Protein AF-A0A3A8IHY2-F1 (afdb_monomer)

Foldseek 3Di:
DDDDDDPDDPDPPPQDDDPPPDDPQARPFADKEDAQFKIWGARDPQWGWIKMAGQQCFLQRQCLDRDHHNDIDFHWAQDPVVRDIDGHTQWRYKYYYNFKIKTWHPDDPVAPQAIWIKIAGQQCPPVRVQPDRRGHNHIDTRPCDFFQKWAAQQCPLQAHELVHIDRHRDADPRTHNHRFFPDSNDNQQDAPHDADQPQDNRNRPPDHRPPQWQKWAAQQPPLQAHALVHIDTDNDHDPRTHRHHQFPDSVDSQADAPHDADQPQDNRNSPPDHRPPQWAKWAAQQCPLQAHALVHIDIGNDHDPRTHRHRFFPDSVDSQADAPRDADQPQDNRNNPPDHRPPPFQKWAAQQPPLQEHDLVHIDGHVDDDPRTHNHHFAPDSPDNQQTAPHDADQPQDNRNSPPDHRPPQWDKWFAQQPPLQAGAPVGMDTDNDDDPRTHHHHQFPDSNDSQQEQQHDADPPQDDSNPPPDHHPPAADKWFAQQCPLQEGAPVHIDGDNDDDPRTHPHHQFPDSNDSQADLPHDADQPQDNSNSPPDHRPDWDKWAAQQQPLQEHDPVGMDIDNDHPPRTHDHHFDPDSHDNQATLPHDAAQPQDNRNPPPDHRPPHAWAKWAAQQCPLQAHDLVGIDTGNDDDPRTHRHNFAPDSNDSQATLPHQAEPPQDNRNNPPDHRPVYAAWWFAQQCPLQEHAPVDIDGDNDDDPRTHNHHQFPDSVDSQAEAPHQAAQPQDNRNSPPDHRPPNWAKWAAQQCPLQEHAPVHIDTDNDHDPRTHRHHAFPDSNDSQADAPHQAAPPQHNRNSPPDHRVRNWAKWFAQQCPLQAGAPVHIDTGNDHDPRTHRHNFFPDSVDSQQDAPHDADQPQDNRRSPPDHPDDPPPPDPLPQFDDQDNDTHRLQWDQQAQLHHRDHAPDPQWTRHGRDTDGND

Organism: NCBI:txid2316733

Mean predicted aligned error: 25.62 Å

Sequence (921 aa):
HTGWNGTHPPLLEQFLPNPSGAVPDTAAGGYIAAGDHFSLFVQGYPYGDLVTWGANESGQLGDGTEILKPSPVYARRWDSFFQTYVRVDSVALVAGGARHGLSAHFERWEYQGCPIVWSWGDNSQGQLGTGSLSPALVKYVQPGLPLRLFYRDQDEDGHGNPADFLNACALPEGFVATALDCDDTNAAFKPGAVEICDGVDNNCDGQVDEGLCASWYRDADGDGFGNANDSKRSFTQPQGYVADSTDCDDTRSNVRPGQAETCDTLDNDCDAQVDEGVCAFWYRDADGDGYGKASDSVQAGTRPAGYVANATDCDDTRANVFPGASEVCDGLDNNCNGQSDEGVGALWYRDADGDGFGNPGSTAAACGQPAGYVANASDCNDSNGSIRPGASEVCDGVDNNCTGGVDEGVMPTFYRDGDGDGYGTGSQSVQTCSQPGGYVSNAGDCNDSNASIRPGATETCDSVDNNCNGAVDDGAGSIWYRDGDGDGYGTWMQSIQQCWQPGGYVSNASDCNDSNSGINPGAYEYCDGTDNNCNGQVDEEGATWYRDADGDGYGNINQSTESCWQPGGYVSNSGDCSDGNPTINPGAPEVCDGVDNNCNVLVDENGGAGTYYRDADGDGYGNPGVSTTACSQPAGYVANAGDCNDFNWSVNSGAPEVCDGADNNCNGAVDEGAGSTWYFDIDNDGYGNASLPTQSCSQPFRHVSNASDCDDFNVSIYPGAPEACDGRDNNCNYLVDEGAGSTWFRDGDGDGYGNWYQSTYTCGQPGGYVSNANDCNDSSAASHPGAAEVCDGVDNNCNYVVDDGAGSTWYRDSDGDGYGNGSQSTYVCGQPSGYVSNASDCDDSNASMSPGHAEVCDGVDNNCNGQVNEGGVCVPACGSQTACGNVCVDTSSDFNNCGGCGLKCPNWKFQCIEGACEYMP

pLDDT: mean 77.45, std 10.87, range [26.62, 95.5]

InterPro domains:
  IPR000408 Regulator of chromosome condensation, RCC1 [PS50012] (48-107)
  IPR009091 Regulator of chromosome condensation 1/beta-lactamase-inhibitor protein II [SSF50985] (32-144)
  IPR021655 Putative metal-binding motif [PF11617] (181-210)
  IPR021655 Putative metal-binding motif [PF11617] (247-276)
  IPR021655 Putative metal-binding motif [PF11617] (313-342)
  IPR021655 Putative metal-binding motif [PF11617] (379-408)
  IPR021655 Putative metal-binding motif [PF11617] (445-474)
  IPR021655 Putative metal-binding motif [PF11617] (511-540)
  IPR021655 Putative metal-binding motif [PF11617] (576-605)
  IPR021655 Putative metal-binding motif [PF11617] (643-672)
  IPR021655 Putative metal-binding motif [PF11617] (709-738)
  IPR021655 Putative metal-binding motif [PF11617] (775-804)
  IPR021655 Putative metal-binding motif [PF11617] (841-870)

Solvent-accessible surface area (backbone atoms only — not comparable to full-atom values): 51691 Å² total; per-residue (Å²): 137,85,87,83,93,71,89,76,79,84,78,90,72,86,74,74,76,73,90,69,93,77,74,80,95,76,71,50,82,35,52,69,29,52,30,76,56,27,39,40,36,26,49,29,69,88,44,8,34,37,32,17,29,29,53,10,88,44,6,35,42,16,56,64,45,54,66,62,30,97,52,80,41,61,17,28,28,80,36,83,88,77,72,40,78,40,72,36,58,47,32,54,44,58,45,40,42,69,50,22,32,39,36,35,26,63,71,52,94,91,45,77,62,43,79,46,46,32,29,20,3,43,7,87,84,34,79,48,61,70,91,48,52,70,59,25,36,40,50,40,76,52,77,78,72,86,53,48,67,26,11,37,22,74,53,74,68,68,39,1,21,70,90,48,62,47,74,35,58,54,85,52,91,61,38,24,78,39,75,49,23,75,40,42,80,40,74,66,22,27,69,81,37,79,62,51,84,75,82,46,48,22,23,55,80,85,56,62,32,75,98,57,53,45,62,27,8,36,22,73,57,71,69,66,44,1,23,65,89,49,65,49,75,39,86,60,84,54,92,61,34,24,75,40,45,63,23,76,42,52,80,38,76,76,30,32,67,78,43,79,51,48,73,72,79,46,48,18,27,46,79,86,52,63,26,70,96,40,53,42,64,30,10,42,28,75,57,70,68,66,41,1,25,62,92,46,66,50,78,38,76,63,85,55,92,63,38,25,76,37,44,66,24,74,41,54,79,39,72,72,28,29,68,77,38,78,55,53,94,75,78,48,46,21,29,56,80,86,54,58,39,64,93,63,37,52,68,27,9,35,30,73,64,71,72,71,41,2,18,64,92,42,70,48,74,32,88,60,87,56,91,62,38,32,78,39,49,60,24,77,38,44,79,42,76,81,32,27,66,80,43,75,75,52,94,74,80,47,47,27,25,49,80,87,49,64,40,75,95,69,61,53,77,38,16,39,26,69,62,71,78,74,41,2,22,74,89,43,68,49,71,40,87,61,90,56,89,62,46,33,88,41,58,74,35,88,37,48,82,38,78,66,36,33,82,77,43,75,56,48,84,73,79,47,48,36,19,66,79,84,66,59,26,72,89,50,61,49,77,34,15,37,24,66,56,70,65,72,39,2,24,76,89,42,72,51,74,32,78,62,91,55,92,62,39,29,85,40,53,70,29,82,39,48,77,41,67,69,33,26,68,84,38,72,77,47,91,73,81,46,47,20,25,63,81,83,60,66,52,90,80,69,47,71,34,15,37,22,76,50,72,62,67,40,1,34,70,92,40,71,53,78,36,76,58,82,54,92,54,35,27,80,38,52,68,41,81,40,75,72,42,64,69,33,26,68,84,36,75,48,47,85,76,82,48,51,18,28,67,78,88,58,64,43,75,85,44,65,65,45,61,30,9,40,30,74,62,70,71,65,39,1,24,65,93,43,69,51,76,36,80,61,87,54,92,65,36,27,74,37,55,40,22,78,39,63,80,40,78,70,28,21,55,84,36,76,43,51,87,74,80,45,49,20,28,57,79,83,56,64,27,67,92,18,55,52,66,27,8,47,25,73,54,71,66,69,35,4,32,63,91,53,69,43,73,32,79,60,86,53,88,59,37,26,78,39,45,63,32,75,40,61,83,38,68,70,31,28,69,76,37,77,38,47,78,75,82,43,48,22,24,56,78,87,53,63,27,65,88,39,41,46,68,30,9,36,24,66,54,73,66,68,41,2,23,66,91,46,63,50,78,37,74,61,84,52,92,61,35,26,78,40,47,65,27,73,39,53,78,40,68,65,21,28,67,81,39,73,38,47,77,76,81,45,47,17,29,52,80,87,53,63,30,70,82,33,43,46,69,30,10,36,21,75,54,71,68,76,46,1,20,68,91,45,67,49,76,39,73,61,84,52,92,59,34,28,80,45,55,57,25,74,41,53,79,40,68,72,24,29,70,81,42,78,63,50,97,78,83,48,51,21,25,51,79,86,56,67,60,73,85,79,80,80,76,78,85,42,79,97,34,46,72,50,79,98,43,69,40,50,26,39,56,32,50,55,21,26,60,37,78,74,34,51,47,95,46,93,55,36,46,24,53,84,26,40,69,42,78,59,133

Nearest PDB structures (foldseek):
  4jhn-assembly3_C  TM=8.429E-01  e=6.191E-05  Homo sapiens
  4jhn-assembly4_D  TM=5.695E-01  e=2.018E-05  Homo sapiens
  4jhn-assembly2_B  TM=5.900E-01  e=3.129E-05  Homo sapiens
  4d4p-assembly1_G  TM=3.352E-01  e=6.747E-04  Saccharomyces cerevisiae
  4d4q-assembly2_B  TM=2.882E-01  e=5.489E-03  Saccharomyces cerevisiae

Structure (mmCIF, N/CA/C/O backbone):
data_AF-A0A3A8IHY2-F1
#
_entry.id   AF-A0A3A8IHY2-F1
#
loop_
_atom_site.group_PDB
_atom_site.id
_atom_site.type_symbol
_atom_site.label_atom_id
_atom_site.label_alt_id
_atom_site.label_comp_id
_atom_site.label_asym_id
_atom_site.label_entity_id
_atom_site.label_seq_id
_atom_site.pdbx_PDB_ins_code
_atom_site.Cartn_x
_atom_site.Cartn_y
_atom_site.Cartn_z
_atom_site.occupancy
_atom_site.B_iso_or_equiv
_atom_site.auth_seq_id
_atom_site.auth_comp_id
_atom_site.auth_asym_id
_atom_site.auth_atom_id
_atom_site.pdbx_PDB_model_num
ATOM 1 N N . HIS A 1 1 ? 18.261 0.270 38.845 1.00 29.05 1 HIS A N 1
ATOM 2 C CA . HIS A 1 1 ? 18.184 -1.176 38.565 1.00 29.05 1 HIS A CA 1
ATOM 3 C C . HIS A 1 1 ? 16.852 -1.449 37.890 1.00 29.05 1 HIS A C 1
ATOM 5 O O . HIS A 1 1 ? 15.858 -0.851 38.266 1.00 29.05 1 HIS A O 1
ATOM 11 N N . THR A 1 2 ? 16.917 -2.247 36.835 1.00 34.69 2 THR A N 1
ATOM 12 C CA . THR A 1 2 ? 15.954 -2.487 35.755 1.00 34.69 2 THR A CA 1
ATOM 13 C C . THR A 1 2 ? 14.653 -3.191 36.148 1.00 34.69 2 THR A C 1
ATOM 15 O O . THR A 1 2 ? 14.699 -4.154 36.906 1.00 34.69 2 THR A O 1
ATOM 18 N N . GLY A 1 3 ? 13.569 -2.796 35.468 1.00 36.59 3 GLY A N 1
ATOM 19 C CA . GLY A 1 3 ? 12.524 -3.683 34.942 1.00 36.59 3 GLY A CA 1
ATOM 20 C C . GLY A 1 3 ? 11.367 -4.035 35.873 1.00 36.59 3 GLY A C 1
ATOM 21 O O . GLY A 1 3 ? 11.503 -4.927 36.705 1.00 36.59 3 GLY A O 1
ATOM 22 N N . TRP A 1 4 ? 10.196 -3.438 35.632 1.00 26.62 4 TRP A N 1
ATOM 23 C CA . TRP A 1 4 ? 8.917 -4.066 35.969 1.00 26.62 4 TRP A CA 1
ATOM 24 C C . TRP A 1 4 ? 7.810 -3.593 35.014 1.00 26.62 4 TRP A C 1
ATOM 26 O O . TRP A 1 4 ? 7.353 -2.458 35.098 1.00 26.62 4 TRP A O 1
ATOM 36 N N . ASN A 1 5 ? 7.419 -4.478 34.091 1.00 43.56 5 ASN A N 1
ATOM 37 C CA . ASN A 1 5 ? 6.107 -4.460 33.448 1.00 43.56 5 ASN A CA 1
ATOM 38 C C . ASN A 1 5 ? 5.148 -5.160 34.413 1.00 43.56 5 ASN A C 1
ATOM 40 O O . ASN A 1 5 ? 5.329 -6.341 34.709 1.00 43.56 5 ASN A O 1
ATOM 44 N N . GLY A 1 6 ? 4.157 -4.427 34.903 1.00 31.30 6 GLY A N 1
ATOM 45 C CA . GLY A 1 6 ? 3.107 -4.934 35.772 1.00 31.30 6 GLY A CA 1
ATOM 46 C C . GLY A 1 6 ? 1.935 -3.969 35.735 1.00 31.30 6 GLY A C 1
ATOM 47 O O . GLY A 1 6 ? 1.975 -2.910 36.351 1.00 31.30 6 GLY A O 1
ATOM 48 N N . THR A 1 7 ? 0.920 -4.327 34.961 1.00 44.06 7 THR A N 1
ATOM 49 C CA . THR A 1 7 ? -0.435 -3.790 35.046 1.00 44.06 7 THR A CA 1
ATOM 50 C C . THR A 1 7 ? -0.968 -3.926 36.481 1.00 44.06 7 THR A C 1
ATOM 52 O O . THR A 1 7 ? -0.685 -4.927 37.139 1.00 44.06 7 THR A O 1
ATOM 55 N N . HIS A 1 8 ? -1.763 -2.933 36.905 1.00 32.69 8 HIS A N 1
ATOM 56 C CA . HIS A 1 8 ? -2.407 -2.699 38.217 1.00 32.69 8 HIS A CA 1
ATOM 57 C C . HIS A 1 8 ? -1.642 -1.796 39.217 1.00 32.69 8 HIS A C 1
ATOM 59 O O . HIS A 1 8 ? -0.695 -2.250 39.861 1.00 32.69 8 HIS A O 1
ATOM 65 N N . PRO A 1 9 ? -2.100 -0.549 39.470 1.00 37.53 9 PRO A N 1
ATOM 66 C CA . PRO A 1 9 ? -1.896 0.080 40.775 1.00 37.53 9 PRO A CA 1
ATOM 67 C C . PRO A 1 9 ? -2.720 -0.672 41.844 1.00 37.53 9 PRO A C 1
ATOM 69 O O . PRO A 1 9 ? -3.734 -1.293 41.512 1.00 37.53 9 PRO A O 1
ATOM 72 N N . PRO A 1 10 ? -2.317 -0.657 43.129 1.00 35.59 10 PRO A N 1
ATOM 73 C CA . PRO A 1 10 ? -3.132 -1.233 44.190 1.00 35.59 10 PRO A CA 1
ATOM 74 C C . PRO A 1 10 ? -4.481 -0.504 44.260 1.00 35.59 10 PRO A C 1
ATOM 76 O O . PRO A 1 10 ? -4.538 0.723 44.230 1.00 35.59 10 PRO A O 1
ATOM 79 N N . LEU A 1 11 ? -5.548 -1.299 44.340 1.00 32.69 11 LEU A N 1
ATOM 80 C CA . LEU A 1 11 ? -6.948 -0.895 44.446 1.00 32.69 11 LEU A CA 1
ATOM 81 C C . LEU A 1 11 ? -7.148 0.252 45.449 1.00 32.69 11 LEU A C 1
ATOM 83 O O . LEU A 1 11 ? -6.919 0.095 46.650 1.00 32.69 11 LEU A O 1
ATOM 87 N N . LEU A 1 12 ? -7.665 1.375 44.952 1.00 35.59 12 LEU A N 1
ATOM 88 C CA . LEU A 1 12 ? -8.198 2.493 45.731 1.00 35.59 12 LEU A CA 1
ATOM 89 C C . LEU A 1 12 ? -9.605 2.158 46.280 1.00 35.59 12 LEU A C 1
ATOM 91 O O . LEU A 1 12 ? -10.503 2.983 46.221 1.00 35.59 12 LEU A O 1
ATOM 95 N N . GLU A 1 13 ? -9.832 0.942 46.783 1.00 36.25 13 GLU A N 1
ATOM 96 C CA . GLU A 1 13 ? -11.162 0.509 47.262 1.00 36.25 13 GLU A CA 1
ATOM 97 C C . GLU A 1 13 ? -11.272 0.345 48.786 1.00 36.25 13 GLU A C 1
ATOM 99 O O . GLU A 1 13 ? -12.307 -0.080 49.288 1.00 36.25 13 GLU A O 1
ATOM 104 N N . GLN A 1 14 ? -10.257 0.709 49.575 1.00 36.31 14 GLN A N 1
ATOM 105 C CA . GLN A 1 14 ? -10.320 0.506 51.036 1.00 36.31 14 GLN A CA 1
ATOM 106 C C . GLN A 1 14 ? -10.665 1.735 51.883 1.00 36.31 14 GLN A C 1
ATOM 108 O O . GLN A 1 14 ? -10.650 1.633 53.107 1.00 36.31 14 GLN A O 1
ATOM 113 N N . PHE A 1 15 ? -11.063 2.860 51.282 1.00 34.44 15 PHE A N 1
ATOM 114 C CA . PHE A 1 15 ? -11.579 4.012 52.037 1.00 34.44 15 PHE A CA 1
ATOM 115 C C . PHE A 1 15 ? -12.733 4.730 51.320 1.00 34.44 15 PHE A C 1
ATOM 117 O O . PHE A 1 15 ? -12.744 5.956 51.233 1.00 34.44 15 PHE A O 1
ATOM 124 N N . LEU A 1 16 ? -13.717 3.981 50.813 1.00 34.56 16 LEU A N 1
ATOM 125 C CA . LEU A 1 16 ? -15.006 4.581 50.462 1.00 34.56 16 LEU A CA 1
ATOM 126 C C . LEU A 1 16 ? -15.787 4.938 51.745 1.00 34.56 16 LEU A C 1
ATOM 128 O O . LEU A 1 16 ? -15.779 4.159 52.705 1.00 34.56 16 LEU A O 1
ATOM 132 N N . PRO A 1 17 ? -16.454 6.105 51.796 1.00 34.59 17 PRO A N 1
ATOM 133 C CA . PRO A 1 17 ? -17.324 6.476 52.904 1.00 34.59 17 PRO A CA 1
ATOM 134 C C . PRO A 1 17 ? -18.554 5.558 52.975 1.00 34.59 17 PRO A C 1
ATOM 136 O O . PRO A 1 17 ? -19.131 5.167 51.965 1.00 34.59 17 PRO A O 1
ATOM 139 N N . ASN A 1 18 ? -18.972 5.237 54.198 1.00 32.50 18 ASN A N 1
ATOM 140 C CA . ASN A 1 18 ? -20.252 4.590 54.482 1.00 32.50 18 ASN A CA 1
ATOM 141 C C . ASN A 1 18 ? -21.402 5.584 54.170 1.00 32.50 18 ASN A C 1
ATOM 143 O O . ASN A 1 18 ? -21.264 6.749 54.557 1.00 32.50 18 ASN A O 1
ATOM 147 N N . PRO A 1 19 ? -22.538 5.188 53.555 1.00 39.44 19 PRO A N 1
ATOM 148 C CA . PRO A 1 19 ? -23.608 6.117 53.151 1.00 39.44 19 PRO A CA 1
ATOM 149 C C . PRO A 1 19 ? -24.419 6.720 54.309 1.00 39.44 19 PRO A C 1
ATOM 151 O O . PRO A 1 19 ? -25.325 7.518 54.094 1.00 39.44 19 PRO A O 1
ATOM 154 N N . SER A 1 20 ? -24.123 6.366 55.561 1.00 35.44 20 SER A N 1
ATOM 155 C CA . SER A 1 20 ? -24.764 6.970 56.726 1.00 35.44 20 SER A CA 1
ATOM 156 C C . SER A 1 20 ? -24.134 8.336 57.019 1.00 35.44 20 SER A C 1
ATOM 158 O O . SER A 1 20 ? -23.082 8.411 57.662 1.00 35.44 20 SER A O 1
ATOM 160 N N . GLY A 1 21 ? -24.770 9.411 56.554 1.00 41.47 21 GLY A N 1
ATOM 161 C CA . GLY A 1 21 ? -24.389 10.806 56.792 1.00 41.47 21 GLY A CA 1
ATOM 162 C C . GLY A 1 21 ? -24.394 11.222 58.268 1.00 41.47 21 GLY A C 1
ATOM 163 O O . GLY A 1 21 ? -25.246 11.988 58.702 1.00 41.47 21 GLY A O 1
ATOM 164 N N . ALA A 1 22 ? -23.418 10.740 59.038 1.00 40.88 22 ALA A N 1
ATOM 165 C CA . ALA A 1 22 ? -22.984 11.294 60.315 1.00 40.88 22 ALA A CA 1
ATOM 166 C C . ALA A 1 22 ? -21.627 10.688 60.722 1.00 40.88 22 ALA A C 1
ATOM 168 O O . ALA A 1 22 ? -21.563 9.770 61.539 1.00 40.88 22 ALA A O 1
ATOM 169 N N . VAL A 1 23 ? -20.519 11.232 60.203 1.00 33.34 23 VAL A N 1
ATOM 170 C CA . VAL A 1 23 ? -19.199 11.084 60.842 1.00 33.34 23 VAL A CA 1
ATOM 171 C C . VAL A 1 23 ? -18.562 12.474 60.967 1.00 33.34 23 VAL A C 1
ATOM 173 O O . VAL A 1 23 ? -18.516 13.211 59.984 1.00 33.34 23 VAL A O 1
ATOM 176 N N . PRO A 1 24 ? -18.097 12.874 62.163 1.00 36.69 24 PRO A N 1
ATOM 177 C CA . PRO A 1 24 ? -17.504 14.186 62.398 1.00 36.69 24 PRO A CA 1
ATOM 178 C C . PRO A 1 24 ? -16.181 14.302 61.649 1.00 36.69 24 PRO A C 1
ATOM 180 O O . PRO A 1 24 ? -15.282 13.546 61.980 1.00 36.69 24 PRO A O 1
ATOM 183 N N . ASP A 1 25 ? -16.054 15.215 60.685 1.00 41.78 25 ASP A N 1
ATOM 184 C CA . ASP A 1 25 ? -14.813 15.859 60.190 1.00 41.78 25 ASP A CA 1
ATOM 185 C C . ASP A 1 25 ? -13.537 14.995 59.973 1.00 41.78 25 ASP A C 1
ATOM 187 O O . ASP A 1 25 ? -12.440 15.525 59.838 1.00 41.78 25 ASP A O 1
ATOM 191 N N . THR A 1 26 ? -13.612 13.660 59.973 1.00 42.88 26 THR A N 1
ATOM 192 C CA . THR A 1 26 ? -12.446 12.763 60.145 1.00 42.88 26 THR A CA 1
ATOM 193 C C . THR A 1 26 ? -12.337 11.657 59.094 1.00 42.88 26 THR A C 1
ATOM 195 O O . THR A 1 26 ? -11.382 10.889 59.158 1.00 42.88 26 THR A O 1
ATOM 198 N N . ALA A 1 27 ? -13.250 11.568 58.116 1.00 44.06 27 ALA A N 1
ATOM 199 C CA . ALA A 1 27 ? -13.348 10.392 57.236 1.00 44.06 27 ALA A CA 1
ATOM 200 C C . ALA A 1 27 ? -13.251 10.642 55.713 1.00 44.06 27 ALA A C 1
ATOM 202 O O . ALA A 1 27 ? -13.341 9.681 54.957 1.00 44.06 27 ALA A O 1
ATOM 203 N N . ALA A 1 28 ? -13.022 11.872 55.237 1.00 50.12 28 ALA A N 1
ATOM 204 C CA . ALA A 1 28 ? -12.619 12.100 53.843 1.00 50.12 28 ALA A CA 1
ATOM 205 C C . ALA A 1 28 ? -11.082 12.098 53.776 1.00 50.12 28 ALA A C 1
ATOM 207 O O . ALA A 1 28 ? -10.431 13.050 54.213 1.00 50.12 28 ALA A O 1
ATOM 208 N N . GLY A 1 29 ? -10.507 10.975 53.339 1.00 50.19 29 GLY A N 1
ATOM 209 C CA . GLY A 1 29 ? -9.064 10.748 53.291 1.00 50.19 29 GLY A CA 1
ATOM 210 C C . GLY A 1 29 ? -8.351 11.713 52.345 1.00 50.19 29 GLY A C 1
ATOM 211 O O . GLY A 1 29 ? -8.665 11.769 51.160 1.00 50.19 29 GLY A O 1
ATOM 212 N N . GLY A 1 30 ? -7.372 12.443 52.875 1.00 64.38 30 GLY A N 1
ATOM 213 C CA . GLY A 1 30 ? -6.396 13.192 52.096 1.00 64.38 30 GLY A CA 1
ATOM 214 C C . GLY A 1 30 ? -5.014 12.539 52.150 1.00 64.38 30 GLY A C 1
ATOM 215 O O . GLY A 1 30 ? -4.764 11.571 52.871 1.00 64.38 30 GLY A O 1
ATOM 216 N N . TYR A 1 31 ? -4.110 13.068 51.332 1.00 77.25 31 TYR A N 1
ATOM 217 C CA . TYR A 1 31 ? -2.750 12.576 51.129 1.00 77.25 31 TYR A CA 1
ATOM 218 C C . TYR A 1 31 ? -1.994 12.313 52.442 1.00 77.25 31 TYR A C 1
ATOM 220 O O . TYR A 1 31 ? -2.023 13.118 53.377 1.00 77.25 31 TYR A O 1
ATOM 228 N N . ILE A 1 32 ? -1.265 11.195 52.483 1.00 88.44 32 ILE A N 1
ATOM 229 C CA . ILE A 1 32 ? -0.392 10.808 53.594 1.00 88.44 32 ILE A CA 1
ATOM 230 C C . ILE A 1 32 ? 1.073 10.862 53.155 1.00 88.44 32 ILE A C 1
ATOM 232 O O . ILE A 1 32 ? 1.416 10.485 52.037 1.00 88.44 32 ILE A O 1
ATOM 236 N N . ALA A 1 33 ? 1.950 11.296 54.054 1.00 92.44 33 ALA A N 1
ATOM 237 C CA . ALA A 1 33 ? 3.393 11.182 53.889 1.00 92.44 33 ALA A CA 1
ATOM 238 C C . ALA A 1 33 ? 4.056 10.821 55.223 1.00 92.44 33 ALA A C 1
ATOM 240 O O . ALA A 1 33 ? 3.525 11.100 56.298 1.00 92.44 33 ALA A O 1
ATOM 241 N N . ALA A 1 34 ? 5.232 10.206 55.168 1.00 93.38 34 ALA A N 1
ATOM 242 C CA . ALA A 1 34 ? 6.009 9.853 56.350 1.00 93.38 34 ALA A CA 1
ATOM 243 C C . ALA A 1 34 ? 7.460 10.301 56.178 1.00 93.38 34 ALA A C 1
ATOM 245 O O . ALA A 1 34 ? 8.028 10.162 55.098 1.00 93.38 34 ALA A O 1
ATOM 246 N N . GLY A 1 35 ? 8.042 10.844 57.246 1.00 90.62 35 GLY A N 1
ATOM 247 C CA . GLY A 1 35 ? 9.491 10.968 57.391 1.00 90.62 35 GLY A CA 1
ATOM 248 C C . GLY A 1 35 ? 10.058 9.816 58.220 1.00 90.62 35 GLY A C 1
ATOM 249 O O . GLY A 1 35 ? 9.347 8.858 58.515 1.00 90.62 35 GLY A O 1
ATOM 250 N N . ASP A 1 36 ? 11.314 9.921 58.666 1.00 93.44 36 ASP A N 1
ATOM 251 C CA . ASP A 1 36 ? 11.998 8.808 59.353 1.00 93.44 36 ASP A CA 1
ATOM 252 C C . ASP A 1 36 ? 11.245 8.344 60.608 1.00 93.44 36 ASP A C 1
ATOM 254 O O . ASP A 1 36 ? 11.117 7.148 60.880 1.00 93.44 36 ASP A O 1
ATOM 258 N N . HIS A 1 37 ? 10.749 9.307 61.390 1.00 94.62 37 HIS A N 1
ATOM 259 C CA . HIS A 1 37 ? 10.130 9.065 62.697 1.00 94.62 37 HIS A CA 1
ATOM 260 C C . HIS A 1 37 ? 8.864 9.904 62.942 1.00 94.62 37 HIS A C 1
ATOM 262 O O . HIS A 1 37 ? 8.439 10.052 64.088 1.00 94.62 37 HIS A O 1
ATOM 268 N N . PHE A 1 38 ? 8.265 10.478 61.896 1.00 95.06 38 PHE A N 1
ATOM 269 C CA . PHE A 1 38 ? 7.036 11.269 61.992 1.00 95.06 38 PHE A CA 1
ATOM 270 C C . PHE A 1 38 ? 6.140 11.070 60.767 1.00 95.06 38 PHE A C 1
ATOM 272 O O . PHE A 1 38 ? 6.593 10.605 59.723 1.00 95.06 38 PHE A O 1
ATOM 279 N N . SER A 1 39 ? 4.868 11.425 60.894 1.00 94.94 39 SER A N 1
ATOM 280 C CA . SER A 1 39 ? 3.847 11.243 59.865 1.00 94.94 39 SER A CA 1
ATOM 281 C C . SER A 1 39 ? 3.086 12.541 59.618 1.00 94.94 39 SER A C 1
ATOM 283 O O . SER A 1 39 ? 2.960 13.383 60.510 1.00 94.94 39 SER A O 1
ATOM 285 N N . LEU A 1 40 ? 2.593 12.683 58.392 1.00 93.25 40 LEU A N 1
ATOM 286 C CA . LEU A 1 40 ? 1.840 13.808 57.852 1.00 93.25 40 LEU A CA 1
ATOM 287 C C . LEU A 1 40 ? 0.560 13.268 57.216 1.00 93.25 40 LEU A C 1
ATOM 289 O O . LEU A 1 40 ? 0.616 12.292 56.472 1.00 93.25 40 LEU A O 1
ATOM 293 N N . PHE A 1 41 ? -0.568 13.920 57.459 1.00 91.19 41 PHE A N 1
ATOM 294 C CA . PHE A 1 41 ? -1.860 13.548 56.896 1.00 91.19 41 PHE A CA 1
ATOM 295 C C . PHE A 1 41 ? -2.687 14.790 56.584 1.00 91.19 41 PHE A C 1
ATOM 297 O O . PHE A 1 41 ? -2.796 15.688 57.422 1.00 91.19 41 PHE A O 1
ATOM 304 N N . VAL A 1 42 ? -3.271 14.834 55.391 1.00 88.44 42 VAL A N 1
ATOM 305 C CA . VAL A 1 42 ? -4.234 15.865 55.000 1.00 88.44 42 VAL A CA 1
ATOM 306 C C . VAL A 1 42 ? -5.637 15.382 55.358 1.00 88.44 42 VAL A C 1
ATOM 308 O O . VAL A 1 42 ? -6.079 14.334 54.899 1.00 88.44 42 VAL A O 1
ATOM 311 N N . GLN A 1 43 ? -6.333 16.139 56.196 1.00 82.56 43 GLN A N 1
ATOM 312 C CA . GLN A 1 43 ? -7.679 15.843 56.673 1.00 82.56 43 GLN A CA 1
ATOM 313 C C . GLN A 1 43 ? -8.697 16.701 55.899 1.00 82.56 43 GLN A C 1
ATOM 315 O O . GLN A 1 43 ? -8.790 17.900 56.158 1.00 82.56 43 GLN A O 1
ATOM 320 N N . GLY A 1 44 ? -9.438 16.100 54.954 1.00 68.25 44 GLY A N 1
ATOM 321 C CA . GLY A 1 44 ? -10.427 16.771 54.085 1.00 68.25 44 GLY A CA 1
ATOM 322 C C . GLY A 1 44 ? -10.163 16.595 52.575 1.00 68.25 44 GLY A C 1
ATOM 323 O O . GLY A 1 44 ? -9.033 16.314 52.180 1.00 68.25 44 GLY A O 1
ATOM 324 N N . TYR A 1 45 ? -11.199 16.760 51.733 1.00 57.38 45 TYR A N 1
ATOM 325 C CA . TYR A 1 45 ? -11.149 16.653 50.259 1.00 57.38 45 TYR A CA 1
ATOM 326 C C . TYR A 1 45 ? -11.963 17.788 49.597 1.00 57.38 45 TYR A C 1
ATOM 328 O O . TYR A 1 45 ? -13.037 18.108 50.110 1.00 57.38 45 TYR A O 1
ATOM 336 N N . PRO A 1 46 ? -11.521 18.390 48.469 1.00 56.56 46 PRO A N 1
ATOM 337 C CA . PRO A 1 46 ? -10.270 18.140 47.730 1.00 56.56 46 PRO A CA 1
ATOM 338 C C . PRO A 1 46 ? -9.028 18.817 48.342 1.00 56.56 46 PRO A C 1
ATOM 340 O O . PRO A 1 46 ? -7.904 18.492 47.968 1.00 56.56 46 PRO A O 1
ATOM 343 N N . TYR A 1 47 ? -9.223 19.717 49.311 1.00 73.31 47 TYR A N 1
ATOM 344 C CA . TYR A 1 47 ? -8.176 20.368 50.104 1.00 73.31 47 TYR A CA 1
ATOM 345 C C . TYR A 1 47 ? -8.507 20.229 51.591 1.00 73.31 47 TYR A C 1
ATOM 347 O O . TYR A 1 47 ? -9.683 20.249 51.956 1.00 73.31 47 TYR A O 1
ATOM 355 N N . GLY A 1 48 ? -7.494 20.106 52.451 1.00 80.50 48 GLY A N 1
ATOM 356 C CA . GLY A 1 48 ? -7.719 19.786 53.862 1.00 80.50 48 GLY A CA 1
ATOM 357 C C . GLY A 1 48 ? -6.738 20.410 54.848 1.00 80.50 48 GLY A C 1
ATOM 358 O O . GLY A 1 48 ? -5.784 21.103 54.480 1.00 80.50 48 GLY A O 1
ATOM 359 N N . ASP A 1 49 ? -6.985 20.139 56.126 1.00 87.50 49 ASP A N 1
ATOM 360 C CA . ASP A 1 49 ? -6.132 20.537 57.243 1.00 87.50 49 ASP A CA 1
ATOM 361 C C . ASP A 1 49 ? -4.922 19.598 57.367 1.00 87.50 49 ASP A C 1
ATOM 363 O O . ASP A 1 49 ? -5.057 18.378 57.290 1.00 87.50 49 ASP A O 1
ATOM 367 N N . LEU A 1 50 ? -3.724 20.133 57.629 1.00 89.31 50 LEU A N 1
ATOM 368 C CA . LEU A 1 50 ? -2.548 19.305 57.893 1.00 89.31 50 LEU A CA 1
ATOM 369 C C . LEU A 1 50 ? -2.466 18.869 59.352 1.00 89.31 50 LEU A C 1
ATOM 371 O O . LEU A 1 50 ? -2.271 19.682 60.264 1.00 89.31 50 LEU A O 1
ATOM 375 N N . VAL A 1 51 ? -2.440 17.555 59.531 1.00 91.25 51 VAL A N 1
ATOM 376 C CA . VAL A 1 51 ? -2.240 16.879 60.806 1.00 91.25 51 VAL A CA 1
ATOM 377 C C . VAL A 1 51 ? -0.919 16.112 60.791 1.00 91.25 51 VAL A C 1
ATOM 379 O O . VAL A 1 51 ? -0.554 15.493 59.794 1.00 91.25 51 VAL A O 1
ATOM 382 N N . THR A 1 52 ? -0.174 16.163 61.892 1.00 92.88 52 THR A N 1
ATOM 383 C CA . THR A 1 52 ? 1.158 15.565 62.030 1.00 92.88 52 THR A CA 1
ATOM 384 C C . THR A 1 52 ? 1.306 14.846 63.374 1.00 92.88 52 THR A C 1
ATOM 386 O O . THR A 1 52 ? 0.616 15.167 64.339 1.00 92.88 52 THR A O 1
ATOM 389 N N . TRP A 1 53 ? 2.162 13.827 63.462 1.00 95.19 53 TRP A N 1
ATOM 390 C CA . TRP A 1 53 ? 2.511 13.159 64.730 1.00 95.19 53 TRP A CA 1
ATOM 391 C C . TRP A 1 53 ? 3.862 12.448 64.636 1.00 95.19 53 TRP A C 1
ATOM 393 O O . TRP A 1 53 ? 4.363 12.199 63.546 1.00 95.19 53 TRP A O 1
ATOM 403 N N . GLY A 1 54 ? 4.455 12.104 65.778 1.00 95.44 54 GLY A N 1
ATOM 404 C CA . GLY A 1 54 ? 5.732 11.397 65.891 1.00 95.44 54 GLY A CA 1
ATOM 405 C C . GLY A 1 54 ? 6.846 12.235 66.524 1.00 95.44 54 GLY A C 1
ATOM 406 O O . GLY A 1 54 ? 6.600 13.070 67.402 1.00 95.44 54 GLY A O 1
ATOM 407 N N . ALA A 1 55 ? 8.089 11.966 66.124 1.00 94.75 55 ALA A N 1
ATOM 408 C CA . ALA A 1 55 ? 9.278 12.686 66.571 1.00 94.75 55 ALA A CA 1
ATOM 409 C C . ALA A 1 55 ? 9.257 14.145 66.099 1.00 94.75 55 ALA A C 1
ATOM 411 O O . ALA A 1 55 ? 8.777 14.446 65.009 1.00 94.75 55 ALA A O 1
ATOM 412 N N . ASN A 1 56 ? 9.799 15.047 66.919 1.00 94.19 56 ASN A N 1
ATOM 413 C CA . ASN A 1 56 ? 9.750 16.485 66.654 1.00 94.19 56 ASN A CA 1
ATOM 414 C C . ASN A 1 56 ? 11.037 17.234 67.046 1.00 94.19 56 ASN A C 1
ATOM 416 O O . ASN A 1 56 ? 10.991 18.442 67.237 1.00 94.19 56 ASN A O 1
ATOM 420 N N . GLU A 1 57 ? 12.193 16.570 67.200 1.00 92.19 57 GLU A N 1
ATOM 421 C CA . GLU A 1 57 ? 13.385 17.257 67.743 1.00 92.19 57 GLU A CA 1
ATOM 422 C C . GLU A 1 57 ? 14.042 18.264 66.777 1.00 92.19 57 GLU A C 1
ATOM 424 O O . GLU A 1 57 ? 15.053 18.872 67.113 1.00 92.19 57 GLU A O 1
ATOM 429 N N . SER A 1 58 ? 13.489 18.434 65.577 1.00 90.06 58 SER A N 1
ATOM 430 C CA . SER A 1 58 ? 13.860 19.469 64.606 1.00 90.06 58 SER A CA 1
ATOM 431 C C . SER A 1 58 ? 12.679 20.369 64.225 1.00 90.06 58 SER A C 1
ATOM 433 O O . SER A 1 58 ? 12.780 21.127 63.265 1.00 90.06 58 SER A O 1
ATOM 435 N N . GLY A 1 59 ? 11.546 20.276 64.931 1.00 89.94 59 GLY A N 1
ATOM 436 C CA . GLY A 1 59 ? 10.316 20.990 64.577 1.00 89.94 59 GLY A CA 1
ATOM 437 C C . GLY A 1 59 ? 9.579 20.401 63.367 1.00 89.94 59 GLY A C 1
ATOM 438 O O . GLY A 1 59 ? 8.748 21.077 62.761 1.00 89.94 59 GLY A O 1
ATOM 439 N N . GLN A 1 60 ? 9.874 19.154 62.982 1.00 91.38 60 GLN A N 1
ATOM 440 C CA . GLN A 1 60 ? 9.330 18.502 61.783 1.00 91.38 60 GLN A CA 1
ATOM 441 C C . GLN A 1 60 ? 7.814 18.257 61.811 1.00 91.38 60 GLN A C 1
ATOM 443 O O . GLN A 1 60 ? 7.217 17.998 60.767 1.00 91.38 60 GLN A O 1
ATOM 448 N N . LEU A 1 61 ? 7.162 18.401 62.967 1.00 92.31 61 LEU A N 1
ATOM 449 C CA . LEU A 1 61 ? 5.700 18.388 63.059 1.00 92.31 61 LEU A CA 1
ATOM 450 C C . LEU A 1 61 ? 5.065 19.720 62.637 1.00 92.31 61 LEU A C 1
ATOM 452 O O . LEU A 1 61 ? 3.873 19.754 62.336 1.00 92.31 61 LEU A O 1
ATOM 456 N N . GLY A 1 62 ? 5.838 20.812 62.605 1.00 88.38 62 GLY A N 1
ATOM 457 C CA . GLY A 1 62 ? 5.362 22.131 62.183 1.00 88.38 62 GLY A CA 1
ATOM 458 C C . GLY A 1 62 ? 4.278 22.717 63.092 1.00 88.38 62 GLY A C 1
ATOM 459 O O . GLY A 1 62 ? 3.507 23.564 62.652 1.00 88.38 62 GLY A O 1
ATOM 460 N N . ASP A 1 63 ? 4.183 22.260 64.344 1.00 87.44 63 ASP A N 1
ATOM 461 C CA . ASP A 1 63 ? 3.178 22.687 65.328 1.00 87.44 63 ASP A CA 1
ATOM 462 C C . ASP A 1 63 ? 3.631 23.888 66.184 1.00 87.44 63 ASP A C 1
ATOM 464 O O . ASP A 1 63 ? 2.909 24.322 67.088 1.00 87.44 63 ASP A O 1
ATOM 468 N N . GLY A 1 64 ? 4.815 24.442 65.893 1.00 84.75 64 GLY A N 1
ATOM 469 C CA . GLY A 1 64 ? 5.451 25.515 66.657 1.00 84.75 64 GLY A CA 1
ATOM 470 C C . GLY A 1 64 ? 6.275 25.036 67.852 1.00 84.75 64 GLY A C 1
ATOM 471 O O . GLY A 1 64 ? 6.715 25.865 68.649 1.00 84.75 64 GLY A O 1
ATOM 472 N N . THR A 1 65 ? 6.476 23.726 68.012 1.00 87.25 65 THR A N 1
ATOM 473 C CA . THR A 1 65 ? 7.248 23.138 69.114 1.00 87.25 65 THR A CA 1
ATOM 474 C C . THR A 1 65 ? 8.317 22.172 68.601 1.00 87.25 65 THR A C 1
ATOM 476 O O . THR A 1 65 ? 8.283 21.766 67.446 1.00 87.25 65 THR A O 1
ATOM 479 N N . GLU A 1 66 ? 9.247 21.775 69.475 1.00 91.50 66 GLU A N 1
ATOM 480 C CA . GLU A 1 66 ? 10.190 20.660 69.243 1.00 91.50 66 GLU A CA 1
ATOM 481 C C . GLU A 1 66 ? 9.816 19.413 70.072 1.00 91.50 66 GLU A C 1
ATOM 483 O O . GLU A 1 66 ? 10.621 18.520 70.340 1.00 91.50 66 GLU A O 1
ATOM 488 N N . ILE A 1 67 ? 8.581 19.377 70.575 1.00 92.25 67 ILE A N 1
ATOM 489 C CA . ILE A 1 67 ? 8.126 18.347 71.507 1.00 92.25 67 ILE A CA 1
ATOM 490 C C . ILE A 1 67 ? 7.510 17.210 70.703 1.00 92.25 67 ILE A C 1
ATOM 492 O O . ILE A 1 67 ? 6.600 17.454 69.913 1.00 92.25 67 ILE A O 1
ATOM 496 N N . LEU A 1 68 ? 7.973 15.978 70.932 1.00 95.00 68 LEU A N 1
ATOM 497 C CA . LEU A 1 68 ? 7.414 14.779 70.302 1.00 95.00 68 LEU A CA 1
ATOM 498 C C . LEU A 1 68 ? 5.925 14.616 70.641 1.00 95.00 68 LEU A C 1
ATOM 500 O O . LEU A 1 68 ? 5.497 14.884 71.769 1.00 95.00 68 LEU A O 1
ATOM 504 N N . LYS A 1 69 ? 5.133 14.146 69.677 1.00 95.50 69 LYS A N 1
ATOM 505 C CA . LYS A 1 69 ? 3.680 13.998 69.821 1.00 95.50 69 LYS A CA 1
ATOM 506 C C . LYS A 1 69 ? 3.279 12.576 69.446 1.00 95.50 69 LYS A C 1
ATOM 508 O O . LYS A 1 69 ? 3.242 12.262 68.264 1.00 95.50 69 LYS A O 1
ATOM 513 N N . PRO A 1 70 ? 2.948 11.703 70.411 1.00 90.50 70 PRO A N 1
ATOM 514 C CA . PRO A 1 70 ? 2.526 10.336 70.105 1.00 90.50 70 PRO A CA 1
ATOM 515 C C . PRO A 1 70 ? 1.099 10.267 69.531 1.00 90.50 70 PRO A C 1
ATOM 517 O O . PRO A 1 70 ? 0.585 9.179 69.297 1.00 90.50 70 PRO A O 1
ATOM 520 N N . SER A 1 71 ? 0.434 11.410 69.344 1.00 89.94 71 SER A N 1
ATOM 521 C CA . SER A 1 71 ? -0.931 11.510 68.832 1.00 89.94 71 SER A CA 1
ATOM 522 C C . SER A 1 71 ? -1.037 12.650 67.814 1.00 89.94 71 SER A C 1
ATOM 524 O O . SER A 1 71 ? -0.283 13.621 67.947 1.00 89.94 71 SER A O 1
ATOM 526 N N . PRO A 1 72 ? -1.963 12.552 66.839 1.00 91.50 72 PRO A N 1
ATOM 527 C CA . PRO A 1 72 ? -2.171 13.567 65.808 1.00 91.50 72 PRO A CA 1
ATOM 528 C C . PRO A 1 72 ? -2.384 14.977 66.377 1.00 91.50 72 PRO A C 1
ATOM 530 O O . PRO A 1 72 ? -3.185 15.187 67.290 1.00 91.50 72 PRO A O 1
ATOM 533 N N . VAL A 1 73 ? -1.659 15.949 65.828 1.00 92.00 73 VAL A N 1
ATOM 534 C CA . VAL A 1 73 ? -1.728 17.379 66.149 1.00 92.00 73 VAL A CA 1
ATOM 535 C C . VAL A 1 73 ? -1.769 18.188 64.858 1.00 92.00 73 VAL A C 1
ATOM 537 O O . VAL A 1 73 ? -1.110 17.859 63.882 1.00 92.00 73 VAL A O 1
ATOM 540 N N . TYR A 1 74 ? -2.526 19.279 64.852 1.00 90.06 74 TYR A N 1
ATOM 541 C CA . TYR A 1 74 ? -2.557 20.186 63.710 1.00 90.06 74 TYR A CA 1
ATOM 542 C C . TYR A 1 74 ? -1.255 20.972 63.596 1.00 90.06 74 TYR A C 1
ATOM 544 O O . TYR A 1 74 ? -0.835 21.635 64.554 1.00 90.06 74 TYR A O 1
ATOM 552 N N . ALA A 1 75 ? -0.667 20.953 62.401 1.00 88.56 75 ALA A N 1
ATOM 553 C CA . ALA A 1 75 ? 0.404 21.876 62.068 1.00 88.56 75 ALA A CA 1
ATOM 554 C C . ALA A 1 75 ? -0.119 23.319 62.143 1.00 88.56 75 ALA A C 1
ATOM 556 O O . ALA A 1 75 ? -1.304 23.591 61.910 1.00 88.56 75 ALA A O 1
ATOM 557 N N . ARG A 1 76 ? 0.769 24.257 62.476 1.00 85.50 76 ARG A N 1
ATOM 558 C CA . ARG A 1 76 ? 0.427 25.666 62.667 1.00 85.50 76 ARG A CA 1
ATOM 559 C C . ARG A 1 76 ? 1.166 26.567 61.690 1.00 85.50 76 ARG A C 1
ATOM 561 O O . ARG A 1 76 ? 2.294 26.291 61.286 1.00 85.50 76 ARG A O 1
ATOM 568 N N . ARG A 1 77 ? 0.530 27.684 61.355 1.00 81.00 77 ARG A N 1
ATOM 569 C CA . ARG A 1 77 ? 1.127 28.801 60.614 1.00 81.00 77 ARG A CA 1
ATOM 570 C C . ARG A 1 77 ? 0.870 30.108 61.342 1.00 81.00 77 ARG A C 1
ATOM 572 O O . ARG A 1 77 ? -0.143 30.236 62.029 1.00 81.00 77 ARG A O 1
ATOM 579 N N . TRP A 1 78 ? 1.774 31.071 61.196 1.00 75.38 78 TRP A N 1
ATOM 580 C CA . TRP A 1 78 ? 1.526 32.430 61.667 1.00 75.38 78 TRP A CA 1
ATOM 581 C C . TRP A 1 78 ? 0.545 33.123 60.723 1.00 75.38 78 TRP A C 1
ATOM 583 O O . TRP A 1 78 ? 0.792 33.196 59.520 1.00 75.38 78 TRP A O 1
ATOM 593 N N . ASP A 1 79 ? -0.554 33.632 61.265 1.00 72.38 79 ASP A N 1
ATOM 594 C CA . ASP A 1 79 ? -1.480 34.491 60.544 1.00 72.38 79 ASP A CA 1
ATOM 595 C C . ASP A 1 79 ? -1.163 35.955 60.872 1.00 72.38 79 ASP A C 1
ATOM 597 O O . ASP A 1 79 ? -1.273 36.391 62.022 1.00 72.38 79 ASP A O 1
ATOM 601 N N . SER A 1 80 ? -0.713 36.710 59.869 1.00 66.56 80 SER A N 1
ATOM 602 C CA . SER A 1 80 ? -0.314 38.113 60.020 1.00 66.56 80 SER A CA 1
ATOM 603 C C . SER A 1 80 ? -1.500 39.039 60.297 1.00 66.56 80 SER A C 1
ATOM 605 O O . SER A 1 80 ? -1.323 40.046 60.986 1.00 66.56 80 SER A O 1
ATOM 607 N N . PHE A 1 81 ? -2.694 38.690 59.811 1.00 64.31 81 PHE A N 1
ATOM 608 C CA . PHE A 1 81 ? -3.914 39.470 59.992 1.00 64.31 81 PHE A CA 1
ATOM 609 C C . PHE A 1 81 ? -4.452 39.325 61.418 1.00 64.31 81 PHE A C 1
ATOM 611 O O . PHE A 1 81 ? -4.744 40.320 62.082 1.00 64.31 81 PHE A O 1
ATOM 618 N N . PHE A 1 82 ? -4.509 38.094 61.929 1.00 72.19 82 PHE A N 1
ATOM 619 C CA . PHE A 1 82 ? -4.972 37.811 63.291 1.00 72.19 82 PHE A CA 1
ATOM 620 C C . PHE A 1 82 ? -3.861 37.866 64.356 1.00 72.19 82 PHE A C 1
ATOM 622 O O . PHE A 1 82 ? -4.152 37.698 65.541 1.00 72.19 82 PHE A O 1
ATOM 629 N N . GLN A 1 83 ? -2.602 38.096 63.957 1.00 76.25 83 GLN A N 1
ATOM 630 C CA . GLN A 1 83 ? -1.407 38.089 64.820 1.00 76.25 83 GLN A CA 1
ATOM 631 C C . GLN A 1 83 ? -1.345 36.871 65.760 1.00 76.25 83 GLN A C 1
ATOM 633 O O . GLN A 1 83 ? -1.001 36.980 66.939 1.00 76.25 83 GLN A O 1
ATOM 638 N N . THR A 1 84 ? -1.720 35.698 65.248 1.00 80.19 84 THR A N 1
ATOM 639 C CA . THR A 1 84 ? -1.804 34.459 66.028 1.00 80.19 84 THR A CA 1
ATOM 640 C C . THR A 1 84 ? -1.463 33.244 65.174 1.00 80.19 84 THR A C 1
ATOM 642 O O . THR A 1 84 ? -1.470 33.307 63.946 1.00 80.19 84 THR A O 1
ATOM 645 N N . TYR A 1 85 ? -1.167 32.119 65.823 1.00 77.19 85 TYR A N 1
ATOM 646 C CA . TYR A 1 85 ? -0.960 30.854 65.128 1.00 77.19 85 TYR A CA 1
ATOM 647 C C . TYR A 1 85 ? -2.298 30.163 64.859 1.00 77.19 85 TYR A C 1
ATOM 649 O O . TYR A 1 85 ? -3.020 29.821 65.799 1.00 77.19 85 TYR A O 1
ATOM 657 N N . VAL A 1 86 ? -2.592 29.919 63.585 1.00 81.19 86 VAL A N 1
ATOM 658 C CA . VAL A 1 86 ? -3.786 29.202 63.114 1.00 81.19 86 VAL A CA 1
ATOM 659 C C . VAL A 1 86 ? -3.403 27.846 62.524 1.00 81.19 86 VAL A C 1
ATOM 661 O O . VAL A 1 86 ? -2.218 27.554 62.338 1.00 81.19 86 VAL A O 1
ATOM 664 N N . ARG A 1 87 ? -4.406 27.001 62.267 1.00 85.62 87 ARG A N 1
ATOM 665 C CA . ARG A 1 87 ? -4.216 25.700 61.613 1.00 85.62 87 ARG A CA 1
ATOM 666 C C . ARG A 1 87 ? -3.713 25.897 60.189 1.00 85.62 87 ARG A C 1
ATOM 668 O O . ARG A 1 87 ? -3.949 26.932 59.567 1.00 85.62 87 ARG A O 1
ATOM 675 N N . VAL A 1 88 ? -2.979 24.905 59.712 1.00 82.56 88 VAL A N 1
ATOM 676 C CA . VAL A 1 88 ? -2.580 24.823 58.314 1.00 82.56 88 VAL A CA 1
ATOM 677 C C . VAL A 1 88 ? -3.701 24.124 57.559 1.00 82.56 88 VAL A C 1
ATOM 679 O O . VAL A 1 88 ? -3.858 22.921 57.703 1.00 82.56 88 VAL A O 1
ATOM 682 N N . ASP A 1 89 ? -4.444 24.904 56.797 1.00 81.12 89 ASP A N 1
ATOM 683 C CA . ASP A 1 89 ? -5.607 24.565 55.978 1.00 81.12 89 ASP A CA 1
ATOM 684 C C . ASP A 1 89 ? -5.255 24.637 54.481 1.00 81.12 89 ASP A C 1
ATOM 686 O O . ASP A 1 89 ? -4.129 24.996 54.128 1.00 81.12 89 ASP A O 1
ATOM 690 N N . SER A 1 90 ? -6.212 24.306 53.605 1.00 76.94 90 SER A N 1
ATOM 691 C CA . SER A 1 90 ? -6.080 24.378 52.135 1.00 76.94 90 SER A CA 1
ATOM 692 C C . SER A 1 90 ? -4.900 23.582 51.558 1.00 76.94 90 SER A C 1
ATOM 694 O O . SER A 1 90 ? -4.378 23.895 50.484 1.00 76.94 90 SER A O 1
ATOM 696 N N . VAL A 1 91 ? -4.473 22.531 52.260 1.00 81.44 91 VAL A N 1
ATOM 697 C CA . VAL A 1 91 ? -3.385 21.669 51.807 1.00 81.44 91 VAL A CA 1
ATOM 698 C C . VAL A 1 91 ? -3.915 20.704 50.765 1.00 81.44 91 VAL A C 1
ATOM 700 O O . VAL A 1 91 ? -4.873 19.978 51.016 1.00 81.44 91 VAL A O 1
ATOM 703 N N . ALA A 1 92 ? -3.252 20.673 49.616 1.00 78.19 92 ALA A N 1
ATOM 704 C CA . ALA A 1 92 ? -3.550 19.730 48.551 1.00 78.19 92 ALA A CA 1
ATOM 705 C C . ALA A 1 92 ? -2.597 18.545 48.544 1.00 78.19 92 ALA A C 1
ATOM 707 O O . ALA A 1 92 ? -3.018 17.442 48.246 1.00 78.19 92 ALA A O 1
ATOM 708 N N . LEU A 1 93 ? -1.316 18.752 48.866 1.00 83.75 93 LEU A N 1
ATOM 709 C CA . LEU A 1 93 ? -0.299 17.699 48.821 1.00 83.75 93 LEU A CA 1
ATOM 710 C C . LEU A 1 93 ? 0.682 17.843 49.980 1.00 83.75 93 LEU A C 1
ATOM 712 O O . LEU A 1 93 ? 0.967 18.954 50.433 1.00 83.75 93 LEU A O 1
ATOM 716 N N . VAL A 1 94 ? 1.246 16.717 50.418 1.00 89.12 94 VAL A N 1
ATOM 717 C CA . VAL A 1 94 ? 2.270 16.652 51.468 1.00 89.12 94 VAL A CA 1
ATOM 718 C C . VAL A 1 94 ? 3.421 15.741 51.063 1.00 89.12 94 VAL A C 1
ATOM 720 O O . VAL A 1 94 ? 3.215 14.726 50.406 1.00 89.12 94 VAL A O 1
ATOM 723 N N . ALA A 1 95 ? 4.632 16.079 51.502 1.00 91.31 95 ALA A N 1
ATOM 724 C CA . ALA A 1 95 ? 5.805 15.218 51.399 1.00 91.31 95 ALA A CA 1
ATOM 725 C C . ALA A 1 95 ? 6.623 15.277 52.696 1.00 91.31 95 ALA A C 1
ATOM 727 O O . ALA A 1 95 ? 6.781 16.342 53.297 1.00 91.31 95 ALA A O 1
ATOM 728 N N . GLY A 1 96 ? 7.134 14.127 53.137 1.00 89.62 96 GLY A N 1
ATOM 729 C CA . GLY A 1 96 ? 7.996 13.998 54.309 1.00 89.62 96 GLY A CA 1
ATOM 730 C C . GLY A 1 96 ? 9.414 13.633 53.887 1.00 89.62 96 GLY A C 1
ATOM 731 O O . GLY A 1 96 ? 9.615 12.657 53.172 1.00 89.62 96 GLY A O 1
ATOM 732 N N . GLY A 1 97 ? 10.398 14.413 54.320 1.00 88.81 97 GLY A N 1
ATOM 733 C CA . GLY A 1 97 ? 11.801 14.006 54.325 1.00 88.81 97 GLY A CA 1
ATOM 734 C C . GLY A 1 97 ? 12.208 13.447 55.689 1.00 88.81 97 GLY A C 1
ATOM 735 O O . GLY A 1 97 ? 11.391 13.363 56.602 1.00 88.81 97 GLY A O 1
ATOM 736 N N . ALA A 1 98 ? 13.492 13.123 55.867 1.00 91.00 98 ALA A N 1
ATOM 737 C CA . ALA A 1 98 ? 14.004 12.484 57.088 1.00 91.00 98 ALA A CA 1
ATOM 738 C C . ALA A 1 98 ? 13.543 13.174 58.391 1.00 91.00 98 ALA A C 1
ATOM 740 O O . ALA A 1 98 ? 12.981 12.550 59.292 1.00 91.00 98 ALA A O 1
ATOM 741 N N . ARG A 1 99 ? 13.729 14.499 58.470 1.00 92.44 99 ARG A N 1
ATOM 742 C CA . ARG A 1 99 ? 13.351 15.343 59.620 1.00 92.44 99 ARG A CA 1
ATOM 743 C C . ARG A 1 99 ? 12.754 16.689 59.189 1.00 92.44 99 ARG A C 1
ATOM 745 O O . ARG A 1 99 ? 12.935 17.684 59.879 1.00 92.44 99 ARG A O 1
ATOM 752 N N . HIS A 1 100 ? 12.096 16.749 58.032 1.00 92.31 100 HIS A N 1
ATOM 753 C CA . HIS A 1 100 ? 11.460 17.966 57.510 1.00 92.31 100 HIS A CA 1
ATOM 754 C C . HIS A 1 100 ? 10.217 17.625 56.685 1.00 92.31 100 HIS A C 1
ATOM 756 O O . HIS A 1 100 ? 10.120 16.518 56.161 1.00 92.31 100 HIS A O 1
ATOM 762 N N . GLY A 1 101 ? 9.272 18.556 56.573 1.00 90.00 101 GLY A N 1
ATOM 763 C CA . GLY A 1 101 ? 8.038 18.382 55.809 1.00 90.00 101 GLY A CA 1
ATOM 764 C C . GLY A 1 101 ? 7.835 19.482 54.771 1.00 90.00 101 GLY A C 1
ATOM 765 O O . GLY A 1 101 ? 8.266 20.621 54.968 1.00 90.00 101 GLY A O 1
ATOM 766 N N . LEU A 1 102 ? 7.160 19.125 53.680 1.00 90.31 102 LEU A N 1
ATOM 767 C CA . LEU A 1 102 ? 6.709 20.017 52.616 1.00 90.31 102 LEU A CA 1
ATOM 768 C C . LEU A 1 102 ? 5.195 19.877 52.432 1.00 90.31 102 LEU A C 1
ATOM 770 O O . LEU A 1 102 ? 4.636 18.791 52.593 1.00 90.31 102 LEU A O 1
ATOM 774 N N . SER A 1 103 ? 4.520 20.970 52.085 1.00 86.75 103 SER A N 1
ATOM 775 C CA . SER A 1 103 ? 3.103 20.949 51.712 1.00 86.75 103 SER A CA 1
ATOM 776 C C . SER A 1 103 ? 2.819 21.925 50.584 1.00 86.75 103 SER A C 1
ATOM 778 O O . SER A 1 103 ? 3.236 23.077 50.698 1.00 86.75 103 SER A O 1
ATOM 780 N N . ALA A 1 104 ? 2.073 21.500 49.567 1.00 81.38 104 ALA A N 1
ATOM 781 C CA . ALA A 1 104 ? 1.573 22.372 48.509 1.00 81.38 104 ALA A CA 1
ATOM 782 C C . ALA A 1 104 ? 0.110 22.753 48.769 1.00 81.38 104 ALA A C 1
ATOM 784 O O . ALA A 1 104 ? -0.688 21.926 49.217 1.00 81.38 104 ALA A O 1
ATOM 785 N N . HIS A 1 105 ? -0.218 24.009 48.487 1.00 77.00 105 HIS A N 1
ATOM 786 C CA . HIS A 1 105 ? -1.527 24.620 48.701 1.00 77.00 105 HIS A CA 1
ATOM 787 C C . HIS A 1 105 ? -2.066 25.147 47.376 1.00 77.00 105 HIS A C 1
ATOM 789 O O . HIS A 1 105 ? -1.309 25.772 46.625 1.00 77.00 105 HIS A O 1
ATOM 795 N N . PHE A 1 106 ? -3.359 24.946 47.124 1.00 60.28 106 PHE A N 1
ATOM 796 C CA . PHE A 1 106 ? -4.072 25.613 46.036 1.00 60.28 106 PHE A CA 1
ATOM 797 C C . PHE A 1 106 ? -4.880 26.775 46.617 1.00 60.28 106 PHE A C 1
ATOM 799 O O . PHE A 1 106 ? -5.630 26.605 47.573 1.00 60.28 106 PHE A O 1
ATOM 806 N N . GLU A 1 107 ? -4.675 27.954 46.034 1.00 54.03 107 GLU A N 1
ATOM 807 C CA . GLU A 1 107 ? -5.506 29.153 46.174 1.00 54.03 107 GLU A CA 1
ATOM 808 C C . GLU A 1 107 ? -5.728 29.694 47.602 1.00 54.03 107 GLU A C 1
ATOM 810 O O . GLU A 1 107 ? -6.675 29.364 48.313 1.00 54.03 107 GLU A O 1
ATOM 815 N N . ARG A 1 108 ? -4.915 30.691 47.975 1.00 51.69 108 ARG A N 1
ATOM 816 C CA . ARG A 1 108 ? -5.370 31.776 48.861 1.00 51.69 108 ARG A CA 1
ATOM 817 C C . ARG A 1 108 ? -5.568 33.030 48.022 1.00 51.69 108 ARG A C 1
ATOM 819 O O . ARG A 1 108 ? -4.740 33.329 47.170 1.00 51.69 108 ARG A O 1
ATOM 826 N N . TRP A 1 109 ? -6.605 33.805 48.340 1.00 50.00 109 TRP A N 1
ATOM 827 C CA . TRP A 1 109 ? -6.909 35.114 47.736 1.00 50.00 109 TRP A CA 1
ATOM 828 C C . TRP A 1 109 ? -5.707 36.085 47.692 1.00 50.00 109 TRP A C 1
ATOM 830 O O . TRP A 1 109 ? -5.676 36.993 46.869 1.00 50.00 109 TRP A O 1
ATOM 840 N N . GLU A 1 110 ? -4.693 35.893 48.543 1.00 50.62 110 GLU A N 1
ATOM 841 C CA . GLU A 1 110 ? -3.457 36.692 48.540 1.00 50.62 110 GLU A CA 1
ATOM 842 C C . GLU A 1 110 ? -2.486 36.380 47.382 1.00 50.62 110 GLU A C 1
ATOM 844 O O . GLU A 1 110 ? -1.635 37.218 47.094 1.00 50.62 110 GLU A O 1
ATOM 849 N N . TYR A 1 111 ? -2.601 35.230 46.699 1.00 50.47 111 TYR A N 1
ATOM 850 C CA . TYR A 1 111 ? -1.684 34.804 45.628 1.00 50.47 111 TYR A CA 1
ATOM 851 C C . TYR A 1 111 ? -2.434 34.008 44.543 1.00 50.47 111 TYR A C 1
ATOM 853 O O . TYR A 1 111 ? -2.372 32.780 44.499 1.00 50.47 111 TYR A O 1
ATOM 861 N N . GLN A 1 112 ? -3.186 34.697 43.680 1.00 52.00 112 GLN A N 1
ATOM 862 C CA . GLN A 1 112 ? -3.929 34.048 42.594 1.00 52.00 112 GLN A CA 1
ATOM 863 C C . GLN A 1 112 ? -2.985 33.389 41.568 1.00 52.00 112 GLN A C 1
ATOM 865 O O . GLN A 1 112 ? -2.060 34.022 41.062 1.00 52.00 112 GLN A O 1
ATOM 870 N N . GLY A 1 113 ? -3.237 32.110 41.263 1.00 54.19 113 GLY A N 1
ATOM 871 C CA . GLY A 1 113 ? -2.666 31.386 40.120 1.00 54.19 113 GLY A CA 1
ATOM 872 C C . GLY A 1 113 ? -1.369 30.596 40.346 1.00 54.19 113 GLY A C 1
ATOM 873 O O . GLY A 1 113 ? -0.977 29.864 39.445 1.00 54.19 113 GLY A O 1
ATOM 874 N N . CYS A 1 114 ? -0.686 30.701 41.496 1.00 55.66 114 CYS A N 1
ATOM 875 C CA . CYS A 1 114 ? 0.534 29.919 41.781 1.00 55.66 114 CYS A CA 1
ATOM 876 C C . CYS A 1 114 ? 0.293 28.851 42.865 1.00 55.66 114 CYS A C 1
ATOM 878 O O . CYS A 1 114 ? -0.319 29.172 43.888 1.00 55.66 114 CYS A O 1
ATOM 880 N N . PRO A 1 115 ? 0.839 27.622 42.736 1.00 59.34 115 PRO A N 1
ATOM 881 C CA . PRO A 1 115 ? 0.895 26.692 43.859 1.00 59.34 115 PRO A CA 1
ATOM 882 C C . PRO A 1 115 ? 1.822 27.260 44.939 1.00 59.34 115 PRO A C 1
ATOM 884 O O . PRO A 1 115 ? 2.956 27.646 44.654 1.00 59.34 115 PRO A O 1
ATOM 887 N N . ILE A 1 116 ? 1.363 27.314 46.190 1.00 71.25 116 ILE A N 1
ATOM 888 C CA . ILE A 1 116 ? 2.187 27.790 47.308 1.00 71.25 116 ILE A CA 1
ATOM 889 C C . ILE A 1 116 ? 2.782 26.575 48.018 1.00 71.25 116 ILE A C 1
ATOM 891 O O . ILE A 1 116 ? 2.048 25.755 48.568 1.00 71.25 116 ILE A O 1
ATOM 895 N N . VAL A 1 117 ? 4.111 26.465 48.047 1.00 78.88 117 VAL A N 1
ATOM 896 C CA . VAL A 1 117 ? 4.808 25.406 48.791 1.00 78.88 117 VAL A CA 1
ATOM 897 C C . VAL A 1 117 ? 5.295 25.950 50.125 1.00 78.88 117 VAL A C 1
ATOM 899 O O . VAL A 1 117 ? 5.968 26.981 50.196 1.00 78.88 117 VAL A O 1
ATOM 902 N N . TRP A 1 118 ? 4.947 25.252 51.201 1.00 83.50 118 TRP A N 1
ATOM 903 C CA . TRP A 1 118 ? 5.453 25.519 52.543 1.00 83.50 118 TRP A CA 1
ATOM 904 C C . TRP A 1 118 ? 6.417 24.427 52.968 1.00 83.50 118 TRP A C 1
ATOM 906 O O . TRP A 1 118 ? 6.180 23.253 52.691 1.00 83.50 118 TRP A O 1
ATOM 916 N N . SER A 1 119 ? 7.455 24.817 53.700 1.00 87.88 119 SER A N 1
ATOM 917 C CA . SER A 1 119 ? 8.507 23.927 54.199 1.00 87.88 119 SER A CA 1
ATOM 918 C C . SER A 1 119 ? 8.791 24.177 55.683 1.00 87.88 119 SER A C 1
ATOM 920 O O . SER A 1 119 ? 8.766 25.331 56.125 1.00 87.88 119 SER A O 1
ATOM 922 N N . TRP A 1 120 ? 9.055 23.121 56.459 1.00 90.12 120 TRP A N 1
ATOM 923 C CA . TRP A 1 120 ? 9.377 23.205 57.894 1.00 90.12 120 TRP A CA 1
ATOM 924 C C . TRP A 1 120 ? 10.221 22.017 58.386 1.00 90.12 120 TRP A C 1
ATOM 926 O O . TRP A 1 120 ? 10.281 20.983 57.726 1.00 90.12 120 TRP A O 1
ATOM 936 N N . GLY A 1 121 ? 10.835 22.138 59.567 1.00 90.62 121 GLY A N 1
ATOM 937 C CA . GLY A 1 121 ? 11.670 21.102 60.187 1.00 90.62 121 GLY A CA 1
ATOM 938 C C . GLY A 1 121 ? 13.176 21.368 60.088 1.00 90.62 121 GLY A C 1
ATOM 939 O O . GLY A 1 121 ? 13.613 22.524 60.088 1.00 90.62 121 GLY A O 1
ATOM 940 N N . ASP A 1 122 ? 13.973 20.296 60.025 1.00 92.25 122 ASP A N 1
ATOM 941 C CA . ASP A 1 122 ? 15.429 20.374 59.871 1.00 92.25 122 ASP A CA 1
ATOM 942 C C . ASP A 1 122 ? 15.799 21.114 58.585 1.00 92.25 122 ASP A C 1
ATOM 944 O O . ASP A 1 122 ? 15.199 20.891 57.537 1.00 92.25 122 ASP A O 1
ATOM 948 N N . ASN A 1 123 ? 16.820 21.963 58.671 1.00 91.38 123 ASN A N 1
ATOM 949 C CA . ASN A 1 123 ? 17.360 22.711 57.538 1.00 91.38 123 ASN A CA 1
ATOM 950 C C . ASN A 1 123 ? 18.895 22.691 57.493 1.00 91.38 123 ASN A C 1
ATOM 952 O O . ASN A 1 123 ? 19.514 23.528 56.838 1.00 91.38 123 ASN A O 1
ATOM 956 N N . SER A 1 124 ? 19.524 21.750 58.201 1.00 89.06 124 SER A N 1
ATOM 957 C CA . SER A 1 124 ? 20.983 21.660 58.315 1.00 89.06 124 SER A CA 1
ATOM 958 C C . SER A 1 124 ? 21.727 21.550 56.972 1.00 89.06 124 SER A C 1
ATOM 960 O O . SER A 1 124 ? 22.917 21.855 56.913 1.00 89.06 124 SER A O 1
ATOM 962 N N . GLN A 1 125 ? 21.036 21.142 55.906 1.00 89.50 125 GLN A N 1
ATOM 963 C CA . GLN A 1 125 ? 21.531 20.979 54.537 1.00 89.50 125 GLN A CA 1
ATOM 964 C C . GLN A 1 125 ? 20.833 21.909 53.524 1.00 89.50 125 GLN A C 1
ATOM 966 O O . GLN A 1 125 ? 21.042 21.765 52.323 1.00 89.50 125 GLN A O 1
ATOM 971 N N . GLY A 1 126 ? 19.995 22.850 53.972 1.00 84.88 126 GLY A N 1
ATOM 972 C CA . GLY A 1 126 ? 19.233 23.732 53.080 1.00 84.88 126 GLY A CA 1
ATOM 973 C C . GLY A 1 126 ? 17.977 23.087 52.484 1.00 84.88 126 GLY A C 1
ATOM 974 O O . GLY A 1 126 ? 17.387 23.636 51.556 1.00 84.88 126 GLY A O 1
ATOM 975 N N . GLN A 1 127 ? 17.547 21.939 53.012 1.00 86.19 127 GLN A N 1
ATOM 976 C CA . GLN A 1 127 ? 16.394 21.174 52.526 1.00 86.19 127 GLN A CA 1
ATOM 977 C C . GLN A 1 127 ? 15.057 21.936 52.571 1.00 86.19 127 GLN A C 1
ATOM 979 O O . GLN A 1 127 ? 14.105 21.531 51.911 1.00 86.19 127 GLN A O 1
ATOM 984 N N . LEU A 1 128 ? 14.969 23.045 53.316 1.00 85.31 128 LEU A N 1
ATOM 985 C CA . LEU A 1 128 ? 13.781 23.900 53.320 1.00 85.31 128 LEU A CA 1
ATOM 986 C C . LEU A 1 128 ? 13.765 24.917 52.176 1.00 85.31 128 LEU A C 1
ATOM 988 O O . LEU A 1 128 ? 12.790 25.646 52.049 1.00 85.31 128 LEU A O 1
ATOM 992 N N . GLY A 1 129 ? 14.831 25.036 51.377 1.00 78.50 129 GLY A N 1
ATOM 993 C CA . GLY A 1 129 ? 14.884 25.914 50.200 1.00 78.50 129 GLY A CA 1
ATOM 994 C C . GLY A 1 129 ? 14.664 27.408 50.481 1.00 78.50 129 GLY A C 1
ATOM 995 O O . GLY A 1 129 ? 14.327 28.163 49.580 1.00 78.50 129 GLY A O 1
ATOM 996 N N . THR A 1 130 ? 14.871 27.867 51.718 1.00 74.44 130 THR A N 1
ATOM 997 C CA . THR A 1 130 ? 14.648 29.268 52.132 1.00 74.44 130 THR A CA 1
ATOM 998 C C . THR A 1 130 ? 15.846 30.192 51.870 1.00 74.44 130 THR A C 1
ATOM 1000 O O . THR A 1 130 ? 15.862 31.332 52.332 1.00 74.44 130 THR A O 1
ATOM 1003 N N . GLY A 1 131 ? 16.893 29.705 51.192 1.00 77.94 131 GLY A N 1
ATOM 1004 C CA . GLY A 1 131 ? 18.172 30.416 51.047 1.00 77.94 131 GLY A CA 1
ATOM 1005 C C . GLY A 1 131 ? 18.985 30.515 52.350 1.00 77.94 131 GLY A C 1
ATOM 1006 O O . GLY A 1 131 ? 19.963 31.256 52.420 1.00 77.94 131 GLY A O 1
ATOM 1007 N N . SER A 1 132 ? 18.588 29.773 53.386 1.00 80.25 132 SER A N 1
ATOM 1008 C CA . SER A 1 132 ? 19.216 29.709 54.708 1.00 80.25 132 SER A CA 1
ATOM 1009 C C . SER A 1 132 ? 19.402 28.251 55.138 1.00 80.25 132 SER A C 1
ATOM 1011 O O . SER A 1 132 ? 18.753 27.362 54.593 1.00 80.25 132 SER A O 1
ATOM 1013 N N . LEU A 1 133 ? 20.258 28.017 56.138 1.00 84.50 133 LEU A N 1
ATOM 1014 C CA . LEU A 1 133 ? 20.435 26.720 56.813 1.00 84.50 133 LEU A CA 1
ATOM 1015 C C . LEU A 1 133 ? 19.746 26.666 58.191 1.00 84.50 133 LEU A C 1
ATOM 1017 O O . LEU A 1 133 ? 19.902 25.706 58.944 1.00 84.50 133 LEU A O 1
ATOM 1021 N N . SER A 1 134 ? 19.011 27.716 58.567 1.00 83.75 134 SER A N 1
ATOM 1022 C CA . SER A 1 134 ? 18.300 27.762 59.848 1.00 83.75 134 SER A CA 1
ATOM 1023 C C . SER A 1 134 ? 17.062 26.860 59.819 1.00 83.75 134 SER A C 1
ATOM 1025 O O . SER A 1 134 ? 16.278 26.978 58.872 1.00 83.75 134 SER A O 1
ATOM 1027 N N . PRO A 1 135 ? 16.849 25.993 60.828 1.00 79.06 135 PRO A N 1
ATOM 1028 C CA . PRO A 1 135 ? 15.646 25.171 60.922 1.00 79.06 135 PRO A CA 1
ATOM 1029 C C . PRO A 1 135 ? 14.402 26.031 61.165 1.00 79.06 135 PRO A C 1
ATOM 1031 O O . PRO A 1 135 ? 14.492 27.176 61.620 1.00 79.06 135 PRO A O 1
ATOM 1034 N N . ALA A 1 136 ? 13.235 25.461 60.883 1.00 76.06 136 ALA A N 1
ATOM 1035 C CA . ALA A 1 136 ? 11.958 26.154 60.973 1.00 76.06 136 ALA A CA 1
ATOM 1036 C C . ALA A 1 136 ? 10.967 25.395 61.860 1.00 76.06 136 ALA A C 1
ATOM 1038 O O . ALA A 1 136 ? 10.447 24.350 61.471 1.00 76.06 136 ALA A O 1
ATOM 1039 N N . LEU A 1 137 ? 10.672 25.966 63.032 1.00 64.06 137 LEU A N 1
ATOM 1040 C CA . LEU A 1 137 ? 9.705 25.419 63.998 1.00 64.06 137 LEU A CA 1
ATOM 1041 C C . LEU A 1 137 ? 8.245 25.669 63.600 1.00 64.06 137 LEU A C 1
ATOM 1043 O O . LEU A 1 137 ? 7.333 25.011 64.097 1.00 64.06 137 LEU A O 1
ATOM 1047 N N . VAL A 1 138 ? 8.027 26.635 62.708 1.00 61.69 138 VAL A N 1
ATOM 1048 C CA . VAL A 1 138 ? 6.737 26.958 62.099 1.00 61.69 138 VAL A CA 1
ATOM 1049 C C . VAL A 1 138 ? 6.935 27.030 60.590 1.00 61.69 138 VAL A C 1
ATOM 1051 O O . VAL A 1 138 ? 8.026 27.346 60.119 1.00 61.69 138 VAL A O 1
ATOM 1054 N N . LYS A 1 139 ? 5.881 26.730 59.833 1.00 58.28 139 LYS A N 1
ATOM 1055 C CA . LYS A 1 139 ? 5.897 26.745 58.373 1.00 58.28 139 LYS A CA 1
ATOM 1056 C C . LYS A 1 139 ? 6.275 28.108 57.791 1.00 58.28 139 LYS A C 1
ATOM 1058 O O . LYS A 1 139 ? 5.681 29.123 58.154 1.00 58.28 139 LYS A O 1
ATOM 1063 N N . TYR A 1 140 ? 7.207 28.092 56.839 1.00 59.50 140 TYR A N 1
ATOM 1064 C CA . TYR A 1 140 ? 7.547 29.237 55.995 1.00 59.50 140 TYR A CA 1
ATOM 1065 C C . TYR A 1 140 ? 7.003 29.031 54.583 1.00 59.50 140 TYR A C 1
ATOM 1067 O O . TYR A 1 140 ? 7.074 27.925 54.047 1.00 59.50 140 TYR A O 1
ATOM 1075 N N . VAL A 1 141 ? 6.488 30.107 53.985 1.00 58.44 141 VAL A N 1
ATOM 1076 C CA . VAL A 1 141 ? 6.199 30.172 52.547 1.00 58.44 141 VAL A CA 1
ATOM 1077 C C . VAL A 1 141 ? 7.529 30.184 51.804 1.00 58.44 141 VAL A C 1
ATOM 1079 O O . VAL A 1 141 ? 8.388 31.001 52.139 1.00 58.44 141 VAL A O 1
ATOM 1082 N N . GLN A 1 142 ? 7.712 29.314 50.811 1.00 53.28 142 GLN A N 1
ATOM 1083 C CA . GLN A 1 142 ? 8.878 29.413 49.938 1.00 53.28 142 GLN A CA 1
ATOM 1084 C C . GLN A 1 142 ? 8.789 30.669 49.057 1.00 53.28 142 GLN A C 1
ATOM 1086 O O . GLN A 1 142 ? 7.829 30.805 48.295 1.00 53.28 142 GLN A O 1
ATOM 1091 N N . PRO A 1 143 ? 9.775 31.583 49.105 1.00 47.88 143 PRO A N 1
ATOM 1092 C CA . PRO A 1 143 ? 9.925 32.602 48.078 1.00 47.88 143 PRO A CA 1
ATOM 1093 C C . PRO A 1 143 ? 10.511 31.963 46.811 1.00 47.88 143 PRO A C 1
ATOM 1095 O O . PRO A 1 143 ? 11.539 31.296 46.887 1.00 47.88 143 PRO A O 1
ATOM 1098 N N . GLY A 1 144 ? 9.909 32.222 45.647 1.00 51.19 144 GLY A N 1
ATOM 1099 C CA . GLY A 1 144 ? 10.562 31.969 44.356 1.00 51.19 144 GLY A CA 1
ATOM 1100 C C . GLY A 1 144 ? 10.405 30.565 43.769 1.00 51.19 144 GLY A C 1
ATOM 1101 O O . GLY A 1 144 ? 11.335 30.079 43.130 1.00 51.19 144 GLY A O 1
ATOM 1102 N N . LEU A 1 145 ? 9.238 29.927 43.923 1.00 54.34 145 LEU A N 1
ATOM 1103 C CA . LEU A 1 145 ? 8.867 28.836 43.010 1.00 54.34 145 LEU A CA 1
ATOM 1104 C C . LEU A 1 145 ? 8.911 29.356 41.559 1.00 54.34 145 LEU A C 1
ATOM 1106 O O . LEU A 1 145 ? 8.586 30.529 41.344 1.00 54.34 145 LEU A O 1
ATOM 1110 N N . PRO A 1 146 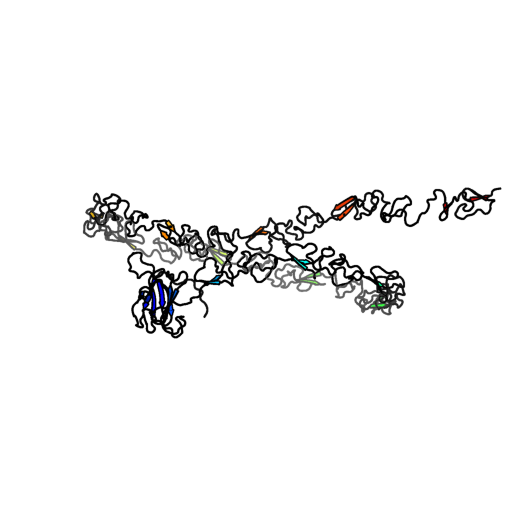? 9.342 28.541 40.578 1.00 49.56 146 PRO A N 1
ATOM 1111 C CA . PRO A 1 146 ? 9.558 29.016 39.220 1.00 49.56 146 PRO A CA 1
ATOM 1112 C C . PRO A 1 146 ? 8.236 29.511 38.631 1.00 49.56 146 PRO A C 1
ATOM 1114 O O . PRO A 1 146 ? 7.304 28.739 38.412 1.00 49.56 146 PRO A O 1
ATOM 1117 N N . LEU A 1 147 ? 8.164 30.822 38.415 1.00 59.19 147 LEU A N 1
ATOM 1118 C CA . LEU A 1 147 ? 7.132 31.457 37.608 1.00 59.19 147 LEU A CA 1
ATOM 1119 C C . LEU A 1 147 ? 7.240 30.901 36.181 1.00 59.19 147 LEU A C 1
ATOM 1121 O O . LEU A 1 147 ? 8.348 30.643 35.704 1.00 59.19 147 LEU A O 1
ATOM 1125 N N . ARG A 1 148 ? 6.105 30.692 35.512 1.00 63.09 148 ARG A N 1
ATOM 1126 C CA . ARG A 1 148 ? 6.112 30.344 34.088 1.00 63.09 148 ARG A CA 1
ATOM 1127 C C . ARG A 1 148 ? 6.487 31.606 33.305 1.00 63.09 148 ARG A C 1
ATOM 1129 O O . ARG A 1 148 ? 6.022 32.695 33.649 1.00 63.09 148 ARG A O 1
ATOM 1136 N N . LEU A 1 149 ? 7.355 31.461 32.304 1.00 73.81 149 LEU A N 1
ATOM 1137 C CA . LEU A 1 149 ? 7.607 32.539 31.350 1.00 73.81 149 LEU A CA 1
ATOM 1138 C C . LEU A 1 149 ? 6.404 32.650 30.418 1.00 73.81 149 LEU A C 1
ATOM 1140 O O . LEU A 1 149 ? 5.976 31.648 29.848 1.00 73.81 149 LEU A O 1
ATOM 1144 N N . PHE A 1 150 ? 5.905 33.867 30.268 1.00 81.75 150 PHE A N 1
ATOM 1145 C CA . PHE A 1 150 ? 4.963 34.246 29.230 1.00 81.75 150 PHE A CA 1
ATOM 1146 C C . PHE A 1 150 ? 5.569 35.386 28.419 1.00 81.75 150 PHE A C 1
ATOM 1148 O O . PHE A 1 150 ? 6.280 36.223 28.974 1.00 81.75 150 PHE A O 1
ATOM 1155 N N . TYR A 1 151 ? 5.289 35.418 27.129 1.00 85.25 151 TYR A N 1
ATOM 1156 C CA . TYR A 1 151 ? 5.830 36.369 26.164 1.00 85.25 151 TYR A CA 1
ATOM 1157 C C . TYR A 1 151 ? 4.699 37.263 25.706 1.00 85.25 151 TYR A C 1
ATOM 1159 O O . TYR A 1 151 ? 3.580 36.781 25.553 1.00 85.25 151 TYR A O 1
ATOM 1167 N N . ARG A 1 152 ? 4.950 38.562 25.601 1.00 86.38 152 ARG A N 1
ATOM 1168 C CA . ARG A 1 152 ? 3.935 39.499 25.139 1.00 86.38 152 ARG A CA 1
ATOM 1169 C C . ARG A 1 152 ? 3.551 39.128 23.713 1.00 86.38 152 ARG A C 1
ATOM 1171 O O . ARG A 1 152 ? 4.448 38.797 22.958 1.00 86.38 152 ARG A O 1
ATOM 1178 N N . ASP A 1 153 ? 2.257 39.143 23.434 1.00 86.44 153 ASP A N 1
ATOM 1179 C CA . ASP A 1 153 ? 1.678 38.891 22.114 1.00 86.44 153 ASP A CA 1
ATOM 1180 C C . ASP A 1 153 ? 0.913 40.164 21.744 1.00 86.44 153 ASP A C 1
ATOM 1182 O O . ASP A 1 153 ? -0.149 40.457 22.309 1.00 86.44 153 ASP A O 1
ATOM 1186 N N . GLN A 1 154 ? 1.546 41.023 20.944 1.00 85.50 154 GLN A N 1
ATOM 1187 C CA . GLN A 1 154 ? 1.034 42.364 20.661 1.00 85.50 154 GLN A CA 1
ATOM 1188 C C . GLN A 1 154 ? 0.124 42.417 19.419 1.00 85.50 154 GLN A C 1
ATOM 1190 O O . GLN A 1 154 ? -0.640 43.384 19.284 1.00 85.50 154 GLN A O 1
ATOM 1195 N N . ASP A 1 155 ? 0.153 41.407 18.554 1.00 83.94 155 ASP A N 1
ATOM 1196 C CA . ASP A 1 155 ? -0.720 41.286 17.383 1.00 83.94 155 ASP A CA 1
ATOM 1197 C C . ASP A 1 155 ? -1.816 40.206 17.508 1.00 83.94 155 ASP A C 1
ATOM 1199 O O . ASP A 1 155 ? -2.690 40.131 16.639 1.00 83.94 155 ASP A O 1
ATOM 1203 N N . GLU A 1 156 ? -1.850 39.501 18.642 1.00 84.56 156 GLU A N 1
ATOM 1204 C CA . GLU A 1 156 ? -2.854 38.520 19.070 1.00 84.56 156 GLU A CA 1
ATOM 1205 C C . GLU A 1 156 ? -2.888 37.246 18.209 1.00 84.56 156 GLU A C 1
ATOM 1207 O O . GLU A 1 156 ? -3.956 36.658 17.991 1.00 84.56 156 GLU A O 1
ATOM 1212 N N . ASP A 1 157 ? -1.732 36.808 17.707 1.00 82.00 157 ASP A N 1
ATOM 1213 C CA . ASP A 1 157 ? -1.625 35.664 16.800 1.00 82.00 157 ASP A CA 1
ATOM 1214 C C . ASP A 1 157 ? -1.322 34.316 17.485 1.00 82.00 157 ASP A C 1
ATOM 1216 O O . ASP A 1 157 ? -1.398 33.257 16.846 1.00 82.00 157 ASP A O 1
ATOM 1220 N N . GLY A 1 158 ? -1.064 34.338 18.796 1.00 82.25 158 GLY A N 1
ATOM 1221 C CA . GLY A 1 158 ? -0.770 33.157 19.601 1.00 82.25 158 GLY A CA 1
ATOM 1222 C C . GLY A 1 158 ? 0.722 32.867 19.788 1.00 82.25 158 GLY A C 1
ATOM 1223 O O . GLY A 1 158 ? 1.053 31.911 20.500 1.00 82.25 158 GLY A O 1
ATOM 1224 N N . HIS A 1 159 ? 1.619 33.657 19.204 1.00 83.56 159 HIS A N 1
ATOM 1225 C CA . HIS A 1 159 ? 3.062 33.638 19.435 1.00 83.56 159 HIS A CA 1
ATOM 1226 C C . HIS A 1 159 ? 3.505 34.959 20.067 1.00 83.56 159 HIS A C 1
ATOM 1228 O O . HIS A 1 159 ? 2.810 35.956 19.986 1.00 83.56 159 HIS A O 1
ATOM 1234 N N . GLY A 1 160 ? 4.584 34.933 20.853 1.00 84.44 160 GLY A N 1
ATOM 1235 C CA . GLY A 1 160 ? 4.984 36.116 21.608 1.00 84.44 160 GLY A CA 1
ATOM 1236 C C . GLY A 1 160 ? 6.471 36.394 21.543 1.00 84.44 160 GLY A C 1
ATOM 1237 O O . GLY A 1 160 ? 7.298 35.476 21.451 1.00 84.44 160 GLY A O 1
ATOM 1238 N N . ASN A 1 161 ? 6.811 37.674 21.666 1.00 82.31 161 ASN A N 1
ATOM 1239 C CA . ASN A 1 161 ? 8.173 38.177 21.564 1.00 82.31 161 ASN A CA 1
ATOM 1240 C C . ASN A 1 161 ? 9.113 37.580 22.631 1.00 82.31 161 ASN A C 1
ATOM 1242 O O . ASN A 1 161 ? 8.996 37.913 23.819 1.00 82.31 161 ASN A O 1
ATOM 1246 N N . PRO A 1 162 ? 10.150 36.809 22.248 1.00 78.50 162 PRO A N 1
ATOM 1247 C CA . PRO A 1 162 ? 11.118 36.241 23.189 1.00 78.50 162 PRO A CA 1
ATOM 1248 C C . PRO A 1 162 ? 11.889 37.285 24.016 1.00 78.50 162 PRO A C 1
ATOM 1250 O O . PRO A 1 162 ? 12.422 36.965 25.082 1.00 78.50 162 PRO A O 1
ATOM 1253 N N . ALA A 1 163 ? 11.980 38.527 23.530 1.00 79.19 163 ALA A N 1
ATOM 1254 C CA . ALA A 1 163 ? 12.651 39.634 24.203 1.00 79.19 163 ALA A CA 1
ATOM 1255 C C . ALA A 1 163 ? 11.741 40.419 25.169 1.00 79.19 163 ALA A C 1
ATOM 1257 O O . ALA A 1 163 ? 12.272 41.133 26.025 1.00 79.19 163 ALA A O 1
ATOM 1258 N N . ASP A 1 164 ? 10.413 40.278 25.072 1.00 83.62 164 ASP A N 1
ATOM 1259 C CA . ASP A 1 164 ? 9.434 40.920 25.961 1.00 83.62 164 ASP A CA 1
ATOM 1260 C C . ASP A 1 164 ? 8.652 39.859 26.743 1.00 83.62 164 ASP A C 1
ATOM 1262 O O . ASP A 1 164 ? 7.546 39.451 26.392 1.00 83.62 164 ASP A O 1
ATOM 1266 N N . PHE A 1 165 ? 9.274 39.372 27.817 1.00 82.62 165 PHE A N 1
ATOM 1267 C CA . PHE A 1 165 ? 8.726 38.303 28.641 1.00 82.62 165 PHE A CA 1
ATOM 1268 C C . PHE A 1 165 ? 8.417 38.760 30.065 1.00 82.62 165 PHE A C 1
ATOM 1270 O O . PHE A 1 165 ? 9.122 39.568 30.679 1.00 82.62 165 PHE A O 1
ATOM 1277 N N . LEU A 1 166 ? 7.381 38.153 30.635 1.00 81.38 166 LEU A N 1
ATOM 1278 C CA . LEU A 1 166 ? 6.987 38.294 32.022 1.00 81.38 166 LEU A CA 1
ATOM 1279 C C . LEU A 1 166 ? 6.944 36.926 32.697 1.00 81.38 166 LEU A C 1
ATOM 1281 O O . LEU A 1 166 ? 6.358 35.961 32.215 1.00 81.38 166 LEU A O 1
ATOM 1285 N N . ASN A 1 167 ? 7.521 36.874 33.887 1.00 71.94 167 ASN A N 1
ATOM 1286 C CA . ASN A 1 167 ? 7.363 35.750 34.790 1.00 71.94 167 ASN A CA 1
ATOM 1287 C C . ASN A 1 167 ? 6.029 35.891 35.535 1.00 71.94 167 ASN A C 1
ATOM 1289 O O . ASN A 1 167 ? 5.886 36.795 36.364 1.00 71.94 167 ASN A O 1
ATOM 1293 N N . ALA A 1 168 ? 5.072 35.000 35.277 1.00 64.69 168 ALA A N 1
ATOM 1294 C CA . ALA A 1 168 ? 3.776 35.004 35.951 1.00 64.69 168 ALA A CA 1
ATOM 1295 C C . ALA A 1 168 ? 3.310 33.591 36.335 1.00 64.69 168 ALA A C 1
ATOM 1297 O O . ALA A 1 168 ? 3.893 32.575 35.961 1.00 64.69 168 ALA A O 1
ATOM 1298 N N . CYS A 1 169 ? 2.268 33.529 37.157 1.00 63.09 169 CYS A N 1
ATOM 1299 C CA . CYS A 1 169 ? 1.704 32.278 37.663 1.00 63.09 169 CYS A CA 1
ATOM 1300 C C . CYS A 1 169 ? 0.643 31.677 36.727 1.00 63.09 169 CYS A C 1
ATOM 1302 O O . CYS A 1 169 ? 0.561 30.463 36.565 1.00 63.09 169 CYS A O 1
ATOM 1304 N N . ALA A 1 170 ? -0.144 32.548 36.101 1.00 64.56 170 ALA A N 1
ATOM 1305 C CA . ALA A 1 170 ? -1.150 32.246 35.095 1.00 64.56 170 ALA A CA 1
ATOM 1306 C C . ALA A 1 170 ? -0.957 33.213 33.922 1.00 64.56 170 ALA A C 1
ATOM 1308 O O . ALA A 1 170 ? -0.334 34.259 34.113 1.00 64.56 170 ALA A O 1
ATOM 1309 N N . LEU A 1 171 ? -1.480 32.844 32.750 1.00 70.81 171 LEU A N 1
ATOM 1310 C CA . LEU A 1 171 ? -1.383 33.609 31.508 1.00 70.81 171 LEU A CA 1
ATOM 1311 C C . LEU A 1 171 ? -1.876 35.056 31.719 1.00 70.81 171 LEU A C 1
ATOM 1313 O O . LEU A 1 171 ? -3.068 35.245 31.976 1.00 70.81 171 LEU A O 1
ATOM 1317 N N . PRO A 1 172 ? -0.992 36.068 31.678 1.00 78.19 172 PRO A N 1
ATOM 1318 C CA . PRO A 1 172 ? -1.405 37.466 31.727 1.00 78.19 172 PRO A CA 1
ATOM 1319 C C . PRO A 1 172 ? -2.173 37.851 30.457 1.00 78.19 172 PRO A C 1
ATOM 1321 O O . PRO A 1 172 ? -1.906 37.322 29.384 1.00 78.19 172 PRO A O 1
ATOM 1324 N N . GLU A 1 173 ? -3.104 38.798 30.566 1.00 78.56 173 GLU A N 1
ATOM 1325 C CA . GLU A 1 173 ? -3.812 39.342 29.400 1.00 78.56 173 GLU A CA 1
ATOM 1326 C C . GLU A 1 173 ? -2.811 39.998 28.427 1.00 78.56 173 GLU A C 1
ATOM 1328 O O . GLU A 1 173 ? -2.000 40.830 28.847 1.00 78.56 173 GLU A O 1
ATOM 1333 N N . GLY A 1 174 ? -2.856 39.602 27.149 1.00 81.19 174 GLY A N 1
ATOM 1334 C CA . GLY A 1 174 ? -1.918 40.045 26.106 1.00 81.19 174 GLY A CA 1
ATOM 1335 C C . GLY A 1 174 ? -0.547 39.354 26.130 1.00 81.19 174 GLY A C 1
ATOM 1336 O O . GLY A 1 174 ? 0.439 39.946 25.695 1.00 81.19 174 GLY A O 1
ATOM 1337 N N . PHE A 1 175 ? -0.450 38.157 26.718 1.00 86.25 175 PHE A N 1
ATOM 1338 C CA . PHE A 1 175 ? 0.758 37.329 26.725 1.00 86.25 175 PHE A CA 1
ATOM 1339 C C . PHE A 1 175 ? 0.417 35.866 26.388 1.00 86.25 175 PHE A C 1
ATOM 1341 O O . PHE A 1 175 ? -0.678 35.403 26.701 1.00 86.25 175 PHE A O 1
ATOM 1348 N N . VAL A 1 176 ? 1.380 35.121 25.838 1.00 85.62 176 VAL A N 1
ATOM 1349 C CA . VAL A 1 176 ? 1.292 33.701 25.443 1.00 85.62 176 VAL A CA 1
ATOM 1350 C C . VAL A 1 176 ? 2.435 32.865 26.033 1.00 85.62 176 VAL A C 1
ATOM 1352 O O . VAL A 1 176 ? 3.432 33.393 26.519 1.00 85.62 176 VAL A O 1
ATOM 1355 N N . ALA A 1 177 ? 2.292 31.537 26.062 1.00 80.62 177 ALA A N 1
ATOM 1356 C CA . ALA A 1 177 ? 3.322 30.627 26.599 1.00 80.62 177 ALA A CA 1
ATOM 1357 C C . ALA A 1 177 ? 4.369 30.193 25.549 1.00 80.62 177 ALA A C 1
ATOM 1359 O O . ALA A 1 177 ? 5.374 29.563 25.884 1.00 80.62 177 ALA A O 1
ATOM 1360 N N . THR A 1 178 ? 4.110 30.510 24.285 1.00 80.12 178 THR A N 1
ATOM 1361 C CA . THR A 1 178 ? 4.849 30.129 23.079 1.00 80.12 178 THR A CA 1
ATOM 1362 C C . THR A 1 178 ? 5.893 31.190 22.745 1.00 80.12 178 THR A C 1
ATOM 1364 O O . THR A 1 178 ? 5.584 32.353 22.522 1.00 80.12 178 THR A O 1
ATOM 1367 N N . ALA A 1 179 ? 7.159 30.774 22.767 1.00 69.62 179 ALA A N 1
ATOM 1368 C CA . ALA A 1 179 ? 8.323 31.652 22.808 1.00 69.62 179 ALA A CA 1
ATOM 1369 C C . ALA A 1 179 ? 9.033 31.754 21.454 1.00 69.62 179 ALA A C 1
ATOM 1371 O O . ALA A 1 179 ? 10.173 31.310 21.356 1.00 69.62 179 ALA A O 1
ATOM 1372 N N . LEU A 1 180 ? 8.378 32.255 20.410 1.00 70.88 180 LEU A N 1
ATOM 1373 C CA . LEU A 1 180 ? 9.017 32.502 19.114 1.00 70.88 180 LEU A CA 1
ATOM 1374 C C . LEU A 1 180 ? 8.057 33.310 18.245 1.00 70.88 180 LEU A C 1
ATOM 1376 O O . LEU A 1 180 ? 7.161 32.732 17.649 1.00 70.88 180 LEU A O 1
ATOM 1380 N N . ASP A 1 181 ? 8.271 34.616 18.211 1.00 77.19 181 ASP A N 1
ATOM 1381 C CA . ASP A 1 181 ? 7.711 35.556 17.246 1.00 77.19 181 ASP A CA 1
ATOM 1382 C C . ASP A 1 181 ? 8.852 36.510 16.864 1.00 77.19 181 ASP A C 1
ATOM 1384 O O . ASP A 1 181 ? 9.522 37.075 17.744 1.00 77.19 181 ASP A O 1
ATOM 1388 N N . CYS A 1 182 ? 9.158 36.592 15.570 1.00 79.69 182 CYS A N 1
ATOM 1389 C CA . CYS A 1 182 ? 10.258 37.395 15.054 1.00 79.69 182 CYS A CA 1
ATOM 1390 C C . CYS A 1 182 ? 9.846 38.842 14.717 1.00 79.69 182 CYS A C 1
ATOM 1392 O O . CYS A 1 182 ? 10.728 39.709 14.682 1.00 79.69 182 CYS A O 1
ATOM 1394 N N . ASP A 1 183 ? 8.547 39.135 14.582 1.00 82.31 183 ASP A N 1
ATOM 1395 C CA . ASP A 1 183 ? 7.971 40.485 14.540 1.00 82.31 183 ASP A CA 1
ATOM 1396 C C . ASP A 1 183 ? 6.576 40.515 15.191 1.00 82.31 183 ASP A C 1
ATOM 1398 O O . ASP A 1 183 ? 5.557 40.570 14.513 1.00 82.31 183 ASP A O 1
ATOM 1402 N N . ASP A 1 184 ? 6.574 40.629 16.520 1.00 79.62 184 ASP A N 1
ATOM 1403 C CA . ASP A 1 184 ? 5.405 40.666 17.423 1.00 79.62 184 ASP A CA 1
ATOM 1404 C C . ASP A 1 184 ? 4.444 41.856 17.196 1.00 79.62 184 ASP A C 1
ATOM 1406 O O . ASP A 1 184 ? 3.556 42.151 17.995 1.00 79.62 184 ASP A O 1
ATOM 1410 N N . THR A 1 185 ? 4.672 42.650 16.150 1.00 83.06 185 THR A N 1
ATOM 1411 C CA . THR A 1 185 ? 3.741 43.689 15.704 1.00 83.06 185 THR A CA 1
ATOM 1412 C C . THR A 1 185 ? 2.969 43.293 14.449 1.00 83.06 185 THR A C 1
ATOM 1414 O O . THR A 1 185 ? 2.161 44.096 13.959 1.00 83.06 185 THR A O 1
ATOM 1417 N N . ASN A 1 186 ? 3.220 42.097 13.915 1.00 81.25 186 ASN A N 1
ATOM 1418 C CA . ASN A 1 186 ? 2.704 41.623 12.651 1.00 81.25 186 ASN A CA 1
ATOM 1419 C C . ASN A 1 186 ? 2.458 40.103 12.628 1.00 81.25 186 ASN A C 1
ATOM 1421 O O . ASN A 1 186 ? 3.351 39.317 12.321 1.00 81.25 186 ASN A O 1
ATOM 1425 N N . ALA A 1 187 ? 1.177 39.733 12.724 1.00 82.38 187 ALA A N 1
ATOM 1426 C CA . ALA A 1 187 ? 0.685 38.354 12.790 1.00 82.38 187 ALA A CA 1
ATOM 1427 C C . ALA A 1 187 ? 1.027 37.460 11.572 1.00 82.38 187 ALA A C 1
ATOM 1429 O O . ALA A 1 187 ? 0.573 36.320 11.473 1.00 82.38 187 ALA A O 1
ATOM 1430 N N . ALA A 1 188 ? 1.744 37.972 10.571 1.00 77.25 188 ALA A N 1
ATOM 1431 C CA . ALA A 1 188 ? 2.271 37.192 9.455 1.00 77.25 188 ALA A CA 1
ATOM 1432 C C . ALA A 1 188 ? 3.662 36.586 9.735 1.00 77.25 188 ALA A C 1
ATOM 1434 O O . ALA A 1 188 ? 4.109 35.772 8.932 1.00 77.25 188 ALA A O 1
ATOM 1435 N N . PHE A 1 189 ? 4.323 36.964 10.835 1.00 85.00 189 PHE A N 1
ATOM 1436 C CA . PHE A 1 189 ? 5.727 36.652 11.120 1.00 85.00 189 PHE A CA 1
ATOM 1437 C C . PHE A 1 189 ? 5.864 35.713 12.327 1.00 85.00 189 PHE A C 1
ATOM 1439 O O . PHE A 1 189 ? 6.327 36.111 13.391 1.00 85.00 189 PHE A O 1
ATOM 1446 N N . LYS A 1 190 ? 5.455 34.448 12.162 1.00 81.69 190 LYS A N 1
ATOM 1447 C CA . LYS A 1 190 ? 5.405 33.453 13.247 1.00 81.69 190 LYS A CA 1
ATOM 1448 C C . LYS A 1 190 ? 5.870 32.057 12.819 1.00 81.69 190 LYS A C 1
ATOM 1450 O O . LYS A 1 190 ? 5.752 31.705 11.646 1.00 81.69 190 LYS A O 1
ATOM 1455 N N . PRO A 1 191 ? 6.255 31.190 13.771 1.00 78.00 191 PRO A N 1
ATOM 1456 C CA . PRO A 1 191 ? 6.508 29.769 13.554 1.00 78.00 191 PRO A CA 1
ATOM 1457 C C . PRO A 1 191 ? 5.446 29.068 12.711 1.00 78.00 191 PRO A C 1
ATOM 1459 O O . PRO A 1 191 ? 4.279 28.985 13.093 1.00 78.00 191 PRO A O 1
ATOM 1462 N N . GLY A 1 192 ? 5.871 28.515 11.575 1.00 72.44 192 GLY A N 1
ATOM 1463 C CA . GLY A 1 192 ? 4.997 27.776 10.660 1.00 72.44 192 GLY A CA 1
ATOM 1464 C C . GLY A 1 192 ? 4.140 28.649 9.738 1.00 72.44 192 GLY A C 1
ATOM 1465 O O . GLY A 1 192 ? 3.274 28.111 9.043 1.00 72.44 192 GLY A O 1
ATOM 1466 N N . ALA A 1 193 ? 4.362 29.967 9.704 1.00 75.12 193 ALA A N 1
ATOM 1467 C CA . ALA A 1 193 ? 3.840 30.808 8.634 1.00 75.12 193 ALA A CA 1
ATOM 1468 C C . ALA A 1 193 ? 4.402 30.369 7.268 1.00 75.12 193 ALA A C 1
ATOM 1470 O O . ALA A 1 193 ? 5.453 29.738 7.169 1.00 75.12 193 ALA A O 1
ATOM 1471 N N . VAL A 1 194 ? 3.667 30.677 6.200 1.00 74.25 194 VAL A N 1
ATOM 1472 C CA . VAL A 1 194 ? 4.133 30.429 4.833 1.00 74.25 194 VAL A CA 1
ATOM 1473 C C . VAL A 1 194 ? 5.105 31.545 4.464 1.00 74.25 194 VAL A C 1
ATOM 1475 O O . VAL A 1 194 ? 4.705 32.708 4.449 1.00 74.25 194 VAL A O 1
ATOM 1478 N N . GLU A 1 195 ? 6.348 31.179 4.159 1.00 72.31 195 GLU A N 1
ATOM 1479 C CA . GLU A 1 195 ? 7.370 32.092 3.639 1.00 72.31 195 GLU A CA 1
ATOM 1480 C C . GLU A 1 195 ? 6.867 32.839 2.390 1.00 72.31 195 GLU A C 1
ATOM 1482 O O . GLU A 1 195 ? 6.055 32.331 1.605 1.00 72.31 195 GLU A O 1
ATOM 1487 N N . ILE A 1 196 ? 7.352 34.058 2.178 1.00 70.75 196 ILE A N 1
ATOM 1488 C CA . ILE A 1 196 ? 7.126 34.831 0.956 1.00 70.75 196 ILE A CA 1
ATOM 1489 C C . ILE A 1 196 ? 8.443 35.481 0.533 1.00 70.75 196 ILE A C 1
ATOM 1491 O O . ILE A 1 196 ? 9.154 35.999 1.366 1.00 70.75 196 ILE A O 1
ATOM 1495 N N . CYS A 1 197 ? 8.761 35.473 -0.770 1.00 71.00 197 CYS A N 1
ATOM 1496 C CA . CYS A 1 197 ? 10.052 35.928 -1.322 1.00 71.00 197 CYS A CA 1
ATOM 1497 C C . CYS A 1 197 ? 10.240 37.462 -1.213 1.00 71.00 197 CYS A C 1
ATOM 1499 O O . CYS A 1 197 ? 10.171 38.180 -2.221 1.00 71.00 197 CYS A O 1
ATOM 1501 N N . ASP A 1 198 ? 10.422 37.976 0.001 1.00 72.94 198 ASP A N 1
ATOM 1502 C CA . ASP A 1 198 ? 10.524 39.399 0.336 1.00 72.94 198 ASP A CA 1
ATOM 1503 C C . ASP A 1 198 ? 11.799 39.755 1.126 1.00 72.94 198 ASP A C 1
ATOM 1505 O O . ASP A 1 198 ? 12.088 40.943 1.330 1.00 72.94 198 ASP A O 1
ATOM 1509 N N . GLY A 1 199 ? 12.626 38.756 1.449 1.00 74.81 199 GLY A N 1
ATOM 1510 C CA . GLY A 1 199 ? 13.893 38.928 2.152 1.00 74.81 199 GLY A CA 1
ATOM 1511 C C . GLY A 1 199 ? 13.747 39.044 3.667 1.00 74.81 199 GLY A C 1
ATOM 1512 O O . GLY A 1 199 ? 14.697 39.494 4.322 1.00 74.81 199 GLY A O 1
ATOM 1513 N N . VAL A 1 200 ? 12.589 38.676 4.213 1.00 78.44 200 VAL A N 1
ATOM 1514 C CA . VAL A 1 200 ? 12.318 38.574 5.644 1.00 78.44 200 VAL A CA 1
ATOM 1515 C C . VAL A 1 200 ? 12.005 37.115 5.984 1.00 78.44 200 VAL A C 1
ATOM 1517 O O . VAL A 1 200 ? 11.341 36.431 5.229 1.00 78.44 200 VAL A O 1
ATOM 1520 N N . ASP A 1 201 ? 12.509 36.644 7.120 1.00 79.44 201 ASP A N 1
ATOM 1521 C CA . ASP A 1 201 ? 12.173 35.333 7.691 1.00 79.44 201 ASP A CA 1
ATOM 1522 C C . ASP A 1 201 ? 10.746 35.420 8.263 1.00 79.44 201 ASP A C 1
ATOM 1524 O O . ASP A 1 201 ? 10.540 36.032 9.315 1.00 79.44 201 ASP A O 1
ATOM 1528 N N . ASN A 1 202 ? 9.743 34.943 7.517 1.00 82.00 202 ASN A N 1
ATOM 1529 C CA . ASN A 1 202 ? 8.331 35.050 7.898 1.00 82.00 202 ASN A CA 1
ATOM 1530 C C . ASN A 1 202 ? 7.916 33.928 8.855 1.00 82.00 202 ASN A C 1
ATOM 1532 O O . ASN A 1 202 ? 6.989 34.098 9.644 1.00 82.00 202 ASN A O 1
ATOM 1536 N N . ASN A 1 203 ? 8.562 32.771 8.769 1.00 82.62 203 ASN A N 1
ATOM 1537 C CA . ASN A 1 203 ? 8.236 31.586 9.544 1.00 82.62 203 ASN A CA 1
ATOM 1538 C C . ASN A 1 203 ? 9.086 31.454 10.821 1.00 82.62 203 ASN A C 1
ATOM 1540 O O . ASN A 1 203 ? 8.882 30.523 11.602 1.00 82.62 203 ASN A O 1
ATOM 1544 N N . CYS A 1 204 ? 9.997 32.398 11.053 1.00 80.12 204 CYS A N 1
ATOM 1545 C CA . CYS A 1 204 ? 10.886 32.501 12.202 1.00 80.12 204 CYS A CA 1
ATOM 1546 C C . CYS A 1 204 ? 11.734 31.238 12.459 1.00 80.12 204 CYS A C 1
ATOM 1548 O O . CYS A 1 204 ? 12.058 30.942 13.619 1.00 80.12 204 CYS A O 1
ATOM 1550 N N . ASP A 1 205 ? 12.085 30.471 11.420 1.00 82.62 205 ASP A N 1
ATOM 1551 C CA . ASP A 1 205 ? 12.906 29.258 11.530 1.00 82.62 205 ASP A CA 1
ATOM 1552 C C . ASP A 1 205 ? 14.425 29.544 11.467 1.00 82.62 205 ASP A C 1
ATOM 1554 O O . ASP A 1 205 ? 15.252 28.666 11.753 1.00 82.62 205 ASP A O 1
ATOM 1558 N N . GLY A 1 206 ? 14.803 30.795 11.177 1.00 80.62 206 GLY A N 1
ATOM 1559 C CA . GLY A 1 206 ? 16.182 31.256 11.039 1.00 80.62 206 GLY A CA 1
ATOM 1560 C C . GLY A 1 206 ? 16.732 31.191 9.610 1.00 80.62 206 GLY A C 1
ATOM 1561 O O . GLY A 1 206 ? 17.919 31.487 9.409 1.00 80.62 206 GLY A O 1
ATOM 1562 N N . GLN A 1 207 ? 15.915 30.805 8.634 1.00 77.62 207 GLN A N 1
ATOM 1563 C CA . GLN A 1 207 ? 16.182 30.858 7.203 1.00 77.62 207 GLN A CA 1
ATOM 1564 C C . GLN A 1 207 ? 15.333 31.967 6.571 1.00 77.62 207 GLN A C 1
ATOM 1566 O O . GLN A 1 207 ? 14.336 32.404 7.116 1.00 77.62 207 GLN A O 1
ATOM 1571 N N . VAL A 1 208 ? 15.808 32.520 5.457 1.00 75.50 208 VAL A N 1
ATOM 1572 C CA . VAL A 1 208 ? 15.112 33.609 4.758 1.00 75.50 208 VAL A CA 1
ATOM 1573 C C . VAL A 1 208 ? 14.727 33.098 3.377 1.00 75.50 208 VAL A C 1
ATOM 1575 O O . VAL A 1 208 ? 15.625 32.755 2.594 1.00 75.50 208 VAL A O 1
ATOM 1578 N N . ASP A 1 209 ? 13.427 33.092 3.082 1.00 70.00 209 ASP A N 1
ATOM 1579 C CA . ASP A 1 209 ? 12.812 32.719 1.809 1.00 70.00 209 ASP A CA 1
ATOM 1580 C C . ASP A 1 209 ? 13.120 31.273 1.331 1.00 70.00 209 ASP A C 1
ATOM 1582 O O . ASP A 1 209 ? 13.359 31.052 0.128 1.00 70.00 209 ASP A O 1
ATOM 1586 N N . GLU A 1 210 ? 13.182 30.262 2.213 1.00 69.88 210 GLU A N 1
ATOM 1587 C CA . GLU A 1 210 ? 13.578 28.916 1.780 1.00 69.88 210 GLU A CA 1
ATOM 1588 C C . GLU A 1 210 ? 12.548 28.256 0.845 1.00 69.88 210 GLU A C 1
ATOM 1590 O O . GLU A 1 210 ? 11.338 28.298 1.038 1.00 69.88 210 GLU A O 1
ATOM 1595 N N . GLY A 1 211 ? 13.038 27.631 -0.231 1.00 61.31 211 GLY A N 1
ATOM 1596 C CA . GLY A 1 211 ? 12.208 26.837 -1.146 1.00 61.31 211 GLY A CA 1
ATOM 1597 C C . GLY A 1 211 ? 11.258 27.613 -2.072 1.00 61.31 211 GLY A C 1
ATOM 1598 O O . GLY A 1 211 ? 10.612 26.977 -2.902 1.00 61.31 211 GLY A O 1
ATOM 1599 N N . LEU A 1 212 ? 11.187 28.950 -1.997 1.00 63.38 212 LEU A N 1
ATOM 1600 C CA . LEU A 1 212 ? 10.209 29.742 -2.768 1.00 63.38 212 LEU A CA 1
ATOM 1601 C C . LEU A 1 212 ? 10.783 30.594 -3.900 1.00 63.38 212 LEU A C 1
ATOM 1603 O O . LEU A 1 212 ? 10.111 30.812 -4.910 1.00 63.38 212 LEU A O 1
ATOM 1607 N N . CYS A 1 213 ? 12.002 31.110 -3.762 1.00 63.94 213 CYS A N 1
ATOM 1608 C CA . CYS A 1 213 ? 12.573 31.969 -4.793 1.00 63.94 213 CYS A CA 1
ATOM 1609 C C . CYS A 1 213 ? 13.304 31.145 -5.868 1.00 63.94 213 CYS A C 1
ATOM 1611 O O . CYS A 1 213 ? 14.369 30.584 -5.605 1.00 63.94 213 CYS A O 1
ATOM 1613 N N . ALA A 1 214 ? 12.802 31.155 -7.107 1.00 67.75 214 ALA A N 1
ATOM 1614 C CA . ALA A 1 214 ? 13.567 30.682 -8.260 1.00 67.75 214 ALA A CA 1
ATOM 1615 C C . ALA A 1 214 ? 14.645 31.712 -8.644 1.00 67.75 214 ALA A C 1
ATOM 1617 O O . ALA A 1 214 ? 14.407 32.928 -8.623 1.00 67.75 214 ALA A O 1
ATOM 1618 N N . SER A 1 215 ? 15.841 31.227 -8.979 1.00 78.81 215 SER A N 1
ATOM 1619 C CA . SER A 1 215 ? 16.902 32.041 -9.577 1.00 78.81 215 SER A CA 1
ATOM 1620 C C . SER A 1 215 ? 16.641 32.185 -11.073 1.00 78.81 215 SER A C 1
ATOM 1622 O O . SER A 1 215 ? 16.441 31.194 -11.765 1.00 78.81 215 SER A O 1
ATOM 1624 N N . TRP A 1 216 ? 16.652 33.420 -11.558 1.00 82.88 216 TRP A N 1
ATOM 1625 C CA . TRP A 1 216 ? 16.484 33.781 -12.960 1.00 82.88 216 TRP A CA 1
ATOM 1626 C C . TRP A 1 216 ? 17.748 34.475 -13.450 1.00 82.88 216 TRP A C 1
ATOM 1628 O O . TRP A 1 216 ? 18.271 35.341 -12.753 1.00 82.88 216 TRP A O 1
ATOM 1638 N N . TYR A 1 217 ? 18.216 34.150 -14.643 1.00 87.12 217 TYR A N 1
ATOM 1639 C CA . TYR A 1 217 ? 19.482 34.591 -15.223 1.00 87.12 217 TYR A CA 1
ATOM 1640 C C . TYR A 1 217 ? 19.205 35.516 -16.396 1.00 87.12 217 TYR A C 1
ATOM 1642 O O . TYR A 1 217 ? 18.259 35.275 -17.141 1.00 87.12 217 TYR A O 1
ATOM 1650 N N . ARG A 1 218 ? 19.933 36.630 -16.511 1.00 87.50 218 ARG A N 1
ATOM 1651 C CA . ARG A 1 218 ? 19.695 37.596 -17.590 1.00 87.50 218 ARG A CA 1
ATOM 1652 C C . ARG A 1 218 ? 19.900 36.889 -18.930 1.00 87.50 218 ARG A C 1
ATOM 1654 O O . ARG A 1 218 ? 20.919 36.239 -19.083 1.00 87.50 218 ARG A O 1
ATOM 1661 N N . ASP A 1 219 ? 18.936 37.064 -19.825 1.00 87.69 219 ASP A N 1
ATOM 1662 C CA . ASP A 1 219 ? 18.976 36.626 -21.223 1.00 87.69 219 ASP A CA 1
ATOM 1663 C C . ASP A 1 219 ? 19.036 37.899 -22.076 1.00 87.69 219 ASP A C 1
ATOM 1665 O O . ASP A 1 219 ? 18.030 38.601 -22.264 1.00 87.69 219 ASP A O 1
ATOM 1669 N N . ALA A 1 220 ? 20.249 38.316 -22.435 1.00 85.75 220 ALA A N 1
ATOM 1670 C CA . ALA A 1 220 ? 20.482 39.616 -23.053 1.00 85.75 220 ALA A CA 1
ATOM 1671 C C . ALA A 1 220 ? 20.346 39.600 -24.583 1.00 85.75 220 ALA A C 1
ATOM 1673 O O . ALA A 1 220 ? 20.146 40.678 -25.164 1.00 85.75 220 ALA A O 1
ATOM 1674 N N . ASP A 1 221 ? 20.398 38.434 -25.225 1.00 84.38 221 ASP A N 1
ATOM 1675 C CA . ASP A 1 221 ? 20.196 38.280 -26.669 1.00 84.38 221 ASP A CA 1
ATOM 1676 C C . ASP A 1 221 ? 18.862 37.614 -27.065 1.00 84.38 221 ASP A C 1
ATOM 1678 O O . ASP A 1 221 ? 18.447 37.734 -28.224 1.00 84.38 221 ASP A O 1
ATOM 1682 N N . GLY A 1 222 ? 18.118 37.082 -26.094 1.00 84.75 222 GLY A N 1
ATOM 1683 C CA . GLY A 1 222 ? 16.737 36.627 -26.213 1.00 84.75 222 GLY A CA 1
ATOM 1684 C C . GLY A 1 222 ? 16.587 35.189 -26.700 1.00 84.75 222 GLY A C 1
ATOM 1685 O O . GLY A 1 222 ? 15.559 34.888 -27.319 1.00 84.75 222 GLY A O 1
ATOM 1686 N N . ASP A 1 223 ? 17.593 34.337 -26.511 1.00 83.75 223 ASP A N 1
ATOM 1687 C CA . ASP A 1 223 ? 17.616 32.983 -27.063 1.00 83.75 223 ASP A CA 1
ATOM 1688 C C . ASP A 1 223 ? 17.084 31.886 -26.123 1.00 83.75 223 ASP A C 1
ATOM 1690 O O . ASP A 1 223 ? 16.889 30.745 -26.559 1.00 83.75 223 ASP A O 1
ATOM 1694 N N . GLY A 1 224 ? 16.749 32.250 -24.882 1.00 84.25 224 GLY A N 1
ATOM 1695 C CA . GLY A 1 224 ? 16.165 31.354 -23.889 1.00 84.25 224 GLY A CA 1
ATOM 1696 C C . GLY A 1 224 ? 17.142 30.820 -22.841 1.00 84.25 224 GLY A C 1
ATOM 1697 O O . GLY A 1 224 ? 16.670 30.221 -21.869 1.00 84.25 224 GLY A O 1
ATOM 1698 N N . PHE A 1 225 ? 18.447 31.065 -22.983 1.00 86.81 225 PHE A N 1
ATOM 1699 C CA . PHE A 1 225 ? 19.474 30.740 -21.992 1.00 86.81 225 PHE A CA 1
ATOM 1700 C C . PHE A 1 225 ? 20.039 32.023 -21.375 1.00 86.81 225 PHE A C 1
ATOM 1702 O O . PHE A 1 225 ? 19.960 33.095 -21.960 1.00 86.81 225 PHE A O 1
ATOM 1709 N N . GLY A 1 226 ? 20.491 31.957 -20.123 1.00 86.75 226 GLY A N 1
ATOM 1710 C CA . GLY A 1 226 ? 20.890 33.151 -19.387 1.00 86.75 226 GLY A CA 1
ATOM 1711 C C . GLY A 1 226 ? 22.241 33.025 -18.705 1.00 86.75 226 GLY A C 1
ATOM 1712 O O . GLY A 1 226 ? 22.740 31.937 -18.424 1.00 86.75 226 GLY A O 1
ATOM 1713 N N . ASN A 1 227 ? 22.829 34.172 -18.380 1.00 84.25 227 ASN A N 1
ATOM 1714 C CA . ASN A 1 227 ? 24.154 34.259 -17.780 1.00 84.25 227 ASN A CA 1
ATOM 1715 C C . ASN A 1 227 ? 24.152 33.935 -16.280 1.00 84.25 227 ASN A C 1
ATOM 1717 O O . ASN A 1 227 ? 23.640 34.710 -15.463 1.00 84.25 227 ASN A O 1
ATOM 1721 N N . ALA A 1 228 ? 24.842 32.859 -15.889 1.00 82.62 228 ALA A N 1
ATOM 1722 C CA . ALA A 1 228 ? 25.014 32.446 -14.491 1.00 82.62 228 ALA A CA 1
ATOM 1723 C C . ALA A 1 228 ? 25.539 33.549 -13.544 1.00 82.62 228 ALA A C 1
ATOM 1725 O O . ALA A 1 228 ? 25.275 33.510 -12.340 1.00 82.62 228 ALA A O 1
ATOM 1726 N N . ASN A 1 229 ? 26.277 34.539 -14.060 1.00 82.75 229 ASN A N 1
ATOM 1727 C CA . ASN A 1 229 ? 26.864 35.621 -13.265 1.00 82.75 229 ASN A CA 1
ATOM 1728 C C . ASN A 1 229 ? 25.955 36.861 -13.115 1.00 82.75 229 ASN A C 1
ATOM 1730 O O . ASN A 1 229 ? 26.298 37.762 -12.346 1.00 82.75 229 ASN A O 1
ATOM 1734 N N . ASP A 1 230 ? 24.812 36.926 -13.809 1.00 85.50 230 ASP A N 1
ATOM 1735 C CA . ASP A 1 230 ? 23.798 37.987 -13.669 1.00 85.50 230 ASP A CA 1
ATOM 1736 C C . ASP A 1 230 ? 22.433 37.364 -13.346 1.00 85.50 230 ASP A C 1
ATOM 1738 O O . ASP A 1 230 ? 21.552 37.236 -14.195 1.00 85.50 230 ASP A O 1
ATOM 1742 N N . SER A 1 231 ? 22.272 36.963 -12.081 1.00 84.94 231 SER A N 1
ATOM 1743 C CA . SER A 1 231 ? 21.051 36.333 -11.572 1.00 84.94 231 SER A CA 1
ATOM 1744 C C . SER A 1 231 ? 20.196 37.265 -10.699 1.00 84.94 231 SER A C 1
ATOM 1746 O O . SER A 1 231 ? 20.723 38.079 -9.935 1.00 84.94 231 SER A O 1
ATOM 1748 N N . LYS A 1 232 ? 18.873 37.072 -10.716 1.00 82.75 232 LYS A N 1
ATOM 1749 C CA . LYS A 1 232 ? 17.879 37.659 -9.803 1.00 82.75 232 LYS A CA 1
ATOM 1750 C C . LYS A 1 232 ? 16.979 36.576 -9.220 1.00 82.75 232 LYS A C 1
ATOM 1752 O O . LYS A 1 232 ? 16.563 35.673 -9.930 1.00 82.75 232 LYS A O 1
ATOM 1757 N N . ARG A 1 233 ? 16.602 36.708 -7.949 1.00 77.06 233 ARG A N 1
ATOM 1758 C CA . ARG A 1 233 ? 15.618 35.826 -7.304 1.00 77.06 233 ARG A CA 1
ATOM 1759 C C . ARG A 1 233 ? 14.212 36.420 -7.403 1.00 77.06 233 ARG A C 1
ATOM 1761 O O . ARG A 1 233 ? 14.040 37.599 -7.098 1.00 77.06 233 ARG A O 1
ATOM 1768 N N . SER A 1 234 ? 13.232 35.650 -7.884 1.00 71.00 234 SER A N 1
ATOM 1769 C CA . SER A 1 234 ? 11.834 36.100 -8.004 1.00 71.00 234 SER A CA 1
ATOM 1770 C C . SER A 1 234 ? 10.848 34.934 -8.153 1.00 71.00 234 SER A C 1
ATOM 1772 O O . SER A 1 234 ? 11.213 33.877 -8.660 1.00 71.00 234 SER A O 1
ATOM 1774 N N . PHE A 1 235 ? 9.588 35.144 -7.758 1.00 68.25 235 PHE A N 1
ATOM 1775 C CA . PHE A 1 235 ? 8.501 34.158 -7.873 1.00 68.25 235 PHE A CA 1
ATOM 1776 C C . PHE A 1 235 ? 8.048 33.920 -9.327 1.00 68.25 235 PHE A C 1
ATOM 1778 O O . PHE A 1 235 ? 7.657 32.821 -9.700 1.00 68.25 235 PHE A O 1
ATOM 1785 N N . THR A 1 236 ? 8.123 34.951 -10.171 1.00 72.81 236 THR A N 1
ATOM 1786 C CA . THR A 1 236 ? 7.779 34.891 -11.600 1.00 72.81 236 THR A CA 1
ATOM 1787 C C . THR A 1 236 ? 8.946 35.374 -12.436 1.00 72.81 236 THR A C 1
ATOM 1789 O O . THR A 1 236 ? 9.630 36.301 -12.007 1.00 72.81 236 THR A O 1
ATOM 1792 N N . GLN A 1 237 ? 9.102 34.832 -13.646 1.00 78.38 237 GLN A N 1
ATOM 1793 C CA . GLN A 1 237 ? 10.131 35.238 -14.604 1.00 78.38 237 GLN A CA 1
ATOM 1794 C C . GLN A 1 237 ? 10.213 36.768 -14.748 1.00 78.38 237 GLN A C 1
ATOM 1796 O O . GLN A 1 237 ? 9.295 37.385 -15.303 1.00 78.38 237 GLN A O 1
ATOM 1801 N N . PRO A 1 238 ? 11.288 37.416 -14.260 1.00 83.50 238 PRO A N 1
ATOM 1802 C CA . PRO A 1 238 ? 11.514 38.828 -14.509 1.00 83.50 238 PRO A CA 1
ATOM 1803 C C . PRO A 1 238 ? 11.699 39.061 -16.010 1.00 83.50 238 PRO A C 1
ATOM 1805 O O . PRO A 1 238 ? 12.337 38.274 -16.702 1.00 83.50 238 PRO A O 1
ATOM 1808 N N . GLN A 1 239 ? 11.171 40.169 -16.529 1.00 82.06 239 GLN A N 1
ATOM 1809 C CA . GLN A 1 239 ? 11.317 40.497 -17.947 1.00 82.06 239 GLN A CA 1
ATOM 1810 C C . GLN A 1 239 ? 12.806 40.601 -18.339 1.00 82.06 239 GLN A C 1
ATOM 1812 O O . GLN A 1 239 ? 13.543 41.393 -17.746 1.00 82.06 239 GLN A O 1
ATOM 1817 N N . GLY A 1 240 ? 13.222 39.828 -19.351 1.00 83.88 240 GLY A N 1
ATOM 1818 C CA . GLY A 1 240 ? 14.615 39.744 -19.817 1.00 83.88 240 GLY A CA 1
ATOM 1819 C C . GLY A 1 240 ? 15.510 38.814 -18.989 1.00 83.88 240 GLY A C 1
ATOM 1820 O O . GLY A 1 240 ? 16.724 38.992 -18.987 1.00 83.88 240 GLY A O 1
ATOM 1821 N N . TYR A 1 241 ? 14.916 37.896 -18.225 1.00 87.81 241 TYR A N 1
ATOM 1822 C CA . TYR A 1 241 ? 15.615 36.843 -17.495 1.00 87.81 241 TYR A CA 1
ATOM 1823 C C . TYR A 1 241 ? 14.945 35.490 -17.774 1.00 87.81 241 TYR A C 1
ATOM 1825 O O . TYR A 1 241 ? 13.736 35.449 -17.984 1.00 87.81 241 TYR A O 1
ATOM 1833 N N . VAL A 1 242 ? 15.691 34.392 -17.740 1.00 87.12 242 VAL A N 1
ATOM 1834 C CA . VAL A 1 242 ? 15.246 33.009 -17.995 1.00 87.12 242 VAL A CA 1
ATOM 1835 C C . VAL A 1 242 ? 15.702 32.086 -16.865 1.00 87.12 242 VAL A C 1
ATOM 1837 O O . VAL A 1 242 ? 16.529 32.468 -16.044 1.00 87.12 242 VAL A O 1
ATOM 1840 N N . ALA A 1 243 ? 15.090 30.909 -16.735 1.00 85.81 243 ALA A N 1
ATOM 1841 C CA . ALA A 1 243 ? 15.409 29.988 -15.639 1.00 85.81 243 ALA A CA 1
ATOM 1842 C C . ALA A 1 243 ? 16.740 29.254 -15.860 1.00 85.81 243 ALA A C 1
ATOM 1844 O O . ALA A 1 243 ? 17.368 28.821 -14.896 1.00 85.81 243 ALA A O 1
ATOM 1845 N N . ASP A 1 244 ? 17.156 29.124 -17.120 1.00 84.19 244 ASP A N 1
ATOM 1846 C CA . ASP A 1 244 ? 18.359 28.397 -17.490 1.00 84.19 244 ASP A CA 1
ATOM 1847 C C . ASP A 1 244 ? 19.605 29.291 -17.407 1.00 84.19 244 ASP A C 1
ATOM 1849 O O . ASP A 1 244 ? 19.583 30.442 -17.832 1.00 84.19 244 ASP A O 1
ATOM 1853 N N . SER A 1 245 ? 20.685 28.773 -16.824 1.00 85.94 245 SER A N 1
ATOM 1854 C CA . SER A 1 245 ? 21.903 29.532 -16.484 1.00 85.94 245 SER A CA 1
ATOM 1855 C C . SER A 1 245 ? 23.124 29.159 -17.315 1.00 85.94 245 SER A C 1
ATOM 1857 O O . SER A 1 245 ? 24.243 29.571 -17.007 1.00 85.94 245 SER A O 1
ATOM 1859 N N . THR A 1 246 ? 22.929 28.297 -18.305 1.00 84.62 246 THR A N 1
ATOM 1860 C CA . THR A 1 246 ? 24.010 27.583 -18.980 1.00 84.62 246 THR A CA 1
ATOM 1861 C C . THR A 1 246 ? 24.571 28.320 -20.195 1.00 84.62 246 THR A C 1
ATOM 1863 O O . THR A 1 246 ? 25.383 27.749 -20.915 1.00 84.62 246 THR A O 1
ATOM 1866 N N . ASP A 1 247 ? 24.194 29.581 -20.414 1.00 84.06 247 ASP A N 1
ATOM 1867 C CA . ASP A 1 247 ? 24.740 30.380 -21.509 1.00 84.06 247 ASP A CA 1
ATOM 1868 C C . ASP A 1 247 ? 26.188 30.823 -21.223 1.00 84.06 247 ASP A C 1
ATOM 1870 O O . ASP A 1 247 ? 26.477 31.527 -20.243 1.00 84.06 247 ASP A O 1
ATOM 1874 N N . CYS A 1 248 ? 27.111 30.397 -22.087 1.00 83.06 248 CYS A N 1
ATOM 1875 C CA . CYS A 1 248 ? 28.525 30.736 -22.022 1.00 83.06 248 CYS A CA 1
ATOM 1876 C C . CYS A 1 248 ? 28.882 32.057 -22.741 1.00 83.06 248 CYS A C 1
ATOM 1878 O O . CYS A 1 248 ? 29.946 32.622 -22.456 1.00 83.06 248 CYS A O 1
ATOM 1880 N N . ASP A 1 249 ? 28.003 32.597 -23.596 1.00 84.12 249 ASP A N 1
ATOM 1881 C CA . ASP A 1 249 ? 28.108 33.926 -24.209 1.00 84.12 249 ASP A CA 1
ATOM 1882 C C . ASP A 1 249 ? 26.729 34.559 -24.479 1.00 84.12 249 ASP A C 1
ATOM 1884 O O . ASP A 1 249 ? 26.285 34.662 -25.621 1.00 84.12 249 ASP A O 1
ATOM 1888 N N . ASP A 1 250 ? 26.172 35.148 -23.417 1.00 81.38 250 ASP A N 1
ATOM 1889 C CA . ASP A 1 250 ? 24.911 35.918 -23.329 1.00 81.38 250 ASP A CA 1
ATOM 1890 C C . ASP A 1 250 ? 24.865 37.194 -24.209 1.00 81.38 250 ASP A C 1
ATOM 1892 O O . ASP A 1 250 ? 24.153 38.160 -23.947 1.00 81.38 250 ASP A O 1
ATOM 1896 N N . THR A 1 251 ? 25.714 37.293 -25.231 1.00 84.19 251 THR A N 1
ATOM 1897 C CA . THR A 1 251 ? 25.670 38.349 -26.249 1.00 84.19 251 THR A CA 1
ATOM 1898 C C . THR A 1 251 ? 25.493 37.813 -27.670 1.00 84.19 251 THR A C 1
ATOM 1900 O O . THR A 1 251 ? 25.424 38.619 -28.612 1.00 84.19 251 THR A O 1
ATOM 1903 N N . ARG A 1 252 ? 25.452 36.487 -27.850 1.00 85.00 252 ARG A N 1
ATOM 1904 C CA . ARG A 1 252 ? 25.366 35.799 -29.139 1.00 85.00 252 ARG A CA 1
ATOM 1905 C C . ARG A 1 252 ? 24.377 34.629 -29.100 1.00 85.00 252 ARG A C 1
ATOM 1907 O O . ARG A 1 252 ? 24.770 33.502 -28.857 1.00 85.00 252 ARG A O 1
ATOM 1914 N N . SER A 1 253 ? 23.185 34.859 -29.652 1.00 84.19 253 SER A N 1
ATOM 1915 C CA . SER A 1 253 ? 22.114 33.848 -29.814 1.00 84.19 253 SER A CA 1
ATOM 1916 C C . SER A 1 253 ? 22.463 32.564 -30.607 1.00 84.19 253 SER A C 1
ATOM 1918 O O . SER A 1 253 ? 21.600 31.720 -30.867 1.00 84.19 253 SER A O 1
ATOM 1920 N N . ASN A 1 254 ? 23.693 32.444 -31.118 1.00 78.75 254 ASN A N 1
ATOM 1921 C CA . ASN A 1 254 ? 24.231 31.262 -31.793 1.00 78.75 254 ASN A CA 1
ATOM 1922 C C . ASN A 1 254 ? 25.289 30.516 -30.957 1.00 78.75 254 ASN A C 1
ATOM 1924 O O . ASN A 1 254 ? 25.955 29.639 -31.500 1.00 78.75 254 ASN A O 1
ATOM 1928 N N . VAL A 1 255 ? 25.454 30.887 -29.689 1.00 86.44 255 VAL A N 1
ATOM 1929 C CA . VAL A 1 255 ? 26.339 30.265 -28.707 1.00 86.44 255 VAL A CA 1
ATOM 1930 C C . VAL A 1 255 ? 25.480 29.937 -27.493 1.00 86.44 255 VAL A C 1
ATOM 1932 O O . VAL A 1 255 ? 25.177 30.821 -26.708 1.00 86.44 255 VAL A O 1
ATOM 1935 N N . ARG A 1 256 ? 25.007 28.694 -27.399 1.00 84.12 256 ARG A N 1
ATOM 1936 C CA . ARG A 1 256 ? 24.090 28.261 -26.341 1.00 84.12 256 ARG A CA 1
ATOM 1937 C C . ARG A 1 256 ? 24.104 26.740 -26.167 1.00 84.12 256 ARG A C 1
ATOM 1939 O O . ARG A 1 256 ? 24.305 26.025 -27.145 1.00 84.12 256 ARG A O 1
ATOM 1946 N N . PRO A 1 257 ? 23.750 26.232 -24.983 1.00 81.88 257 PRO A N 1
ATOM 1947 C CA . PRO A 1 257 ? 23.618 24.806 -24.694 1.00 81.88 257 PRO A CA 1
ATOM 1948 C C . PRO A 1 257 ? 22.894 23.992 -25.770 1.00 81.88 257 PRO A C 1
ATOM 1950 O O . PRO A 1 257 ? 21.733 24.251 -26.099 1.00 81.88 257 PRO A O 1
ATOM 1953 N N . GLY A 1 258 ? 23.574 22.972 -26.293 1.00 75.50 258 GLY A N 1
ATOM 1954 C CA . GLY A 1 258 ? 23.004 22.035 -27.267 1.00 75.50 258 GLY A CA 1
ATOM 1955 C C . GLY A 1 258 ? 22.809 22.603 -28.677 1.00 75.50 258 GLY A C 1
ATOM 1956 O O . GLY A 1 258 ? 22.093 21.997 -29.480 1.00 75.50 258 GLY A O 1
ATOM 1957 N N . GLN A 1 259 ? 23.414 23.751 -29.001 1.00 80.94 259 GLN A N 1
ATOM 1958 C CA . GLN A 1 259 ? 23.595 24.136 -30.400 1.00 80.94 259 GLN A CA 1
ATOM 1959 C C . GLN A 1 259 ? 24.474 23.121 -31.142 1.00 80.94 259 GLN A C 1
ATOM 1961 O O . GLN A 1 259 ? 25.248 22.387 -30.549 1.00 80.94 259 GLN A O 1
ATOM 1966 N N . ALA A 1 260 ? 24.346 23.053 -32.463 1.00 77.50 260 ALA A N 1
ATOM 1967 C CA . ALA A 1 260 ? 25.294 22.313 -33.275 1.00 77.50 260 ALA A CA 1
ATOM 1968 C C . ALA A 1 260 ? 26.564 23.152 -33.454 1.00 77.50 260 ALA A C 1
ATOM 1970 O O . ALA A 1 260 ? 26.504 24.280 -33.954 1.00 77.50 260 ALA A O 1
ATOM 1971 N N . GLU A 1 261 ? 27.701 22.567 -33.093 1.00 78.00 261 GLU A N 1
ATOM 1972 C CA . GLU A 1 261 ? 29.027 23.126 -33.326 1.00 78.00 261 GLU A CA 1
ATOM 1973 C C . GLU A 1 261 ? 29.220 23.526 -34.804 1.00 78.00 261 GLU A C 1
ATOM 1975 O O . GLU A 1 261 ? 28.754 22.865 -35.744 1.00 78.00 261 GLU A O 1
ATOM 1980 N N . THR A 1 262 ? 29.922 24.633 -35.033 1.00 72.38 262 THR A N 1
ATOM 1981 C CA . THR A 1 262 ? 30.308 25.109 -36.365 1.00 72.38 262 THR A CA 1
ATOM 1982 C C . THR A 1 262 ? 31.812 25.313 -36.364 1.00 72.38 262 THR A C 1
ATOM 1984 O O . THR A 1 262 ? 32.291 25.995 -35.488 1.00 72.38 262 THR A O 1
ATOM 1987 N N . CYS A 1 263 ? 32.550 24.776 -37.350 1.00 74.88 263 CYS A N 1
ATOM 1988 C CA . CYS A 1 263 ? 34.025 24.843 -37.420 1.00 74.88 263 CYS A CA 1
ATOM 1989 C C . CYS A 1 263 ? 34.538 26.297 -37.603 1.00 74.88 263 CYS A C 1
ATOM 1991 O O . CYS A 1 263 ? 34.942 26.695 -38.706 1.00 74.88 263 CYS A O 1
ATOM 1993 N N . ASP A 1 264 ? 34.459 27.105 -36.548 1.00 76.31 264 ASP A N 1
ATOM 1994 C CA . ASP A 1 264 ? 34.655 28.555 -36.525 1.00 76.31 264 ASP A CA 1
ATOM 1995 C C . ASP A 1 264 ? 35.413 29.061 -35.285 1.00 76.31 264 ASP A C 1
ATOM 1997 O O . ASP A 1 264 ? 35.679 30.266 -35.190 1.00 76.31 264 ASP A O 1
ATOM 2001 N N . THR A 1 265 ? 35.887 28.152 -34.424 1.00 77.62 265 THR A N 1
ATOM 2002 C CA . THR A 1 265 ? 36.675 28.401 -33.205 1.00 77.62 265 THR A CA 1
ATOM 2003 C C . THR A 1 265 ? 35.909 28.991 -32.022 1.00 77.62 265 THR A C 1
ATOM 2005 O O . THR A 1 265 ? 36.542 29.358 -31.023 1.00 77.62 265 THR A O 1
ATOM 2008 N N . LEU A 1 266 ? 34.582 29.106 -32.112 1.00 79.88 266 LEU A N 1
ATOM 2009 C CA . LEU A 1 266 ? 33.726 29.336 -30.955 1.00 79.88 266 LEU A CA 1
ATOM 2010 C C . LEU A 1 266 ? 33.260 27.988 -30.391 1.00 79.88 266 LEU A C 1
ATOM 2012 O O . LEU A 1 266 ? 33.055 27.040 -31.128 1.00 79.88 266 LEU A O 1
ATOM 2016 N N . ASP A 1 267 ? 33.113 27.925 -29.072 1.00 82.75 267 ASP A N 1
ATOM 2017 C CA . ASP A 1 267 ? 32.348 26.874 -28.395 1.00 82.75 267 ASP A CA 1
ATOM 2018 C C . ASP A 1 267 ? 30.874 27.272 -28.554 1.00 82.75 267 ASP A C 1
ATOM 2020 O O . ASP A 1 267 ? 30.430 28.233 -27.920 1.00 82.75 267 ASP A O 1
ATOM 2024 N N . ASN A 1 268 ? 30.178 26.694 -29.536 1.00 84.81 268 ASN A N 1
ATOM 2025 C CA . ASN A 1 268 ? 28.814 27.083 -29.891 1.00 84.81 268 ASN A CA 1
ATOM 2026 C C . ASN A 1 268 ? 27.775 26.413 -28.994 1.00 84.81 268 ASN A C 1
ATOM 2028 O O . ASN A 1 268 ? 26.681 26.961 -28.858 1.00 84.81 268 ASN A O 1
ATOM 2032 N N . ASP A 1 269 ? 28.085 25.251 -28.432 1.00 85.31 269 ASP A N 1
ATOM 2033 C CA . ASP A 1 269 ? 27.174 24.436 -27.640 1.00 85.31 269 ASP A CA 1
ATOM 2034 C C . ASP A 1 269 ? 27.409 24.517 -26.124 1.00 85.31 269 ASP A C 1
ATOM 2036 O O . ASP A 1 269 ? 26.647 23.935 -25.349 1.00 85.31 269 ASP A O 1
ATOM 2040 N N . CYS A 1 270 ? 28.386 25.325 -25.707 1.00 83.00 270 CYS A N 1
ATOM 2041 C CA . CYS A 1 270 ? 28.730 25.632 -24.324 1.00 83.00 270 CYS A CA 1
ATOM 2042 C C . CYS A 1 270 ? 29.137 24.403 -23.491 1.00 83.00 270 CYS A C 1
ATOM 2044 O O . CYS A 1 270 ? 28.956 24.400 -22.265 1.00 83.00 270 CYS A O 1
ATOM 2046 N N . ASP A 1 271 ? 29.707 23.370 -24.116 1.00 84.88 271 ASP A N 1
ATOM 2047 C CA . ASP A 1 271 ? 30.188 22.159 -23.441 1.00 84.88 271 ASP A CA 1
ATOM 2048 C C . ASP A 1 271 ? 31.662 22.242 -22.972 1.00 84.88 271 ASP A C 1
ATOM 2050 O O . ASP A 1 271 ? 32.188 21.305 -22.352 1.00 84.88 271 ASP A O 1
ATOM 2054 N N . ALA A 1 272 ? 32.301 23.403 -23.179 1.00 82.31 272 ALA A N 1
ATOM 2055 C CA . ALA A 1 272 ? 33.709 23.705 -22.916 1.00 82.31 272 ALA A CA 1
ATOM 2056 C C . ALA A 1 272 ? 34.711 23.032 -23.873 1.00 82.31 272 ALA A C 1
ATOM 2058 O O . ALA A 1 272 ? 35.926 23.050 -23.612 1.00 82.31 272 ALA A O 1
ATOM 2059 N N . GLN A 1 273 ? 34.231 22.466 -24.975 1.00 79.94 273 GLN A N 1
ATOM 2060 C CA . GLN A 1 273 ? 35.007 21.974 -26.103 1.00 79.94 273 GLN A CA 1
ATOM 2061 C C . GLN A 1 273 ? 34.744 22.885 -27.305 1.00 79.94 273 GLN A C 1
ATOM 2063 O O . GLN A 1 273 ? 33.714 23.526 -27.423 1.00 79.94 273 GLN A O 1
ATOM 2068 N N . VAL A 1 274 ? 35.747 23.043 -28.166 1.00 77.06 274 VAL A N 1
ATOM 2069 C CA . VAL A 1 274 ? 35.661 23.961 -29.310 1.00 77.06 274 VAL A CA 1
ATOM 2070 C C . VAL A 1 274 ? 35.694 23.123 -30.578 1.00 77.06 274 VAL A C 1
ATOM 2072 O O . VAL A 1 274 ? 36.679 22.408 -30.797 1.00 77.06 274 VAL A O 1
ATOM 2075 N N . ASP A 1 275 ? 34.657 23.237 -31.409 1.00 70.75 275 ASP A N 1
ATOM 2076 C CA . ASP A 1 275 ? 34.506 22.571 -32.705 1.00 70.75 275 ASP A CA 1
ATOM 2077 C C . ASP A 1 275 ? 34.497 21.015 -32.644 1.00 70.75 275 ASP A C 1
ATOM 2079 O O . ASP A 1 275 ? 34.959 20.340 -33.583 1.00 70.75 275 ASP A O 1
ATOM 2083 N N . GLU A 1 276 ? 33.991 20.419 -31.553 1.00 73.31 276 GLU A N 1
ATOM 2084 C CA . GLU A 1 276 ? 33.937 18.957 -31.341 1.00 73.31 276 GLU A CA 1
ATOM 2085 C C . GLU A 1 276 ? 33.111 18.279 -32.452 1.00 73.31 276 GLU A C 1
ATOM 2087 O O . GLU A 1 276 ? 31.946 18.578 -32.696 1.00 73.31 276 GLU A O 1
ATOM 2092 N N . GLY A 1 277 ? 33.720 17.335 -33.174 1.00 64.19 277 GLY A N 1
ATOM 2093 C CA . GLY A 1 277 ? 33.015 16.527 -34.177 1.00 64.19 277 GLY A CA 1
ATOM 2094 C C . GLY A 1 277 ? 32.680 17.216 -35.512 1.00 64.19 277 GLY A C 1
ATOM 2095 O O . GLY A 1 277 ? 32.148 16.547 -36.399 1.00 64.19 277 GLY A O 1
ATOM 2096 N N . VAL A 1 278 ? 33.032 18.493 -35.716 1.00 67.19 278 VAL A N 1
ATOM 2097 C CA . VAL A 1 278 ? 32.652 19.258 -36.933 1.00 67.19 278 VAL A CA 1
ATOM 2098 C C . VAL A 1 278 ? 33.814 19.488 -37.896 1.00 67.19 278 VAL A C 1
ATOM 2100 O O . VAL A 1 278 ? 33.625 19.591 -39.112 1.00 67.19 278 VAL A O 1
ATOM 2103 N N . CYS A 1 279 ? 35.046 19.527 -37.391 1.00 65.00 279 CYS A N 1
ATOM 2104 C CA . CYS A 1 279 ? 36.230 19.695 -38.225 1.00 65.00 279 CYS A CA 1
ATOM 2105 C C . CYS A 1 279 ? 36.866 18.331 -38.572 1.00 65.00 279 CYS A C 1
ATOM 2107 O O . CYS A 1 279 ? 37.461 17.674 -37.719 1.00 65.00 279 CYS A O 1
ATOM 2109 N N . ALA A 1 280 ? 36.813 17.922 -39.845 1.00 67.56 280 ALA A N 1
ATOM 2110 C CA . ALA A 1 280 ? 37.427 16.676 -40.314 1.00 67.56 280 ALA A CA 1
ATOM 2111 C C . ALA A 1 280 ? 38.908 16.858 -40.704 1.00 67.56 280 ALA A C 1
ATOM 2113 O O . ALA A 1 280 ? 39.300 17.879 -41.282 1.00 67.56 280 ALA A O 1
ATOM 2114 N N . PHE A 1 281 ? 39.730 15.840 -40.425 1.00 75.88 281 PHE A N 1
ATOM 2115 C CA . PHE A 1 281 ? 41.086 15.728 -40.965 1.00 75.88 281 PHE A CA 1
ATOM 2116 C C . PHE A 1 281 ? 41.042 15.184 -42.397 1.00 75.88 281 PHE A C 1
ATOM 2118 O O . PHE A 1 281 ? 40.394 14.177 -42.677 1.00 75.88 281 PHE A O 1
ATOM 2125 N N . TRP A 1 282 ? 41.770 15.839 -43.295 1.00 81.75 282 TRP A N 1
ATOM 2126 C CA . TRP A 1 282 ? 41.928 15.451 -44.691 1.00 81.75 282 TRP A CA 1
ATOM 2127 C C . TRP A 1 282 ? 43.405 15.195 -44.981 1.00 81.75 282 TRP A C 1
ATOM 2129 O O . TRP A 1 282 ? 44.252 16.003 -44.605 1.00 81.75 282 TRP A O 1
ATOM 2139 N N . TYR A 1 283 ? 43.714 14.099 -45.665 1.00 85.44 283 TYR A N 1
ATOM 2140 C CA . TYR A 1 283 ? 45.060 13.586 -45.938 1.00 85.44 283 TYR A CA 1
ATOM 2141 C C . TYR A 1 283 ? 45.363 13.689 -47.428 1.00 85.44 283 TYR A C 1
ATOM 2143 O O . TYR A 1 283 ? 44.493 13.386 -48.239 1.00 85.44 283 TYR A O 1
ATOM 2151 N N . ARG A 1 284 ? 46.550 14.165 -47.808 1.00 85.88 284 ARG A N 1
ATOM 2152 C CA . ARG A 1 284 ? 46.920 14.310 -49.225 1.00 85.88 284 ARG A CA 1
ATOM 2153 C C . ARG A 1 284 ? 46.898 12.932 -49.900 1.00 85.88 284 ARG A C 1
ATOM 2155 O O . ARG A 1 284 ? 47.469 12.005 -49.343 1.00 85.88 284 ARG A O 1
ATOM 2162 N N . ASP A 1 285 ? 46.255 12.856 -51.063 1.00 85.69 285 ASP A N 1
ATOM 2163 C CA . ASP A 1 285 ? 46.192 11.682 -51.951 1.00 85.69 285 ASP A CA 1
ATOM 2164 C C . ASP A 1 285 ? 46.944 12.045 -53.240 1.00 85.69 285 ASP A C 1
ATOM 2166 O O . ASP A 1 285 ? 46.462 12.838 -54.062 1.00 85.69 285 ASP A O 1
ATOM 2170 N N . ALA A 1 286 ? 48.199 11.607 -53.343 1.00 84.12 286 ALA A N 1
ATOM 2171 C CA . ALA A 1 286 ? 49.117 12.063 -54.381 1.00 84.12 286 ALA A CA 1
ATOM 2172 C C . ALA A 1 286 ? 49.097 11.206 -55.658 1.00 84.12 286 ALA A C 1
ATOM 2174 O O . ALA A 1 286 ? 49.521 11.708 -56.710 1.00 84.12 286 ALA A O 1
ATOM 2175 N N . ASP A 1 287 ? 48.589 9.975 -55.608 1.00 81.88 287 ASP A N 1
ATOM 2176 C CA . ASP A 1 287 ? 48.460 9.084 -56.767 1.00 81.88 287 ASP A CA 1
ATOM 2177 C C . ASP A 1 287 ? 47.007 8.816 -57.210 1.00 81.88 287 ASP A C 1
ATOM 2179 O O . ASP A 1 287 ? 46.795 8.337 -58.331 1.00 81.88 287 ASP A O 1
ATOM 2183 N N . GLY A 1 288 ? 46.024 9.266 -56.428 1.00 83.12 288 GLY A N 1
ATOM 2184 C CA . GLY A 1 288 ? 44.608 9.326 -56.773 1.00 83.12 288 GLY A CA 1
ATOM 2185 C C . GLY A 1 288 ? 43.832 8.039 -56.506 1.00 83.12 288 GLY A C 1
ATOM 2186 O O . GLY A 1 288 ? 42.810 7.830 -57.172 1.00 83.12 288 GLY A O 1
ATOM 2187 N N . ASP A 1 289 ? 44.305 7.166 -55.615 1.00 81.94 289 ASP A N 1
ATOM 2188 C CA . ASP A 1 289 ? 43.668 5.876 -55.323 1.00 81.94 289 ASP A CA 1
ATOM 2189 C C . ASP A 1 289 ? 42.575 5.931 -54.236 1.00 81.94 289 ASP A C 1
ATOM 2191 O O . ASP A 1 289 ? 41.819 4.970 -54.055 1.00 81.94 289 ASP A O 1
ATOM 2195 N N . GLY A 1 290 ? 42.404 7.089 -53.589 1.00 83.56 290 GLY A N 1
ATOM 2196 C CA . GLY A 1 290 ? 41.392 7.317 -52.559 1.00 83.56 290 GLY A CA 1
ATOM 2197 C C . GLY A 1 290 ? 41.888 7.131 -51.122 1.00 83.56 290 GLY A C 1
ATOM 2198 O O . GLY A 1 290 ? 41.113 7.383 -50.189 1.00 83.56 290 GLY A O 1
ATOM 2199 N N . TYR A 1 291 ? 43.147 6.740 -50.934 1.00 86.44 291 TYR A N 1
ATOM 2200 C CA . TYR A 1 291 ? 43.846 6.689 -49.658 1.00 86.44 291 TYR A CA 1
ATOM 2201 C C . TYR A 1 291 ? 44.920 7.783 -49.642 1.00 86.44 291 TYR A C 1
ATOM 2203 O O . TYR A 1 291 ? 45.429 8.208 -50.665 1.00 86.44 291 TYR A O 1
ATOM 2211 N N . GLY A 1 292 ? 45.173 8.358 -48.474 1.00 85.19 292 GLY A N 1
ATOM 2212 C CA . GLY A 1 292 ? 46.096 9.471 -48.317 1.00 85.19 292 GLY A CA 1
ATOM 2213 C C . GLY A 1 292 ? 47.038 9.233 -47.157 1.00 85.19 292 GLY A C 1
ATOM 2214 O O . GLY A 1 292 ? 46.781 8.423 -46.263 1.00 85.19 292 GLY A O 1
ATOM 2215 N N . LYS A 1 293 ? 48.149 9.963 -47.137 1.00 83.56 293 LYS A N 1
ATOM 2216 C CA . LYS A 1 293 ? 49.209 9.733 -46.155 1.00 83.56 293 LYS A CA 1
ATOM 2217 C C . LYS A 1 293 ? 48.960 10.463 -44.837 1.00 83.56 293 LYS A C 1
ATOM 2219 O O . LYS A 1 293 ? 48.966 11.693 -44.788 1.00 83.56 293 LYS A O 1
ATOM 2224 N N . ALA A 1 294 ? 48.901 9.727 -43.723 1.00 80.44 294 ALA A N 1
ATOM 2225 C CA . ALA A 1 294 ? 48.713 10.292 -42.376 1.00 80.44 294 ALA A CA 1
ATOM 2226 C C . ALA A 1 294 ? 49.667 11.451 -42.011 1.00 80.44 294 ALA A C 1
ATOM 2228 O O . ALA A 1 294 ? 49.295 12.361 -41.269 1.00 80.44 294 ALA A O 1
ATOM 2229 N N . SER A 1 295 ? 50.903 11.432 -42.522 1.00 80.12 295 SER A N 1
ATOM 2230 C CA . SER A 1 295 ? 51.910 12.460 -42.231 1.00 80.12 295 SER A CA 1
ATOM 2231 C C . SER A 1 295 ? 51.707 13.793 -42.970 1.00 80.12 295 SER A C 1
ATOM 2233 O O . SER A 1 295 ? 52.463 14.726 -42.707 1.00 80.12 295 SER A O 1
ATOM 2235 N N . ASP A 1 296 ? 50.750 13.886 -43.898 1.00 81.62 296 ASP A N 1
ATOM 2236 C CA . ASP A 1 296 ? 50.434 15.099 -44.668 1.00 81.62 296 ASP A CA 1
ATOM 2237 C C . ASP A 1 296 ? 48.922 15.380 -44.597 1.00 81.62 296 ASP A C 1
ATOM 2239 O O . ASP A 1 296 ? 48.152 14.972 -45.469 1.00 81.62 296 ASP A O 1
ATOM 2243 N N . SER A 1 297 ? 48.494 16.038 -43.509 1.00 82.50 297 SER A N 1
ATOM 2244 C CA . SER A 1 297 ? 47.082 16.314 -43.206 1.00 82.50 297 SER A CA 1
ATOM 2245 C C . SER A 1 297 ? 46.760 17.796 -42.980 1.00 82.50 297 SER A C 1
ATOM 2247 O O . SER A 1 297 ? 47.622 18.598 -42.611 1.00 82.50 297 SER A O 1
ATOM 2249 N N . VAL A 1 298 ? 45.491 18.154 -43.200 1.00 81.94 298 VAL A N 1
ATOM 2250 C CA . VAL A 1 298 ? 44.894 19.477 -42.954 1.00 81.94 298 VAL A CA 1
ATOM 2251 C C . VAL A 1 298 ? 43.505 19.323 -42.324 1.00 81.94 298 VAL A C 1
ATOM 2253 O O . VAL A 1 298 ? 42.766 18.408 -42.677 1.00 81.94 298 VAL A O 1
ATOM 2256 N N . GLN A 1 299 ? 43.137 20.213 -41.402 1.00 79.00 299 GLN A N 1
ATOM 2257 C CA . GLN A 1 299 ? 41.833 20.212 -40.731 1.00 79.00 299 GLN A CA 1
ATOM 2258 C C . GLN A 1 299 ? 40.908 21.250 -41.384 1.00 79.00 299 GLN A C 1
ATOM 2260 O O . GLN A 1 299 ? 41.282 22.418 -41.505 1.00 79.00 299 GLN A O 1
ATOM 2265 N N . ALA A 1 300 ? 39.738 20.821 -41.869 1.00 72.75 300 ALA A N 1
ATOM 2266 C CA . ALA A 1 300 ? 38.778 21.689 -42.556 1.00 72.75 300 ALA A CA 1
ATOM 2267 C C . ALA A 1 300 ? 37.355 21.101 -42.538 1.00 72.75 300 ALA A C 1
ATOM 2269 O O . ALA A 1 300 ? 37.179 19.889 -42.652 1.00 72.75 300 ALA A O 1
ATOM 2270 N N . GLY A 1 301 ? 36.333 21.964 -42.494 1.00 69.81 301 GLY A N 1
ATOM 2271 C CA . GLY A 1 301 ? 34.920 21.548 -42.521 1.00 69.81 301 GLY A CA 1
ATOM 2272 C C . GLY A 1 301 ? 34.434 20.960 -43.858 1.00 69.81 301 GLY A C 1
ATOM 2273 O O . GLY A 1 301 ? 33.376 20.348 -43.917 1.00 69.81 301 GLY A O 1
ATOM 2274 N N . THR A 1 302 ? 35.195 21.105 -44.950 1.00 74.25 302 THR A N 1
ATOM 2275 C CA . THR A 1 302 ? 34.899 20.475 -46.254 1.00 74.25 302 THR A CA 1
ATOM 2276 C C . THR A 1 302 ? 36.180 19.987 -46.931 1.00 74.25 302 THR A C 1
ATOM 2278 O O . THR A 1 302 ? 37.246 20.563 -46.710 1.00 74.25 302 THR A O 1
ATOM 2281 N N . ARG A 1 303 ? 36.078 18.934 -47.762 1.00 77.88 303 ARG A N 1
ATOM 2282 C CA . ARG A 1 303 ? 37.216 18.274 -48.431 1.00 77.88 303 ARG A CA 1
ATOM 2283 C C . ARG A 1 303 ? 38.023 19.235 -49.311 1.00 77.88 303 ARG A C 1
ATOM 2285 O O . ARG A 1 303 ? 37.528 19.628 -50.372 1.00 77.88 303 ARG A O 1
ATOM 2292 N N . PRO A 1 304 ? 39.286 19.541 -48.967 1.00 82.31 304 PRO A N 1
ATOM 2293 C CA . PRO A 1 304 ? 40.177 20.281 -49.850 1.00 82.31 304 PRO A CA 1
ATOM 2294 C C . PRO A 1 304 ? 40.500 19.473 -51.116 1.00 82.31 304 PRO A C 1
ATOM 2296 O O . PRO A 1 304 ? 40.606 18.247 -51.087 1.00 82.31 304 PRO A O 1
ATOM 2299 N N .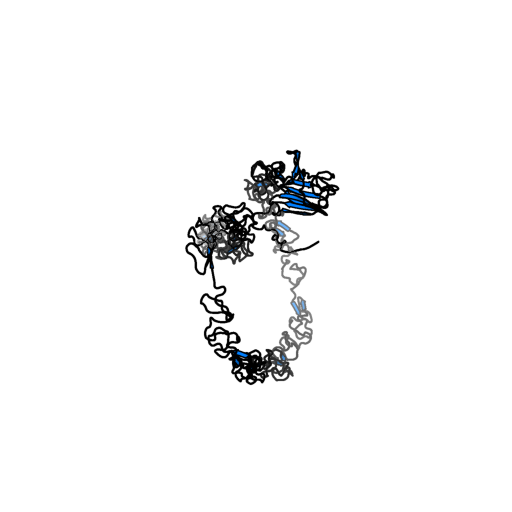 ALA A 1 305 ? 40.678 20.151 -52.251 1.00 79.06 305 ALA A N 1
ATOM 2300 C CA . ALA A 1 305 ? 41.028 19.483 -53.505 1.00 79.06 305 ALA A CA 1
ATOM 2301 C C . ALA A 1 305 ? 42.397 18.778 -53.402 1.00 79.06 305 ALA A C 1
ATOM 2303 O O . ALA A 1 305 ? 43.388 19.411 -53.036 1.00 79.06 305 ALA A O 1
ATOM 2304 N N . GLY A 1 306 ? 42.452 17.489 -53.760 1.00 79.81 306 GLY A N 1
ATOM 2305 C CA . GLY A 1 306 ? 43.661 16.653 -53.668 1.00 79.81 306 GLY A CA 1
ATOM 2306 C C . GLY A 1 306 ? 43.905 16.016 -52.293 1.00 79.81 306 GLY A C 1
ATOM 2307 O O . GLY A 1 306 ? 45.020 15.578 -52.024 1.00 79.81 306 GLY A O 1
ATOM 2308 N N . TYR A 1 307 ? 42.892 16.006 -51.421 1.00 86.12 307 TYR A N 1
ATOM 2309 C CA . TYR A 1 307 ? 42.931 15.353 -50.116 1.00 86.12 307 TYR A CA 1
ATOM 2310 C C . TYR A 1 307 ? 41.727 14.407 -49.947 1.00 86.12 307 TYR A C 1
ATOM 2312 O O . TYR A 1 307 ? 40.644 14.668 -50.476 1.00 86.12 307 TYR A O 1
ATOM 2320 N N . VAL A 1 308 ? 41.897 13.329 -49.185 1.00 85.75 308 VAL A N 1
ATOM 2321 C CA . VAL A 1 308 ? 40.901 12.292 -48.875 1.00 85.75 308 VAL A CA 1
ATOM 2322 C C . VAL A 1 308 ? 40.797 12.088 -47.365 1.00 85.75 308 VAL A C 1
ATOM 2324 O O . VAL A 1 308 ? 41.693 12.458 -46.617 1.00 85.75 308 VAL A O 1
ATOM 2327 N N . ALA A 1 309 ? 39.686 11.538 -46.881 1.00 84.44 309 ALA A N 1
ATOM 2328 C CA . ALA A 1 309 ? 39.477 11.345 -45.440 1.00 84.44 309 ALA A CA 1
ATOM 2329 C C . ALA A 1 309 ? 40.267 10.151 -44.870 1.00 84.44 309 ALA A C 1
ATOM 2331 O O . ALA A 1 309 ? 40.412 10.019 -43.658 1.00 84.44 309 ALA A O 1
ATOM 2332 N N . ASN A 1 310 ? 40.763 9.262 -45.733 1.00 81.38 310 ASN A N 1
ATOM 2333 C CA . ASN A 1 310 ? 41.385 8.015 -45.321 1.00 81.38 310 ASN A CA 1
ATOM 2334 C C . ASN A 1 310 ? 42.912 8.161 -45.233 1.00 81.38 310 ASN A C 1
ATOM 2336 O O . ASN A 1 310 ? 43.558 8.372 -46.247 1.00 81.38 310 ASN A O 1
ATOM 2340 N N . ALA A 1 311 ? 43.481 8.039 -44.032 1.00 83.50 311 ALA A N 1
ATOM 2341 C CA . ALA A 1 311 ? 44.894 8.311 -43.732 1.00 83.50 311 ALA A CA 1
ATOM 2342 C C . ALA A 1 311 ? 45.848 7.116 -43.896 1.00 83.50 311 ALA A C 1
ATOM 2344 O O . ALA A 1 311 ? 46.984 7.160 -43.413 1.00 83.50 311 ALA A O 1
ATOM 2345 N N . THR A 1 312 ? 45.349 5.998 -44.416 1.00 82.94 312 THR A N 1
ATOM 2346 C CA . THR A 1 312 ? 45.946 4.686 -44.146 1.00 82.94 312 THR A CA 1
ATOM 2347 C C . THR A 1 312 ? 46.951 4.223 -45.205 1.00 82.94 312 THR A C 1
ATOM 2349 O O . THR A 1 312 ? 47.528 3.149 -45.064 1.00 82.94 312 THR A O 1
ATOM 2352 N N . ASP A 1 313 ? 47.240 5.055 -46.204 1.00 82.50 313 ASP A N 1
ATOM 2353 C CA . ASP A 1 313 ? 48.183 4.732 -47.272 1.00 82.50 313 ASP A CA 1
ATOM 2354 C C . ASP A 1 313 ? 49.641 4.609 -46.769 1.00 82.50 313 ASP A C 1
ATOM 2356 O O . ASP A 1 313 ? 50.196 5.537 -46.160 1.00 82.50 313 ASP A O 1
ATOM 2360 N N . CYS A 1 314 ? 50.273 3.455 -47.027 1.00 82.00 314 CYS A N 1
ATOM 2361 C CA . CYS A 1 314 ? 51.676 3.209 -46.697 1.00 82.00 314 CYS A CA 1
ATOM 2362 C C . CYS A 1 314 ? 52.664 3.622 -47.806 1.00 82.00 314 CYS A C 1
ATOM 2364 O O . CYS A 1 314 ? 53.847 3.825 -47.501 1.00 82.00 314 CYS A O 1
ATOM 2366 N N . ASP A 1 315 ? 52.211 3.814 -49.049 1.00 82.50 315 ASP A N 1
ATOM 2367 C CA . ASP A 1 315 ? 52.993 4.342 -50.168 1.00 82.50 315 ASP A CA 1
ATOM 2368 C C . ASP A 1 315 ? 52.126 5.157 -51.148 1.00 82.50 315 ASP A C 1
ATOM 2370 O O . ASP A 1 315 ? 51.877 4.728 -52.270 1.00 82.50 315 ASP A O 1
ATOM 2374 N N . ASP A 1 316 ? 51.841 6.399 -50.740 1.00 79.62 316 ASP A N 1
ATOM 2375 C CA . ASP A 1 316 ? 51.144 7.508 -51.442 1.00 79.62 316 ASP A CA 1
ATOM 2376 C C . ASP A 1 316 ? 51.807 7.960 -52.769 1.00 79.62 316 ASP A C 1
ATOM 2378 O O . ASP A 1 316 ? 51.728 9.106 -53.207 1.00 79.62 316 ASP A O 1
ATOM 2382 N N . THR A 1 317 ? 52.598 7.090 -53.393 1.00 83.06 317 THR A N 1
ATOM 2383 C CA . THR A 1 317 ? 53.152 7.262 -54.738 1.00 83.06 317 THR A CA 1
ATOM 2384 C C . THR A 1 317 ? 52.821 6.096 -55.674 1.00 83.06 317 THR A C 1
ATOM 2386 O O . THR A 1 317 ? 53.248 6.117 -56.839 1.00 83.06 317 THR A O 1
ATOM 2389 N N . ARG A 1 318 ? 52.106 5.071 -55.190 1.00 83.44 318 ARG A N 1
ATOM 2390 C CA . ARG A 1 318 ? 51.704 3.870 -55.924 1.00 83.44 318 ARG A CA 1
ATOM 2391 C C . ARG A 1 318 ? 50.247 3.487 -55.631 1.00 83.44 318 ARG A C 1
ATOM 2393 O O . ARG A 1 318 ? 49.986 2.714 -54.722 1.00 83.44 318 ARG A O 1
ATOM 2400 N N . ALA A 1 319 ? 49.373 3.782 -56.593 1.00 83.94 319 ALA A N 1
ATOM 2401 C CA . ALA A 1 319 ? 47.939 3.463 -56.566 1.00 83.94 319 ALA A CA 1
ATOM 2402 C C . ALA A 1 319 ? 47.552 1.962 -56.450 1.00 83.94 319 ALA A C 1
ATOM 2404 O O . ALA A 1 319 ? 46.388 1.594 -56.602 1.00 83.94 319 ALA A O 1
ATOM 2405 N N . ASN A 1 320 ? 48.523 1.054 -56.310 1.00 79.81 320 ASN A N 1
ATOM 2406 C CA . ASN A 1 320 ? 48.330 -0.381 -56.083 1.00 79.81 320 ASN A CA 1
ATOM 2407 C C . ASN A 1 320 ? 48.898 -0.854 -54.732 1.00 79.81 320 ASN A C 1
ATOM 2409 O O . ASN A 1 320 ? 49.104 -2.059 -54.552 1.00 79.81 320 ASN A O 1
ATOM 2413 N N . VAL A 1 321 ? 49.206 0.085 -53.836 1.00 85.19 321 VAL A N 1
ATOM 2414 C CA . VAL A 1 321 ? 49.762 -0.150 -52.505 1.00 85.19 321 VAL A CA 1
ATOM 2415 C C . VAL A 1 321 ? 48.944 0.660 -51.504 1.00 85.19 321 VAL A C 1
ATOM 2417 O O . VAL A 1 321 ? 49.284 1.787 -51.184 1.00 85.19 321 VAL A O 1
ATOM 2420 N N . PHE A 1 322 ? 47.846 0.080 -51.030 1.00 82.62 322 PHE A N 1
ATOM 2421 C CA . PHE A 1 322 ? 46.922 0.726 -50.103 1.00 82.62 322 PHE A CA 1
ATOM 2422 C C . PHE A 1 322 ? 46.222 -0.319 -49.224 1.00 82.62 322 PHE A C 1
ATOM 2424 O O . PHE A 1 322 ? 46.077 -1.480 -49.616 1.00 82.62 322 PHE A O 1
ATOM 2431 N N . PRO A 1 323 ? 45.707 0.060 -48.047 1.00 78.62 323 PRO A N 1
ATOM 2432 C CA . PRO A 1 323 ? 45.020 -0.866 -47.153 1.00 78.62 323 PRO A CA 1
ATOM 2433 C C . PRO A 1 323 ? 43.811 -1.557 -47.771 1.00 78.62 323 PRO A C 1
ATOM 2435 O O . PRO A 1 323 ? 42.807 -0.932 -48.123 1.00 78.62 323 PRO A O 1
ATOM 2438 N N . GLY A 1 324 ? 43.899 -2.885 -47.844 1.00 72.81 324 GLY A N 1
ATOM 2439 C CA . GLY A 1 324 ? 42.892 -3.736 -48.476 1.00 72.81 324 GLY A CA 1
ATOM 2440 C C . GLY A 1 324 ? 43.134 -4.018 -49.961 1.00 72.81 324 GLY A C 1
ATOM 2441 O O . GLY A 1 324 ? 42.316 -4.714 -50.570 1.00 72.81 324 GLY A O 1
ATOM 2442 N N . ALA A 1 325 ? 44.238 -3.543 -50.551 1.00 77.06 325 ALA A N 1
ATOM 2443 C CA . ALA A 1 325 ? 44.681 -4.036 -51.850 1.00 77.06 325 ALA A CA 1
ATOM 2444 C C . ALA A 1 325 ? 44.905 -5.559 -51.794 1.00 77.06 325 ALA A C 1
ATOM 2446 O O . ALA A 1 325 ? 45.185 -6.140 -50.748 1.00 77.06 325 ALA A O 1
ATOM 2447 N N . SER A 1 326 ? 44.728 -6.245 -52.921 1.00 75.12 326 SER A N 1
ATOM 2448 C CA . SER A 1 326 ? 45.016 -7.680 -52.983 1.00 75.12 326 SER A CA 1
ATOM 2449 C C . SER A 1 326 ? 46.513 -7.895 -53.157 1.00 75.12 326 SER A C 1
ATOM 2451 O O . SER A 1 326 ? 47.092 -7.365 -54.105 1.00 75.12 326 SER A O 1
ATOM 2453 N N . GLU A 1 327 ? 47.104 -8.709 -52.284 1.00 74.19 327 GLU A N 1
ATOM 2454 C CA . GLU A 1 327 ? 48.478 -9.182 -52.440 1.00 74.19 327 GLU A CA 1
ATOM 2455 C C . GLU A 1 327 ? 48.649 -9.899 -53.790 1.00 74.19 327 GLU A C 1
ATOM 2457 O O . GLU A 1 327 ? 47.731 -10.537 -54.325 1.00 74.19 327 GLU A O 1
ATOM 2462 N N . VAL A 1 328 ? 49.848 -9.813 -54.348 1.00 72.94 328 VAL A N 1
ATOM 2463 C CA . VAL A 1 328 ? 50.280 -10.520 -55.559 1.00 72.94 328 VAL A CA 1
ATOM 2464 C C . VAL A 1 328 ? 51.715 -10.985 -55.314 1.00 72.94 328 VAL A C 1
ATOM 2466 O O . VAL A 1 328 ? 52.445 -10.211 -54.733 1.00 72.94 328 VAL A O 1
ATOM 2469 N N . CYS A 1 329 ? 52.135 -12.208 -55.718 1.00 73.62 329 CYS A N 1
ATOM 2470 C CA . CYS A 1 329 ? 53.510 -12.722 -55.458 1.00 73.62 329 CYS A CA 1
ATOM 2471 C C . CYS A 1 329 ? 54.578 -11.856 -56.200 1.00 73.62 329 CYS A C 1
ATOM 2473 O O . CYS A 1 329 ? 55.119 -12.294 -57.225 1.00 73.62 329 CYS A O 1
ATOM 2475 N N . ASP A 1 330 ? 54.859 -10.638 -55.733 1.00 75.94 330 ASP A N 1
ATOM 2476 C CA . ASP A 1 330 ? 55.749 -9.634 -56.330 1.00 75.94 330 ASP A CA 1
ATOM 2477 C C . ASP A 1 330 ? 56.766 -9.034 -55.334 1.00 75.94 330 ASP A C 1
ATOM 2479 O O . ASP A 1 330 ? 57.722 -8.371 -55.761 1.00 75.94 330 ASP A O 1
ATOM 2483 N N . GLY A 1 331 ? 56.650 -9.369 -54.044 1.00 74.38 331 GLY A N 1
ATOM 2484 C CA . GLY A 1 331 ? 57.578 -8.983 -52.985 1.00 74.38 331 GLY A CA 1
ATOM 2485 C C . GLY A 1 331 ? 57.329 -7.598 -52.387 1.00 74.38 331 GLY A C 1
ATOM 2486 O O . GLY A 1 331 ? 58.216 -7.086 -51.693 1.00 74.38 331 GLY A O 1
ATOM 2487 N N . LEU A 1 332 ? 56.184 -6.978 -52.673 1.00 78.94 332 LEU A N 1
ATOM 2488 C CA . LEU A 1 332 ? 55.695 -5.774 -52.005 1.00 78.94 332 LEU A CA 1
ATOM 2489 C C . LEU A 1 332 ? 54.707 -6.147 -50.883 1.00 78.94 332 LEU A C 1
ATOM 2491 O O . LEU A 1 332 ? 54.233 -7.271 -50.802 1.00 78.94 332 LEU A O 1
ATOM 2495 N N . ASP A 1 333 ? 54.468 -5.208 -49.969 1.00 80.50 333 ASP A N 1
ATOM 2496 C CA . ASP A 1 333 ? 53.358 -5.253 -49.004 1.00 80.50 333 ASP A CA 1
ATOM 2497 C C . ASP A 1 333 ? 52.246 -4.400 -49.615 1.00 80.50 333 ASP A C 1
ATOM 2499 O O . ASP A 1 333 ? 52.236 -3.178 -49.448 1.00 80.50 333 ASP A O 1
ATOM 2503 N N . ASN A 1 334 ? 51.421 -5.002 -50.475 1.00 83.44 334 ASN A N 1
ATOM 2504 C CA . ASN A 1 334 ? 50.439 -4.259 -51.263 1.00 83.44 334 ASN A CA 1
ATOM 2505 C C . ASN A 1 334 ? 49.298 -3.737 -50.392 1.00 83.44 334 ASN A C 1
ATOM 2507 O O . ASN A 1 334 ? 48.734 -2.691 -50.697 1.00 83.44 334 ASN A O 1
ATOM 2511 N N . ASN A 1 335 ? 48.954 -4.449 -49.326 1.00 84.06 335 ASN A N 1
ATOM 2512 C CA . ASN A 1 335 ? 47.825 -4.137 -48.464 1.00 84.06 335 ASN A CA 1
ATOM 2513 C C . ASN A 1 335 ? 48.209 -3.397 -47.172 1.00 84.06 335 ASN A C 1
ATOM 2515 O O . ASN A 1 335 ? 47.343 -3.171 -46.321 1.00 84.06 335 ASN A O 1
ATOM 2519 N N . CYS A 1 336 ? 49.476 -3.002 -47.041 1.00 81.44 336 CYS A N 1
ATOM 2520 C CA . CYS A 1 336 ? 50.008 -2.190 -45.954 1.00 81.44 336 CYS A CA 1
ATOM 2521 C C . CYS A 1 336 ? 49.840 -2.807 -44.552 1.00 81.44 336 CYS A C 1
ATOM 2523 O O . CYS A 1 336 ? 49.708 -2.072 -43.565 1.00 81.44 336 CYS A O 1
ATOM 2525 N N . ASN A 1 337 ? 49.825 -4.138 -44.429 1.00 81.81 337 ASN A N 1
ATOM 2526 C CA . ASN A 1 337 ? 49.634 -4.821 -43.142 1.00 81.81 337 ASN A CA 1
ATOM 2527 C C . ASN A 1 337 ? 50.949 -5.220 -42.441 1.00 81.81 337 ASN A C 1
ATOM 2529 O O . ASN A 1 337 ? 50.924 -5.771 -41.333 1.00 81.81 337 ASN A O 1
ATOM 2533 N N . GLY A 1 338 ? 52.096 -4.912 -43.050 1.00 80.75 338 GLY A N 1
ATOM 2534 C CA . GLY A 1 338 ? 53.430 -5.201 -42.533 1.00 80.75 338 GLY A CA 1
ATOM 2535 C C . GLY A 1 338 ? 53.974 -6.582 -42.912 1.00 80.75 338 GLY A C 1
ATOM 2536 O O . GLY A 1 338 ? 55.015 -6.980 -42.375 1.00 80.75 338 GLY A O 1
ATOM 2537 N N . GLN A 1 339 ? 53.295 -7.319 -43.790 1.00 76.00 339 GLN A N 1
ATOM 2538 C CA . GLN A 1 339 ? 53.732 -8.590 -44.367 1.00 76.00 339 GLN A CA 1
ATOM 2539 C C . GLN A 1 339 ? 53.824 -8.448 -45.892 1.00 76.00 339 GLN A C 1
ATOM 2541 O O . GLN A 1 339 ? 53.277 -7.522 -46.468 1.00 76.00 339 GLN A O 1
ATOM 2546 N N . SER A 1 340 ? 54.638 -9.282 -46.537 1.00 77.44 340 SER A N 1
ATOM 2547 C CA . SER A 1 340 ? 54.780 -9.261 -47.997 1.00 77.44 340 SER A CA 1
ATOM 2548 C C . SER A 1 340 ? 54.361 -10.615 -48.549 1.00 77.44 340 SER A C 1
ATOM 2550 O O . SER A 1 340 ? 54.843 -11.643 -48.055 1.00 77.44 340 SER A O 1
ATOM 2552 N N . ASP A 1 341 ? 53.523 -10.607 -49.587 1.00 68.50 341 ASP A N 1
ATOM 2553 C CA . ASP A 1 341 ? 53.007 -11.787 -50.290 1.00 68.50 341 ASP A CA 1
ATOM 2554 C C . ASP A 1 341 ? 52.228 -12.788 -49.397 1.00 68.50 341 ASP A C 1
ATOM 2556 O O . ASP A 1 341 ? 52.218 -14.004 -49.650 1.00 68.50 341 ASP A O 1
ATOM 2560 N N . GLU A 1 342 ? 51.571 -12.335 -48.328 1.00 70.19 342 GLU A N 1
ATOM 2561 C CA . GLU A 1 342 ? 50.764 -13.205 -47.473 1.00 70.19 342 GLU A CA 1
ATOM 2562 C C . GLU A 1 342 ? 49.411 -13.568 -48.105 1.00 70.19 342 GLU A C 1
ATOM 2564 O O . GLU A 1 342 ? 48.786 -12.821 -48.850 1.00 70.19 342 GLU A O 1
ATOM 2569 N N . GLY A 1 343 ? 48.943 -14.790 -47.838 1.00 64.50 343 GLY A N 1
ATOM 2570 C CA . GLY A 1 343 ? 47.644 -15.259 -48.335 1.00 64.50 343 GLY A CA 1
ATOM 2571 C C . GLY A 1 343 ? 47.580 -15.596 -49.833 1.00 64.50 343 GLY A C 1
ATOM 2572 O O . GLY A 1 343 ? 46.543 -16.079 -50.283 1.00 64.50 343 GLY A O 1
ATOM 2573 N N . VAL A 1 344 ? 48.669 -15.429 -50.596 1.00 66.44 344 VAL A N 1
ATOM 2574 C CA . VAL A 1 344 ? 48.695 -15.640 -52.064 1.00 66.44 344 VAL A CA 1
ATOM 2575 C C . VAL A 1 344 ? 49.464 -16.883 -52.536 1.00 66.44 344 VAL A C 1
ATOM 2577 O O . VAL A 1 344 ? 49.583 -17.138 -53.736 1.00 66.44 344 VAL A O 1
ATOM 2580 N N . GLY A 1 345 ? 49.928 -17.725 -51.604 1.00 64.62 345 GLY A N 1
ATOM 2581 C CA . GLY A 1 345 ? 50.507 -19.046 -51.883 1.00 64.62 345 GLY A CA 1
ATOM 2582 C C . GLY A 1 345 ? 49.484 -20.188 -51.778 1.00 64.62 345 GLY A C 1
ATOM 2583 O O . GLY A 1 345 ? 48.661 -20.208 -50.867 1.00 64.62 345 GLY A O 1
ATOM 2584 N N . ALA A 1 346 ? 49.556 -21.184 -52.669 1.00 68.25 346 ALA A N 1
ATOM 2585 C CA . ALA A 1 346 ? 48.726 -22.388 -52.564 1.00 68.25 346 ALA A CA 1
ATOM 2586 C C . ALA A 1 346 ? 49.121 -23.217 -51.324 1.00 68.25 346 ALA A C 1
ATOM 2588 O O . ALA A 1 346 ? 50.309 -23.346 -51.012 1.00 68.25 346 ALA A O 1
ATOM 2589 N N . LEU A 1 347 ? 48.128 -23.779 -50.623 1.00 72.44 347 LEU A N 1
ATOM 2590 C CA . LEU A 1 347 ? 48.336 -24.693 -49.496 1.00 72.44 347 LEU A CA 1
ATOM 2591 C C . LEU A 1 347 ? 48.660 -26.100 -50.003 1.00 72.44 347 LEU A C 1
ATOM 2593 O O . LEU A 1 347 ? 47.927 -26.668 -50.812 1.00 72.44 347 LEU A O 1
ATOM 2597 N N . TRP A 1 348 ? 49.752 -26.663 -49.494 1.00 82.12 348 TRP A N 1
ATOM 2598 C CA . TRP A 1 348 ? 50.203 -28.019 -49.788 1.00 82.12 348 TRP A CA 1
ATOM 2599 C C . TRP A 1 348 ? 50.277 -28.834 -48.499 1.00 82.12 348 TRP A C 1
ATOM 2601 O O . TRP A 1 348 ? 50.684 -28.310 -47.464 1.00 82.12 348 TRP A O 1
ATOM 2611 N N . TYR A 1 349 ? 49.927 -30.114 -48.564 1.00 84.75 349 TYR A N 1
ATOM 2612 C CA . TYR A 1 349 ? 49.776 -31.027 -47.429 1.00 84.75 349 TYR A CA 1
ATOM 2613 C C . TYR A 1 349 ? 50.816 -32.134 -47.517 1.00 84.75 349 TYR A C 1
ATOM 2615 O O . TYR A 1 349 ? 50.987 -32.722 -48.581 1.00 84.75 349 TYR A O 1
ATOM 2623 N N . ARG A 1 350 ? 51.556 -32.388 -46.440 1.00 83.75 350 ARG A N 1
ATOM 2624 C CA . ARG A 1 350 ? 52.625 -33.394 -46.432 1.00 83.75 350 ARG A CA 1
ATOM 2625 C C . ARG A 1 350 ? 52.025 -34.773 -46.712 1.00 83.75 350 ARG A C 1
ATOM 2627 O O . ARG A 1 350 ? 51.061 -35.119 -46.051 1.00 83.75 350 ARG A O 1
ATOM 2634 N N . ASP A 1 351 ? 52.588 -35.496 -47.676 1.00 84.75 351 ASP A N 1
ATOM 2635 C CA . ASP A 1 351 ? 52.192 -36.862 -48.057 1.00 84.75 351 ASP A CA 1
ATOM 2636 C C . ASP A 1 351 ? 53.357 -37.787 -47.699 1.00 84.75 351 ASP A C 1
ATOM 2638 O O . ASP A 1 351 ? 54.380 -37.838 -48.398 1.00 84.75 351 ASP A O 1
ATOM 2642 N N . ALA A 1 352 ? 53.283 -38.388 -46.512 1.00 82.88 352 ALA A N 1
ATOM 2643 C CA . ALA A 1 352 ? 54.410 -39.099 -45.924 1.00 82.88 352 ALA A CA 1
ATOM 2644 C C . ALA A 1 352 ? 54.468 -40.587 -46.296 1.00 82.88 352 ALA A C 1
ATOM 2646 O O . ALA A 1 352 ? 55.559 -41.168 -46.203 1.00 82.88 352 ALA A O 1
ATOM 2647 N N . ASP A 1 353 ? 53.370 -41.186 -46.756 1.00 79.31 353 ASP A N 1
ATOM 2648 C CA . ASP A 1 353 ? 53.324 -42.582 -47.206 1.00 79.31 353 ASP A CA 1
ATOM 2649 C C . ASP A 1 353 ? 53.124 -42.766 -48.725 1.00 79.31 353 ASP A C 1
ATOM 2651 O O . ASP A 1 353 ? 53.373 -43.860 -49.247 1.00 79.31 353 ASP A O 1
ATOM 2655 N N . GLY A 1 354 ? 52.844 -41.683 -49.454 1.00 81.88 354 GLY A N 1
ATOM 2656 C CA . GLY A 1 354 ? 52.872 -41.601 -50.910 1.00 81.88 354 GLY A CA 1
ATOM 2657 C C . GLY A 1 354 ? 51.589 -42.054 -51.602 1.00 81.88 354 GLY A C 1
ATOM 2658 O O . GLY A 1 354 ? 51.658 -42.436 -52.778 1.00 81.88 354 GLY A O 1
ATOM 2659 N N . ASP A 1 355 ? 50.450 -42.076 -50.909 1.00 79.88 355 ASP A N 1
ATOM 2660 C CA . ASP A 1 355 ? 49.174 -42.535 -51.467 1.00 79.88 355 ASP A CA 1
ATOM 2661 C C . ASP A 1 355 ? 48.402 -41.448 -52.254 1.00 79.88 355 ASP A C 1
ATOM 2663 O O . ASP A 1 355 ? 47.436 -41.751 -52.969 1.00 79.88 355 ASP A O 1
ATOM 2667 N N . GLY A 1 356 ? 48.897 -40.204 -52.218 1.00 81.38 356 GLY A N 1
ATOM 2668 C CA . GLY A 1 356 ? 48.352 -39.051 -52.932 1.00 81.38 356 GLY A CA 1
ATOM 2669 C C . GLY A 1 356 ? 47.354 -38.210 -52.130 1.00 81.38 356 GLY A C 1
ATOM 2670 O O . GLY A 1 356 ? 46.858 -37.208 -52.665 1.00 81.38 356 GLY A O 1
ATOM 2671 N N . PHE A 1 357 ? 47.076 -38.575 -50.880 1.00 84.00 357 PHE A N 1
ATOM 2672 C CA . PHE A 1 357 ? 46.380 -37.756 -49.896 1.00 84.00 357 PHE A CA 1
ATOM 2673 C C . PHE A 1 357 ? 47.399 -37.291 -48.848 1.00 84.00 357 PHE A C 1
ATOM 2675 O O . PHE A 1 357 ? 48.294 -38.018 -48.459 1.00 84.00 357 PHE A O 1
ATOM 2682 N N . GLY A 1 358 ? 47.328 -36.025 -48.458 1.00 84.06 358 GLY A N 1
ATOM 2683 C CA . GLY A 1 358 ? 48.255 -35.418 -47.514 1.00 84.06 358 GLY A CA 1
ATOM 2684 C C . GLY A 1 358 ? 47.568 -35.061 -46.206 1.00 84.06 358 GLY A C 1
ATOM 2685 O O . GLY A 1 358 ? 46.358 -34.828 -46.157 1.00 84.06 358 GLY A O 1
ATOM 2686 N N . ASN A 1 359 ? 48.368 -34.960 -45.152 1.00 79.50 359 ASN A N 1
ATOM 2687 C CA . ASN A 1 359 ? 47.918 -34.657 -43.802 1.00 79.50 359 ASN A CA 1
ATOM 2688 C C . ASN A 1 359 ? 47.408 -33.205 -43.669 1.00 79.50 359 ASN A C 1
ATOM 2690 O O . ASN A 1 359 ? 48.207 -32.267 -43.809 1.00 79.50 359 ASN A O 1
ATOM 2694 N N . PRO A 1 360 ? 46.135 -32.978 -43.297 1.00 77.56 360 PRO A N 1
ATOM 2695 C CA . PRO A 1 360 ? 45.587 -31.635 -43.096 1.00 77.56 360 PRO A CA 1
ATOM 2696 C C . PRO A 1 360 ? 46.243 -30.876 -41.931 1.00 77.56 360 PRO A C 1
ATOM 2698 O O . PRO A 1 360 ? 46.250 -29.648 -41.924 1.00 77.56 360 PRO A O 1
ATOM 2701 N N . GLY A 1 361 ? 46.844 -31.584 -40.970 1.00 78.06 361 GLY A N 1
ATOM 2702 C CA . GLY A 1 361 ? 47.617 -31.015 -39.863 1.00 78.06 361 GLY A CA 1
ATOM 2703 C C . GLY A 1 361 ? 49.076 -30.682 -40.203 1.00 78.06 361 GLY A C 1
ATOM 2704 O O . GLY A 1 361 ? 49.791 -30.165 -39.344 1.00 78.06 361 GLY A O 1
ATOM 2705 N N . SER A 1 362 ? 49.548 -30.968 -41.424 1.00 79.50 362 SER A N 1
ATOM 2706 C CA . SER A 1 362 ? 50.927 -30.700 -41.850 1.00 79.50 362 SER A CA 1
ATOM 2707 C C . SER A 1 362 ? 50.968 -29.949 -43.182 1.00 79.50 362 SER A C 1
ATOM 2709 O O . SER A 1 362 ? 51.186 -30.526 -44.247 1.00 79.50 362 SER A O 1
ATOM 2711 N N . THR A 1 363 ? 50.771 -28.631 -43.110 1.00 82.19 363 THR A N 1
ATOM 2712 C CA . THR A 1 363 ? 50.668 -27.745 -44.278 1.00 82.19 363 THR A CA 1
ATOM 2713 C C . THR A 1 363 ? 51.928 -26.926 -44.548 1.00 82.19 363 THR A C 1
ATOM 2715 O O . THR A 1 363 ? 52.632 -26.525 -43.621 1.00 82.19 363 THR A O 1
ATOM 2718 N N . ALA A 1 364 ? 52.155 -26.579 -45.813 1.00 77.88 364 ALA A N 1
ATOM 2719 C CA . ALA A 1 364 ? 53.095 -25.551 -46.246 1.00 77.88 364 ALA A CA 1
ATOM 2720 C C . ALA A 1 364 ? 52.436 -24.649 -47.305 1.00 77.88 364 ALA A C 1
ATOM 2722 O O . ALA A 1 364 ? 51.949 -25.144 -48.321 1.00 77.88 364 ALA A O 1
ATOM 2723 N N . ALA A 1 365 ? 52.424 -23.333 -47.076 1.00 75.69 365 ALA A N 1
ATOM 2724 C CA . ALA A 1 365 ? 51.955 -22.348 -48.052 1.00 75.69 365 ALA A CA 1
ATOM 2725 C C . ALA A 1 365 ? 53.124 -21.904 -48.942 1.00 75.69 365 ALA A C 1
ATOM 2727 O O . ALA A 1 365 ? 54.162 -21.473 -48.438 1.00 75.69 365 ALA A O 1
ATOM 2728 N N . ALA A 1 366 ? 52.978 -22.037 -50.261 1.00 71.38 366 ALA A N 1
ATOM 2729 C CA . ALA A 1 366 ? 54.002 -21.629 -51.221 1.00 71.38 366 ALA A CA 1
ATOM 2730 C C . ALA A 1 366 ? 53.390 -21.332 -52.599 1.00 71.38 366 ALA A C 1
ATOM 2732 O O . ALA A 1 366 ? 52.445 -22.005 -53.016 1.00 71.38 366 ALA A O 1
ATOM 2733 N N . CYS A 1 367 ? 53.973 -20.397 -53.365 1.00 70.62 367 CYS A N 1
ATOM 2734 C CA . CYS A 1 367 ? 53.523 -20.107 -54.740 1.00 70.62 367 CYS A CA 1
ATOM 2735 C C . CYS A 1 367 ? 53.757 -21.318 -55.714 1.00 70.62 367 CYS A C 1
ATOM 2737 O O . CYS A 1 367 ? 53.378 -21.244 -56.879 1.00 70.62 367 CYS A O 1
ATOM 2739 N N . GLY A 1 368 ? 54.330 -22.461 -55.274 1.00 71.38 368 GLY A N 1
ATOM 2740 C CA . GLY A 1 368 ? 54.456 -23.717 -56.050 1.00 71.38 368 GLY A CA 1
ATOM 2741 C C . GLY A 1 368 ? 54.691 -24.976 -55.185 1.00 71.38 368 GLY A C 1
ATOM 2742 O O . GLY A 1 368 ? 55.108 -24.838 -54.039 1.00 71.38 368 GLY A O 1
ATOM 2743 N N . GLN A 1 369 ? 54.431 -26.187 -55.723 1.00 78.38 369 GLN A N 1
ATOM 2744 C CA . GLN A 1 369 ? 54.441 -27.472 -54.982 1.00 78.38 369 GLN A CA 1
ATOM 2745 C C . GLN A 1 369 ? 55.779 -27.771 -54.282 1.00 78.38 369 GLN A C 1
ATOM 2747 O O . GLN A 1 369 ? 56.772 -28.056 -54.963 1.00 78.38 369 GLN A O 1
ATOM 2752 N N . PRO A 1 370 ? 55.818 -27.795 -52.937 1.00 79.81 370 PRO A N 1
ATOM 2753 C CA . PRO A 1 370 ? 56.973 -28.253 -52.176 1.00 79.81 370 PRO A CA 1
ATOM 2754 C C . PRO A 1 370 ? 57.187 -29.768 -52.331 1.00 79.81 370 PRO A C 1
ATOM 2756 O O . PRO A 1 370 ? 56.239 -30.544 -52.442 1.00 79.81 370 PRO A O 1
ATOM 2759 N N . ALA A 1 371 ? 58.442 -30.221 -52.317 1.00 78.81 371 ALA A N 1
ATOM 2760 C CA . ALA A 1 371 ? 58.762 -31.647 -52.420 1.00 78.81 371 ALA A CA 1
ATOM 2761 C C . ALA A 1 371 ? 58.259 -32.429 -51.189 1.00 78.81 371 ALA A C 1
ATOM 2763 O O . ALA A 1 371 ? 58.584 -32.065 -50.060 1.00 78.81 371 ALA A O 1
ATOM 2764 N N . GLY A 1 372 ? 57.513 -33.518 -51.413 1.00 78.00 372 GLY A N 1
ATOM 2765 C CA . GLY A 1 372 ? 56.902 -34.329 -50.346 1.00 78.00 372 GLY A CA 1
ATOM 2766 C C . GLY A 1 372 ? 55.553 -33.806 -49.836 1.00 78.00 372 GLY A C 1
ATOM 2767 O O . GLY A 1 372 ? 55.115 -34.220 -48.768 1.00 78.00 372 GLY A O 1
ATOM 2768 N N . TYR A 1 373 ? 54.922 -32.883 -50.571 1.00 85.38 373 TYR A N 1
ATOM 2769 C CA . TYR A 1 373 ? 53.594 -32.351 -50.272 1.00 85.38 373 TYR A CA 1
ATOM 2770 C C . TYR A 1 373 ? 52.678 -32.471 -51.501 1.00 85.38 373 TYR A C 1
ATOM 2772 O O . TYR A 1 373 ? 53.147 -32.332 -52.631 1.00 85.38 373 TYR A O 1
ATOM 2780 N N . VAL A 1 374 ? 51.381 -32.692 -51.302 1.00 85.44 374 VAL A N 1
ATOM 2781 C CA . VAL A 1 374 ? 50.325 -32.809 -52.323 1.00 85.44 374 VAL A CA 1
ATOM 2782 C C . VAL A 1 374 ? 49.201 -31.806 -52.054 1.00 85.44 374 VAL A C 1
ATOM 2784 O O . VAL A 1 374 ? 49.092 -31.261 -50.963 1.00 85.44 374 VAL A O 1
ATOM 2787 N N . ALA A 1 375 ? 48.365 -31.512 -53.050 1.00 81.75 375 ALA A N 1
ATOM 2788 C CA . ALA A 1 375 ? 47.289 -30.521 -52.905 1.00 81.75 375 ALA A CA 1
ATOM 2789 C C . ALA A 1 375 ? 46.041 -31.061 -52.175 1.00 81.75 375 ALA A C 1
ATOM 2791 O O . ALA A 1 375 ? 45.168 -30.285 -51.798 1.00 81.75 375 ALA A O 1
ATOM 2792 N N . ASN A 1 376 ? 45.923 -32.381 -52.008 1.00 80.38 376 ASN A N 1
ATOM 2793 C CA . ASN A 1 376 ? 44.751 -33.020 -51.414 1.00 80.38 376 ASN A CA 1
ATOM 2794 C C . ASN A 1 376 ? 44.975 -33.259 -49.917 1.00 80.38 376 ASN A C 1
ATOM 2796 O O . ASN A 1 376 ? 45.888 -33.986 -49.563 1.00 80.38 376 ASN A O 1
ATOM 2800 N N . ALA A 1 377 ? 44.143 -32.669 -49.061 1.00 81.12 377 ALA A N 1
ATOM 2801 C CA . ALA A 1 377 ? 44.328 -32.599 -47.607 1.00 81.12 377 ALA A CA 1
ATOM 2802 C C . ALA A 1 377 ? 43.643 -33.710 -46.801 1.00 81.12 377 ALA A C 1
ATOM 2804 O O . ALA A 1 377 ? 43.408 -33.539 -45.610 1.00 81.12 377 ALA A O 1
ATOM 2805 N N . SER A 1 378 ? 43.160 -34.762 -47.454 1.00 80.81 378 SER A N 1
ATOM 2806 C CA . SER A 1 378 ? 42.071 -35.553 -46.873 1.00 80.81 378 SER A CA 1
ATOM 2807 C C . SER A 1 378 ? 42.541 -36.792 -46.100 1.00 80.81 378 SER A C 1
ATOM 2809 O O . SER A 1 378 ? 41.713 -37.629 -45.768 1.00 80.81 378 SER A O 1
ATOM 2811 N N . ASP A 1 379 ? 43.833 -36.937 -45.807 1.00 80.50 379 ASP A N 1
ATOM 2812 C CA . ASP A 1 379 ? 44.337 -38.136 -45.132 1.00 80.50 379 ASP A CA 1
ATOM 2813 C C . ASP A 1 379 ? 44.210 -38.052 -43.598 1.00 80.50 379 ASP A C 1
ATOM 2815 O O . ASP A 1 379 ? 44.811 -37.182 -42.959 1.00 80.50 379 ASP A O 1
ATOM 2819 N N . CYS A 1 380 ? 43.438 -38.966 -42.993 1.00 78.81 380 CYS A N 1
ATOM 2820 C CA . CYS A 1 380 ? 43.329 -39.089 -41.538 1.00 78.81 380 CYS A CA 1
ATOM 2821 C C . CYS A 1 380 ? 44.448 -39.939 -40.907 1.00 78.81 380 CYS A C 1
ATOM 2823 O O . CYS A 1 380 ? 44.625 -39.902 -39.686 1.00 78.81 380 CYS A O 1
ATOM 2825 N N . ASN A 1 381 ? 45.237 -40.662 -41.709 1.00 80.75 381 ASN A N 1
ATOM 2826 C CA . ASN A 1 381 ? 46.423 -41.385 -41.270 1.00 80.75 381 ASN A CA 1
ATOM 2827 C C . ASN A 1 381 ? 47.528 -41.416 -42.344 1.00 80.75 381 ASN A C 1
ATOM 2829 O O . ASN A 1 381 ? 47.820 -42.459 -42.919 1.00 80.75 381 ASN A O 1
ATOM 2833 N N . ASP A 1 382 ? 48.261 -40.303 -42.425 1.00 77.88 382 ASP A N 1
ATOM 2834 C CA . ASP A 1 382 ? 49.434 -40.034 -43.290 1.00 77.88 382 ASP A CA 1
ATOM 2835 C C . ASP A 1 382 ? 50.658 -40.953 -43.050 1.00 77.88 382 ASP A C 1
ATOM 2837 O O . ASP A 1 382 ? 51.787 -40.667 -43.440 1.00 77.88 382 ASP A O 1
ATOM 2841 N N . SER A 1 383 ? 50.484 -42.047 -42.312 1.00 80.88 383 SER A N 1
ATOM 2842 C CA . SER A 1 383 ? 51.496 -43.089 -42.129 1.00 80.88 383 SER A CA 1
ATOM 2843 C C . SER A 1 383 ? 51.043 -44.464 -42.630 1.00 80.88 383 SER A C 1
ATOM 2845 O O . SER A 1 383 ? 51.825 -45.421 -42.548 1.00 80.88 383 SER A O 1
ATOM 2847 N N . ASN A 1 384 ? 49.799 -44.582 -43.111 1.00 80.25 384 ASN A N 1
ATOM 2848 C CA . ASN A 1 384 ? 49.210 -45.814 -43.614 1.00 80.25 384 ASN A CA 1
ATOM 2849 C C . ASN A 1 384 ? 48.133 -45.586 -44.700 1.00 80.25 384 ASN A C 1
ATOM 2851 O O . ASN A 1 384 ? 46.940 -45.609 -44.401 1.00 80.25 384 ASN A O 1
ATOM 2855 N N . GLY A 1 385 ? 48.539 -45.603 -45.971 1.00 80.50 385 GLY A N 1
ATOM 2856 C CA . GLY A 1 385 ? 47.662 -45.401 -47.134 1.00 80.50 385 GLY A CA 1
ATOM 2857 C C . GLY A 1 385 ? 46.576 -46.458 -47.391 1.00 80.50 385 GLY A C 1
ATOM 2858 O O . GLY A 1 385 ? 45.973 -46.496 -48.465 1.00 80.50 385 GLY A O 1
ATOM 2859 N N . SER A 1 386 ? 46.314 -47.373 -46.448 1.00 78.00 386 SER A N 1
ATOM 2860 C CA . SER A 1 386 ? 45.090 -48.198 -46.439 1.00 78.00 386 SER A CA 1
ATOM 2861 C C . SER A 1 386 ? 43.914 -47.518 -45.730 1.00 78.00 386 SER A C 1
ATOM 2863 O O . SER A 1 386 ? 42.780 -47.933 -45.958 1.00 78.00 386 SER A O 1
ATOM 2865 N N . ILE A 1 387 ? 44.184 -46.500 -44.911 1.00 83.00 387 ILE A N 1
ATOM 2866 C CA . ILE A 1 387 ? 43.208 -45.701 -44.169 1.00 83.00 387 ILE A CA 1
ATOM 2867 C C . ILE A 1 387 ? 43.128 -44.358 -44.881 1.00 83.00 387 ILE A C 1
ATOM 2869 O O . ILE A 1 387 ? 44.061 -43.571 -44.808 1.00 83.00 387 ILE A O 1
ATOM 2873 N N . ARG A 1 388 ? 42.059 -44.143 -45.649 1.00 80.25 388 ARG A N 1
ATOM 2874 C CA . ARG A 1 388 ? 41.932 -42.965 -46.512 1.00 80.25 388 ARG A CA 1
ATOM 2875 C C . ARG A 1 388 ? 40.473 -42.705 -46.886 1.00 80.25 388 ARG A C 1
ATOM 2877 O O . ARG A 1 388 ? 39.664 -43.641 -46.904 1.00 80.25 388 ARG A O 1
ATOM 2884 N N . PRO A 1 389 ? 40.136 -41.477 -47.304 1.00 80.44 389 PRO A N 1
ATOM 2885 C CA . PRO A 1 389 ? 38.795 -41.122 -47.747 1.00 80.44 389 PRO A CA 1
ATOM 2886 C C . PRO A 1 389 ? 38.210 -42.080 -48.782 1.00 80.44 389 PRO A C 1
ATOM 2888 O O . PRO A 1 389 ? 38.791 -42.325 -49.843 1.00 80.44 389 PRO A O 1
ATOM 2891 N N . GLY A 1 390 ? 37.016 -42.596 -48.483 1.00 72.94 390 GLY A N 1
ATOM 2892 C CA . GLY A 1 390 ? 36.277 -43.497 -49.370 1.00 72.94 390 GLY A CA 1
ATOM 2893 C C . GLY A 1 390 ? 36.672 -44.976 -49.280 1.00 72.94 390 GLY A C 1
ATOM 2894 O O . GLY A 1 390 ? 36.222 -45.766 -50.117 1.00 72.94 390 GLY A O 1
ATOM 2895 N N . ALA A 1 391 ? 37.475 -45.381 -48.290 1.00 75.75 391 ALA A N 1
ATOM 2896 C CA . ALA A 1 391 ? 37.570 -46.792 -47.908 1.00 75.75 391 ALA A CA 1
ATOM 2897 C C . ALA A 1 391 ? 36.222 -47.311 -47.342 1.00 75.75 391 ALA A C 1
ATOM 2899 O O . ALA A 1 391 ? 35.275 -46.553 -47.155 1.00 75.75 391 ALA A O 1
ATOM 2900 N N . SER A 1 392 ? 36.073 -48.624 -47.142 1.00 74.50 392 SER A N 1
ATOM 2901 C CA . SER A 1 392 ? 34.843 -49.219 -46.583 1.00 74.50 392 SER A CA 1
ATOM 2902 C C . SER A 1 392 ? 35.027 -49.570 -45.110 1.00 74.50 392 SER A C 1
ATOM 2904 O O . SER A 1 392 ? 36.033 -50.192 -44.777 1.00 74.50 392 SER A O 1
ATOM 2906 N N . GLU A 1 393 ? 34.036 -49.241 -44.276 1.00 70.31 393 GLU A N 1
ATOM 2907 C CA . GLU A 1 393 ? 34.040 -49.568 -42.844 1.00 70.31 393 GLU A CA 1
ATOM 2908 C C . GLU A 1 393 ? 33.864 -51.069 -42.600 1.00 70.31 393 GLU A C 1
ATOM 2910 O O . GLU A 1 393 ? 33.065 -51.754 -43.251 1.00 70.31 393 GLU A O 1
ATOM 2915 N N . VAL A 1 394 ? 34.619 -51.578 -41.635 1.00 73.81 394 VAL A N 1
ATOM 2916 C CA . VAL A 1 394 ? 34.623 -52.969 -41.178 1.00 73.81 394 VAL A CA 1
ATOM 2917 C C . VAL A 1 394 ? 34.779 -52.932 -39.665 1.00 73.81 394 VAL A C 1
ATOM 2919 O O . VAL A 1 394 ? 35.657 -52.219 -39.231 1.00 73.81 394 VAL A O 1
ATOM 2922 N N . CYS A 1 395 ? 33.968 -53.695 -38.904 1.00 73.12 395 CYS A N 1
ATOM 2923 C CA . CYS A 1 395 ? 33.945 -53.694 -37.423 1.00 73.12 395 CYS A CA 1
ATOM 2924 C C . CYS A 1 395 ? 35.292 -54.150 -36.817 1.00 73.12 395 CYS A C 1
ATOM 2926 O O . CYS A 1 395 ? 35.427 -55.295 -36.370 1.00 73.12 395 CYS A O 1
ATOM 2928 N N . ASP A 1 396 ? 36.299 -53.282 -36.881 1.00 74.56 396 ASP A N 1
ATOM 2929 C CA . ASP A 1 396 ? 37.696 -53.505 -36.505 1.00 74.56 396 ASP A CA 1
ATOM 2930 C C . ASP A 1 396 ? 38.270 -52.389 -35.617 1.00 74.56 396 ASP A C 1
ATOM 2932 O O . ASP A 1 396 ? 39.407 -52.507 -35.144 1.00 74.56 396 ASP A O 1
ATOM 2936 N N . GLY A 1 397 ? 37.458 -51.380 -35.287 1.00 73.44 397 GLY A N 1
ATOM 2937 C CA . GLY A 1 397 ? 37.806 -50.320 -34.352 1.00 73.44 397 GLY A CA 1
ATOM 2938 C C . GLY A 1 397 ? 38.685 -49.221 -34.946 1.00 73.44 397 GLY A C 1
ATOM 2939 O O . GLY A 1 397 ? 39.293 -48.469 -34.177 1.00 73.44 397 GLY A O 1
ATOM 2940 N N . VAL A 1 398 ? 38.778 -49.124 -36.274 1.00 78.19 398 VAL A N 1
ATOM 2941 C CA . VAL A 1 398 ? 39.501 -48.064 -36.984 1.00 78.19 398 VAL A CA 1
ATOM 2942 C C . VAL A 1 398 ? 38.545 -47.346 -37.938 1.00 78.19 398 VAL A C 1
ATOM 2944 O O . VAL A 1 398 ? 37.850 -47.993 -38.707 1.00 78.19 398 VAL A O 1
ATOM 2947 N N . ASP A 1 399 ? 38.546 -46.008 -37.912 1.00 77.88 399 ASP A N 1
ATOM 2948 C CA . ASP A 1 399 ? 37.875 -45.176 -38.926 1.00 77.88 399 ASP A CA 1
ATOM 2949 C C . ASP A 1 399 ? 38.638 -45.307 -40.245 1.00 77.88 399 ASP A C 1
ATOM 2951 O O . ASP A 1 399 ? 39.614 -44.597 -40.509 1.00 77.88 399 ASP A O 1
ATOM 2955 N N . ASN A 1 400 ? 38.262 -46.304 -41.035 1.00 82.19 400 ASN A N 1
ATOM 2956 C CA . ASN A 1 400 ? 39.028 -46.701 -42.204 1.00 82.19 400 ASN A CA 1
ATOM 2957 C C . ASN A 1 400 ? 38.810 -45.737 -43.372 1.00 82.19 400 ASN A C 1
ATOM 2959 O O . ASN A 1 400 ? 39.693 -45.586 -44.224 1.00 82.19 400 ASN A O 1
ATOM 2963 N N . ASN A 1 401 ? 37.650 -45.085 -43.419 1.00 82.06 401 ASN A N 1
ATOM 2964 C CA . ASN A 1 401 ? 37.240 -44.195 -44.494 1.00 82.06 401 ASN A CA 1
ATOM 2965 C C . ASN A 1 401 ? 37.405 -42.702 -44.184 1.00 82.06 401 ASN A C 1
ATOM 2967 O O . ASN A 1 401 ? 37.042 -41.882 -45.035 1.00 82.06 401 ASN A O 1
ATOM 2971 N N . CYS A 1 402 ? 37.970 -42.363 -43.025 1.00 77.88 402 CYS A N 1
ATOM 2972 C CA . CYS A 1 402 ? 38.283 -41.005 -42.596 1.00 77.88 402 CYS A CA 1
ATOM 2973 C C . CYS A 1 402 ? 37.061 -40.074 -42.537 1.00 77.88 402 CYS A C 1
ATOM 2975 O O . CYS A 1 402 ? 37.182 -38.878 -42.826 1.00 77.88 402 CYS A O 1
ATOM 2977 N N . THR A 1 403 ? 35.874 -40.596 -42.206 1.00 79.81 403 THR A N 1
ATOM 2978 C CA . THR A 1 403 ? 34.649 -39.777 -42.090 1.00 79.81 403 THR A CA 1
ATOM 2979 C C . THR A 1 403 ? 34.370 -39.284 -40.669 1.00 79.81 403 THR A C 1
ATOM 2981 O O . THR A 1 403 ? 33.391 -38.569 -40.448 1.00 79.81 403 THR A O 1
ATOM 2984 N N . GLY A 1 404 ? 35.272 -39.571 -39.726 1.00 74.88 404 GLY A N 1
ATOM 2985 C CA . GLY A 1 404 ? 35.207 -39.151 -38.326 1.00 74.88 404 GLY A CA 1
ATOM 2986 C C . GLY A 1 404 ? 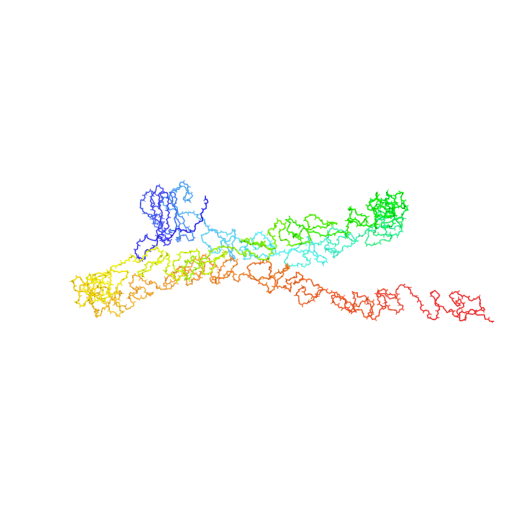34.480 -40.147 -37.428 1.00 74.88 404 GLY A C 1
ATOM 2987 O O . GLY A 1 404 ? 34.211 -39.832 -36.267 1.00 74.88 404 GLY A O 1
ATOM 2988 N N . GLY A 1 405 ? 34.155 -41.318 -37.964 1.00 72.00 405 GLY A N 1
ATOM 2989 C CA . GLY A 1 405 ? 33.390 -42.340 -37.294 1.00 72.00 405 GLY A CA 1
ATOM 2990 C C . GLY A 1 405 ? 34.126 -43.682 -37.240 1.00 72.00 405 GLY A C 1
ATOM 2991 O O . GLY A 1 405 ? 34.779 -44.070 -38.202 1.00 72.00 405 GLY A O 1
ATOM 2992 N N . VAL A 1 406 ? 34.021 -44.385 -36.110 1.00 67.75 406 VAL A N 1
ATOM 2993 C CA . VAL A 1 406 ? 34.554 -45.741 -35.945 1.00 67.75 406 VAL A CA 1
ATOM 2994 C C . VAL A 1 406 ? 33.405 -46.755 -36.004 1.00 67.75 406 VAL A C 1
ATOM 2996 O O . VAL A 1 406 ? 32.586 -46.828 -35.086 1.00 67.75 406 VAL A O 1
ATOM 2999 N N . ASP A 1 407 ? 33.391 -47.588 -37.050 1.00 70.19 407 ASP A N 1
ATOM 3000 C CA . ASP A 1 407 ? 32.453 -48.705 -37.251 1.00 70.19 407 ASP A CA 1
ATOM 3001 C C . ASP A 1 407 ? 30.952 -48.316 -37.357 1.00 70.19 407 ASP A C 1
ATOM 3003 O O . ASP A 1 407 ? 30.058 -49.080 -36.963 1.00 70.19 407 ASP A O 1
ATOM 3007 N N . GLU A 1 408 ? 30.615 -47.138 -37.891 1.00 72.00 408 GLU A N 1
ATOM 3008 C CA . GLU A 1 408 ? 29.228 -46.658 -37.952 1.00 72.00 408 GLU A CA 1
ATOM 3009 C C . GLU A 1 408 ? 28.349 -47.435 -38.932 1.00 72.00 408 GLU A C 1
ATOM 3011 O O . GLU A 1 408 ? 28.729 -47.829 -40.035 1.00 72.00 408 GLU A O 1
ATOM 3016 N N . GLY A 1 409 ? 27.083 -47.589 -38.531 1.00 67.31 409 GLY A N 1
ATOM 3017 C CA . GLY A 1 409 ? 26.039 -48.185 -39.363 1.00 67.31 409 GLY A CA 1
ATOM 3018 C C . GLY A 1 409 ? 26.042 -49.714 -39.387 1.00 67.31 409 GLY A C 1
ATOM 3019 O O . GLY A 1 409 ? 25.231 -50.295 -40.110 1.00 67.31 409 GLY A O 1
ATOM 3020 N N . VAL A 1 410 ? 26.894 -50.374 -38.588 1.00 70.38 410 VAL A N 1
ATOM 3021 C CA . VAL A 1 410 ? 27.061 -51.840 -38.613 1.00 70.38 410 VAL A CA 1
ATOM 3022 C C . VAL A 1 410 ? 26.834 -52.570 -37.261 1.00 70.38 410 VAL A C 1
ATOM 3024 O O . VAL A 1 410 ? 27.110 -53.768 -37.185 1.00 70.38 410 VAL A O 1
ATOM 3027 N N . MET A 1 411 ? 26.249 -51.931 -36.218 1.00 70.50 411 MET A N 1
ATOM 3028 C CA . MET A 1 411 ? 26.046 -52.509 -34.853 1.00 70.50 411 MET A CA 1
ATOM 3029 C C . MET A 1 411 ? 24.568 -52.718 -34.363 1.00 70.50 411 MET A C 1
ATOM 3031 O O . MET A 1 411 ? 23.786 -51.769 -34.396 1.00 70.50 411 MET A O 1
ATOM 3035 N N . PRO A 1 412 ? 24.171 -53.910 -33.834 1.00 71.00 412 PRO A N 1
ATOM 3036 C CA . PRO A 1 412 ? 22.861 -54.201 -33.172 1.00 71.00 412 PRO A CA 1
ATOM 3037 C C . PRO A 1 412 ? 22.771 -53.954 -31.630 1.00 71.00 412 PRO A C 1
ATOM 3039 O O . PRO A 1 412 ? 23.801 -53.962 -30.962 1.00 71.00 412 PRO A O 1
ATOM 3042 N N . THR A 1 413 ? 21.552 -53.796 -31.048 1.00 80.25 413 THR A N 1
ATOM 3043 C CA . THR A 1 413 ? 21.270 -53.426 -29.615 1.00 80.25 413 THR A CA 1
ATOM 3044 C C . THR A 1 413 ? 20.782 -54.583 -28.702 1.00 80.25 413 THR A C 1
ATOM 3046 O O . THR A 1 413 ? 19.895 -55.335 -29.104 1.00 80.25 413 THR A O 1
ATOM 3049 N N . PHE A 1 414 ? 21.267 -54.673 -27.447 1.00 83.88 414 PHE A N 1
ATOM 3050 C CA . PHE A 1 414 ? 20.885 -55.672 -26.414 1.00 83.88 414 PHE A CA 1
ATOM 3051 C C . PHE A 1 414 ? 20.706 -55.054 -25.001 1.00 83.88 414 PHE A C 1
ATOM 3053 O O . PHE A 1 414 ? 21.397 -54.087 -24.694 1.00 83.88 414 PHE A O 1
ATOM 3060 N N . TYR A 1 415 ? 19.841 -55.609 -24.130 1.00 84.75 415 TYR A N 1
ATOM 3061 C CA . TYR A 1 415 ? 19.488 -55.099 -22.779 1.00 84.75 415 TYR A CA 1
ATOM 3062 C C . TYR A 1 415 ? 20.055 -55.963 -21.652 1.00 84.75 415 TYR A C 1
ATOM 3064 O O . TYR A 1 415 ? 20.056 -57.180 -21.776 1.00 84.75 415 TYR A O 1
ATOM 3072 N N . ARG A 1 416 ? 20.547 -55.369 -20.564 1.00 85.25 416 ARG A N 1
ATOM 3073 C CA . ARG A 1 416 ? 21.172 -56.114 -19.457 1.00 85.25 416 ARG A CA 1
ATOM 3074 C C . ARG A 1 416 ? 20.122 -56.910 -18.673 1.00 85.25 416 ARG A C 1
ATOM 3076 O O . ARG A 1 416 ? 19.068 -56.356 -18.405 1.00 85.25 416 ARG A O 1
ATOM 3083 N N . ASP A 1 417 ? 20.430 -58.168 -18.354 1.00 82.81 417 ASP A N 1
ATOM 3084 C CA . ASP A 1 417 ? 19.620 -59.098 -17.542 1.00 82.81 417 ASP A CA 1
ATOM 3085 C C . ASP A 1 417 ? 20.415 -59.400 -16.263 1.00 82.81 417 ASP A C 1
ATOM 3087 O O . ASP A 1 417 ? 21.352 -60.211 -16.264 1.00 82.81 417 ASP A O 1
ATOM 3091 N N . GLY A 1 418 ? 20.165 -58.596 -15.226 1.00 81.94 418 GLY A N 1
ATOM 3092 C CA . GLY A 1 418 ? 21.034 -58.473 -14.056 1.00 81.94 418 GLY A CA 1
ATOM 3093 C C . GLY A 1 418 ? 20.965 -59.642 -13.077 1.00 81.94 418 GLY A C 1
ATOM 3094 O O . GLY A 1 418 ? 21.968 -59.952 -12.421 1.00 81.94 418 GLY A O 1
ATOM 3095 N N . ASP A 1 419 ? 19.819 -60.301 -12.998 1.00 79.38 419 ASP A N 1
ATOM 3096 C CA . ASP A 1 419 ? 19.543 -61.379 -12.052 1.00 79.38 419 ASP A CA 1
ATOM 3097 C C . ASP A 1 419 ? 19.148 -62.710 -12.720 1.00 79.38 419 ASP A C 1
ATOM 3099 O O . ASP A 1 419 ? 19.074 -63.739 -12.036 1.00 79.38 419 ASP A O 1
ATOM 3103 N N . GLY A 1 420 ? 19.060 -62.739 -14.055 1.00 81.06 420 GLY A N 1
ATOM 3104 C CA . GLY A 1 420 ? 18.993 -63.950 -14.866 1.00 81.06 420 GLY A CA 1
ATOM 3105 C C . GLY A 1 420 ? 17.590 -64.528 -15.025 1.00 81.06 420 GLY A C 1
ATOM 3106 O O . GLY A 1 420 ? 17.465 -65.739 -15.252 1.00 81.06 420 GLY A O 1
ATOM 3107 N N . ASP A 1 421 ? 16.545 -63.714 -14.880 1.00 79.44 421 ASP A N 1
ATOM 3108 C CA . ASP A 1 421 ? 15.151 -64.145 -15.004 1.00 79.44 421 ASP A CA 1
ATOM 3109 C C . ASP A 1 421 ? 14.603 -64.090 -16.452 1.00 79.44 421 ASP A C 1
ATOM 3111 O O . ASP A 1 421 ? 13.533 -64.643 -16.744 1.00 79.44 421 ASP A O 1
ATOM 3115 N N . GLY A 1 422 ? 15.391 -63.531 -17.381 1.00 79.75 422 GLY A N 1
ATOM 3116 C CA . GLY A 1 422 ? 15.108 -63.465 -18.813 1.00 79.75 422 GLY A CA 1
ATOM 3117 C C . GLY A 1 422 ? 14.415 -62.182 -19.284 1.00 79.75 422 GLY A C 1
ATOM 3118 O O . GLY A 1 422 ? 14.144 -62.065 -20.488 1.00 79.75 422 GLY A O 1
ATOM 3119 N N . TYR A 1 423 ? 14.147 -61.228 -18.389 1.00 84.94 423 TYR A N 1
ATOM 3120 C CA . TYR A 1 423 ? 13.720 -59.872 -18.723 1.00 84.94 423 TYR A CA 1
ATOM 3121 C C . TYR A 1 423 ? 14.835 -58.897 -18.367 1.00 84.94 423 TYR A C 1
ATOM 3123 O O . TYR A 1 423 ? 15.272 -58.818 -17.235 1.00 84.94 423 TYR A O 1
ATOM 3131 N N . GLY A 1 424 ? 15.310 -58.148 -19.359 1.00 83.06 424 GLY A N 1
ATOM 3132 C CA . GLY A 1 424 ? 16.284 -57.096 -19.119 1.00 83.06 424 GLY A CA 1
ATOM 3133 C C . GLY A 1 424 ? 15.614 -55.759 -18.839 1.00 83.06 424 GLY A C 1
ATOM 3134 O O . GLY A 1 424 ? 14.450 -55.534 -19.184 1.00 83.06 424 GLY A O 1
ATOM 3135 N N . THR A 1 425 ? 16.367 -54.820 -18.282 1.00 81.06 425 THR A N 1
ATOM 3136 C CA . THR A 1 425 ? 15.884 -53.447 -18.107 1.00 81.06 425 THR A CA 1
ATOM 3137 C C . THR A 1 425 ? 16.073 -52.602 -19.367 1.00 81.06 425 THR A C 1
ATOM 3139 O O . THR A 1 425 ? 17.156 -52.530 -19.952 1.00 81.06 425 THR A O 1
ATOM 3142 N N . GLY A 1 426 ? 15.031 -51.863 -19.763 1.00 72.25 426 GLY A N 1
ATOM 3143 C CA . GLY A 1 426 ? 15.107 -50.887 -20.859 1.00 72.25 426 GLY A CA 1
ATOM 3144 C C . GLY A 1 426 ? 16.070 -49.720 -20.597 1.00 72.25 426 GLY A C 1
ATOM 3145 O O . GLY A 1 426 ? 16.439 -49.006 -21.527 1.00 72.25 426 GLY A O 1
ATOM 3146 N N . SER A 1 427 ? 16.497 -49.539 -19.345 1.00 72.62 427 SER A N 1
ATOM 3147 C CA . SER A 1 427 ? 17.392 -48.458 -18.924 1.00 72.62 427 SER A CA 1
ATOM 3148 C C . SER A 1 427 ? 18.886 -48.769 -19.105 1.00 72.62 427 SER A C 1
ATOM 3150 O O . SER A 1 427 ? 19.701 -47.847 -19.094 1.00 72.62 427 SER A O 1
ATOM 3152 N N . GLN A 1 428 ? 19.264 -50.036 -19.322 1.00 74.06 428 GLN A N 1
ATOM 3153 C CA . GLN A 1 428 ? 20.652 -50.453 -19.548 1.00 74.06 428 GLN A CA 1
ATOM 3154 C C . GLN A 1 428 ? 20.748 -51.303 -20.814 1.00 74.06 428 GLN A C 1
ATOM 3156 O O . GLN A 1 428 ? 20.426 -52.489 -20.820 1.00 74.06 428 GLN A O 1
ATOM 3161 N N . SER A 1 429 ? 21.217 -50.683 -21.898 1.00 78.38 429 SER A N 1
ATOM 3162 C CA . SER A 1 429 ? 21.387 -51.331 -23.198 1.00 78.38 429 SER A CA 1
ATOM 3163 C C . SER A 1 429 ? 22.745 -51.017 -23.818 1.00 78.38 429 SER A C 1
ATOM 3165 O O . SER A 1 429 ? 23.374 -50.011 -23.494 1.00 78.38 429 SER A O 1
ATOM 3167 N N . VAL A 1 430 ? 23.211 -51.904 -24.693 1.00 80.62 430 VAL A N 1
ATOM 3168 C CA . VAL A 1 430 ? 24.502 -51.791 -25.379 1.00 80.62 430 VAL A CA 1
ATOM 3169 C C . VAL A 1 430 ? 24.355 -52.122 -26.859 1.00 80.62 430 VAL A C 1
ATOM 3171 O O . VAL A 1 430 ? 23.635 -53.054 -27.222 1.00 80.62 430 VAL A O 1
ATOM 3174 N N . GLN A 1 431 ? 25.056 -51.367 -27.708 1.00 75.62 431 GLN A N 1
ATOM 3175 C CA . GLN A 1 431 ? 25.209 -51.660 -29.133 1.00 75.62 431 GLN A CA 1
ATOM 3176 C C . GLN A 1 431 ? 26.588 -52.256 -29.396 1.00 75.62 431 GLN A C 1
ATOM 3178 O O . GLN A 1 431 ? 27.601 -51.704 -28.975 1.00 75.62 431 GLN A O 1
ATOM 3183 N N . THR A 1 432 ? 26.632 -53.424 -30.030 1.00 73.69 432 THR A N 1
ATOM 3184 C CA . THR A 1 432 ? 27.886 -54.141 -30.289 1.00 73.69 432 THR A CA 1
ATOM 3185 C C . THR A 1 432 ? 27.715 -55.154 -31.416 1.00 73.69 432 THR A C 1
ATOM 3187 O O . THR A 1 432 ? 26.620 -55.661 -31.643 1.00 73.69 432 THR A O 1
ATOM 3190 N N . CYS A 1 433 ? 28.805 -55.503 -32.099 1.00 70.12 433 CYS A N 1
ATOM 3191 C CA . CYS A 1 433 ? 28.802 -56.416 -33.244 1.00 70.12 433 CYS A CA 1
ATOM 3192 C C . CYS A 1 433 ? 28.373 -57.869 -32.902 1.00 70.12 433 CYS A C 1
ATOM 3194 O O . CYS A 1 433 ? 28.088 -58.648 -33.811 1.00 70.12 433 CYS A O 1
ATOM 3196 N N . SER A 1 434 ? 28.272 -58.254 -31.618 1.00 74.38 434 SER A N 1
ATOM 3197 C CA . SER A 1 434 ? 27.779 -59.578 -31.182 1.00 74.38 434 SER A CA 1
ATOM 3198 C C . SER A 1 434 ? 27.141 -59.548 -29.784 1.00 74.38 434 SER A C 1
ATOM 3200 O O . SER A 1 434 ? 27.703 -58.901 -28.906 1.00 74.38 434 SER A O 1
ATOM 3202 N N . GLN A 1 435 ? 26.037 -60.283 -29.551 1.00 76.38 435 GLN A N 1
ATOM 3203 C CA . GLN A 1 435 ? 25.309 -60.310 -28.263 1.00 76.38 435 GLN A CA 1
ATOM 3204 C C . GLN A 1 435 ? 26.240 -60.596 -27.066 1.00 76.38 435 GLN A C 1
ATOM 3206 O O . GLN A 1 435 ? 26.782 -61.704 -26.974 1.00 76.38 435 GLN A O 1
ATOM 3211 N N . PRO A 1 436 ? 26.404 -59.645 -26.129 1.00 80.94 436 PRO A N 1
ATOM 3212 C CA . PRO A 1 436 ? 27.188 -59.858 -24.917 1.00 80.94 436 PRO A CA 1
ATOM 3213 C C . PRO A 1 436 ? 26.528 -60.876 -23.984 1.00 80.94 436 PRO A C 1
ATOM 3215 O O . PRO A 1 436 ? 25.306 -60.918 -23.851 1.00 80.94 436 PRO A O 1
ATOM 3218 N N . GLY A 1 437 ? 27.334 -61.676 -23.282 1.00 80.25 437 GLY A N 1
ATOM 3219 C CA . GLY A 1 437 ? 26.824 -62.520 -22.198 1.00 80.25 437 GLY A CA 1
ATOM 3220 C C . GLY A 1 437 ? 26.236 -61.671 -21.062 1.00 80.25 437 GLY A C 1
ATOM 3221 O O . GLY A 1 437 ? 26.843 -60.674 -20.675 1.00 80.25 437 GLY A O 1
ATOM 3222 N N . GLY A 1 438 ? 25.072 -62.066 -20.532 1.00 77.75 438 GLY A N 1
ATOM 3223 C CA . GLY A 1 438 ? 24.335 -61.311 -19.502 1.00 77.75 438 GLY A CA 1
ATOM 3224 C C . GLY A 1 438 ? 23.422 -60.207 -20.049 1.00 77.75 438 GLY A C 1
ATOM 3225 O O . GLY A 1 438 ? 22.979 -59.348 -19.295 1.00 77.75 438 GLY A O 1
ATOM 3226 N N . TYR A 1 439 ? 23.180 -60.202 -21.362 1.00 87.19 439 TYR A N 1
ATOM 3227 C CA . TYR A 1 439 ? 22.251 -59.292 -22.019 1.00 87.19 439 TYR A CA 1
ATOM 3228 C C . TYR A 1 439 ? 21.242 -60.091 -22.861 1.00 87.19 439 TYR A C 1
ATOM 3230 O O . TYR A 1 439 ? 21.601 -61.088 -23.492 1.00 87.19 439 TYR A O 1
ATOM 3238 N N . VAL A 1 440 ? 19.988 -59.647 -22.892 1.00 82.75 440 VAL A N 1
ATOM 3239 C CA . VAL A 1 440 ? 18.834 -60.243 -23.581 1.00 82.75 440 VAL A CA 1
ATOM 3240 C C . VAL A 1 440 ? 18.125 -59.200 -24.450 1.00 82.75 440 VAL A C 1
ATOM 3242 O O . VAL A 1 440 ? 18.386 -58.005 -24.366 1.00 82.75 440 VAL A O 1
ATOM 3245 N N . SER A 1 441 ? 17.233 -59.628 -25.340 1.00 82.06 441 SER A N 1
ATOM 3246 C CA . SER A 1 441 ? 16.555 -58.726 -26.285 1.00 82.06 441 SER A CA 1
ATOM 3247 C C . SER A 1 441 ? 15.210 -58.167 -25.787 1.00 82.06 441 SER A C 1
ATOM 3249 O O . SER A 1 441 ? 14.577 -57.423 -26.529 1.00 82.06 441 SER A O 1
ATOM 3251 N N . ASN A 1 442 ? 14.741 -58.544 -24.588 1.00 78.38 442 ASN A N 1
ATOM 3252 C CA . ASN A 1 442 ? 13.407 -58.214 -24.056 1.00 78.38 442 ASN A CA 1
ATOM 3253 C C . ASN A 1 442 ? 13.511 -57.297 -22.821 1.00 78.38 442 ASN A C 1
ATOM 3255 O O . ASN A 1 442 ? 14.307 -57.597 -21.943 1.00 78.38 442 ASN A O 1
ATOM 3259 N N . ALA A 1 443 ? 12.729 -56.212 -22.748 1.00 80.31 443 ALA A N 1
ATOM 3260 C CA . ALA A 1 443 ? 13.026 -55.040 -21.902 1.00 80.31 443 ALA A CA 1
ATOM 3261 C C . ALA A 1 443 ? 12.012 -54.752 -20.751 1.00 80.31 443 ALA A C 1
ATOM 3263 O O . ALA A 1 443 ? 11.686 -53.590 -20.511 1.00 80.31 443 ALA A O 1
ATOM 3264 N N . GLY A 1 444 ? 11.441 -55.776 -20.095 1.00 77.69 444 GLY A N 1
ATOM 3265 C CA . GLY A 1 444 ? 10.222 -55.668 -19.260 1.00 77.69 444 GLY A CA 1
ATOM 3266 C C . GLY A 1 444 ? 10.373 -55.671 -17.730 1.00 77.69 444 GLY A C 1
ATOM 3267 O O . GLY A 1 444 ? 9.355 -55.817 -17.055 1.00 77.69 444 GLY A O 1
ATOM 3268 N N . ASP A 1 445 ? 11.585 -55.553 -17.185 1.00 82.69 445 ASP A N 1
ATOM 3269 C CA . ASP A 1 445 ? 11.820 -55.681 -15.739 1.00 82.69 445 ASP A CA 1
ATOM 3270 C C . ASP A 1 445 ? 11.707 -54.338 -14.980 1.00 82.69 445 ASP A C 1
ATOM 3272 O O . ASP A 1 445 ? 12.377 -53.356 -15.329 1.00 82.69 445 ASP A O 1
ATOM 3276 N N . CYS A 1 446 ? 10.851 -54.301 -13.944 1.00 81.56 446 CYS A N 1
ATOM 3277 C CA . CYS A 1 446 ? 10.668 -53.141 -13.069 1.00 81.56 446 CYS A CA 1
ATOM 3278 C C . CYS A 1 446 ? 11.697 -53.082 -11.917 1.00 81.56 446 CYS A C 1
ATOM 3280 O O . CYS A 1 446 ? 11.860 -52.021 -11.307 1.00 81.56 446 CYS A O 1
ATOM 3282 N N . ASN A 1 447 ? 12.455 -54.166 -11.679 1.00 80.88 447 ASN A N 1
ATOM 3283 C CA . ASN A 1 447 ? 13.593 -54.216 -10.762 1.00 80.88 447 ASN A CA 1
ATOM 3284 C C . ASN A 1 447 ? 14.654 -55.291 -11.132 1.00 80.88 447 ASN A C 1
ATOM 3286 O O . ASN A 1 447 ? 14.779 -56.307 -10.455 1.00 80.88 447 ASN A O 1
ATOM 3290 N N . ASP A 1 448 ? 15.541 -54.944 -12.075 1.00 79.06 448 ASP A N 1
ATOM 3291 C CA . ASP A 1 448 ? 16.672 -55.740 -12.642 1.00 79.06 448 ASP A CA 1
ATOM 3292 C C . ASP A 1 448 ? 17.788 -56.151 -11.654 1.00 79.06 448 ASP A C 1
ATOM 3294 O O . ASP A 1 448 ? 18.886 -56.577 -12.023 1.00 79.06 448 ASP A O 1
ATOM 3298 N N . SER A 1 449 ? 17.557 -55.935 -10.362 1.00 82.75 449 SER A N 1
ATOM 3299 C CA . SER A 1 449 ? 18.462 -56.330 -9.281 1.00 82.75 449 SER A CA 1
ATOM 3300 C C . SER A 1 449 ? 17.861 -57.382 -8.359 1.00 82.75 449 SER A C 1
ATOM 3302 O O . SER A 1 449 ? 18.546 -57.895 -7.467 1.00 82.75 449 SER A O 1
ATOM 3304 N N . ASN A 1 450 ? 16.578 -57.675 -8.537 1.00 78.31 450 ASN A N 1
ATOM 3305 C CA . ASN A 1 450 ? 15.841 -58.561 -7.679 1.00 78.31 450 ASN A CA 1
ATOM 3306 C C . ASN A 1 450 ? 14.859 -59.371 -8.507 1.00 78.31 450 ASN A C 1
ATOM 3308 O O . ASN A 1 450 ? 13.703 -58.984 -8.660 1.00 78.31 450 ASN A O 1
ATOM 3312 N N . ALA A 1 451 ? 15.288 -60.593 -8.811 1.00 82.44 451 ALA A N 1
ATOM 3313 C CA . ALA A 1 451 ? 14.508 -61.570 -9.549 1.00 82.44 451 ALA A CA 1
ATOM 3314 C C . ALA A 1 451 ? 13.159 -61.898 -8.896 1.00 82.44 451 ALA A C 1
ATOM 3316 O O . ALA A 1 451 ? 12.427 -62.715 -9.430 1.00 82.44 451 ALA A O 1
ATOM 3317 N N . SER A 1 452 ? 12.824 -61.362 -7.714 1.00 76.31 452 SER A N 1
ATOM 3318 C CA . SER A 1 452 ? 11.538 -61.515 -7.021 1.00 76.31 452 SER A CA 1
ATOM 3319 C C . SER A 1 452 ? 10.519 -60.426 -7.358 1.00 76.31 452 SER A C 1
ATOM 3321 O O . SER A 1 452 ? 9.332 -60.704 -7.220 1.00 76.31 452 SER A O 1
ATOM 3323 N N . ILE A 1 453 ? 10.961 -59.237 -7.782 1.00 83.50 453 ILE A N 1
ATOM 3324 C CA . ILE A 1 453 ? 10.097 -58.131 -8.211 1.00 83.50 453 ILE A CA 1
ATOM 3325 C C . ILE A 1 453 ? 10.125 -58.121 -9.723 1.00 83.50 453 ILE A C 1
ATOM 3327 O O . ILE A 1 453 ? 10.980 -57.533 -10.368 1.00 83.50 453 ILE A O 1
ATOM 3331 N N . ARG A 1 454 ? 9.183 -58.867 -10.260 1.00 81.81 454 ARG A N 1
ATOM 3332 C CA . ARG A 1 454 ? 9.019 -59.108 -11.678 1.00 81.81 454 ARG A CA 1
ATOM 3333 C C . ARG A 1 454 ? 7.535 -59.318 -11.918 1.00 81.81 454 ARG A C 1
ATOM 3335 O O . ARG A 1 454 ? 6.815 -59.641 -10.964 1.00 81.81 454 ARG A O 1
ATOM 3342 N N . PRO A 1 455 ? 7.070 -59.216 -13.167 1.00 82.56 455 PRO A N 1
ATOM 3343 C CA . PRO A 1 455 ? 5.671 -59.461 -13.487 1.00 82.56 455 PRO A CA 1
ATOM 3344 C C . PRO A 1 455 ? 5.143 -60.782 -12.866 1.00 82.56 455 PRO A C 1
ATOM 3346 O O . PRO A 1 455 ? 5.514 -61.872 -13.313 1.00 82.56 455 PRO A O 1
ATOM 3349 N N . GLY A 1 456 ? 4.289 -60.690 -11.825 1.00 72.62 456 GLY A N 1
ATOM 3350 C CA . GLY A 1 456 ? 3.627 -61.827 -11.148 1.00 72.62 456 GLY A CA 1
ATOM 3351 C C . GLY A 1 456 ? 4.034 -62.231 -9.702 1.00 72.62 456 GLY A C 1
ATOM 3352 O O . GLY A 1 456 ? 3.779 -63.383 -9.343 1.00 72.62 456 GLY A O 1
ATOM 3353 N N . ALA A 1 457 ? 4.653 -61.367 -8.879 1.00 76.31 457 ALA A N 1
ATOM 3354 C CA . ALA A 1 457 ? 4.971 -61.597 -7.440 1.00 76.31 457 ALA A CA 1
ATOM 3355 C C . ALA A 1 457 ? 3.801 -61.356 -6.410 1.00 76.31 457 ALA A C 1
ATOM 3357 O O . ALA A 1 457 ? 2.656 -61.242 -6.833 1.00 76.31 457 ALA A O 1
ATOM 3358 N N . THR A 1 458 ? 4.048 -61.311 -5.073 1.00 73.19 458 THR A N 1
ATOM 3359 C CA . THR A 1 458 ? 3.040 -61.151 -3.961 1.00 73.19 458 THR A CA 1
ATOM 3360 C C . THR A 1 458 ? 3.289 -59.894 -3.076 1.00 73.19 458 THR A C 1
ATOM 3362 O O . THR A 1 458 ? 4.448 -59.608 -2.785 1.00 73.19 458 THR A O 1
ATOM 3365 N N . GLU A 1 459 ? 2.237 -59.214 -2.572 1.00 74.25 459 GLU A N 1
ATOM 3366 C CA . GLU A 1 459 ? 2.265 -57.854 -1.951 1.00 74.25 459 GLU A CA 1
ATOM 3367 C C . GLU A 1 459 ? 2.415 -57.751 -0.404 1.00 74.25 459 GLU A C 1
ATOM 3369 O O . GLU A 1 459 ? 2.077 -58.680 0.338 1.00 74.25 459 GLU A O 1
ATOM 3374 N N . THR A 1 460 ? 2.874 -56.583 0.084 1.00 71.31 460 THR A N 1
ATOM 3375 C CA . THR A 1 460 ? 3.057 -56.176 1.507 1.00 71.31 460 THR A CA 1
ATOM 3376 C C . THR A 1 460 ? 2.526 -54.749 1.758 1.00 71.31 460 THR A C 1
ATOM 3378 O O . THR A 1 460 ? 2.491 -53.996 0.815 1.00 71.31 460 THR A O 1
ATOM 3381 N N . CYS A 1 461 ? 2.116 -54.338 2.982 1.00 72.56 461 CYS A N 1
ATOM 3382 C CA . CYS A 1 461 ? 1.645 -52.951 3.280 1.00 72.56 461 CYS A CA 1
ATOM 3383 C C . CYS A 1 461 ? 2.784 -51.903 3.287 1.00 72.56 461 CYS A C 1
ATOM 3385 O O . CYS A 1 461 ? 3.081 -51.321 4.338 1.00 72.56 461 CYS A O 1
ATOM 3387 N N . ASP A 1 462 ? 3.474 -51.709 2.169 1.00 75.69 462 ASP A N 1
ATOM 3388 C CA . ASP A 1 462 ? 4.632 -50.811 2.049 1.00 75.69 462 ASP A CA 1
ATOM 3389 C C . ASP A 1 462 ? 4.520 -49.797 0.904 1.00 75.69 462 ASP A C 1
ATOM 3391 O O . ASP A 1 462 ? 5.431 -48.996 0.683 1.00 75.69 462 ASP A O 1
ATOM 3395 N N . SER A 1 463 ? 3.366 -49.758 0.250 1.00 72.38 463 SER A N 1
ATOM 3396 C CA . SER A 1 463 ? 3.049 -48.879 -0.860 1.00 72.38 463 SER A CA 1
ATOM 3397 C C . SER A 1 463 ? 3.881 -49.125 -2.131 1.00 72.38 463 SER A C 1
ATOM 3399 O O . SER A 1 463 ? 3.947 -48.240 -2.991 1.00 72.38 463 SER A O 1
ATOM 3401 N N . VAL A 1 464 ? 4.491 -50.309 -2.277 1.00 78.12 464 VAL A N 1
ATOM 3402 C CA . VAL A 1 464 ? 5.238 -50.746 -3.468 1.00 78.12 464 VAL A CA 1
ATOM 3403 C C . VAL A 1 464 ? 4.494 -51.886 -4.164 1.00 78.12 464 VAL A C 1
ATOM 3405 O O . VAL A 1 464 ? 3.985 -52.788 -3.520 1.00 78.12 464 VAL A O 1
ATOM 3408 N N . ASP A 1 465 ? 4.438 -51.846 -5.497 1.00 79.62 465 ASP A N 1
ATOM 3409 C CA . ASP A 1 465 ? 3.865 -52.914 -6.326 1.00 79.62 465 ASP A CA 1
ATOM 3410 C C . ASP A 1 465 ? 4.923 -53.989 -6.587 1.00 79.62 465 ASP A C 1
ATOM 3412 O O . ASP A 1 465 ? 5.723 -53.907 -7.528 1.00 79.62 465 ASP A O 1
ATOM 3416 N N . ASN A 1 466 ? 4.955 -54.995 -5.723 1.00 82.31 466 ASN A N 1
ATOM 3417 C CA . ASN A 1 466 ? 5.977 -56.034 -5.764 1.00 82.31 466 ASN A CA 1
ATOM 3418 C C . ASN A 1 466 ? 5.847 -56.940 -6.992 1.00 82.31 466 ASN A C 1
ATOM 3420 O O . ASN A 1 466 ? 6.800 -57.638 -7.346 1.00 82.31 466 ASN A O 1
ATOM 3424 N N . ASN A 1 467 ? 4.692 -56.945 -7.652 1.00 80.19 467 ASN A N 1
ATOM 3425 C CA . ASN A 1 467 ? 4.379 -57.839 -8.757 1.00 80.19 467 ASN A CA 1
ATOM 3426 C C . ASN A 1 467 ? 4.307 -57.149 -10.132 1.00 80.19 467 ASN A C 1
ATOM 3428 O O . ASN A 1 467 ? 3.976 -57.813 -11.123 1.00 80.19 467 ASN A O 1
ATOM 3432 N N . CYS A 1 468 ? 4.663 -55.861 -10.188 1.00 80.19 468 CYS A N 1
ATOM 3433 C CA . CYS A 1 468 ? 4.678 -54.993 -11.365 1.00 80.19 468 CYS A CA 1
ATOM 3434 C C . CYS A 1 468 ? 3.337 -54.981 -12.153 1.00 80.19 468 CYS A C 1
ATOM 3436 O O . CYS A 1 468 ? 3.360 -54.832 -13.382 1.00 80.19 468 CYS A O 1
ATOM 3438 N N . ASN A 1 469 ? 2.175 -55.197 -11.510 1.00 79.19 469 ASN A N 1
ATOM 3439 C CA . ASN A 1 469 ? 0.857 -55.227 -12.176 1.00 79.19 469 ASN A CA 1
ATOM 3440 C C . ASN A 1 469 ? 0.059 -53.911 -12.096 1.00 79.19 469 ASN A C 1
ATOM 3442 O O . ASN A 1 469 ? -0.987 -53.787 -12.741 1.00 79.19 469 ASN A O 1
ATOM 3446 N N . GLY A 1 470 ? 0.554 -52.938 -11.338 1.00 76.00 470 GLY A N 1
ATOM 3447 C CA . GLY A 1 470 ? -0.004 -51.606 -11.146 1.00 76.00 470 GLY A CA 1
ATOM 3448 C C . GLY A 1 470 ? -0.881 -51.424 -9.901 1.00 76.00 470 GLY A C 1
ATOM 3449 O O . GLY A 1 470 ? -1.393 -50.318 -9.721 1.00 76.00 470 GLY A O 1
ATOM 3450 N N . ALA A 1 471 ? -1.083 -52.449 -9.061 1.00 70.75 471 ALA A N 1
ATOM 3451 C CA . ALA A 1 471 ? -1.877 -52.375 -7.829 1.00 70.75 471 ALA A CA 1
ATOM 3452 C C . ALA A 1 471 ? -1.037 -52.686 -6.582 1.00 70.75 471 ALA A C 1
ATOM 3454 O O . ALA A 1 471 ? -0.326 -53.681 -6.520 1.00 70.75 471 ALA A O 1
ATOM 3455 N N . VAL A 1 472 ? -1.172 -51.829 -5.575 1.00 72.69 472 VAL A N 1
ATOM 3456 C CA . VAL A 1 472 ? -0.277 -51.741 -4.419 1.00 72.69 472 VAL A CA 1
ATOM 3457 C C . VAL A 1 472 ? -0.973 -52.271 -3.145 1.00 72.69 472 VAL A C 1
ATOM 3459 O O . VAL A 1 472 ? -2.110 -51.882 -2.877 1.00 72.69 472 VAL A O 1
ATOM 3462 N N . ASP A 1 473 ? -0.292 -53.128 -2.367 1.00 68.94 473 ASP A N 1
ATOM 3463 C CA . ASP A 1 473 ? -0.616 -53.614 -0.999 1.00 68.94 473 ASP A CA 1
ATOM 3464 C C . ASP A 1 473 ? -1.875 -54.500 -0.793 1.00 68.94 473 ASP A C 1
ATOM 3466 O O . ASP A 1 473 ? -2.379 -54.640 0.330 1.00 68.94 473 ASP A O 1
ATOM 3470 N N . ASP A 1 474 ? -2.405 -55.137 -1.839 1.00 64.25 474 ASP A N 1
ATOM 3471 C CA . ASP A 1 474 ? -3.591 -56.001 -1.706 1.00 64.25 474 ASP A CA 1
ATOM 3472 C C . ASP A 1 474 ? -3.282 -57.285 -0.892 1.00 64.25 474 ASP A C 1
ATOM 3474 O O . ASP A 1 474 ? -2.523 -58.149 -1.334 1.00 64.25 474 ASP A O 1
ATOM 3478 N N . GLY A 1 475 ? -3.873 -57.415 0.313 1.00 62.47 475 GLY A N 1
ATOM 3479 C CA . GLY A 1 475 ? -3.733 -58.591 1.196 1.00 62.47 475 GLY A CA 1
ATOM 3480 C C . GLY A 1 475 ? -3.081 -58.391 2.582 1.00 62.47 475 GLY A C 1
ATOM 3481 O O . GLY A 1 475 ? -2.751 -59.395 3.220 1.00 62.47 475 GLY A O 1
ATOM 3482 N N . ALA A 1 476 ? -2.913 -57.160 3.094 1.00 63.84 476 ALA A N 1
ATOM 3483 C CA . ALA A 1 476 ? -2.264 -56.886 4.395 1.00 63.84 476 ALA A CA 1
ATOM 3484 C C . ALA A 1 476 ? -3.045 -55.887 5.331 1.00 63.84 476 ALA A C 1
ATOM 3486 O O . ALA A 1 476 ? -3.885 -55.132 4.848 1.00 63.84 476 ALA A O 1
ATOM 3487 N N . GLY A 1 477 ? -2.873 -55.937 6.686 1.00 67.00 477 GLY A N 1
ATOM 3488 C CA . GLY A 1 477 ? -3.598 -55.101 7.707 1.00 67.00 477 GLY A CA 1
ATOM 3489 C C . GLY A 1 477 ? -3.929 -55.743 9.099 1.00 67.00 477 GLY A C 1
ATOM 3490 O O . GLY A 1 477 ? -3.549 -56.889 9.337 1.00 67.00 477 GLY A O 1
ATOM 3491 N N . SER A 1 478 ? -4.648 -55.042 10.014 1.00 73.50 478 SER A N 1
ATOM 3492 C CA . SER A 1 478 ? -5.080 -55.463 11.391 1.00 73.50 478 SER A CA 1
ATOM 3493 C C . SER A 1 478 ? -6.507 -56.054 11.455 1.00 73.50 478 SER A C 1
ATOM 3495 O O . SER A 1 478 ? -7.335 -55.737 10.605 1.00 73.50 478 SER A O 1
ATOM 3497 N N . ILE A 1 479 ? -6.816 -56.886 12.468 1.00 70.81 479 ILE A N 1
ATOM 3498 C CA . ILE A 1 479 ? -8.114 -57.588 12.622 1.00 70.81 479 ILE A CA 1
ATOM 3499 C C . ILE A 1 479 ? -9.087 -56.807 13.529 1.00 70.81 479 ILE A C 1
ATOM 3501 O O . ILE A 1 479 ? -8.735 -56.466 14.656 1.00 70.81 479 ILE A O 1
ATOM 3505 N N . TRP A 1 480 ? -10.318 -56.596 13.061 1.00 82.44 480 TRP A N 1
ATOM 3506 C CA . TRP A 1 480 ? -11.405 -55.875 13.744 1.00 82.44 480 TRP A CA 1
ATOM 3507 C C . TRP A 1 480 ? -12.616 -56.791 13.979 1.00 82.44 480 TRP A C 1
ATOM 3509 O O . TRP A 1 480 ? -12.903 -57.609 13.104 1.00 82.44 480 TRP A O 1
ATOM 3519 N N . TYR A 1 481 ? -13.328 -56.665 15.109 1.00 82.50 481 TYR A N 1
ATOM 3520 C CA . TYR A 1 481 ? -14.437 -57.545 15.533 1.00 82.50 481 TYR A CA 1
ATOM 3521 C C . TYR A 1 481 ? -15.793 -56.868 15.377 1.00 82.50 481 TYR A C 1
ATOM 3523 O O . TYR A 1 481 ? -15.912 -55.688 15.682 1.00 82.50 481 TYR A O 1
ATOM 3531 N N . ARG A 1 482 ? -16.798 -57.581 14.869 1.00 81.69 482 ARG A N 1
ATOM 3532 C CA . ARG A 1 482 ? -18.118 -56.998 14.605 1.00 81.69 482 ARG A CA 1
ATOM 3533 C C . ARG A 1 482 ? -18.780 -56.621 15.927 1.00 81.69 482 ARG A C 1
ATOM 3535 O O . ARG A 1 482 ? -18.774 -57.444 16.829 1.00 81.69 482 ARG A O 1
ATOM 3542 N N . ASP A 1 483 ? -19.304 -55.405 15.990 1.00 82.94 483 ASP A N 1
ATOM 3543 C CA . ASP A 1 483 ? -20.101 -54.878 17.099 1.00 82.94 483 ASP A CA 1
ATOM 3544 C C . ASP A 1 483 ? -21.560 -54.882 16.629 1.00 82.94 483 ASP A C 1
ATOM 3546 O O . ASP A 1 483 ? -21.971 -54.075 15.784 1.00 82.94 483 ASP A O 1
ATOM 3550 N N . GLY A 1 484 ? -22.282 -55.936 17.010 1.00 81.31 484 GLY A N 1
ATOM 3551 C CA . GLY A 1 484 ? -23.577 -56.273 16.428 1.00 81.31 484 GLY A CA 1
ATOM 3552 C C . GLY A 1 484 ? -24.725 -55.366 16.862 1.00 81.31 484 GLY A C 1
ATOM 3553 O O . GLY A 1 484 ? -25.679 -55.195 16.089 1.00 81.31 484 GLY A O 1
ATOM 3554 N N . ASP A 1 485 ? -24.625 -54.785 18.051 1.00 75.62 485 ASP A N 1
ATOM 3555 C CA . ASP A 1 485 ? -25.655 -53.969 18.693 1.00 75.62 485 ASP A CA 1
ATOM 3556 C C . ASP A 1 485 ? -25.195 -52.537 19.031 1.00 75.62 485 ASP A C 1
ATOM 3558 O O . ASP A 1 485 ? -26.046 -51.684 19.301 1.00 75.62 485 ASP A O 1
ATOM 3562 N N . GLY A 1 486 ? -23.905 -52.230 18.870 1.00 80.88 486 GLY A N 1
ATOM 3563 C CA . GLY A 1 486 ? -23.342 -50.883 18.880 1.00 80.88 486 GLY A CA 1
ATOM 3564 C C . GLY A 1 486 ? -22.899 -50.382 20.252 1.00 80.88 486 GLY A C 1
ATOM 3565 O O . GLY A 1 486 ? -22.866 -49.162 20.450 1.00 80.88 486 GLY A O 1
ATOM 3566 N N . ASP A 1 487 ? -22.610 -51.270 21.201 1.00 77.50 487 ASP A N 1
ATOM 3567 C CA . ASP A 1 487 ? -22.283 -50.907 22.585 1.00 77.50 487 ASP A CA 1
ATOM 3568 C C . ASP A 1 487 ? -20.785 -50.664 22.849 1.00 77.50 487 ASP A C 1
ATOM 3570 O O . ASP A 1 487 ? -20.397 -50.191 23.924 1.00 77.50 487 ASP A O 1
ATOM 3574 N N . GLY A 1 488 ? -19.943 -50.898 21.838 1.00 81.31 488 GLY A N 1
ATOM 3575 C CA . GLY A 1 488 ? -18.497 -50.709 21.901 1.00 81.31 488 GLY A CA 1
ATOM 3576 C C . GLY A 1 488 ? -17.700 -51.973 22.238 1.00 81.31 488 GLY A C 1
ATOM 3577 O O . GLY A 1 488 ? -16.461 -51.916 22.235 1.00 81.31 488 GLY A O 1
ATOM 3578 N N . TYR A 1 489 ? -18.360 -53.105 22.485 1.00 84.62 489 TYR A N 1
ATOM 3579 C CA . TYR A 1 489 ? -17.758 -54.425 22.637 1.00 84.62 489 TYR A CA 1
ATOM 3580 C C . TYR A 1 489 ? -18.192 -55.307 21.459 1.00 84.62 489 TYR A C 1
ATOM 3582 O O . TYR A 1 489 ? -19.327 -55.280 21.025 1.00 84.62 489 TYR A O 1
ATOM 3590 N N . GLY A 1 490 ? -17.256 -56.045 20.865 1.00 82.12 490 GLY A N 1
ATOM 3591 C CA . GLY A 1 490 ? -17.522 -56.871 19.688 1.00 82.12 490 GLY A CA 1
ATOM 3592 C C . GLY A 1 490 ? -17.401 -58.358 19.979 1.00 82.12 490 GLY A C 1
ATOM 3593 O O . GLY A 1 490 ? -16.746 -58.782 20.938 1.00 82.12 490 GLY A O 1
ATOM 3594 N N . THR A 1 491 ? -17.958 -59.184 19.096 1.00 80.06 491 THR A N 1
ATOM 3595 C CA . THR A 1 491 ? -17.815 -60.640 19.195 1.00 80.06 491 THR A CA 1
ATOM 3596 C C . THR A 1 491 ? -16.510 -61.158 18.592 1.00 80.06 491 THR A C 1
ATOM 3598 O O . THR A 1 491 ? -16.177 -60.925 17.427 1.00 80.06 491 THR A O 1
ATOM 3601 N N . TRP A 1 492 ? -15.794 -62.003 19.339 1.00 73.69 492 TRP A N 1
ATOM 3602 C CA . TRP A 1 492 ? -14.612 -62.711 18.829 1.00 73.69 492 TRP A CA 1
ATOM 3603 C C . TRP A 1 492 ? -14.922 -63.672 17.664 1.00 73.69 492 TRP A C 1
ATOM 3605 O O . TRP A 1 492 ? -14.006 -64.101 16.960 1.00 73.69 492 TRP A O 1
ATOM 3615 N N . MET A 1 493 ? -16.196 -64.023 17.443 1.00 73.50 493 MET A N 1
ATOM 3616 C CA . MET A 1 493 ? -16.615 -64.965 16.401 1.00 73.50 493 MET A CA 1
ATOM 3617 C C . MET A 1 493 ? -16.736 -64.345 14.996 1.00 73.50 493 MET A C 1
ATOM 3619 O O . MET A 1 493 ? -16.852 -65.099 14.027 1.00 73.50 493 MET A O 1
ATOM 3623 N N . GLN A 1 494 ? -16.709 -63.014 14.849 1.00 77.94 494 GLN A N 1
ATOM 3624 C CA . GLN A 1 494 ? -16.863 -62.336 13.553 1.00 77.94 494 GLN A CA 1
ATOM 3625 C C . GLN A 1 494 ? -15.833 -61.215 13.378 1.00 77.94 494 GLN A C 1
ATOM 3627 O O . GLN A 1 494 ? -15.927 -60.187 14.041 1.00 77.94 494 GLN A O 1
ATOM 3632 N N . SER A 1 495 ? -14.872 -61.390 12.460 1.00 76.88 495 SER A N 1
ATOM 3633 C CA . SER A 1 495 ? -13.783 -60.425 12.253 1.00 76.88 495 SER A CA 1
ATOM 3634 C C . SER A 1 495 ? -13.365 -60.200 10.791 1.00 76.88 495 SER A C 1
ATOM 3636 O O . SER A 1 495 ? -13.609 -61.044 9.927 1.00 76.88 495 SER A O 1
ATOM 3638 N N . ILE A 1 496 ? -12.751 -59.039 10.512 1.00 76.44 496 ILE A N 1
ATOM 3639 C CA . ILE A 1 496 ? -12.250 -58.606 9.187 1.00 76.44 496 ILE A CA 1
ATOM 3640 C C . ILE A 1 496 ? -10.850 -57.975 9.281 1.00 76.44 496 ILE A C 1
ATOM 3642 O O . ILE A 1 496 ? -10.529 -57.364 10.299 1.00 76.44 496 ILE A O 1
ATOM 3646 N N . GLN A 1 497 ? -10.023 -58.107 8.230 1.00 76.25 497 GLN A N 1
ATOM 3647 C CA . GLN A 1 497 ? -8.627 -57.636 8.204 1.00 76.25 497 GLN A CA 1
ATOM 3648 C C . GLN A 1 497 ? -8.434 -56.470 7.223 1.00 76.25 497 GLN A C 1
ATOM 3650 O O . GLN A 1 497 ? -8.662 -56.614 6.023 1.00 76.25 497 GLN A O 1
ATOM 3655 N N . GLN A 1 498 ? -8.046 -55.311 7.753 1.00 74.19 498 GLN A N 1
ATOM 3656 C CA . GLN A 1 498 ? -7.914 -54.040 7.033 1.00 74.19 498 GLN A CA 1
ATOM 3657 C C . GLN A 1 498 ? -6.828 -53.190 7.704 1.00 74.19 498 GLN A C 1
ATOM 3659 O O . GLN A 1 498 ? -6.587 -53.310 8.907 1.00 74.19 498 GLN A O 1
ATOM 3664 N N . CYS A 1 499 ? -6.195 -52.279 6.969 1.00 67.12 499 CYS A N 1
ATOM 3665 C CA . CYS A 1 499 ? -5.187 -51.382 7.546 1.00 67.12 499 CYS A CA 1
ATOM 3666 C C . CYS A 1 499 ? -5.765 -50.397 8.583 1.00 67.12 499 CYS A C 1
ATOM 3668 O O . CYS A 1 499 ? -5.031 -49.937 9.455 1.00 67.12 499 CYS A O 1
ATOM 3670 N N . TRP A 1 500 ? -7.075 -50.117 8.537 1.00 66.81 500 TRP A N 1
ATOM 3671 C CA . TRP A 1 500 ? -7.763 -49.103 9.355 1.00 66.81 500 TRP A CA 1
ATOM 3672 C C . TRP A 1 500 ? -9.137 -49.610 9.850 1.00 66.81 500 TRP A C 1
ATOM 3674 O O . TRP A 1 500 ? -9.670 -50.545 9.254 1.00 66.81 500 TRP A O 1
ATOM 3684 N N . GLN A 1 501 ? -9.713 -49.010 10.911 1.00 75.75 501 GLN A N 1
ATOM 3685 C CA . GLN A 1 501 ? -10.972 -49.460 11.548 1.00 75.75 501 GLN A CA 1
ATOM 3686 C C . GLN A 1 501 ? -12.199 -49.329 10.630 1.00 75.75 501 GLN A C 1
ATOM 3688 O O . GLN A 1 501 ? -12.574 -48.208 10.278 1.00 75.75 501 GLN A O 1
ATOM 3693 N N . PRO A 1 502 ? -12.878 -50.436 10.290 1.00 76.62 502 PRO A N 1
ATOM 3694 C CA . PRO A 1 502 ? -14.106 -50.407 9.497 1.00 76.62 502 PRO A CA 1
ATOM 3695 C C . PRO A 1 502 ? -15.341 -50.073 10.354 1.00 76.62 502 PRO A C 1
ATOM 3697 O O . PRO A 1 502 ? -15.410 -50.432 11.527 1.00 76.62 502 PRO A O 1
ATOM 3700 N N . GLY A 1 503 ? -16.349 -49.411 9.772 1.00 76.25 503 GLY A N 1
ATOM 3701 C CA . GLY A 1 503 ? -17.579 -49.033 10.486 1.00 76.25 503 GLY A CA 1
ATOM 3702 C C . GLY A 1 503 ? -18.419 -50.241 10.932 1.00 76.25 503 GLY A C 1
ATOM 3703 O O . GLY A 1 503 ? -18.650 -51.154 10.140 1.00 76.25 503 GLY A O 1
ATOM 3704 N N . GLY A 1 504 ? -18.887 -50.233 12.186 1.00 71.38 504 GLY A N 1
ATOM 3705 C CA . GLY A 1 504 ? -19.622 -51.350 12.810 1.00 71.38 504 GLY A CA 1
ATOM 3706 C C . GLY A 1 504 ? -18.730 -52.473 13.357 1.00 71.38 504 GLY A C 1
ATOM 3707 O O . GLY A 1 504 ? -19.215 -53.570 13.626 1.00 71.38 504 GLY A O 1
ATOM 3708 N N . TYR A 1 505 ? -17.421 -52.225 13.466 1.00 84.38 505 TYR A N 1
ATOM 3709 C CA . TYR A 1 505 ? -16.448 -53.139 14.052 1.00 84.38 505 TYR A CA 1
ATOM 3710 C C . TYR A 1 505 ? -15.591 -52.395 15.081 1.00 84.38 505 TYR A C 1
ATOM 3712 O O . TYR A 1 505 ? -15.223 -51.241 14.864 1.00 84.38 505 TYR A O 1
ATOM 3720 N N . VAL A 1 506 ? -15.233 -53.058 16.176 1.00 83.19 506 VAL A N 1
ATOM 3721 C CA . VAL A 1 506 ? -14.441 -52.529 17.293 1.00 83.19 506 VAL A CA 1
ATOM 3722 C C . VAL A 1 506 ? -13.239 -53.428 17.581 1.00 83.19 506 VAL A C 1
ATOM 3724 O O . VAL A 1 506 ? -13.129 -54.552 17.091 1.00 83.19 506 VAL A O 1
ATOM 3727 N N . SER A 1 507 ? -12.273 -52.921 18.342 1.00 80.44 507 SER A N 1
ATOM 3728 C CA . SER A 1 507 ? -11.039 -53.651 18.667 1.00 80.44 507 SER A CA 1
ATOM 3729 C C . SER A 1 507 ? -11.163 -54.553 19.901 1.00 80.44 507 SER A C 1
ATOM 3731 O O . SER A 1 507 ? -10.296 -55.401 20.118 1.00 80.44 507 SER A O 1
ATOM 3733 N N . ASN A 1 508 ? -12.218 -54.389 20.706 1.00 77.75 508 ASN A N 1
ATOM 3734 C CA . ASN A 1 508 ? -12.446 -55.140 21.939 1.00 77.75 508 ASN A CA 1
ATOM 3735 C C . ASN A 1 508 ? -13.403 -56.314 21.693 1.00 77.75 508 ASN A C 1
ATOM 3737 O O . ASN A 1 508 ? -14.504 -56.093 21.216 1.00 77.75 508 ASN A O 1
ATOM 3741 N N . ALA A 1 509 ? -13.001 -57.540 22.035 1.00 78.94 509 ALA A N 1
ATOM 3742 C CA . ALA A 1 509 ? -13.738 -58.767 21.709 1.00 78.94 509 ALA A CA 1
ATOM 3743 C C . ALA A 1 509 ? -14.496 -59.398 22.906 1.00 78.94 509 ALA A C 1
ATOM 3745 O O . ALA A 1 509 ? -14.702 -60.614 22.932 1.00 78.94 509 ALA A O 1
ATOM 3746 N N . SER A 1 510 ? -14.797 -58.605 23.943 1.00 77.44 510 SER A N 1
ATOM 3747 C CA . SER A 1 510 ? -15.211 -59.098 25.274 1.00 77.44 510 SER A CA 1
ATOM 3748 C C . SER A 1 510 ? -16.725 -59.167 25.492 1.00 77.44 510 SER A C 1
ATOM 3750 O O . SER A 1 510 ? -17.162 -59.291 26.634 1.00 77.44 510 SER A O 1
ATOM 3752 N N . ASP A 1 511 ? -17.511 -59.083 24.423 1.00 80.12 511 ASP A N 1
ATOM 3753 C CA . ASP A 1 511 ? -18.962 -59.165 24.515 1.00 80.12 511 ASP A CA 1
ATOM 3754 C C . ASP A 1 511 ? -19.431 -60.626 24.660 1.00 80.12 511 ASP A C 1
ATOM 3756 O O . ASP A 1 511 ? -19.093 -61.494 23.840 1.00 80.12 511 ASP A O 1
ATOM 3760 N N . CYS A 1 512 ? -20.189 -60.914 25.726 1.00 79.69 512 CYS A N 1
ATOM 3761 C CA . CYS A 1 512 ? -20.785 -62.227 25.949 1.00 79.69 512 CYS A CA 1
ATOM 3762 C C . CYS A 1 512 ? -22.147 -62.407 25.240 1.00 79.69 512 CYS A C 1
ATOM 3764 O O . CYS A 1 512 ? -22.595 -63.551 25.089 1.00 79.69 512 CYS A O 1
ATOM 3766 N N . ASN A 1 513 ? -22.759 -61.329 24.730 1.00 81.62 513 ASN A N 1
ATOM 3767 C CA . ASN A 1 513 ? -23.962 -61.331 23.902 1.00 81.62 513 ASN A CA 1
ATOM 3768 C C . ASN A 1 513 ? -24.034 -60.135 22.916 1.00 81.62 513 ASN A C 1
ATOM 3770 O O . ASN A 1 513 ? -24.823 -59.220 23.116 1.00 81.62 513 ASN A O 1
ATOM 3774 N N . ASP A 1 514 ? -23.361 -60.286 21.767 1.00 78.69 514 ASP A N 1
ATOM 3775 C CA . ASP A 1 514 ? -23.241 -59.339 20.622 1.00 78.69 514 ASP A CA 1
ATOM 3776 C C . ASP A 1 514 ? -24.541 -59.080 19.825 1.00 78.69 514 ASP A C 1
ATOM 3778 O O . ASP A 1 514 ? -24.561 -58.824 18.618 1.00 78.69 514 ASP A O 1
ATOM 3782 N N . SER A 1 515 ? -25.677 -59.254 20.488 1.00 82.69 515 SER A N 1
ATOM 3783 C CA . SER A 1 515 ? -27.002 -58.910 19.984 1.00 82.69 515 SER A CA 1
ATOM 3784 C C . SER A 1 515 ? -27.840 -58.133 21.003 1.00 82.69 515 SER A C 1
ATOM 3786 O O . SER A 1 515 ? -29.007 -57.840 20.721 1.00 82.69 515 SER A O 1
ATOM 3788 N N . ASN A 1 516 ? -27.279 -57.826 22.176 1.00 80.44 516 ASN A N 1
ATOM 3789 C CA . ASN A 1 516 ? -27.900 -57.037 23.224 1.00 80.44 516 ASN A CA 1
ATOM 3790 C C . ASN A 1 516 ? -26.891 -56.125 23.955 1.00 80.44 516 ASN A C 1
ATOM 3792 O O . ASN A 1 516 ? -26.260 -56.542 24.924 1.00 80.44 516 ASN A O 1
ATOM 3796 N N . SER A 1 517 ? -26.934 -54.833 23.620 1.00 82.88 517 SER A N 1
ATOM 3797 C CA . SER A 1 517 ? -26.063 -53.762 24.133 1.00 82.88 517 SER A CA 1
ATOM 3798 C C . SER A 1 517 ? -26.110 -53.516 25.653 1.00 82.88 517 SER A C 1
ATOM 3800 O O . SER A 1 517 ? -25.457 -52.609 26.167 1.00 82.88 517 SER A O 1
ATOM 3802 N N . GLY A 1 518 ? -27.000 -54.205 26.375 1.00 75.44 518 GLY A N 1
ATOM 3803 C CA . GLY A 1 518 ? -27.132 -54.132 27.832 1.00 75.44 518 GLY A CA 1
ATOM 3804 C C . GLY A 1 518 ? -26.398 -55.244 28.584 1.00 75.44 518 GLY A C 1
ATOM 3805 O O . GLY A 1 518 ? -26.412 -55.225 29.813 1.00 75.44 518 GLY A O 1
ATOM 3806 N N . ILE A 1 519 ? -25.804 -56.207 27.871 1.00 83.44 519 ILE A N 1
ATOM 3807 C CA . ILE A 1 519 ? -25.119 -57.365 28.451 1.00 83.44 519 ILE A CA 1
ATOM 3808 C C . ILE A 1 519 ? -23.662 -57.339 27.998 1.00 83.44 519 ILE A C 1
ATOM 3810 O O . ILE A 1 519 ? -23.294 -57.939 26.995 1.00 83.44 519 ILE A O 1
ATOM 3814 N N . ASN A 1 520 ? -22.833 -56.634 28.755 1.00 83.25 520 ASN A N 1
ATOM 3815 C CA . ASN A 1 520 ? -21.417 -56.463 28.467 1.00 83.25 520 ASN A CA 1
ATOM 3816 C C . ASN A 1 520 ? -20.640 -56.206 29.768 1.00 83.25 520 ASN A C 1
ATOM 3818 O O . ASN A 1 520 ? -21.231 -55.813 30.771 1.00 83.25 520 ASN A O 1
ATOM 3822 N N . PRO A 1 521 ? -19.304 -56.345 29.779 1.00 78.62 521 PRO A N 1
ATOM 3823 C CA . PRO A 1 521 ? -18.495 -56.251 30.997 1.00 78.62 521 PRO A CA 1
ATOM 3824 C C . PRO A 1 521 ? -18.591 -54.946 31.810 1.00 78.62 521 PRO A C 1
ATOM 3826 O O . PRO A 1 521 ? -18.096 -54.890 32.936 1.00 78.62 521 PRO A O 1
ATOM 3829 N N . GLY A 1 522 ? -19.157 -53.879 31.237 1.00 71.75 522 GLY A N 1
ATOM 3830 C CA . GLY A 1 522 ? -19.363 -52.586 31.892 1.00 71.75 522 GLY A CA 1
ATOM 3831 C C . GLY A 1 522 ? -20.783 -52.354 32.417 1.00 71.75 522 GLY A C 1
ATOM 3832 O O . GLY A 1 522 ? -21.037 -51.291 32.988 1.00 71.75 522 GLY A O 1
ATOM 3833 N N . ALA A 1 523 ? -21.706 -53.297 32.223 1.00 72.69 523 ALA A N 1
ATOM 3834 C CA . ALA A 1 523 ? -23.101 -53.133 32.610 1.00 72.69 523 ALA A CA 1
ATOM 3835 C C . ALA A 1 523 ? -23.312 -53.206 34.137 1.00 72.69 523 ALA A C 1
ATOM 3837 O O . ALA A 1 523 ? -22.498 -53.739 34.891 1.00 72.69 523 ALA A O 1
ATOM 3838 N N . TYR A 1 524 ? -24.424 -52.640 34.610 1.00 66.94 524 TYR A N 1
ATOM 3839 C CA . TYR A 1 524 ? -24.860 -52.737 36.006 1.00 66.94 524 TYR A CA 1
ATOM 3840 C C . TYR A 1 524 ? -25.705 -54.006 36.201 1.00 66.94 524 TYR A C 1
ATOM 3842 O O . TYR A 1 524 ? -26.508 -54.348 35.335 1.00 66.94 524 TYR A O 1
ATOM 3850 N N . GLU A 1 525 ? -25.541 -54.695 37.333 1.00 65.25 525 GLU A N 1
ATOM 3851 C CA . GLU A 1 525 ? -26.363 -55.860 37.688 1.00 65.25 525 GLU A CA 1
ATOM 3852 C C . GLU A 1 525 ? -27.768 -55.394 38.073 1.00 65.25 525 GLU A C 1
ATOM 3854 O O . GLU A 1 525 ? -27.970 -54.682 39.060 1.00 65.25 525 GLU A O 1
ATOM 3859 N N . TYR A 1 526 ? -28.744 -55.786 37.267 1.00 65.94 526 TYR A N 1
ATOM 3860 C CA . TYR A 1 526 ? -30.156 -55.574 37.548 1.00 65.94 526 TYR A CA 1
ATOM 3861 C C . TYR A 1 526 ? -30.728 -56.889 38.045 1.00 65.94 526 TYR A C 1
ATOM 3863 O O . TYR A 1 526 ? -30.306 -57.921 37.565 1.00 65.94 526 TYR A O 1
ATOM 3871 N N . CYS A 1 527 ? -31.701 -56.856 38.960 1.00 64.81 527 CYS A N 1
ATOM 3872 C CA . CYS A 1 527 ? -32.359 -58.063 39.471 1.00 64.81 527 CYS A CA 1
ATOM 3873 C C . CYS A 1 527 ? -33.281 -58.695 38.393 1.00 64.81 527 CYS A C 1
ATOM 3875 O O . CYS A 1 527 ? -34.510 -58.614 38.511 1.00 64.81 527 CYS A O 1
ATOM 3877 N N . ASP A 1 528 ? -32.702 -59.220 37.308 1.00 69.12 528 ASP A N 1
ATOM 3878 C CA . ASP A 1 528 ? -33.375 -59.674 36.082 1.00 69.12 528 ASP A CA 1
ATOM 3879 C C . ASP A 1 528 ? -32.990 -61.097 35.617 1.00 69.12 528 ASP A C 1
ATOM 3881 O O . ASP A 1 528 ? -33.532 -61.596 34.622 1.00 69.12 528 ASP A O 1
ATOM 3885 N N . GLY A 1 529 ? -32.146 -61.796 36.377 1.00 67.06 529 GLY A N 1
ATOM 3886 C CA . GLY A 1 529 ? -31.781 -63.196 36.172 1.00 67.06 529 GLY A CA 1
ATOM 3887 C C . GLY A 1 529 ? -30.709 -63.420 35.108 1.00 67.06 529 GLY A C 1
ATOM 3888 O O . GLY A 1 529 ? -30.489 -64.572 34.711 1.00 67.06 529 GLY A O 1
ATOM 3889 N N . THR A 1 530 ? -30.070 -62.352 34.637 1.00 74.94 530 THR A N 1
ATOM 3890 C CA . THR A 1 530 ? -29.027 -62.384 33.616 1.00 74.94 530 THR A CA 1
ATOM 3891 C C . THR A 1 530 ? -27.738 -61.792 34.184 1.00 74.94 530 THR A C 1
ATOM 3893 O O . THR A 1 530 ? -27.764 -60.769 34.854 1.00 74.94 530 THR A O 1
ATOM 3896 N N . ASP A 1 531 ? -26.605 -62.452 33.922 1.00 76.56 531 ASP A N 1
ATOM 3897 C CA . ASP A 1 531 ? -25.263 -61.948 34.261 1.00 76.56 531 ASP A CA 1
ATOM 3898 C C . ASP A 1 531 ? -24.924 -60.797 33.309 1.00 76.56 531 ASP A C 1
ATOM 3900 O O . ASP A 1 531 ? -24.267 -60.972 32.276 1.00 76.56 531 ASP A O 1
ATOM 3904 N N . ASN A 1 532 ? -25.498 -59.634 33.602 1.00 79.75 532 ASN A N 1
ATOM 3905 C CA . ASN A 1 532 ? -25.515 -58.494 32.696 1.00 79.75 532 ASN A CA 1
ATOM 3906 C C . ASN A 1 532 ? -24.123 -57.914 32.516 1.00 79.75 532 ASN A C 1
ATOM 3908 O O . ASN A 1 532 ? -23.811 -57.385 31.453 1.00 79.75 532 ASN A O 1
ATOM 3912 N N . ASN A 1 533 ? -23.266 -58.049 33.524 1.00 80.31 533 ASN A N 1
ATOM 3913 C CA . ASN A 1 533 ? -21.903 -57.551 33.458 1.00 80.31 533 ASN A CA 1
ATOM 3914 C C . ASN A 1 533 ? -20.872 -58.618 33.061 1.00 80.31 533 ASN A C 1
ATOM 3916 O O . ASN A 1 533 ? -19.669 -58.392 33.213 1.00 80.31 533 ASN A O 1
ATOM 3920 N N . CYS A 1 534 ? -21.327 -59.765 32.544 1.00 77.50 534 CYS A N 1
ATOM 3921 C CA . CYS A 1 534 ? -20.501 -60.858 32.031 1.00 77.50 534 CYS A CA 1
ATOM 3922 C C . CYS A 1 534 ? -19.366 -61.285 32.994 1.00 77.50 534 CYS A C 1
ATOM 3924 O O . CYS A 1 534 ? -18.286 -61.689 32.539 1.00 77.50 534 CYS A O 1
ATOM 3926 N N . ASN A 1 535 ? -19.562 -61.165 34.314 1.00 79.19 535 ASN A N 1
ATOM 3927 C CA . ASN A 1 535 ? -18.520 -61.420 35.315 1.00 79.19 535 ASN A CA 1
ATOM 3928 C C . ASN A 1 535 ? -18.609 -62.825 35.943 1.00 79.19 535 ASN A C 1
ATOM 3930 O O . ASN A 1 535 ? -17.656 -63.272 36.595 1.00 79.19 535 ASN A O 1
ATOM 3934 N N . GLY A 1 536 ? -19.719 -63.532 35.715 1.00 74.50 536 GLY A N 1
ATOM 3935 C CA . GLY A 1 536 ? -20.000 -64.889 36.171 1.00 74.50 536 GLY A CA 1
ATOM 3936 C C . GLY A 1 536 ? -20.982 -65.026 37.348 1.00 74.50 536 GLY A C 1
ATOM 3937 O O . GLY A 1 536 ? -21.106 -66.150 37.848 1.00 74.50 536 GLY A O 1
ATOM 3938 N N . GLN A 1 537 ? -21.644 -63.957 37.821 1.00 71.00 537 GLN A N 1
ATOM 3939 C CA . GLN A 1 537 ? -22.617 -63.949 38.943 1.00 71.00 537 GLN A CA 1
ATOM 3940 C C . GLN A 1 537 ? -23.978 -63.338 38.527 1.00 71.00 537 GLN A C 1
ATOM 3942 O O . GLN A 1 537 ? -24.036 -62.709 37.483 1.00 71.00 537 GLN A O 1
ATOM 3947 N N . VAL A 1 538 ? -25.077 -63.569 39.277 1.00 69.31 538 VAL A N 1
ATOM 3948 C CA . VAL A 1 538 ? -26.445 -63.120 38.889 1.00 69.31 538 VAL A CA 1
ATOM 3949 C C . VAL A 1 538 ? -27.249 -62.572 40.094 1.00 69.31 538 VAL A C 1
ATOM 3951 O O . VAL A 1 538 ? -27.560 -63.338 41.006 1.00 69.31 538 VAL A O 1
ATOM 3954 N N . ASP A 1 539 ? -27.653 -61.292 40.047 1.00 67.06 539 ASP A N 1
ATOM 3955 C CA . ASP A 1 539 ? -28.646 -60.555 40.874 1.00 67.06 539 ASP A CA 1
ATOM 3956 C C . ASP A 1 539 ? -28.376 -60.373 42.399 1.00 67.06 539 ASP A C 1
ATOM 3958 O O . ASP A 1 539 ? -29.202 -60.748 43.238 1.00 67.06 539 ASP A O 1
ATOM 3962 N N . GLU A 1 540 ? -27.261 -59.770 42.827 1.00 61.50 540 GLU A N 1
ATOM 3963 C CA . GLU A 1 540 ? -26.749 -60.004 44.199 1.00 61.50 540 GLU A CA 1
ATOM 3964 C C . GLU A 1 540 ? -27.033 -58.942 45.338 1.00 61.50 540 GLU A C 1
ATOM 3966 O O . GLU A 1 540 ? -26.574 -59.196 46.450 1.00 61.50 540 GLU A O 1
ATOM 3971 N N . GLU A 1 541 ? -27.799 -57.818 45.220 1.00 58.66 541 GLU A N 1
ATOM 3972 C CA . GLU A 1 541 ? -28.067 -56.855 46.364 1.00 58.66 541 GLU A CA 1
ATOM 3973 C C . GLU A 1 541 ? -29.432 -56.049 46.353 1.00 58.66 541 GLU A C 1
ATOM 3975 O O . GLU A 1 541 ? -29.797 -55.490 45.323 1.00 58.66 541 GLU A O 1
ATOM 3980 N N . GLY A 1 542 ? -30.178 -55.887 47.492 1.00 63.66 542 GLY A N 1
ATOM 3981 C CA . GLY A 1 542 ? -31.455 -55.090 47.606 1.00 63.66 542 GLY A CA 1
ATOM 3982 C C . GLY A 1 542 ? -31.873 -54.526 49.014 1.00 63.66 542 GLY A C 1
ATOM 3983 O O . GLY A 1 542 ? -31.278 -54.905 50.018 1.00 63.66 542 GLY A O 1
ATOM 3984 N N . ALA A 1 543 ? -32.881 -53.617 49.117 1.00 64.88 543 ALA A N 1
ATOM 3985 C CA . ALA A 1 543 ? -33.213 -52.741 50.290 1.00 64.88 543 ALA A CA 1
ATOM 3986 C C . ALA A 1 543 ? -34.568 -53.013 51.038 1.00 64.88 543 ALA A C 1
ATOM 3988 O O . ALA A 1 543 ? -35.463 -53.643 50.479 1.00 64.88 543 ALA A O 1
ATOM 3989 N N . THR A 1 544 ? -34.763 -52.521 52.287 1.00 71.62 544 THR A N 1
ATOM 3990 C CA . THR A 1 544 ? -35.993 -52.697 53.129 1.00 71.62 544 THR A CA 1
ATOM 3991 C C . THR A 1 544 ? -36.998 -51.521 53.042 1.00 71.62 544 THR A C 1
ATOM 3993 O O . THR A 1 544 ? -36.595 -50.366 53.166 1.00 71.62 544 THR A O 1
ATOM 3996 N N . TRP A 1 545 ? -38.309 -51.795 52.930 1.00 80.50 545 TRP A N 1
ATOM 3997 C CA . TRP A 1 545 ? -39.393 -50.812 52.687 1.00 80.50 545 TRP A CA 1
ATOM 3998 C C . TRP A 1 545 ? -40.641 -51.029 53.586 1.00 80.50 545 TRP A C 1
ATOM 4000 O O . TRP A 1 545 ? -40.962 -52.180 53.876 1.00 80.50 545 TRP A O 1
ATOM 4010 N N . TYR A 1 546 ? -41.369 -49.969 53.990 1.00 82.31 546 TYR A N 1
ATOM 4011 C CA . TYR A 1 546 ? -42.542 -49.936 54.909 1.00 82.31 546 TYR A CA 1
ATOM 4012 C C . TYR A 1 546 ? -43.825 -49.413 54.241 1.00 82.31 546 TYR A C 1
ATOM 4014 O O . TYR A 1 546 ? -43.757 -48.419 53.546 1.00 82.31 546 TYR A O 1
ATOM 4022 N N . ARG A 1 547 ? -45.000 -50.017 54.445 1.00 83.50 547 ARG A N 1
ATOM 4023 C CA . ARG A 1 547 ? -46.233 -49.685 53.695 1.00 83.50 547 ARG A CA 1
ATOM 4024 C C . ARG A 1 547 ? -46.734 -48.255 53.975 1.00 83.50 547 ARG A C 1
ATOM 4026 O O . ARG A 1 547 ? -46.917 -47.934 55.136 1.00 83.50 547 ARG A O 1
ATOM 4033 N N . ASP A 1 548 ? -46.988 -47.467 52.936 1.00 82.31 548 ASP A N 1
ATOM 4034 C CA . ASP A 1 548 ? -47.529 -46.095 52.947 1.00 82.31 548 ASP A CA 1
ATOM 4035 C C . ASP A 1 548 ? -48.857 -46.099 52.171 1.00 82.31 548 ASP A C 1
ATOM 4037 O O . ASP A 1 548 ? -48.875 -46.258 50.942 1.00 82.31 548 ASP A O 1
ATOM 4041 N N . ALA A 1 549 ? -49.981 -46.080 52.892 1.00 82.00 549 ALA A N 1
ATOM 4042 C CA . ALA A 1 549 ? -51.302 -46.278 52.304 1.00 82.00 549 ALA A CA 1
ATOM 4043 C C . ALA A 1 549 ? -51.971 -44.989 51.809 1.00 82.00 549 ALA A C 1
ATOM 4045 O O . ALA A 1 549 ? -52.885 -45.086 50.980 1.00 82.00 549 ALA A O 1
ATOM 4046 N N . ASP A 1 550 ? -51.550 -43.822 52.290 1.00 79.31 550 ASP A N 1
ATOM 4047 C CA . ASP A 1 550 ? -52.125 -42.521 51.938 1.00 79.31 550 ASP A CA 1
ATOM 4048 C C . ASP A 1 550 ? -51.179 -41.604 51.146 1.00 79.31 550 ASP A C 1
ATOM 4050 O O . ASP A 1 550 ? -51.645 -40.631 50.545 1.00 79.31 550 ASP A O 1
ATOM 4054 N N . GLY A 1 551 ? -49.913 -41.997 51.006 1.00 79.81 551 GLY A N 1
ATOM 4055 C CA . GLY A 1 551 ? -48.948 -41.454 50.060 1.00 79.81 551 GLY A CA 1
ATOM 4056 C C . GLY A 1 551 ? -48.195 -40.228 50.562 1.00 79.81 551 GLY A C 1
ATOM 4057 O O . GLY A 1 551 ? -47.768 -39.420 49.731 1.00 79.81 551 GLY A O 1
ATOM 4058 N N . ASP A 1 552 ? -48.061 -40.047 51.875 1.00 78.75 552 ASP A N 1
ATOM 4059 C CA . ASP A 1 552 ? -47.437 -38.857 52.464 1.00 78.75 552 ASP A CA 1
ATOM 4060 C C . ASP A 1 552 ? -45.923 -38.973 52.701 1.00 78.75 552 ASP A C 1
ATOM 4062 O O . ASP A 1 552 ? -45.262 -38.000 53.079 1.00 78.75 552 ASP A O 1
ATOM 4066 N N . GLY A 1 553 ? -45.348 -40.140 52.403 1.00 79.62 553 GLY A N 1
ATOM 4067 C CA . GLY A 1 553 ? -43.919 -40.393 52.538 1.00 79.62 553 GLY A CA 1
ATOM 4068 C C . GLY A 1 553 ? -43.500 -40.972 53.890 1.00 79.62 553 GLY A C 1
ATOM 4069 O O . GLY A 1 553 ? -42.311 -41.273 54.060 1.00 79.62 553 GLY A O 1
ATOM 4070 N N . TYR A 1 554 ? -44.428 -41.178 54.828 1.00 84.31 554 TYR A N 1
ATOM 4071 C CA . TYR A 1 554 ? -44.210 -41.897 56.078 1.00 84.31 554 TYR A CA 1
ATOM 4072 C C . TYR A 1 554 ? -44.979 -43.225 56.053 1.00 84.31 554 TYR A C 1
ATOM 4074 O O . TYR A 1 554 ? -46.164 -43.294 55.784 1.00 84.31 554 TYR A O 1
ATOM 4082 N N . GLY A 1 555 ? -44.279 -44.326 56.308 1.00 82.19 555 GLY A N 1
ATOM 4083 C CA . GLY A 1 555 ? -44.835 -45.673 56.257 1.00 82.19 555 GLY A CA 1
ATOM 4084 C C . GLY A 1 555 ? -45.178 -46.222 57.636 1.00 82.19 555 GLY A C 1
ATOM 4085 O O . GLY A 1 555 ? -44.629 -45.825 58.666 1.00 82.19 555 GLY A O 1
ATOM 4086 N N . ASN A 1 556 ? -46.042 -47.226 57.661 1.00 79.12 556 ASN A N 1
ATOM 4087 C CA . ASN A 1 556 ? -46.425 -47.943 58.861 1.00 79.12 556 ASN A CA 1
ATOM 4088 C C . ASN A 1 556 ? -45.328 -48.930 59.286 1.00 79.12 556 ASN A C 1
ATOM 4090 O O . ASN A 1 556 ? -45.072 -49.944 58.625 1.00 79.12 556 ASN A O 1
ATOM 4094 N N . ILE A 1 557 ? -44.721 -48.692 60.452 1.00 78.81 557 ILE A N 1
ATOM 4095 C CA . ILE A 1 557 ? -43.629 -49.525 60.982 1.00 78.81 557 ILE A CA 1
ATOM 4096 C C . ILE A 1 557 ? -43.985 -51.012 61.140 1.00 78.81 557 ILE A C 1
ATOM 4098 O O . ILE A 1 557 ? -43.103 -51.869 61.142 1.00 78.81 557 ILE A O 1
ATOM 4102 N N . ASN A 1 558 ? -45.272 -51.346 61.258 1.00 78.12 558 ASN A N 1
ATOM 4103 C CA . ASN A 1 558 ? -45.724 -52.721 61.461 1.00 78.12 558 ASN A CA 1
ATOM 4104 C C . ASN A 1 558 ? -45.939 -53.498 60.148 1.00 78.12 558 ASN A C 1
ATOM 4106 O O . ASN A 1 558 ? -46.421 -54.633 60.192 1.00 78.12 558 ASN A O 1
ATOM 4110 N N . GLN A 1 559 ? -45.600 -52.921 58.986 1.00 79.19 559 GLN A N 1
ATOM 4111 C CA . GLN A 1 559 ? -45.768 -53.553 57.673 1.00 79.19 559 GLN A CA 1
ATOM 4112 C C . GLN A 1 559 ? -44.556 -53.290 56.756 1.00 79.19 559 GLN A C 1
ATOM 4114 O O . GLN A 1 559 ? -44.526 -52.265 56.086 1.00 79.19 559 GLN A O 1
ATOM 4119 N N . SER A 1 560 ? -43.581 -54.218 56.675 1.00 81.38 560 SER A N 1
ATOM 4120 C CA . SER A 1 560 ? -42.351 -54.060 55.861 1.00 81.38 560 SER A CA 1
ATOM 4121 C C . SER A 1 560 ? -41.947 -55.268 54.986 1.00 81.38 560 SER A C 1
ATOM 4123 O O . SER A 1 560 ? -42.476 -56.370 55.155 1.00 81.38 560 SER A O 1
ATOM 4125 N N . THR A 1 561 ? -41.031 -55.056 54.023 1.00 78.31 561 THR A N 1
ATOM 4126 C CA . THR A 1 561 ? -40.510 -56.062 53.063 1.00 78.31 561 THR A CA 1
ATOM 4127 C C . THR A 1 561 ? -39.104 -55.714 52.513 1.00 78.31 561 THR A C 1
ATOM 4129 O O . THR A 1 561 ? -38.709 -54.554 52.579 1.00 78.31 561 THR A O 1
ATOM 4132 N N . GLU A 1 562 ? -38.348 -56.688 51.976 1.00 70.06 562 GLU A N 1
ATOM 4133 C CA . GLU A 1 562 ? -37.009 -56.510 51.362 1.00 70.06 562 GLU A CA 1
ATOM 4134 C C . GLU A 1 562 ? -37.040 -56.790 49.850 1.00 70.06 562 GLU A C 1
ATOM 4136 O O . GLU A 1 562 ? -37.536 -57.831 49.415 1.00 70.06 562 GLU A O 1
ATOM 4141 N N . SER A 1 563 ? -36.533 -55.854 49.040 1.00 63.72 563 SER A N 1
ATOM 4142 C CA . SER A 1 563 ? -36.516 -55.935 47.575 1.00 63.72 563 SER A CA 1
ATOM 4143 C C . SER A 1 563 ? -35.534 -54.929 46.960 1.00 63.72 563 SER A C 1
ATOM 4145 O O . SER A 1 563 ? -35.315 -53.848 47.511 1.00 63.72 563 SER A O 1
ATOM 4147 N N . CYS A 1 564 ? -34.983 -55.246 45.782 1.00 61.91 564 CYS A N 1
ATOM 4148 C CA . CYS A 1 564 ? -34.159 -54.318 44.994 1.00 61.91 564 CYS A CA 1
ATOM 4149 C C . CYS A 1 564 ? -34.908 -53.019 44.637 1.00 61.91 564 CYS A C 1
ATOM 4151 O O . CYS A 1 564 ? -34.285 -51.981 44.437 1.00 61.91 564 CYS A O 1
ATOM 4153 N N . TRP A 1 565 ? -36.245 -53.058 44.594 1.00 60.88 565 TRP A N 1
ATOM 4154 C CA . TRP A 1 565 ? -37.089 -51.930 44.202 1.00 60.88 565 TRP A CA 1
ATOM 4155 C C . TRP A 1 565 ? -38.136 -51.629 45.266 1.00 60.88 565 TRP A C 1
ATOM 4157 O O . TRP A 1 565 ? -38.721 -52.563 45.813 1.00 60.88 565 TRP A O 1
ATOM 4167 N N . GLN A 1 566 ? -38.401 -50.337 45.511 1.00 66.25 566 GLN A N 1
ATOM 4168 C CA . GLN A 1 566 ? -39.488 -49.859 46.371 1.00 66.25 566 GLN A CA 1
ATOM 4169 C C . GLN A 1 566 ? -40.814 -50.472 45.916 1.00 66.25 566 GLN A C 1
ATOM 4171 O O . GLN A 1 566 ? -41.318 -50.122 44.843 1.00 66.25 566 GLN A O 1
ATOM 4176 N N . PRO A 1 567 ? -41.401 -51.393 46.693 1.00 75.19 567 PRO A N 1
ATOM 4177 C CA . PRO A 1 567 ? -42.662 -52.003 46.315 1.00 75.19 567 PRO A CA 1
ATOM 4178 C C . PRO A 1 567 ? -43.764 -50.944 46.331 1.00 75.19 567 PRO A C 1
ATOM 4180 O O . PRO A 1 567 ? -43.795 -50.081 47.205 1.00 75.19 567 PRO A O 1
ATOM 4183 N N . GLY A 1 568 ? -44.673 -50.990 45.356 1.00 76.75 568 GLY A N 1
ATOM 4184 C CA . GLY A 1 568 ? -45.740 -49.995 45.238 1.00 76.75 568 GLY A CA 1
ATOM 4185 C C . GLY A 1 568 ? -46.566 -49.881 46.524 1.00 76.75 568 GLY A C 1
ATOM 4186 O O . GLY A 1 568 ? -47.093 -50.882 47.013 1.00 76.75 568 GLY A O 1
ATOM 4187 N N . GLY A 1 569 ? -46.672 -48.659 47.052 1.00 76.75 569 GLY A N 1
ATOM 4188 C CA . GLY A 1 569 ? -47.342 -48.368 48.323 1.00 76.75 569 GLY A CA 1
ATOM 4189 C C . GLY A 1 569 ? -46.491 -48.658 49.560 1.00 76.75 569 GLY A C 1
ATOM 4190 O O . GLY A 1 569 ? -47.054 -48.966 50.600 1.00 76.75 569 GLY A O 1
ATOM 4191 N N . TYR A 1 570 ? -45.160 -48.643 49.449 1.00 82.75 570 TYR A N 1
ATOM 4192 C CA . TYR A 1 570 ? -44.220 -48.736 50.568 1.00 82.75 570 TYR A CA 1
ATOM 4193 C C . TYR A 1 570 ? -43.171 -47.628 50.443 1.00 82.75 570 TYR A C 1
ATOM 4195 O O . TYR A 1 570 ? -42.781 -47.337 49.328 1.00 82.75 570 TYR A O 1
ATOM 4203 N N . VAL A 1 571 ? -42.688 -47.043 51.538 1.00 81.62 571 VAL A N 1
ATOM 4204 C CA . VAL A 1 571 ? -41.664 -45.990 51.665 1.00 81.62 571 VAL A CA 1
ATOM 4205 C C . VAL A 1 571 ? -40.619 -46.383 52.716 1.00 81.62 571 VAL A C 1
ATOM 4207 O O . VAL A 1 571 ? -40.803 -47.332 53.469 1.00 81.62 571 VAL A O 1
ATOM 4210 N N . SER A 1 572 ? -39.476 -45.706 52.771 1.00 79.62 572 SER A N 1
ATOM 4211 C CA . SER A 1 572 ? -38.365 -46.084 53.666 1.00 79.62 572 SER A CA 1
ATOM 4212 C C . SER A 1 572 ? -38.495 -45.552 55.102 1.00 79.62 572 SER A C 1
ATOM 4214 O O . SER A 1 572 ? -37.826 -46.056 56.005 1.00 79.62 572 SER A O 1
ATOM 4216 N N . ASN A 1 573 ? -39.349 -44.550 55.324 1.00 78.38 573 ASN A N 1
ATOM 4217 C CA . ASN A 1 573 ? -39.583 -43.907 56.618 1.00 78.38 573 ASN A CA 1
ATOM 4218 C C . ASN A 1 573 ? -40.741 -44.594 57.363 1.00 78.38 573 ASN A C 1
ATOM 4220 O O . ASN A 1 573 ? -41.681 -45.023 56.715 1.00 78.38 573 ASN A O 1
ATOM 4224 N N . SER A 1 574 ? -40.697 -44.722 58.693 1.00 80.44 574 SER A N 1
ATOM 4225 C CA . SER A 1 574 ? -41.630 -45.566 59.468 1.00 80.44 574 SER A CA 1
ATOM 4226 C C . SER A 1 574 ? -42.492 -44.818 60.509 1.00 80.44 574 SER A C 1
ATOM 4228 O O . SER A 1 574 ? -43.013 -45.430 61.443 1.00 80.44 574 SER A O 1
ATOM 4230 N N . GLY A 1 575 ? -42.590 -43.487 60.395 1.00 77.25 575 GLY A N 1
ATOM 4231 C CA . GLY A 1 575 ? -43.094 -42.586 61.443 1.00 77.25 575 GLY A CA 1
ATOM 4232 C C . GLY A 1 575 ? -44.584 -42.221 61.418 1.00 77.25 575 GLY A C 1
ATOM 4233 O O . GLY A 1 575 ? -44.963 -41.313 62.151 1.00 77.25 575 GLY A O 1
ATOM 4234 N N . ASP A 1 576 ? -45.410 -42.869 60.602 1.00 79.88 576 ASP A N 1
ATOM 4235 C CA . ASP A 1 576 ? -46.794 -42.434 60.381 1.00 79.88 576 ASP A CA 1
ATOM 4236 C C . ASP A 1 576 ? -47.759 -42.821 61.528 1.00 79.88 576 ASP A C 1
ATOM 4238 O O . ASP A 1 576 ? -47.802 -43.976 61.976 1.00 79.88 576 ASP A O 1
ATOM 4242 N N . CYS A 1 577 ? -48.532 -41.838 62.016 1.00 78.62 577 CYS A N 1
ATOM 4243 C CA . CYS A 1 577 ? -49.554 -42.012 63.049 1.00 78.62 577 CYS A CA 1
ATOM 4244 C C . CYS A 1 577 ? -50.989 -42.149 62.495 1.00 78.62 577 CYS A C 1
ATOM 4246 O O . CYS A 1 577 ? -51.891 -42.535 63.250 1.00 78.62 577 CYS A O 1
ATOM 4248 N N . SER A 1 578 ? -51.208 -41.904 61.198 1.00 78.94 578 SER A N 1
ATOM 4249 C CA . SER A 1 578 ? -52.498 -42.012 60.519 1.00 78.94 578 SER A CA 1
ATOM 4250 C C . SER A 1 578 ? -52.358 -42.377 59.026 1.00 78.94 578 SER A C 1
ATOM 4252 O O . SER A 1 578 ? -52.614 -41.530 58.183 1.00 78.94 578 SER A O 1
ATOM 4254 N N . ASP A 1 579 ? -52.168 -43.676 58.748 1.00 73.94 579 ASP A N 1
ATOM 4255 C CA . ASP A 1 579 ? -52.018 -44.371 57.434 1.00 73.94 579 ASP A CA 1
ATOM 4256 C C . ASP A 1 579 ? -53.256 -44.305 56.508 1.00 73.94 579 ASP A C 1
ATOM 4258 O O . ASP A 1 579 ? -53.708 -45.285 55.915 1.00 73.94 579 ASP A O 1
ATOM 4262 N N . GLY A 1 580 ? -53.909 -43.156 56.463 1.00 80.50 580 GLY A N 1
ATOM 4263 C CA . GLY A 1 580 ? -55.161 -42.882 55.769 1.00 80.50 580 GLY A CA 1
ATOM 4264 C C . GLY A 1 580 ? -55.469 -41.389 55.634 1.00 80.50 580 GLY A C 1
ATOM 4265 O O . GLY A 1 580 ? -56.504 -41.054 55.049 1.00 80.50 580 GLY A O 1
ATOM 4266 N N . ASN A 1 581 ? -54.628 -40.502 56.179 1.00 78.19 581 ASN A N 1
ATOM 4267 C CA . ASN A 1 581 ? -54.726 -39.063 56.010 1.00 78.19 581 ASN A CA 1
ATOM 4268 C C . ASN A 1 581 ? -53.334 -38.407 55.836 1.00 78.19 581 ASN A C 1
ATOM 4270 O O . ASN A 1 581 ? -52.667 -38.138 56.835 1.00 78.19 581 ASN A O 1
ATOM 4274 N N . PRO A 1 582 ? -52.978 -37.978 54.610 1.00 81.94 582 PRO A N 1
ATOM 4275 C CA . PRO A 1 582 ? -51.631 -37.514 54.279 1.00 81.94 582 PRO A CA 1
ATOM 4276 C C . PRO A 1 582 ? -51.261 -36.130 54.844 1.00 81.94 582 PRO A C 1
ATOM 4278 O O . PRO A 1 582 ? -50.189 -35.596 54.564 1.00 81.94 582 PRO A O 1
ATOM 4281 N N . THR A 1 583 ? -52.166 -35.491 55.594 1.00 77.94 583 THR A N 1
ATOM 4282 C CA . THR A 1 583 ? -51.914 -34.222 56.297 1.00 77.94 583 THR A CA 1
ATOM 4283 C C . THR A 1 583 ? -51.690 -34.414 57.798 1.00 77.94 583 THR A C 1
ATOM 4285 O O . THR A 1 583 ? -51.700 -33.426 58.533 1.00 77.94 583 THR A O 1
ATOM 4288 N N . ILE A 1 584 ? -51.571 -35.660 58.268 1.00 83.00 584 ILE A N 1
ATOM 4289 C CA . ILE A 1 584 ? -51.354 -36.000 59.677 1.00 83.00 584 ILE A CA 1
ATOM 4290 C C . ILE A 1 584 ? -50.112 -36.884 59.778 1.00 83.00 584 ILE A C 1
ATOM 4292 O O . ILE A 1 584 ? -50.200 -38.106 59.719 1.00 83.00 584 ILE A O 1
ATOM 4296 N N . ASN A 1 585 ? -48.953 -36.254 59.942 1.00 82.56 585 ASN A N 1
ATOM 4297 C CA . ASN A 1 585 ? -47.668 -36.935 60.054 1.00 82.56 585 ASN A CA 1
ATOM 4298 C C . ASN A 1 585 ? -46.660 -36.088 60.841 1.00 82.56 585 ASN A C 1
ATOM 4300 O O . ASN A 1 585 ? -46.835 -34.878 60.956 1.00 82.56 585 ASN A O 1
ATOM 4304 N N . PRO A 1 586 ? -45.552 -36.669 61.337 1.00 80.69 586 PRO A N 1
ATOM 4305 C CA . PRO A 1 586 ? -44.584 -35.959 62.180 1.00 80.69 586 PRO A CA 1
ATOM 4306 C C . PRO A 1 586 ? -43.927 -34.711 61.568 1.00 80.69 586 PRO A C 1
ATOM 4308 O O . PRO A 1 586 ? -43.263 -33.959 62.282 1.00 80.69 586 PRO A O 1
ATOM 4311 N N . GLY A 1 587 ? -44.032 -34.527 60.248 1.00 73.94 587 GLY A N 1
ATOM 4312 C CA . GLY A 1 587 ? -43.521 -33.362 59.527 1.00 73.94 587 GLY A CA 1
ATOM 4313 C C . GLY A 1 587 ? -44.576 -32.295 59.223 1.00 73.94 587 GLY A C 1
ATOM 4314 O O . GLY A 1 587 ? -44.215 -31.238 58.699 1.00 73.94 587 GLY A O 1
ATOM 4315 N N . ALA A 1 588 ? -45.854 -32.542 59.518 1.00 74.50 588 ALA A N 1
ATOM 4316 C CA . ALA A 1 588 ? -46.929 -31.614 59.202 1.00 74.50 588 ALA A CA 1
ATOM 4317 C C . ALA A 1 588 ? -46.881 -30.372 60.121 1.00 74.50 588 ALA A C 1
ATOM 4319 O O . ALA A 1 588 ? -46.583 -30.489 61.306 1.00 74.50 588 ALA A O 1
ATOM 4320 N N . PRO A 1 589 ? -47.140 -29.156 59.612 1.00 66.88 589 PRO A N 1
ATOM 4321 C CA . PRO A 1 589 ? -47.363 -27.982 60.449 1.00 66.88 589 PRO A CA 1
ATOM 4322 C C . PRO A 1 589 ? -48.778 -27.989 61.045 1.00 66.88 589 PRO A C 1
ATOM 4324 O O . PRO A 1 589 ? -49.735 -28.306 60.342 1.00 66.88 589 PRO A O 1
ATOM 4327 N N . GLU A 1 590 ? -48.913 -27.563 62.304 1.00 67.88 590 GLU A N 1
ATOM 4328 C CA . GLU A 1 590 ? -50.223 -27.351 62.938 1.00 67.88 590 GLU A CA 1
ATOM 4329 C C . GLU A 1 590 ? -51.010 -26.259 62.201 1.00 67.88 590 GLU A C 1
ATOM 4331 O O . GLU A 1 590 ? -50.499 -25.163 61.928 1.00 67.88 590 GLU A O 1
ATOM 4336 N N . VAL A 1 591 ? -52.275 -26.546 61.906 1.00 66.62 591 VAL A N 1
ATOM 4337 C CA . VAL A 1 591 ? -53.233 -25.607 61.317 1.00 66.62 591 VAL A CA 1
ATOM 4338 C C . VAL A 1 591 ? -54.455 -25.524 62.225 1.00 66.62 591 VAL A C 1
ATOM 4340 O O . VAL A 1 591 ? -54.804 -26.504 62.851 1.00 66.62 591 VAL A O 1
ATOM 4343 N N . CYS A 1 592 ? -55.107 -24.357 62.316 1.00 69.62 592 CYS A N 1
ATOM 4344 C CA . CYS A 1 592 ? -56.225 -24.119 63.245 1.00 69.62 592 CYS A CA 1
ATOM 4345 C C . CYS A 1 592 ? -57.509 -24.884 62.858 1.00 69.62 592 CYS A C 1
ATOM 4347 O O . CYS A 1 592 ? -58.496 -24.264 62.438 1.00 69.62 592 CYS A O 1
ATOM 4349 N N . ASP A 1 593 ? -57.498 -26.208 62.970 1.00 68.88 593 ASP A N 1
ATOM 4350 C CA . ASP A 1 593 ? -58.564 -27.111 62.534 1.00 68.88 593 ASP A CA 1
ATOM 4351 C C . ASP A 1 593 ? -59.025 -28.113 63.616 1.00 68.88 593 ASP A C 1
ATOM 4353 O O . ASP A 1 593 ? -60.060 -28.766 63.432 1.00 68.88 593 ASP A O 1
ATOM 4357 N N . GLY A 1 594 ? -58.356 -28.160 64.777 1.00 71.06 594 GLY A N 1
ATOM 4358 C CA . GLY A 1 594 ? -58.728 -29.004 65.915 1.00 71.06 594 GLY A CA 1
ATOM 4359 C C . GLY A 1 594 ? -58.214 -30.446 65.853 1.00 71.06 594 GLY A C 1
ATOM 4360 O O . GLY A 1 594 ? -58.733 -31.297 66.588 1.00 71.06 594 GLY A O 1
ATOM 4361 N N . VAL A 1 595 ? -57.238 -30.733 64.989 1.00 76.25 595 VAL A N 1
ATOM 4362 C CA . VAL A 1 595 ? -56.556 -32.026 64.843 1.00 76.25 595 VAL A CA 1
ATOM 4363 C C . VAL A 1 595 ? -55.074 -31.865 65.215 1.00 76.25 595 VAL A C 1
ATOM 4365 O O . VAL A 1 595 ? -54.480 -30.848 64.911 1.00 76.25 595 VAL A O 1
ATOM 4368 N N . ASP A 1 596 ? -54.475 -32.861 65.879 1.00 76.19 596 ASP A N 1
ATOM 4369 C CA . ASP A 1 596 ? -53.012 -32.935 66.088 1.00 76.19 596 ASP A CA 1
ATOM 4370 C C . ASP A 1 596 ? -52.374 -33.376 64.766 1.00 76.19 596 ASP A C 1
ATOM 4372 O O . ASP A 1 596 ? -52.344 -34.572 64.452 1.00 76.19 596 ASP A O 1
ATOM 4376 N N . ASN A 1 597 ? -51.992 -32.409 63.931 1.00 79.38 597 ASN A N 1
ATOM 4377 C CA . ASN A 1 597 ? -51.510 -32.672 62.577 1.00 79.38 597 ASN A CA 1
ATOM 4378 C C . ASN A 1 597 ? -50.089 -33.236 62.593 1.00 79.38 597 ASN A C 1
ATOM 4380 O O . ASN A 1 597 ? -49.744 -34.040 61.732 1.00 79.38 597 ASN A O 1
ATOM 4384 N N . ASN A 1 598 ? -49.266 -32.839 63.560 1.00 80.94 598 ASN A N 1
ATOM 4385 C CA . ASN A 1 598 ? -47.846 -33.172 63.586 1.00 80.94 598 ASN A CA 1
ATOM 4386 C C . ASN A 1 598 ? -47.500 -34.401 64.453 1.00 80.94 598 ASN A C 1
ATOM 4388 O O . ASN A 1 598 ? -46.325 -34.670 64.722 1.00 80.94 598 ASN A O 1
ATOM 4392 N N . CYS A 1 599 ? -48.514 -35.154 64.894 1.00 77.25 599 CYS A N 1
ATOM 4393 C CA . CYS A 1 599 ? -48.389 -36.369 65.700 1.00 77.25 599 CYS A CA 1
ATOM 4394 C C . CYS A 1 599 ? -47.584 -36.170 67.006 1.00 77.25 599 CYS A C 1
ATOM 4396 O O . CYS A 1 599 ? -46.953 -37.121 67.493 1.00 77.25 599 CYS A O 1
ATOM 4398 N N . ASN A 1 600 ? -47.562 -34.957 67.577 1.00 81.06 600 ASN A N 1
ATOM 4399 C CA . ASN A 1 600 ? -46.753 -34.626 68.756 1.00 81.06 600 ASN A CA 1
ATOM 4400 C C . ASN A 1 600 ? -47.526 -34.679 70.089 1.00 81.06 600 ASN A C 1
ATOM 4402 O O . ASN A 1 600 ? -46.910 -34.419 71.126 1.00 81.06 600 ASN A O 1
ATOM 4406 N N . VAL A 1 601 ? -48.819 -35.037 70.059 1.00 77.75 601 VAL A N 1
ATOM 4407 C CA . VAL A 1 601 ? -49.815 -35.103 71.150 1.00 77.75 601 VAL A CA 1
ATOM 4408 C C . VAL A 1 601 ? -50.384 -33.773 71.678 1.00 77.75 601 VAL A C 1
ATOM 4410 O O . VAL A 1 601 ? -51.129 -33.788 72.667 1.00 77.75 601 VAL A O 1
ATOM 4413 N N . LEU A 1 602 ? -50.087 -32.639 71.045 1.00 73.25 602 LEU A N 1
ATOM 4414 C CA . LEU A 1 602 ? -50.684 -31.322 71.304 1.00 73.25 602 LEU A CA 1
ATOM 4415 C C . LEU A 1 602 ? -51.584 -30.909 70.118 1.00 73.25 602 LEU A C 1
ATOM 4417 O O . LEU A 1 602 ? -51.469 -31.463 69.037 1.00 73.25 602 LEU A O 1
ATOM 4421 N N . VAL A 1 603 ? -52.569 -30.034 70.361 1.00 68.25 603 VAL A N 1
ATOM 4422 C CA . VAL A 1 603 ? -53.567 -29.629 69.349 1.00 68.25 603 VAL A CA 1
ATOM 4423 C C . VAL A 1 603 ? -53.543 -28.105 69.199 1.00 68.25 603 VAL A C 1
ATOM 4425 O O . V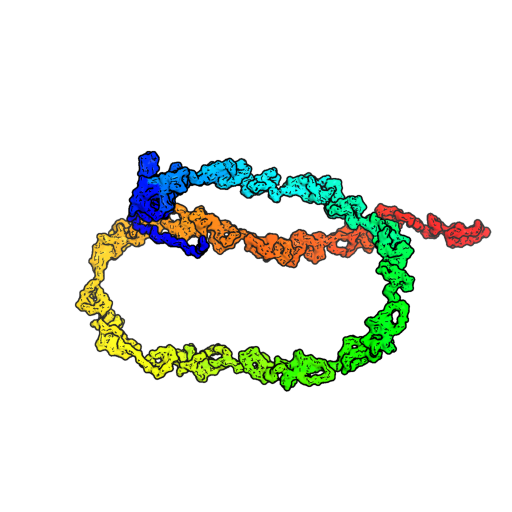AL A 1 603 ? -53.763 -27.399 70.193 1.00 68.25 603 VAL A O 1
ATOM 4428 N N . ASP A 1 604 ? -53.354 -27.622 67.965 1.00 67.31 604 ASP A N 1
ATOM 4429 C CA . ASP A 1 604 ? -53.422 -26.217 67.521 1.00 67.31 604 ASP A CA 1
ATOM 4430 C C . ASP A 1 604 ? -52.409 -25.247 68.182 1.00 67.31 604 ASP A C 1
ATOM 4432 O O . ASP A 1 604 ? -52.644 -24.031 68.271 1.00 67.31 604 ASP A O 1
ATOM 4436 N N . GLU A 1 605 ? -51.263 -25.718 68.676 1.00 64.56 605 GLU A N 1
ATOM 4437 C CA . GLU A 1 605 ? -50.252 -24.829 69.248 1.00 64.56 605 GLU A CA 1
ATOM 4438 C C . GLU A 1 605 ? -49.429 -24.107 68.163 1.00 64.56 605 GLU A C 1
ATOM 4440 O O . GLU A 1 605 ? -48.729 -24.712 67.361 1.00 64.56 605 GLU A O 1
ATOM 4445 N N . ASN A 1 606 ? -49.477 -22.767 68.180 1.00 58.59 606 ASN A N 1
ATOM 4446 C CA . ASN A 1 606 ? -48.797 -21.841 67.251 1.00 58.59 606 ASN A CA 1
ATOM 4447 C C . ASN A 1 606 ? -49.402 -21.657 65.838 1.00 58.59 606 ASN A C 1
ATOM 4449 O O . ASN A 1 606 ? -48.729 -21.110 64.961 1.00 58.59 606 ASN A O 1
ATOM 4453 N N . GLY A 1 607 ? -50.685 -21.964 65.620 1.00 53.84 607 GLY A N 1
ATOM 4454 C CA . GLY A 1 607 ? -51.374 -21.699 64.346 1.00 53.84 607 GLY A CA 1
ATOM 4455 C C . GLY A 1 607 ? -51.647 -20.209 64.025 1.00 53.84 607 GLY A C 1
ATOM 4456 O O . GLY A 1 607 ? -52.745 -19.699 64.233 1.00 53.84 607 GLY A O 1
ATOM 4457 N N . GLY A 1 608 ? -50.660 -19.491 63.476 1.00 56.72 608 GLY A N 1
ATOM 4458 C CA . GLY A 1 608 ? -50.877 -18.444 62.457 1.00 56.72 608 GLY A CA 1
ATOM 4459 C C . GLY A 1 608 ? -51.623 -17.141 62.813 1.00 56.72 608 GLY A C 1
ATOM 4460 O O . GLY A 1 608 ? -52.390 -16.645 61.987 1.00 56.72 608 GLY A O 1
ATOM 4461 N N . ALA A 1 609 ? -51.406 -16.522 63.979 1.00 58.12 609 ALA A N 1
ATOM 4462 C CA . ALA A 1 609 ? -51.911 -15.163 64.218 1.00 58.12 609 ALA A CA 1
ATOM 4463 C C . ALA A 1 609 ? -51.035 -14.112 63.490 1.00 58.12 609 ALA A C 1
ATOM 4465 O O . ALA A 1 609 ? -49.882 -13.899 63.859 1.00 58.12 609 ALA A O 1
ATOM 4466 N N . GLY A 1 610 ? -51.571 -13.462 62.452 1.00 67.44 610 GLY A N 1
ATOM 4467 C CA . GLY A 1 610 ? -50.885 -12.412 61.689 1.00 67.44 610 GLY A CA 1
ATOM 4468 C C . GLY A 1 610 ? -50.906 -11.056 62.401 1.00 67.44 610 GLY A C 1
ATOM 4469 O O . GLY A 1 610 ? -51.884 -10.720 63.074 1.00 67.44 610 GLY A O 1
ATOM 4470 N N . THR A 1 611 ? -49.835 -10.272 62.256 1.00 79.62 611 THR A N 1
ATOM 4471 C CA . THR A 1 611 ? -49.764 -8.877 62.724 1.00 79.62 611 THR A CA 1
ATOM 4472 C C . THR A 1 611 ? -50.224 -7.939 61.606 1.00 79.62 611 THR A C 1
ATOM 4474 O O . THR A 1 611 ? -49.754 -8.057 60.479 1.00 79.62 611 THR A O 1
ATOM 4477 N N . TYR A 1 612 ? -51.130 -7.013 61.914 1.00 84.88 612 TYR A N 1
ATOM 4478 C CA . TYR A 1 612 ? -51.686 -6.026 60.985 1.00 84.88 612 TYR A CA 1
ATOM 4479 C C . TYR A 1 612 ? -51.437 -4.602 61.504 1.00 84.88 612 TYR A C 1
ATOM 4481 O O . TYR A 1 612 ? -51.448 -4.378 62.716 1.00 84.88 612 TYR A O 1
ATOM 4489 N N . TYR A 1 613 ? -51.256 -3.645 60.598 1.00 88.19 613 TYR A N 1
ATOM 4490 C CA . TYR A 1 613 ? -50.842 -2.254 60.818 1.00 88.19 613 TYR A CA 1
ATOM 4491 C C . TYR A 1 613 ? -51.929 -1.293 60.347 1.00 88.19 613 TYR A C 1
ATOM 4493 O O . TYR A 1 613 ? -52.588 -1.569 59.352 1.00 88.19 613 TYR A O 1
ATOM 4501 N N . ARG A 1 614 ? -52.176 -0.205 61.076 1.00 89.12 614 ARG A N 1
ATOM 4502 C CA . ARG A 1 614 ? -53.257 0.737 60.744 1.00 89.12 614 ARG A CA 1
ATOM 4503 C C . ARG A 1 614 ? -52.927 1.501 59.456 1.00 89.12 614 ARG A C 1
ATOM 4505 O O . ARG A 1 614 ? -51.836 2.039 59.377 1.00 89.12 614 ARG A O 1
ATOM 4512 N N . ASP A 1 615 ? -53.879 1.556 58.530 1.00 88.44 615 ASP A N 1
ATOM 4513 C CA . ASP A 1 615 ? -53.794 2.264 57.239 1.00 88.44 615 ASP A CA 1
ATOM 4514 C C . ASP A 1 615 ? -54.845 3.389 57.246 1.00 88.44 615 ASP A C 1
ATOM 4516 O O . ASP A 1 615 ? -56.056 3.121 57.217 1.00 88.44 615 ASP A O 1
ATOM 4520 N N . ALA A 1 616 ? -54.410 4.635 57.457 1.00 86.31 616 ALA A N 1
ATOM 4521 C CA . ALA A 1 616 ? -55.302 5.770 57.686 1.00 86.31 616 ALA A CA 1
ATOM 4522 C C . ALA A 1 616 ? -55.624 6.589 56.428 1.00 86.31 616 ALA A C 1
ATOM 4524 O O . ALA A 1 616 ? -56.674 7.248 56.422 1.00 86.31 616 ALA A O 1
ATOM 4525 N N . ASP A 1 617 ? -54.792 6.544 55.388 1.00 84.38 617 ASP A N 1
ATOM 4526 C CA . ASP A 1 617 ? -55.030 7.229 54.113 1.00 84.38 617 ASP A CA 1
ATOM 4527 C C . ASP A 1 617 ? -55.494 6.298 52.975 1.00 84.38 617 ASP A C 1
ATOM 4529 O O . ASP A 1 617 ? -56.063 6.779 51.988 1.00 84.38 617 ASP A O 1
ATOM 4533 N N . GLY A 1 618 ? -55.426 4.981 53.179 1.00 84.88 618 GLY A N 1
ATOM 4534 C CA . GLY A 1 618 ? -56.028 3.952 52.339 1.00 84.88 618 GLY A CA 1
ATOM 4535 C C . GLY A 1 618 ? -55.159 3.500 51.169 1.00 84.88 618 GLY A C 1
ATOM 4536 O O . GLY A 1 618 ? -55.719 2.986 50.193 1.00 84.88 618 GLY A O 1
ATOM 4537 N N . ASP A 1 619 ? -53.844 3.714 51.218 1.00 84.12 619 ASP A N 1
ATOM 4538 C CA . ASP A 1 619 ? -52.919 3.363 50.134 1.00 84.12 619 ASP A CA 1
ATOM 4539 C C . ASP A 1 619 ? -52.474 1.881 50.142 1.00 84.12 619 ASP A C 1
ATOM 4541 O O . ASP A 1 619 ? -51.891 1.391 49.169 1.00 84.12 619 ASP A O 1
ATOM 4545 N N . GLY A 1 620 ? -52.836 1.131 51.190 1.00 85.12 620 GLY A N 1
ATOM 4546 C CA . GLY A 1 620 ? -52.521 -0.288 51.347 1.00 85.12 620 GLY A CA 1
ATOM 4547 C C . GLY A 1 620 ? -51.228 -0.581 52.118 1.00 85.12 620 GLY A C 1
ATOM 4548 O O . GLY A 1 620 ? -50.917 -1.761 52.335 1.00 85.12 620 GLY A O 1
ATOM 4549 N N . TYR A 1 621 ? -50.507 0.447 52.563 1.00 88.38 621 TYR A N 1
ATOM 4550 C CA . TYR A 1 621 ? -49.397 0.373 53.505 1.00 88.38 621 TYR A CA 1
ATOM 4551 C C . TYR A 1 621 ? -49.869 0.880 54.873 1.00 88.38 621 TYR A C 1
ATOM 4553 O O . TYR A 1 621 ? -50.731 1.736 54.985 1.00 88.38 621 TYR A O 1
ATOM 4561 N N . GLY A 1 622 ? -49.391 0.257 55.947 1.00 87.56 622 GLY A N 1
ATOM 4562 C CA . GLY A 1 622 ? -49.835 0.563 57.301 1.00 87.56 622 GLY A CA 1
ATOM 4563 C C . GLY A 1 622 ? -48.690 1.037 58.177 1.00 87.56 622 GLY A C 1
ATOM 4564 O O . GLY A 1 622 ? -47.549 0.593 58.041 1.00 87.56 622 GLY A O 1
ATOM 4565 N N . ASN A 1 623 ? -49.016 1.902 59.131 1.00 85.06 623 ASN A N 1
ATOM 4566 C CA . ASN A 1 623 ? -48.063 2.514 60.041 1.00 85.06 623 ASN A CA 1
ATOM 4567 C C . ASN A 1 623 ? -47.430 1.470 60.994 1.00 85.06 623 ASN A C 1
ATOM 4569 O O . ASN A 1 623 ? -48.130 0.913 61.856 1.00 85.06 623 ASN A O 1
ATOM 4573 N N . PRO A 1 624 ? -46.103 1.238 60.944 1.00 83.75 624 PRO A N 1
ATOM 4574 C CA . PRO A 1 624 ? -45.426 0.251 61.788 1.00 83.75 624 PRO A CA 1
ATOM 4575 C C . PRO A 1 624 ? -45.474 0.586 63.289 1.00 83.75 624 PRO A C 1
ATOM 4577 O O . PRO A 1 624 ? -45.352 -0.309 64.129 1.00 83.75 624 PRO A O 1
ATOM 4580 N N . GLY A 1 625 ? -45.706 1.852 63.650 1.00 83.25 625 GLY A N 1
ATOM 4581 C CA . GLY A 1 625 ? -45.898 2.304 65.028 1.00 83.25 625 GLY A CA 1
ATOM 4582 C C . GLY A 1 625 ? -47.265 1.954 65.632 1.00 83.25 625 GLY A C 1
ATOM 4583 O O . GLY A 1 625 ? -47.457 2.152 66.835 1.00 83.25 625 GLY A O 1
ATOM 4584 N N . VAL A 1 626 ? -48.218 1.437 64.840 1.00 83.88 626 VAL A N 1
ATOM 4585 C CA . VAL A 1 626 ? -49.596 1.143 65.276 1.00 83.88 626 VAL A CA 1
ATOM 4586 C C . VAL A 1 626 ? -50.076 -0.216 64.735 1.00 83.88 626 VAL A C 1
ATOM 4588 O O . VAL A 1 626 ? -50.663 -0.288 63.657 1.00 83.88 626 VAL A O 1
ATOM 4591 N N . SER A 1 627 ? -49.893 -1.299 65.509 1.00 86.31 627 SER A N 1
ATOM 4592 C CA . SER A 1 627 ? -50.206 -2.682 65.086 1.00 86.31 627 SER A CA 1
ATOM 4593 C C . SER A 1 627 ? -51.117 -3.491 66.034 1.00 86.31 627 SER A C 1
ATOM 4595 O O . SER A 1 627 ? -51.362 -3.109 67.182 1.00 86.31 627 SER A O 1
ATOM 4597 N N . THR A 1 628 ? -51.655 -4.615 65.539 1.00 82.31 628 THR A N 1
ATOM 4598 C CA . THR A 1 628 ? -52.493 -5.588 66.274 1.00 82.31 628 THR A CA 1
ATOM 4599 C C . THR A 1 628 ? -52.311 -7.024 65.740 1.00 82.31 628 THR A C 1
ATOM 4601 O O . THR A 1 628 ? -51.929 -7.183 64.586 1.00 82.31 628 THR A O 1
ATOM 4604 N N . THR A 1 629 ? -52.586 -8.075 66.530 1.00 78.75 629 THR A N 1
ATOM 4605 C CA . THR A 1 629 ? -52.383 -9.494 66.138 1.00 78.75 629 THR A CA 1
ATOM 4606 C C . THR A 1 629 ? -53.702 -10.277 66.131 1.00 78.75 629 THR A C 1
ATOM 4608 O O . THR A 1 629 ? -54.427 -10.264 67.127 1.00 78.75 629 THR A O 1
ATOM 4611 N N . ALA A 1 630 ? -54.020 -10.970 65.030 1.00 68.69 630 ALA A N 1
ATOM 4612 C CA . ALA A 1 630 ? -55.260 -11.739 64.867 1.00 68.69 630 ALA A CA 1
ATOM 4613 C C . ALA A 1 630 ? -55.141 -12.851 63.804 1.00 68.69 630 ALA A C 1
ATOM 4615 O O . ALA A 1 630 ? -54.326 -12.771 62.892 1.00 68.69 630 ALA A O 1
ATOM 4616 N N . CYS A 1 631 ? -56.013 -13.863 63.855 1.00 68.06 631 CYS A N 1
ATOM 4617 C CA . CYS A 1 631 ? -56.067 -14.927 62.838 1.00 68.06 631 CYS A CA 1
ATOM 4618 C C . CYS A 1 631 ? -56.630 -14.455 61.475 1.00 68.06 631 CYS A C 1
ATOM 4620 O O . CYS A 1 631 ? -56.605 -15.204 60.506 1.00 68.06 631 CYS A O 1
ATOM 4622 N N . SER A 1 632 ? -57.150 -13.224 61.384 1.00 69.75 632 SER A N 1
ATOM 4623 C CA . SER A 1 632 ? -57.691 -12.618 60.155 1.00 69.75 632 SER A CA 1
ATOM 4624 C C . SER A 1 632 ? -57.605 -11.086 60.205 1.00 69.75 632 SER A C 1
ATOM 4626 O O . SER A 1 632 ? -57.780 -10.520 61.286 1.00 69.75 632 SER A O 1
ATOM 4628 N N . GLN A 1 633 ? -57.403 -10.429 59.054 1.00 77.56 633 GLN A N 1
ATOM 4629 C CA . GLN A 1 633 ? -57.194 -8.976 58.921 1.00 77.56 633 GLN A CA 1
ATOM 4630 C C . GLN A 1 633 ? -58.338 -8.136 59.523 1.00 77.56 633 GLN A C 1
ATOM 4632 O O . GLN A 1 633 ? -59.471 -8.205 59.038 1.00 77.56 633 GLN A O 1
ATOM 4637 N N . PRO A 1 634 ? -58.068 -7.320 60.561 1.00 80.94 634 PRO A N 1
ATOM 4638 C CA . PRO A 1 634 ? -59.038 -6.378 61.117 1.00 80.94 634 PRO A CA 1
ATOM 4639 C C . PRO A 1 634 ? -59.348 -5.216 60.159 1.00 80.94 634 PRO A C 1
ATOM 4641 O O . PRO A 1 634 ? -58.494 -4.773 59.397 1.00 80.94 634 PRO A O 1
ATOM 4644 N N . ALA A 1 635 ? -60.568 -4.674 60.220 1.00 81.19 635 ALA A N 1
ATOM 4645 C CA . ALA A 1 635 ? -60.970 -3.539 59.385 1.00 81.19 635 ALA A CA 1
ATOM 4646 C C . ALA A 1 635 ? -60.161 -2.266 59.713 1.00 81.19 635 ALA A C 1
ATOM 4648 O O . ALA A 1 635 ? -60.057 -1.889 60.881 1.00 81.19 635 ALA A O 1
ATOM 4649 N N . GLY A 1 636 ? -59.638 -1.592 58.682 1.00 83.31 636 GLY A N 1
ATOM 4650 C CA . GLY A 1 636 ? -58.774 -0.407 58.822 1.00 83.31 636 GLY A CA 1
ATOM 4651 C C . GLY A 1 636 ? -57.312 -0.724 59.158 1.00 83.31 636 GLY A C 1
ATOM 4652 O O . GLY A 1 636 ? -56.574 0.172 59.561 1.00 83.31 636 GLY A O 1
ATOM 4653 N N . TYR A 1 637 ? -56.914 -1.994 59.043 1.00 86.94 637 TYR A N 1
ATOM 4654 C CA . TYR A 1 637 ? -55.537 -2.448 59.185 1.00 86.94 637 TYR A CA 1
ATOM 4655 C C . TYR A 1 637 ? -55.139 -3.276 57.960 1.00 86.94 637 TYR A C 1
ATOM 4657 O O . TYR A 1 637 ? -55.978 -3.988 57.412 1.00 86.94 637 TYR A O 1
ATOM 4665 N N . VAL A 1 638 ? -53.873 -3.230 57.561 1.00 87.69 638 VAL A N 1
ATOM 4666 C CA . VAL A 1 638 ? -53.262 -3.976 56.450 1.00 87.69 638 VAL A CA 1
ATOM 4667 C C . VAL A 1 638 ? -52.059 -4.773 56.947 1.00 87.69 638 VAL A C 1
ATOM 4669 O O . VAL A 1 638 ?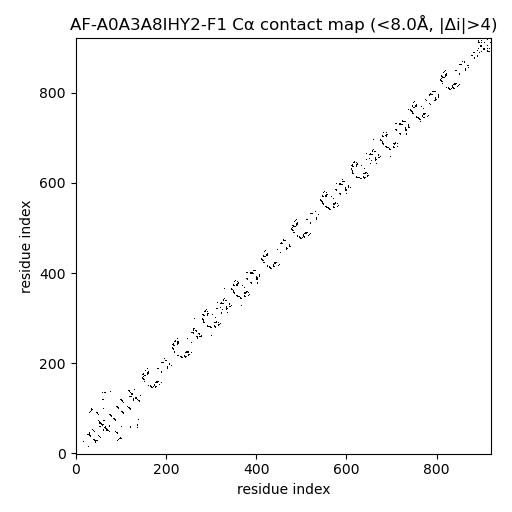 -51.494 -4.475 57.992 1.00 87.69 638 VAL A O 1
ATOM 4672 N N . ALA A 1 639 ? -51.673 -5.839 56.249 1.00 86.00 639 ALA A N 1
ATOM 4673 C CA . ALA A 1 639 ? -50.531 -6.662 56.670 1.00 86.00 639 ALA A CA 1
ATOM 4674 C C . ALA A 1 639 ? -49.170 -5.991 56.394 1.00 86.00 639 ALA A C 1
ATOM 4676 O O . ALA A 1 639 ? -48.159 -6.389 56.967 1.00 86.00 639 ALA A O 1
ATOM 4677 N N . ASN A 1 640 ? -49.142 -4.989 55.512 1.00 85.06 640 ASN A N 1
ATOM 4678 C CA . ASN A 1 640 ? -47.928 -4.308 55.083 1.00 85.06 640 ASN A CA 1
ATOM 4679 C C . ASN A 1 640 ? -47.573 -3.164 56.047 1.00 85.06 640 ASN A C 1
ATOM 4681 O O . ASN A 1 640 ? -48.418 -2.327 56.329 1.00 85.06 640 ASN A O 1
ATOM 4685 N N . ALA A 1 641 ? -46.339 -3.128 56.550 1.00 85.12 641 ALA A N 1
ATOM 4686 C CA . ALA A 1 641 ? -45.882 -2.189 57.582 1.00 85.12 641 ALA A CA 1
ATOM 4687 C C . ALA A 1 641 ? -45.105 -0.980 57.022 1.00 85.12 641 ALA A C 1
ATOM 4689 O O . ALA A 1 641 ? -44.300 -0.384 57.736 1.00 85.12 641 ALA A O 1
ATOM 4690 N N . GLY A 1 642 ? -45.237 -0.705 55.725 1.00 85.06 642 GLY A N 1
ATOM 4691 C CA . GLY A 1 642 ? -44.308 0.141 54.979 1.00 85.06 642 GLY A CA 1
ATOM 4692 C C . GLY A 1 642 ? -44.688 1.613 54.844 1.00 85.06 642 GLY A C 1
ATOM 4693 O O . GLY A 1 642 ? -44.234 2.238 53.895 1.00 85.06 642 GLY A O 1
ATOM 4694 N N . ASP A 1 643 ? -45.522 2.154 55.729 1.00 84.75 643 ASP A N 1
ATOM 4695 C CA . ASP A 1 643 ? -45.960 3.551 55.662 1.00 84.75 643 ASP A CA 1
ATOM 4696 C C . ASP A 1 643 ? -45.252 4.413 56.725 1.00 84.75 643 ASP A C 1
ATOM 4698 O O . ASP A 1 643 ? -45.440 4.225 57.934 1.00 84.75 643 ASP A O 1
ATOM 4702 N N . CYS A 1 644 ? -44.415 5.355 56.276 1.00 83.56 644 CYS A N 1
ATOM 4703 C CA . CYS A 1 644 ? -43.736 6.319 57.144 1.00 83.56 644 CYS A CA 1
ATOM 4704 C C . CYS A 1 644 ? -44.488 7.654 57.294 1.00 83.56 644 CYS A C 1
ATOM 4706 O O . CYS A 1 644 ? -44.118 8.463 58.154 1.00 83.56 644 CYS A O 1
ATOM 4708 N N . ASN A 1 645 ? -45.563 7.880 56.533 1.00 84.00 645 ASN A N 1
ATOM 4709 C CA . ASN A 1 645 ? -46.439 9.039 56.642 1.00 84.00 645 ASN A CA 1
ATOM 4710 C C . ASN A 1 645 ? -47.907 8.687 56.322 1.00 84.00 645 ASN A C 1
ATOM 4712 O O . ASN A 1 645 ? -48.419 9.042 55.267 1.00 84.00 645 ASN A O 1
ATOM 4716 N N . ASP A 1 646 ? -48.594 8.160 57.342 1.00 79.88 646 ASP A N 1
ATOM 4717 C CA . ASP A 1 646 ? -50.006 7.702 57.405 1.00 79.88 646 ASP A CA 1
ATOM 4718 C C . ASP A 1 646 ? -51.075 8.793 57.129 1.00 79.88 646 ASP A C 1
ATOM 4720 O O . ASP A 1 646 ? -52.245 8.683 57.498 1.00 79.88 646 ASP A O 1
ATOM 4724 N N . PHE A 1 647 ? -50.666 9.924 56.554 1.00 83.62 647 PHE A N 1
ATOM 4725 C CA . PHE A 1 647 ? -51.524 11.008 56.083 1.00 83.62 647 PHE A CA 1
ATOM 4726 C C . PHE A 1 647 ? -51.229 11.411 54.628 1.00 83.62 647 PHE A C 1
ATOM 4728 O O . PHE A 1 647 ? -51.854 12.363 54.140 1.00 83.62 647 PHE A O 1
ATOM 4735 N N . ASN A 1 648 ? -50.275 10.761 53.955 1.00 83.12 648 ASN A N 1
ATOM 4736 C CA . ASN A 1 648 ? -49.865 11.075 52.595 1.00 83.12 648 ASN A CA 1
ATOM 4737 C C . ASN A 1 648 ? -49.640 9.816 51.742 1.00 83.12 648 ASN A C 1
ATOM 4739 O O . ASN A 1 648 ? -48.538 9.280 51.697 1.00 83.12 648 ASN A O 1
ATOM 4743 N N . TRP A 1 649 ? -50.646 9.502 50.924 1.00 84.69 649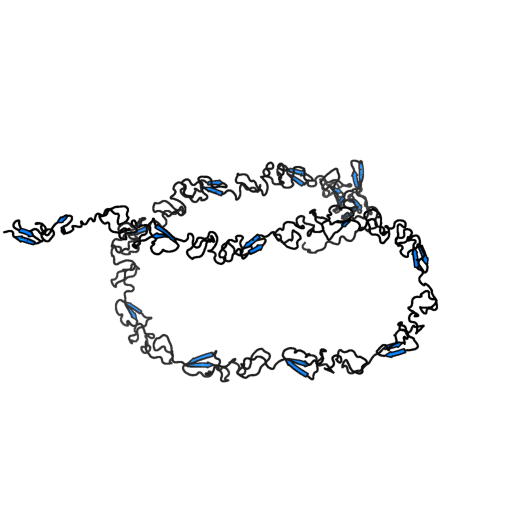 TRP A N 1
ATOM 4744 C CA . TRP A 1 649 ? -50.708 8.345 50.021 1.00 84.69 649 TRP A CA 1
ATOM 4745 C C . TRP A 1 649 ? -49.536 8.181 49.034 1.00 84.69 649 TRP A C 1
ATOM 4747 O O . TRP A 1 649 ? -49.436 7.157 48.361 1.00 84.69 649 TRP A O 1
ATOM 4757 N N . SER A 1 650 ? -48.703 9.212 48.847 1.00 80.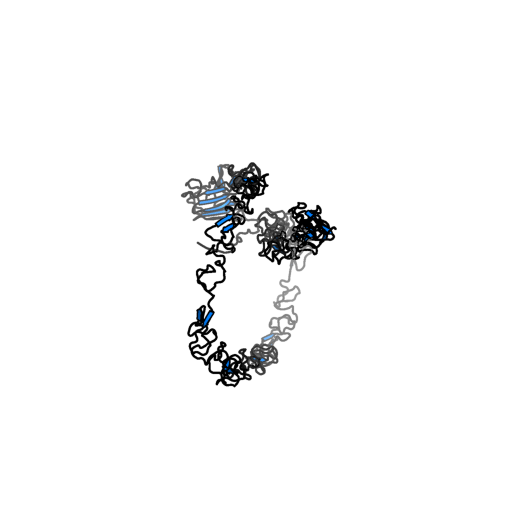81 650 SER A N 1
ATOM 4758 C CA . SER A 1 650 ? -47.530 9.182 47.965 1.00 80.81 650 SER A CA 1
ATOM 4759 C C . SER A 1 650 ? -46.209 8.954 48.710 1.00 80.81 650 SER A C 1
ATOM 4761 O O . SER A 1 650 ? -45.152 9.163 48.118 1.00 80.81 650 SER A O 1
ATOM 4763 N N . VAL A 1 651 ? -46.256 8.624 50.004 1.00 86.19 651 VAL A N 1
ATOM 4764 C CA . VAL A 1 651 ? -45.083 8.414 50.859 1.00 86.19 651 VAL A CA 1
ATOM 4765 C C . VAL A 1 651 ? -45.214 7.066 51.564 1.00 86.19 651 VAL A C 1
ATOM 4767 O O . VAL A 1 651 ? -45.755 6.964 52.660 1.00 86.19 651 VAL A O 1
ATOM 4770 N N . ASN A 1 652 ? -44.729 6.019 50.907 1.00 86.12 652 ASN A N 1
ATOM 4771 C CA . ASN A 1 652 ? -44.762 4.645 51.391 1.00 86.12 652 ASN A CA 1
ATOM 4772 C C . ASN A 1 652 ? -43.634 3.837 50.742 1.00 86.12 652 ASN A C 1
ATOM 4774 O O . ASN A 1 652 ? -43.135 4.190 49.684 1.00 86.12 652 ASN A O 1
ATOM 4778 N N . SER A 1 653 ? -43.292 2.686 51.316 1.00 83.12 653 SER A N 1
ATOM 4779 C CA . SER A 1 653 ? -42.191 1.823 50.856 1.00 83.12 653 SER A CA 1
ATOM 4780 C C . SER A 1 653 ? -42.267 1.293 49.418 1.00 83.12 653 SER A C 1
ATOM 4782 O O . SER A 1 653 ? -41.321 0.658 48.954 1.00 83.12 653 SER A O 1
ATOM 4784 N N . GLY A 1 654 ? -43.383 1.504 48.714 1.00 77.88 654 GLY A N 1
ATOM 4785 C CA . GLY A 1 654 ? -43.535 1.195 47.292 1.00 77.88 654 GLY A CA 1
ATOM 4786 C C . GLY A 1 654 ? -43.533 2.414 46.366 1.00 77.88 654 GLY A C 1
ATOM 4787 O O . GLY A 1 654 ? -43.637 2.229 45.151 1.00 77.88 654 GLY A O 1
ATOM 4788 N N . ALA A 1 655 ? -43.452 3.636 46.894 1.00 79.69 655 ALA A N 1
ATOM 4789 C CA . ALA A 1 655 ? -43.440 4.853 46.096 1.00 79.69 655 ALA A CA 1
ATOM 4790 C C . ALA A 1 655 ? -42.053 5.081 45.458 1.00 79.69 655 ALA A C 1
ATOM 4792 O O . ALA A 1 655 ? -41.039 4.794 46.083 1.00 79.69 655 ALA A O 1
ATOM 4793 N N . PRO A 1 656 ? -41.970 5.561 44.205 1.00 74.75 656 PRO A N 1
ATOM 4794 C CA . PRO A 1 656 ? -40.712 6.010 43.614 1.00 74.75 656 PRO A CA 1
ATOM 4795 C C . PRO A 1 656 ? -40.328 7.407 44.126 1.00 74.75 656 PRO A C 1
ATOM 4797 O O . PRO A 1 656 ? -41.197 8.268 44.268 1.00 74.75 656 PRO A O 1
ATOM 4800 N N . GLU A 1 657 ? -39.030 7.639 44.325 1.00 77.44 657 GLU A N 1
ATOM 4801 C CA . GLU A 1 657 ? -38.484 8.955 44.681 1.00 77.44 657 GLU A CA 1
ATOM 4802 C C . GLU A 1 657 ? -38.704 9.984 43.565 1.00 77.44 657 GLU A C 1
ATOM 4804 O O . GLU A 1 657 ? -38.566 9.693 42.368 1.00 77.44 657 GLU A O 1
ATOM 4809 N N . VAL A 1 658 ? -39.013 11.218 43.955 1.00 76.62 658 VAL A N 1
ATOM 4810 C CA . VAL A 1 658 ? -39.126 12.379 43.063 1.00 76.62 658 VAL A CA 1
ATOM 4811 C C . VAL A 1 658 ? -38.360 13.543 43.679 1.00 76.62 658 VAL A C 1
ATOM 4813 O O . VAL A 1 658 ? -38.434 13.700 44.876 1.00 76.62 658 VAL A O 1
ATOM 4816 N N . CYS A 1 659 ? -37.666 14.372 42.880 1.00 78.19 659 CYS A N 1
ATOM 4817 C CA . CYS A 1 659 ? -36.821 15.483 43.369 1.00 78.19 659 CYS A CA 1
ATOM 4818 C C . CYS A 1 659 ? -37.630 16.593 44.092 1.00 78.19 659 CYS A C 1
ATOM 4820 O O . CYS A 1 659 ? -37.812 17.690 43.544 1.00 78.19 659 CYS A O 1
ATOM 4822 N N . ASP A 1 660 ? -38.138 16.322 45.291 1.00 76.38 660 ASP A N 1
ATOM 4823 C CA . ASP A 1 660 ? -38.960 17.219 46.105 1.00 76.38 660 ASP A CA 1
ATOM 4824 C C . ASP A 1 660 ? -38.438 17.389 47.545 1.00 76.38 660 ASP A C 1
ATOM 4826 O O . ASP A 1 660 ? -38.944 18.246 48.283 1.00 76.38 660 ASP A O 1
ATOM 4830 N N . GLY A 1 661 ? -37.365 16.675 47.905 1.00 74.00 661 GLY A N 1
ATOM 4831 C CA . GLY A 1 661 ? -36.708 16.764 49.204 1.00 74.00 661 GLY A CA 1
ATOM 4832 C C . GLY A 1 661 ? -37.412 15.982 50.314 1.00 74.00 661 GLY A C 1
ATOM 4833 O O . GLY A 1 661 ? -37.114 16.220 51.492 1.00 74.00 661 GLY A O 1
ATOM 4834 N N . ALA A 1 662 ? -38.352 15.096 49.972 1.00 78.19 662 ALA A N 1
ATOM 4835 C CA . ALA A 1 662 ? -38.926 14.100 50.868 1.00 78.19 662 ALA A CA 1
ATOM 4836 C C . ALA A 1 662 ? -38.294 12.714 50.635 1.00 78.19 662 ALA A C 1
ATOM 4838 O O . ALA A 1 662 ? -37.724 12.445 49.593 1.00 78.19 662 ALA A O 1
ATOM 4839 N N . ASP A 1 663 ? -38.386 11.843 51.639 1.00 80.88 663 ASP A N 1
ATOM 4840 C CA . ASP A 1 663 ? -38.103 10.405 51.515 1.00 80.88 663 ASP A CA 1
ATOM 4841 C C . ASP A 1 663 ? -39.432 9.739 51.139 1.00 80.88 663 ASP A C 1
ATOM 4843 O O . ASP A 1 663 ? -40.276 9.499 52.012 1.00 80.88 663 ASP A O 1
ATOM 4847 N N . ASN A 1 664 ? -39.703 9.592 49.838 1.00 84.19 664 ASN A N 1
ATOM 4848 C CA . ASN A 1 664 ? -40.999 9.107 49.359 1.00 84.19 664 ASN A CA 1
ATOM 4849 C C . ASN A 1 664 ? -41.165 7.601 49.593 1.00 84.19 664 ASN A C 1
ATOM 4851 O O . ASN A 1 664 ? -42.282 7.139 49.817 1.00 84.19 664 ASN A O 1
ATOM 4855 N N . ASN A 1 665 ? -40.076 6.842 49.561 1.00 85.56 665 ASN A N 1
ATOM 4856 C CA . ASN A 1 665 ? -40.054 5.390 49.641 1.00 85.56 665 ASN A CA 1
ATOM 4857 C C . ASN A 1 665 ? -39.705 4.862 51.043 1.00 85.56 665 ASN A C 1
ATOM 4859 O O . ASN A 1 665 ? -39.539 3.657 51.245 1.00 85.56 665 ASN A O 1
ATOM 4863 N N . CYS A 1 666 ? -39.618 5.749 52.031 1.00 82.69 666 CYS A N 1
ATOM 4864 C CA . CYS A 1 666 ? -39.430 5.423 53.436 1.00 82.69 666 CYS A CA 1
ATOM 4865 C C . CYS A 1 666 ? -38.184 4.565 53.732 1.00 82.69 666 CYS A C 1
ATOM 4867 O O . CYS A 1 666 ? -38.192 3.792 54.702 1.00 82.69 666 CYS A O 1
ATOM 4869 N N . ASN A 1 667 ? -37.126 4.649 52.920 1.00 81.06 667 ASN A N 1
ATOM 4870 C CA . ASN A 1 667 ? -35.903 3.866 53.120 1.00 81.06 667 ASN A CA 1
ATOM 4871 C C . ASN A 1 667 ? -34.823 4.615 53.929 1.00 81.06 667 ASN A C 1
ATOM 4873 O O . ASN A 1 667 ? -33.803 4.017 54.293 1.00 81.06 667 ASN A O 1
ATOM 4877 N N . GLY A 1 668 ? -35.068 5.884 54.270 1.00 77.06 668 GLY A N 1
ATOM 4878 C CA . GLY A 1 668 ? -34.182 6.738 55.055 1.00 77.06 668 GLY A CA 1
ATOM 4879 C C . GLY A 1 668 ? -33.202 7.583 54.236 1.00 77.06 668 GLY A C 1
ATOM 4880 O O . GLY A 1 668 ? -32.431 8.337 54.843 1.00 77.06 668 GLY A O 1
ATOM 4881 N N . ALA A 1 669 ? -33.204 7.469 52.909 1.00 72.75 669 ALA A N 1
ATOM 4882 C CA . ALA A 1 669 ? -32.544 8.387 51.991 1.00 72.75 669 ALA A CA 1
ATOM 4883 C C . ALA A 1 669 ? -33.579 9.355 51.380 1.00 72.75 669 ALA A C 1
ATOM 4885 O O . ALA A 1 669 ? -34.779 9.144 51.474 1.00 72.75 669 ALA A O 1
ATOM 4886 N N . VAL A 1 670 ? -33.105 10.510 50.913 1.00 74.44 670 VAL A N 1
ATOM 4887 C CA . VAL A 1 670 ? -33.954 11.564 50.343 1.00 74.44 670 VAL A CA 1
ATOM 4888 C C . VAL A 1 670 ? -33.568 11.706 48.876 1.00 74.44 670 VAL A C 1
ATOM 4890 O O . VAL A 1 670 ? -32.389 11.949 48.595 1.00 74.44 670 VAL A O 1
ATOM 4893 N N . ASP A 1 671 ? -34.549 11.594 47.976 1.00 72.38 671 ASP A N 1
ATOM 4894 C CA . ASP A 1 671 ? -34.424 11.733 46.519 1.00 72.38 671 ASP A CA 1
ATOM 4895 C C . ASP A 1 671 ? -33.436 10.743 45.838 1.00 72.38 671 ASP A C 1
ATOM 4897 O O . ASP A 1 671 ? -32.901 11.020 44.758 1.00 72.38 671 ASP A O 1
ATOM 4901 N N . GLU A 1 672 ? -33.130 9.584 46.426 1.00 71.81 672 GLU A N 1
ATOM 4902 C CA . GLU A 1 672 ? -32.175 8.637 45.841 1.00 71.81 672 GLU A CA 1
ATOM 4903 C C . GLU A 1 672 ? -32.727 7.917 44.603 1.00 71.81 672 GLU A C 1
ATOM 4905 O O . GLU A 1 672 ? -33.843 7.408 44.560 1.00 71.81 672 GLU A O 1
ATOM 4910 N N . GLY A 1 673 ? -31.923 7.884 43.538 1.00 65.44 673 GLY A N 1
ATOM 4911 C CA . GLY A 1 673 ? -32.385 7.391 42.239 1.00 65.44 673 GLY A CA 1
ATOM 4912 C C . GLY A 1 673 ? -33.355 8.341 41.521 1.00 65.44 673 GLY A C 1
ATOM 4913 O O . GLY A 1 673 ? -33.764 8.035 40.399 1.00 65.44 673 GLY A O 1
ATOM 4914 N N . ALA A 1 674 ? -33.675 9.507 42.100 1.00 64.56 674 ALA A N 1
ATOM 4915 C CA . ALA A 1 674 ? -34.367 10.592 41.415 1.00 64.56 674 ALA A CA 1
ATOM 4916 C C . ALA A 1 674 ? -33.366 11.504 40.673 1.00 64.56 674 ALA A C 1
ATOM 4918 O O . ALA A 1 674 ? -32.264 11.790 41.143 1.00 64.56 674 ALA A O 1
ATOM 4919 N N . GLY A 1 675 ? -33.743 11.969 39.478 1.00 70.56 675 GLY A N 1
ATOM 4920 C CA . GLY A 1 675 ? -32.928 12.871 38.653 1.00 70.56 675 GLY A CA 1
ATOM 4921 C C . GLY A 1 675 ? -32.351 12.236 37.384 1.00 70.56 675 GLY A C 1
ATOM 4922 O O . GLY A 1 675 ? -32.503 11.040 37.127 1.00 70.56 675 GLY A O 1
ATOM 4923 N N . SER A 1 676 ? -31.715 13.068 36.557 1.00 78.12 676 SER A N 1
ATOM 4924 C CA . SER A 1 676 ? -31.110 12.650 35.287 1.00 78.12 676 SER A CA 1
ATOM 4925 C C . SER A 1 676 ? -29.766 11.957 35.516 1.00 78.12 676 SER A C 1
ATOM 4927 O O . SER A 1 676 ? -29.049 12.265 36.471 1.00 78.12 676 SER A O 1
ATOM 4929 N N . THR A 1 677 ? -29.412 11.034 34.624 1.00 80.56 677 THR A N 1
ATOM 4930 C CA . THR A 1 677 ? -28.077 10.428 34.570 1.00 80.56 677 THR A CA 1
ATOM 4931 C C . THR A 1 677 ? -27.100 11.389 33.894 1.00 80.56 677 THR A C 1
ATOM 4933 O O . THR A 1 677 ? -27.399 11.924 32.826 1.00 80.56 677 THR A O 1
ATOM 4936 N N . TRP A 1 678 ? -25.946 11.600 34.518 1.00 82.19 678 TRP A N 1
ATOM 4937 C CA . TRP A 1 678 ? -24.857 12.444 34.037 1.00 82.19 678 TRP A CA 1
ATOM 4938 C C . TRP A 1 678 ? -23.555 11.639 34.003 1.00 82.19 678 TRP A C 1
ATOM 4940 O O . TRP A 1 678 ? -23.328 10.810 34.880 1.00 82.19 678 TRP A O 1
ATOM 4950 N N . TYR A 1 679 ? -22.691 11.901 33.032 1.00 84.44 679 TYR A N 1
ATOM 4951 C CA . TYR A 1 679 ? -21.444 11.171 32.792 1.00 84.44 679 TYR A CA 1
ATOM 4952 C C . TYR A 1 679 ? -20.262 12.108 33.000 1.00 84.44 679 TYR A C 1
ATOM 4954 O O . TYR A 1 679 ? -20.330 13.256 32.567 1.00 84.44 679 TYR A O 1
ATOM 4962 N N . PHE A 1 680 ? -19.232 11.664 33.720 1.00 84.56 680 PHE A N 1
ATOM 4963 C CA . PHE A 1 680 ? -18.066 12.498 34.022 1.00 84.56 680 PHE A CA 1
ATOM 4964 C C . PHE A 1 680 ? -17.262 12.752 32.744 1.00 84.56 680 PHE A C 1
ATOM 4966 O O . PHE A 1 680 ? -16.883 11.802 32.067 1.00 84.56 680 PHE A O 1
ATOM 4973 N N . ASP A 1 681 ? -17.037 14.026 32.448 1.00 83.69 681 ASP A N 1
ATOM 4974 C CA . ASP A 1 681 ? -16.295 14.532 31.294 1.00 83.69 681 ASP A CA 1
ATOM 4975 C C . ASP A 1 681 ? -14.898 14.935 31.802 1.00 83.69 681 ASP A C 1
ATOM 4977 O O . ASP A 1 681 ? -14.736 15.918 32.542 1.00 83.69 681 ASP A O 1
ATOM 4981 N N . ILE A 1 682 ? -13.913 14.068 31.559 1.00 82.81 682 ILE A N 1
ATOM 4982 C CA . ILE A 1 682 ? -12.578 14.147 32.174 1.00 82.81 682 ILE A CA 1
ATOM 4983 C C . ILE A 1 682 ? -11.689 15.153 31.434 1.00 82.81 682 ILE A C 1
ATOM 4985 O O . ILE A 1 682 ? -10.930 15.889 32.086 1.00 82.81 682 ILE A O 1
ATOM 4989 N N . ASP A 1 683 ? -11.780 15.193 30.110 1.00 79.69 683 ASP A N 1
ATOM 4990 C CA . ASP A 1 683 ? -10.962 16.011 29.214 1.00 79.69 683 ASP A CA 1
ATOM 4991 C C . ASP A 1 683 ? -11.679 17.270 28.684 1.00 79.69 683 ASP A C 1
ATOM 4993 O O . ASP A 1 683 ? -11.019 18.144 28.112 1.00 79.69 683 ASP A O 1
ATOM 4997 N N . ASN A 1 684 ? -12.956 17.451 29.038 1.00 82.75 684 ASN A N 1
ATOM 4998 C CA . ASN A 1 684 ? -13.817 18.604 28.771 1.00 82.75 684 ASN A CA 1
ATOM 4999 C C . ASN A 1 684 ? -14.204 18.789 27.289 1.00 82.75 684 ASN A C 1
ATOM 5001 O O . ASN A 1 684 ? -14.226 19.930 26.805 1.00 82.75 684 ASN A O 1
ATOM 5005 N N . ASP A 1 685 ? -14.521 17.716 26.570 1.00 82.88 685 ASP A N 1
ATOM 5006 C CA . ASP A 1 685 ? -14.911 17.759 25.154 1.00 82.88 685 ASP A CA 1
ATOM 5007 C C . ASP A 1 685 ? -16.442 17.839 24.918 1.00 82.88 685 ASP A C 1
ATOM 5009 O O . ASP A 1 685 ? -16.905 18.162 23.817 1.00 82.88 685 ASP A O 1
ATOM 5013 N N . GLY A 1 686 ? -17.246 17.641 25.971 1.00 84.56 686 GLY A N 1
ATOM 5014 C CA . GLY A 1 686 ? -18.710 17.652 25.917 1.00 84.56 686 GLY A CA 1
ATOM 5015 C C . GLY A 1 686 ? -19.377 16.272 25.836 1.00 84.56 686 GLY A C 1
ATOM 5016 O O . GLY A 1 686 ? -20.617 16.202 25.857 1.00 84.56 686 GLY A O 1
ATOM 5017 N N . TYR A 1 687 ? -18.596 15.199 25.784 1.00 86.56 687 TYR A N 1
ATOM 5018 C CA . TYR A 1 687 ? -18.996 13.805 25.923 1.00 86.56 687 TYR A CA 1
ATOM 5019 C C . TYR A 1 687 ? -18.437 13.264 27.249 1.00 86.56 687 TYR A C 1
ATOM 5021 O O . TYR A 1 687 ? -17.699 13.935 27.959 1.00 86.56 687 TYR A O 1
ATOM 5029 N N . GLY A 1 688 ? -18.950 12.137 27.727 1.00 84.62 688 GLY A N 1
ATOM 5030 C CA . GLY A 1 688 ? -18.499 11.618 29.012 1.00 84.62 688 GLY A CA 1
ATOM 5031 C C . GLY A 1 688 ? -18.662 10.121 29.139 1.00 84.62 688 GLY A C 1
ATOM 5032 O O . GLY A 1 688 ? -19.396 9.483 28.380 1.00 84.62 688 GLY A O 1
ATOM 5033 N N . ASN A 1 689 ? -18.022 9.582 30.169 1.00 79.94 689 ASN A N 1
ATOM 5034 C CA . ASN A 1 689 ? -17.809 8.151 30.312 1.00 79.94 689 ASN A CA 1
ATOM 5035 C C . ASN A 1 689 ? -19.092 7.384 30.667 1.00 79.94 689 ASN A C 1
ATOM 5037 O O . ASN A 1 689 ? -19.564 7.446 31.810 1.00 79.94 689 ASN A O 1
ATOM 5041 N N . ALA A 1 690 ? -19.602 6.555 29.750 1.00 77.38 690 ALA A N 1
ATOM 5042 C CA . ALA A 1 690 ? -20.753 5.675 29.998 1.00 77.38 690 ALA A CA 1
ATOM 5043 C C . ALA A 1 690 ? -20.578 4.702 31.184 1.00 77.38 690 ALA A C 1
ATOM 5045 O O . ALA A 1 690 ? -21.564 4.248 31.768 1.00 77.38 690 ALA A O 1
ATOM 5046 N N . SER A 1 691 ? -19.339 4.370 31.548 1.00 77.94 691 SER A N 1
ATOM 5047 C CA . SER A 1 691 ? -18.995 3.436 32.627 1.00 77.94 691 SER A CA 1
ATOM 5048 C C . SER A 1 691 ? -19.031 4.071 34.019 1.00 77.94 691 SER A C 1
ATOM 5050 O O . SER A 1 691 ? -19.019 3.339 35.010 1.00 77.94 691 SER A O 1
ATOM 5052 N N . LEU A 1 692 ? -19.094 5.405 34.120 1.00 73.56 692 LEU A N 1
ATOM 5053 C CA . LEU A 1 692 ? -19.155 6.140 35.390 1.00 73.56 692 LEU A CA 1
ATOM 5054 C C . LEU A 1 692 ? -20.389 7.062 35.463 1.00 73.56 692 LEU A C 1
ATOM 5056 O O . LEU A 1 692 ? -20.248 8.285 35.558 1.00 73.56 692 LEU A O 1
ATOM 5060 N N . PRO A 1 693 ? -21.617 6.507 35.435 1.00 80.00 693 PRO A N 1
ATOM 5061 C CA . PRO A 1 693 ? -22.824 7.309 35.554 1.00 80.00 693 PRO A CA 1
ATOM 5062 C C . PRO A 1 693 ? -23.007 7.831 36.986 1.00 80.00 693 PRO A C 1
ATOM 5064 O O . PRO A 1 693 ? -22.954 7.077 37.959 1.00 80.00 693 PRO A O 1
ATOM 5067 N N . THR A 1 694 ? -23.323 9.117 37.102 1.00 80.25 694 THR A N 1
ATOM 5068 C CA . THR A 1 694 ? -23.753 9.773 38.341 1.00 80.25 694 THR A CA 1
ATOM 5069 C C . THR A 1 694 ? -25.201 10.227 38.195 1.00 80.25 694 THR A C 1
ATOM 5071 O O . THR A 1 694 ? -25.553 10.926 37.245 1.00 80.25 694 THR A O 1
ATOM 5074 N N . GLN A 1 695 ? -26.060 9.868 39.149 1.00 79.31 695 GLN A N 1
ATOM 5075 C CA . GLN A 1 695 ? -27.457 10.302 39.158 1.00 79.31 695 GLN A CA 1
ATOM 5076 C C . GLN A 1 695 ? -27.630 11.544 40.037 1.00 79.31 695 GLN A C 1
ATOM 5078 O O . GLN A 1 695 ? -27.172 11.567 41.177 1.00 79.31 695 GLN A O 1
ATOM 5083 N N . SER A 1 696 ? -28.240 12.599 39.489 1.00 74.19 696 SER A N 1
ATOM 5084 C CA . SER A 1 696 ? -28.441 13.865 40.204 1.00 74.19 696 SER A CA 1
ATOM 5085 C C . SER A 1 696 ? -29.601 14.678 39.622 1.00 74.19 696 SER A C 1
ATOM 5087 O O . SER A 1 696 ? -29.799 14.736 38.404 1.00 74.19 696 SER A O 1
ATOM 5089 N N . CYS A 1 697 ? -30.331 15.389 40.484 1.00 72.88 697 CYS A N 1
ATOM 5090 C CA . CYS A 1 697 ? -31.415 16.299 40.095 1.00 72.88 697 CYS A CA 1
ATOM 5091 C C . CYS A 1 697 ? -30.928 17.543 39.314 1.00 72.88 697 CYS A C 1
ATOM 5093 O O . CYS A 1 697 ? -31.727 18.219 38.666 1.00 72.88 697 CYS A O 1
ATOM 5095 N N . SER A 1 698 ? -29.627 17.848 39.334 1.00 76.81 698 SER A N 1
ATOM 5096 C CA . SER A 1 698 ? -29.007 18.942 38.568 1.00 76.81 698 SER A CA 1
ATOM 5097 C C . SER A 1 698 ? -27.602 18.566 38.099 1.00 76.81 698 SER A C 1
ATOM 5099 O O . SER A 1 698 ? -26.925 17.829 38.815 1.00 76.81 698 SER A O 1
ATOM 5101 N N . GLN A 1 699 ? -27.157 19.107 36.955 1.00 76.06 699 GLN A N 1
ATOM 5102 C CA . GLN A 1 699 ? -25.842 18.832 36.354 1.00 76.06 699 GLN A CA 1
ATOM 5103 C C . GLN A 1 699 ? -24.700 18.973 37.376 1.00 76.06 699 GLN A C 1
ATOM 5105 O O . GLN A 1 699 ? -24.426 20.089 37.830 1.00 76.06 699 GLN A O 1
ATOM 5110 N N . PRO A 1 700 ? -24.033 17.867 37.751 1.00 77.69 700 PRO A N 1
ATOM 5111 C CA . PRO A 1 700 ? -22.846 17.915 38.593 1.00 77.69 700 PRO A CA 1
ATOM 5112 C C . PRO A 1 700 ? -21.672 18.598 37.872 1.00 77.69 700 PRO A C 1
ATOM 5114 O O . PRO A 1 700 ? -21.612 18.650 36.644 1.00 77.69 700 PRO A O 1
ATOM 5117 N N . PHE A 1 701 ? -20.712 19.128 38.634 1.00 73.75 701 PHE A N 1
ATOM 5118 C CA . PHE A 1 701 ? -19.515 19.767 38.076 1.00 73.75 701 PHE A CA 1
ATOM 5119 C C . PHE A 1 701 ? -18.729 18.778 37.194 1.00 73.75 701 PHE A C 1
ATOM 5121 O O . PHE A 1 701 ? -18.454 17.664 37.641 1.00 73.75 701 PHE A O 1
ATOM 5128 N N . ARG A 1 702 ? -18.378 19.188 35.963 1.00 74.81 702 ARG A N 1
ATOM 5129 C CA . ARG A 1 702 ? -17.701 18.363 34.935 1.00 74.81 702 ARG A CA 1
ATOM 5130 C C . ARG A 1 702 ? -18.434 17.071 34.557 1.00 74.81 702 ARG A C 1
ATOM 5132 O O . ARG A 1 702 ? -17.814 16.036 34.369 1.00 74.81 702 ARG A O 1
ATOM 5139 N N . HIS A 1 703 ? -19.760 17.102 34.510 1.00 83.94 703 HIS A N 1
ATOM 5140 C CA . HIS A 1 703 ? -20.519 15.995 33.941 1.00 83.94 703 HIS A CA 1
ATOM 5141 C C . HIS A 1 703 ? -21.419 16.484 32.814 1.00 83.94 703 HIS A C 1
ATOM 5143 O O . HIS A 1 703 ? -21.960 17.587 32.892 1.00 83.94 703 HIS A O 1
ATOM 5149 N N . VAL A 1 704 ? -21.638 15.651 31.807 1.00 86.62 704 VAL A N 1
ATOM 5150 C CA . VAL A 1 704 ? -22.496 15.923 30.649 1.00 86.62 704 VAL A CA 1
ATOM 5151 C C . VAL A 1 704 ? -23.605 14.881 30.547 1.00 86.62 704 VAL A C 1
ATOM 5153 O O . VAL A 1 704 ? -23.564 13.836 31.189 1.00 86.62 704 VAL A O 1
ATOM 5156 N N . SER A 1 705 ? -24.658 15.171 29.785 1.00 85.69 705 SER A N 1
ATOM 5157 C CA . SER A 1 705 ? -25.766 14.227 29.586 1.00 85.69 705 SER A CA 1
ATOM 5158 C C . SER A 1 705 ? -25.492 13.201 28.482 1.00 85.69 705 SER A C 1
ATOM 5160 O O . SER A 1 705 ? -26.263 12.252 28.337 1.00 85.69 705 SER A O 1
ATOM 5162 N N . ASN A 1 706 ? -24.431 13.393 27.692 1.00 83.38 706 ASN A N 1
ATOM 5163 C CA . ASN A 1 706 ? -24.075 12.531 26.573 1.00 83.38 706 ASN A CA 1
ATOM 5164 C C . ASN A 1 706 ? -22.981 11.535 26.979 1.00 83.38 706 ASN A C 1
ATOM 5166 O O . ASN A 1 706 ? -21.885 11.944 27.327 1.00 83.38 706 ASN A O 1
ATOM 5170 N N . ALA A 1 707 ? -23.292 10.241 26.917 1.00 84.06 707 ALA A N 1
ATOM 5171 C CA . ALA A 1 707 ? -22.432 9.145 27.380 1.00 84.06 707 ALA A CA 1
ATOM 5172 C C . ALA A 1 707 ? -21.478 8.592 26.310 1.00 84.06 707 ALA A C 1
ATOM 5174 O O . ALA A 1 707 ? -20.956 7.492 26.461 1.00 84.06 707 ALA A O 1
ATOM 5175 N N . SER A 1 708 ? -21.411 9.241 25.151 1.00 82.12 708 SER A N 1
ATOM 5176 C CA . SER A 1 708 ? -20.958 8.580 23.923 1.00 82.12 708 SER A CA 1
ATOM 5177 C C . SER A 1 708 ? -19.449 8.689 23.690 1.00 82.12 708 SER A C 1
ATOM 5179 O O . SER A 1 708 ? -19.003 8.402 22.587 1.00 82.12 708 SER A O 1
ATOM 5181 N N . ASP A 1 709 ? -18.682 9.102 24.696 1.00 82.56 709 ASP A N 1
ATOM 5182 C CA . ASP A 1 709 ? -17.230 9.208 24.593 1.00 82.56 709 ASP A CA 1
ATOM 5183 C C . ASP A 1 709 ? -16.583 7.813 24.541 1.00 82.56 709 ASP A C 1
ATOM 5185 O O . ASP A 1 709 ? -16.933 6.922 25.326 1.00 82.56 709 ASP A O 1
ATOM 5189 N N . CYS A 1 710 ? -15.673 7.610 23.587 1.00 82.31 710 CYS A N 1
ATOM 5190 C CA . CYS A 1 710 ? -14.902 6.381 23.459 1.00 82.31 710 CYS A CA 1
ATOM 5191 C C . CYS A 1 710 ? -13.457 6.493 23.985 1.00 82.31 710 CYS A C 1
ATOM 5193 O O . CYS A 1 710 ? -12.815 5.449 24.146 1.00 82.31 710 CYS A O 1
ATOM 5195 N N . ASP A 1 711 ? -12.966 7.694 24.319 1.00 81.56 711 ASP A N 1
ATOM 5196 C CA . ASP A 1 711 ? -11.673 7.934 24.973 1.00 81.56 711 ASP A CA 1
ATOM 5197 C C . ASP A 1 711 ? -11.700 9.194 25.866 1.00 81.56 711 ASP A C 1
ATOM 5199 O O . ASP A 1 711 ? -11.184 10.242 25.492 1.00 81.56 711 ASP A O 1
ATOM 5203 N N . ASP A 1 712 ? -12.171 9.043 27.113 1.00 78.88 712 ASP A N 1
ATOM 5204 C CA . ASP A 1 712 ? -12.320 10.149 28.084 1.00 78.88 712 ASP A CA 1
ATOM 5205 C C . ASP A 1 712 ? -11.005 10.824 28.532 1.00 78.88 712 ASP A C 1
ATOM 5207 O O . ASP A 1 712 ? -10.973 11.599 29.490 1.00 78.88 712 ASP A O 1
ATOM 5211 N N . PHE A 1 713 ? -9.861 10.463 27.960 1.00 82.88 713 PHE A N 1
ATOM 5212 C CA . PHE A 1 713 ? -8.585 11.106 28.266 1.00 82.88 713 PHE A CA 1
ATOM 5213 C C . PHE A 1 713 ? -8.073 11.972 27.114 1.00 82.88 713 PHE A C 1
ATOM 5215 O O . PHE A 1 713 ? -6.994 12.567 27.253 1.00 82.88 713 PHE A O 1
ATOM 5222 N N . ASN A 1 714 ? -8.792 12.037 25.993 1.00 80.56 714 ASN A N 1
ATOM 5223 C CA . ASN A 1 714 ? -8.357 12.712 24.786 1.00 80.56 714 ASN A CA 1
ATOM 5224 C C . ASN A 1 714 ? -9.477 13.498 24.085 1.00 80.56 714 ASN A C 1
ATOM 5226 O O . ASN A 1 714 ? -10.173 12.976 23.223 1.00 80.56 714 ASN A O 1
ATOM 5230 N N . VAL A 1 715 ? -9.449 14.819 24.292 1.00 85.88 715 VAL A N 1
ATOM 5231 C CA . VAL A 1 715 ? -10.391 15.829 23.765 1.00 85.88 715 VAL A CA 1
ATOM 5232 C C . VAL A 1 715 ? -10.606 15.821 22.237 1.00 85.88 715 VAL A C 1
ATOM 5234 O O . VAL A 1 715 ? -11.436 16.559 21.712 1.00 85.88 715 VAL A O 1
ATOM 5237 N N . SER A 1 716 ? -9.794 15.074 21.485 1.00 82.44 716 SER A N 1
ATOM 5238 C CA . SER A 1 716 ? -9.883 14.956 20.022 1.00 82.44 716 SER A CA 1
ATOM 5239 C C . SER A 1 716 ? -10.542 13.657 19.544 1.00 82.44 716 SER A C 1
ATOM 5241 O O . SER A 1 716 ? -10.632 13.461 18.335 1.00 82.44 716 SER A O 1
ATOM 5243 N N . ILE A 1 717 ? -10.957 12.767 20.451 1.00 85.69 717 ILE A N 1
ATOM 5244 C CA . ILE A 1 717 ? -11.587 11.483 20.131 1.00 85.69 717 ILE A CA 1
ATOM 5245 C C . ILE A 1 717 ? -12.996 11.485 20.711 1.00 85.69 717 ILE A C 1
ATOM 5247 O O . ILE A 1 717 ? -13.177 11.291 21.902 1.00 85.69 717 ILE A O 1
ATOM 5251 N N . TYR A 1 718 ? -13.988 11.729 19.860 1.00 84.81 718 TYR A N 1
ATOM 5252 C CA . TYR A 1 718 ? -15.377 11.863 20.278 1.00 84.81 718 TYR A CA 1
ATOM 5253 C C . TYR A 1 718 ? -16.347 11.639 19.123 1.00 84.81 718 TYR A C 1
ATOM 5255 O O . TYR A 1 718 ? -15.994 11.850 17.962 1.00 84.81 718 TYR A O 1
ATOM 5263 N N . PRO A 1 719 ? -17.618 11.307 19.399 1.00 84.38 719 PRO A N 1
ATOM 5264 C CA . PRO A 1 719 ? -18.632 11.102 18.372 1.00 84.38 719 PRO A CA 1
ATOM 5265 C C . PRO A 1 719 ? -18.722 12.228 17.338 1.00 84.38 719 PRO A C 1
ATOM 5267 O O . PRO A 1 719 ? -19.161 13.343 17.633 1.00 84.38 719 PRO A O 1
ATOM 5270 N N . GLY A 1 720 ? -18.369 11.909 16.091 1.00 77.19 720 GLY A N 1
ATOM 5271 C CA . GLY A 1 720 ? -18.399 12.853 14.971 1.00 77.19 720 GLY A CA 1
ATOM 5272 C C . GLY A 1 720 ? -17.171 13.762 14.830 1.00 77.19 720 GLY A C 1
ATOM 5273 O O . GLY A 1 720 ? -17.241 14.723 14.057 1.00 77.19 720 GLY A O 1
ATOM 5274 N N . ALA A 1 721 ? -16.070 13.484 15.534 1.00 80.62 721 ALA A N 1
ATOM 5275 C CA . ALA A 1 721 ? -14.775 14.104 15.258 1.00 80.62 721 ALA A CA 1
ATOM 5276 C C . ALA A 1 721 ? -14.296 13.803 13.814 1.00 80.62 721 ALA A C 1
ATOM 5278 O O . ALA A 1 721 ? -14.714 12.815 13.209 1.00 80.62 721 ALA A O 1
ATOM 5279 N N . PRO A 1 722 ? -13.447 14.645 13.202 1.00 78.94 722 PRO A N 1
ATOM 5280 C CA . PRO A 1 722 ? -12.767 14.287 11.957 1.00 78.94 722 PRO A CA 1
ATOM 5281 C C . PRO A 1 722 ? -11.758 13.152 12.187 1.00 78.94 722 PRO A C 1
ATOM 5283 O O . PRO A 1 722 ? -10.925 13.260 13.084 1.00 78.94 722 PRO A O 1
ATOM 5286 N N . GLU A 1 723 ? -11.798 12.108 11.356 1.00 79.75 723 GLU A N 1
ATOM 5287 C CA . GLU A 1 723 ? -10.804 11.025 11.385 1.00 79.75 723 GLU A CA 1
ATOM 5288 C C . GLU A 1 723 ? -9.414 11.524 10.976 1.00 79.75 723 GLU A C 1
ATOM 5290 O O . GLU A 1 723 ? -9.263 12.309 10.030 1.00 79.75 723 GLU A O 1
ATOM 5295 N N . ALA A 1 724 ? -8.392 11.027 11.668 1.00 74.69 724 ALA A N 1
ATOM 5296 C CA . ALA A 1 724 ? -6.988 11.225 11.341 1.00 74.69 724 ALA A CA 1
ATOM 5297 C C . ALA A 1 724 ? -6.344 9.867 11.043 1.00 74.69 724 ALA A C 1
ATOM 5299 O O . ALA A 1 724 ? -6.731 8.866 11.609 1.00 74.69 724 ALA A O 1
ATOM 5300 N N . CYS A 1 725 ? -5.332 9.821 10.174 1.00 77.81 725 CYS A N 1
ATOM 5301 C CA . CYS A 1 725 ? -4.621 8.581 9.836 1.00 77.81 725 CYS A CA 1
ATOM 5302 C C . CYS A 1 725 ? -3.645 8.137 10.942 1.00 77.81 725 CYS A C 1
ATOM 5304 O O . CYS A 1 725 ? -2.426 8.121 10.733 1.00 77.81 725 CYS A O 1
ATOM 5306 N N . ASP A 1 726 ? -4.160 7.830 12.128 1.00 77.12 726 ASP A N 1
ATOM 5307 C CA . ASP A 1 726 ? -3.379 7.466 13.312 1.00 77.12 726 ASP A CA 1
ATOM 5308 C C . ASP A 1 726 ? -3.688 6.050 13.841 1.00 77.12 726 ASP A C 1
ATOM 5310 O O . ASP A 1 726 ? -3.068 5.603 14.817 1.00 77.12 726 ASP A O 1
ATOM 5314 N N . GLY A 1 727 ? -4.562 5.310 13.147 1.00 77.50 727 GLY A N 1
ATOM 5315 C CA . GLY A 1 727 ? -4.949 3.945 13.483 1.00 77.50 727 GLY A CA 1
ATOM 5316 C C . GLY A 1 727 ? -5.903 3.870 14.673 1.00 77.50 727 GLY A C 1
ATOM 5317 O O . GLY A 1 727 ? -5.990 2.813 15.313 1.00 77.50 727 GLY A O 1
ATOM 5318 N N . ARG A 1 728 ? -6.573 4.976 15.004 1.00 81.50 728 ARG A N 1
ATOM 5319 C CA . ARG A 1 728 ? -7.608 5.070 16.035 1.00 81.50 728 ARG A CA 1
ATOM 5320 C C . ARG A 1 728 ? -8.941 5.405 15.368 1.00 81.50 728 ARG A C 1
ATOM 5322 O O . ARG A 1 728 ? -8.990 5.902 14.259 1.00 81.50 728 ARG A O 1
ATOM 5329 N N . ASP A 1 729 ? -10.024 5.062 16.047 1.00 82.50 729 ASP A N 1
ATOM 5330 C CA . ASP A 1 729 ? -11.381 5.466 15.670 1.00 82.50 729 ASP A CA 1
ATOM 5331 C C . ASP A 1 729 ? -11.639 6.807 16.360 1.00 82.50 729 ASP A C 1
ATOM 5333 O O . ASP A 1 729 ? -11.996 6.835 17.541 1.00 82.50 729 ASP A O 1
ATOM 5337 N N . ASN A 1 730 ? -11.315 7.919 15.691 1.00 85.25 730 ASN A N 1
ATOM 5338 C CA . ASN A 1 730 ? -11.391 9.242 16.314 1.00 85.25 730 ASN A CA 1
ATOM 5339 C C . ASN A 1 730 ? -12.842 9.682 16.541 1.00 85.25 730 ASN A C 1
ATOM 5341 O O . ASN A 1 730 ? -13.106 10.487 17.430 1.00 85.25 730 ASN A O 1
ATOM 5345 N N . ASN A 1 731 ? -13.782 9.183 15.745 1.00 86.44 731 ASN A N 1
ATOM 5346 C CA . ASN A 1 731 ? -15.163 9.634 15.720 1.00 86.44 731 ASN A CA 1
ATOM 5347 C C . ASN A 1 731 ? -16.149 8.659 16.373 1.00 86.44 731 ASN A C 1
ATOM 5349 O O . ASN A 1 731 ? -17.365 8.891 16.330 1.00 86.44 731 ASN A O 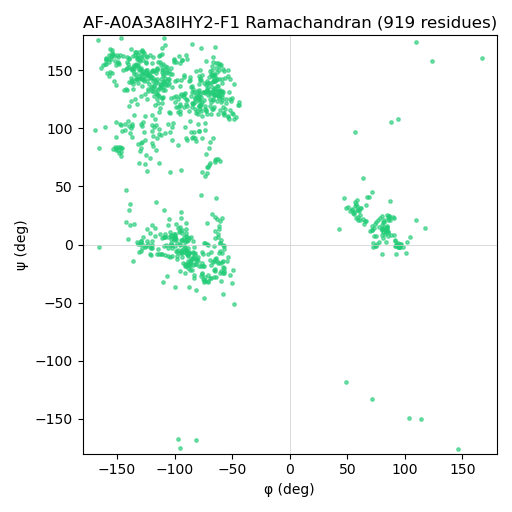1
ATOM 5353 N N . CYS A 1 732 ? -15.624 7.606 16.999 1.00 83.81 732 CYS A N 1
ATOM 5354 C CA . CYS A 1 732 ? -16.340 6.604 17.773 1.00 83.81 732 CYS A CA 1
ATOM 5355 C C . CYS A 1 732 ? -17.447 5.879 16.983 1.00 83.81 732 CYS A C 1
ATOM 5357 O O . CYS A 1 732 ? -18.501 5.553 17.548 1.00 83.81 732 CYS A O 1
ATOM 5359 N N . ASN A 1 733 ? -17.261 5.640 15.681 1.00 85.38 733 ASN A N 1
ATOM 5360 C CA . ASN A 1 733 ? -18.247 4.939 14.847 1.00 85.38 733 ASN A CA 1
ATOM 5361 C C . ASN A 1 733 ? -17.902 3.464 14.565 1.00 85.38 733 ASN A C 1
ATOM 5363 O O . ASN A 1 733 ? -18.656 2.785 13.855 1.00 85.38 733 ASN A O 1
ATOM 5367 N N . TYR A 1 734 ? -16.831 2.956 15.181 1.00 82.50 734 TYR A N 1
ATOM 5368 C CA . TYR A 1 734 ? -16.269 1.609 15.046 1.00 82.50 734 TYR A CA 1
ATOM 5369 C C . TYR A 1 734 ? -15.573 1.316 13.714 1.00 82.50 734 TYR A C 1
ATOM 5371 O O . TYR A 1 734 ? -15.274 0.151 13.417 1.00 82.50 734 TYR A O 1
ATOM 5379 N N . LEU A 1 735 ? -15.312 2.342 12.915 1.00 78.44 735 LEU A N 1
ATOM 5380 C CA . LEU A 1 735 ? -14.430 2.295 11.762 1.00 78.44 735 LEU A CA 1
ATOM 5381 C C . LEU A 1 735 ? -13.157 3.072 12.125 1.00 78.44 735 LEU A C 1
ATOM 5383 O O . LEU A 1 735 ? -13.167 3.939 12.985 1.00 78.44 735 LEU A O 1
ATOM 5387 N N . VAL A 1 736 ? -12.027 2.634 11.579 1.00 76.31 736 VAL A N 1
ATOM 5388 C CA . VAL A 1 736 ? -10.717 3.225 11.872 1.00 76.31 736 VAL A CA 1
ATOM 5389 C C . VAL A 1 736 ? -10.257 3.958 10.619 1.00 76.31 736 VAL A C 1
ATOM 5391 O O . VAL A 1 736 ? -10.211 3.339 9.547 1.00 76.31 736 VAL A O 1
ATOM 5394 N N . ASP A 1 737 ? -9.897 5.235 10.768 1.00 75.38 737 ASP A N 1
ATOM 5395 C CA . ASP A 1 737 ? -9.364 6.135 9.738 1.00 75.38 737 ASP A CA 1
ATOM 5396 C C . ASP A 1 737 ? -10.272 6.328 8.491 1.00 75.38 737 ASP A C 1
ATOM 5398 O O . ASP A 1 737 ? -9.802 6.663 7.390 1.00 75.38 737 ASP A O 1
ATOM 5402 N N . GLU A 1 738 ? -11.583 6.095 8.581 1.00 76.88 738 GLU A N 1
ATOM 5403 C CA . GLU A 1 738 ? -12.480 6.236 7.434 1.00 76.88 738 GLU A CA 1
ATOM 5404 C C . GLU A 1 738 ? -12.713 7.707 7.063 1.00 76.88 738 GLU A C 1
ATOM 5406 O O . GLU A 1 738 ? -13.004 8.567 7.883 1.00 76.88 738 GLU A O 1
ATOM 5411 N N . GLY A 1 739 ? -12.590 8.037 5.779 1.00 70.19 739 GLY A N 1
ATOM 5412 C CA . GLY A 1 739 ? -12.662 9.437 5.353 1.00 70.19 739 GLY A CA 1
ATOM 5413 C C . GLY A 1 739 ? -11.364 10.236 5.561 1.00 70.19 739 GLY A C 1
ATOM 5414 O O . GLY A 1 739 ? -11.273 11.334 5.013 1.00 70.19 739 GLY A O 1
ATOM 5415 N N . ALA A 1 740 ? -10.347 9.684 6.242 1.00 72.06 740 ALA A N 1
ATOM 5416 C CA . ALA A 1 740 ? -9.021 10.300 6.402 1.00 72.06 740 ALA A CA 1
ATOM 5417 C C . ALA A 1 740 ? -8.032 9.963 5.263 1.00 72.06 740 ALA A C 1
ATOM 5419 O O . ALA A 1 740 ? -7.008 10.626 5.092 1.00 72.06 740 ALA A O 1
ATOM 5420 N N . GLY A 1 741 ? -8.329 8.933 4.465 1.00 71.69 741 GLY A N 1
ATOM 5421 C CA . GLY A 1 741 ? -7.488 8.459 3.364 1.00 71.69 741 GLY A CA 1
ATOM 5422 C C . GLY A 1 741 ? -7.670 9.196 2.031 1.00 71.69 741 GLY A C 1
ATOM 5423 O O . GLY A 1 741 ? -8.579 10.003 1.831 1.00 71.69 741 GLY A O 1
ATOM 5424 N N . SER A 1 742 ? -6.806 8.874 1.070 1.00 77.12 742 SER A N 1
ATOM 5425 C CA . SER A 1 742 ? -6.920 9.300 -0.331 1.00 77.12 742 SER A CA 1
ATOM 5426 C C . SER A 1 742 ? -7.214 8.101 -1.231 1.00 77.12 742 SER A C 1
ATOM 5428 O O . SER A 1 742 ? -6.904 6.958 -0.890 1.00 77.12 742 SER A O 1
ATOM 5430 N N . THR A 1 743 ? -7.841 8.354 -2.382 1.00 82.31 743 THR A N 1
ATOM 5431 C CA . THR A 1 743 ? -8.034 7.311 -3.399 1.00 82.31 743 THR A CA 1
ATOM 5432 C C . THR A 1 743 ? -6.758 7.195 -4.228 1.00 82.31 743 THR A C 1
ATOM 5434 O O . THR A 1 743 ? -6.283 8.196 -4.758 1.00 82.31 743 THR A O 1
ATOM 5437 N N . TRP A 1 744 ? -6.219 5.985 -4.332 1.00 85.50 744 TRP A N 1
ATOM 5438 C CA . TRP A 1 744 ? -5.023 5.647 -5.097 1.00 85.50 744 TRP A CA 1
ATOM 5439 C C . TRP A 1 744 ? -5.392 4.670 -6.212 1.00 85.50 744 TRP A C 1
ATOM 5441 O O . TRP A 1 744 ? -6.202 3.770 -5.998 1.00 85.50 744 TRP A O 1
ATOM 5451 N N . PHE A 1 745 ? -4.793 4.819 -7.384 1.00 89.25 745 PHE A N 1
ATOM 5452 C CA . PHE A 1 745 ? -5.077 4.056 -8.598 1.00 89.25 745 PHE A CA 1
ATOM 5453 C C . PHE A 1 745 ? -3.907 3.138 -8.900 1.00 89.25 745 PHE A C 1
ATOM 5455 O O . PHE A 1 745 ? -2.763 3.562 -8.784 1.00 89.25 745 PHE A O 1
ATOM 5462 N N . ARG A 1 746 ? -4.176 1.871 -9.207 1.00 89.06 746 ARG A N 1
ATOM 5463 C CA . ARG A 1 746 ? -3.130 0.887 -9.482 1.00 89.06 746 ARG A CA 1
ATOM 5464 C C . ARG A 1 746 ? -2.342 1.335 -10.709 1.00 89.06 746 ARG A C 1
ATOM 5466 O O . ARG A 1 746 ? -2.969 1.705 -11.690 1.00 89.06 746 ARG A O 1
ATOM 5473 N N . ASP A 1 747 ? -1.023 1.307 -10.586 1.00 88.31 747 ASP A N 1
ATOM 5474 C CA . ASP A 1 747 ? -0.050 1.622 -11.632 1.00 88.31 747 ASP A CA 1
ATOM 5475 C C . ASP A 1 747 ? 0.591 0.291 -12.050 1.00 88.31 747 ASP A C 1
ATOM 5477 O O . ASP A 1 747 ? 1.415 -0.295 -11.332 1.00 88.31 747 ASP A O 1
ATOM 5481 N N . GLY A 1 748 ? 0.050 -0.289 -13.117 1.00 85.69 748 GLY A N 1
ATOM 5482 C CA . GLY A 1 748 ? 0.338 -1.644 -13.567 1.00 85.69 748 GLY A CA 1
ATOM 5483 C C . GLY A 1 748 ? 1.680 -1.796 -14.278 1.00 85.69 748 GLY A C 1
ATOM 5484 O O . GLY A 1 748 ? 2.245 -2.897 -14.253 1.00 85.69 748 GLY A O 1
ATOM 5485 N N . ASP A 1 749 ? 2.190 -0.724 -14.876 1.00 84.44 749 ASP A N 1
ATOM 5486 C CA . ASP A 1 749 ? 3.393 -0.705 -15.711 1.00 84.44 749 ASP A CA 1
ATOM 5487 C C . ASP A 1 749 ? 4.505 0.228 -15.194 1.00 84.44 749 ASP A C 1
ATOM 5489 O O . ASP A 1 749 ? 5.654 0.089 -15.627 1.00 84.44 749 ASP A O 1
ATOM 5493 N N . GLY A 1 750 ? 4.220 1.051 -14.184 1.00 85.75 750 GLY A N 1
ATOM 5494 C CA . GLY A 1 750 ? 5.182 1.823 -13.405 1.00 85.75 750 GLY A CA 1
ATOM 5495 C C . GLY A 1 750 ? 5.496 3.211 -13.960 1.00 85.75 750 GLY A C 1
ATOM 5496 O O . GLY A 1 750 ? 6.592 3.710 -13.682 1.00 85.75 750 GLY A O 1
ATOM 5497 N N . ASP A 1 751 ? 4.612 3.815 -14.757 1.00 85.94 751 ASP A N 1
ATOM 5498 C CA . ASP A 1 751 ? 4.856 5.108 -15.412 1.00 85.94 751 ASP A CA 1
ATOM 5499 C C . ASP A 1 751 ? 4.411 6.343 -14.604 1.00 85.94 751 ASP A C 1
ATOM 5501 O O . ASP A 1 751 ? 4.722 7.483 -14.969 1.00 85.94 751 ASP A O 1
ATOM 5505 N N . GLY A 1 752 ? 3.761 6.133 -13.455 1.00 86.12 752 GLY A N 1
ATOM 5506 C CA . GLY A 1 752 ? 3.297 7.206 -12.580 1.00 86.12 752 GLY A CA 1
ATOM 5507 C C . GLY A 1 752 ? 1.839 7.628 -12.791 1.00 86.12 752 GLY A C 1
ATOM 5508 O O . GLY A 1 752 ? 1.347 8.478 -12.034 1.00 86.12 752 GLY A O 1
ATOM 5509 N N . TYR A 1 753 ? 1.137 7.042 -13.760 1.00 89.12 753 TYR A N 1
ATOM 5510 C CA . TYR A 1 753 ? -0.305 7.157 -13.957 1.00 89.12 753 TYR A CA 1
ATOM 5511 C C . TYR A 1 753 ? -0.970 5.819 -13.625 1.00 89.12 753 TYR A C 1
ATOM 5513 O O . TYR A 1 753 ? -0.355 4.766 -13.656 1.00 89.12 753 TYR A O 1
ATOM 5521 N N . GLY A 1 754 ? -2.212 5.868 -13.155 1.00 87.19 754 GLY A N 1
ATOM 5522 C CA . GLY A 1 754 ? -2.904 4.683 -12.674 1.00 87.19 754 GLY A CA 1
ATOM 5523 C C . GLY A 1 754 ? -4.283 4.536 -13.282 1.00 87.19 754 GLY A C 1
ATOM 5524 O O . GLY A 1 754 ? -4.919 5.501 -13.709 1.00 87.19 754 GLY A O 1
ATOM 5525 N N . ASN A 1 755 ? -4.782 3.310 -13.265 1.00 85.00 755 ASN A N 1
ATOM 5526 C CA . ASN A 1 755 ? -6.065 2.952 -13.845 1.00 85.00 755 ASN A CA 1
ATOM 5527 C C . ASN A 1 755 ? -7.245 3.344 -12.951 1.00 85.00 755 ASN A C 1
ATOM 5529 O O . ASN A 1 755 ? -7.433 2.797 -11.858 1.00 85.00 755 ASN A O 1
ATOM 5533 N N . TRP A 1 756 ? -8.125 4.214 -13.450 1.00 82.31 756 TRP A N 1
ATOM 5534 C CA . TRP A 1 756 ? -9.299 4.663 -12.696 1.00 82.31 756 TRP A CA 1
ATOM 5535 C C . TRP A 1 756 ? -10.282 3.545 -12.302 1.00 82.31 756 TRP A C 1
ATOM 5537 O O . TRP A 1 756 ? -11.005 3.688 -11.315 1.00 82.31 756 TRP A O 1
ATOM 5547 N N . TYR A 1 757 ? -10.311 2.420 -13.029 1.00 83.56 757 TYR A N 1
ATOM 5548 C CA . TYR A 1 757 ? -11.148 1.262 -12.693 1.00 83.56 757 TYR A CA 1
ATOM 5549 C C . TYR A 1 757 ? -10.546 0.376 -11.591 1.00 83.56 757 TYR A C 1
ATOM 5551 O O . TYR A 1 757 ? -11.237 -0.505 -11.073 1.00 83.56 757 TYR A O 1
ATOM 5559 N N . GLN A 1 758 ? -9.273 0.578 -11.236 1.00 84.62 758 GLN A N 1
ATOM 5560 C CA . GLN A 1 758 ? -8.558 -0.188 -10.216 1.00 84.62 758 GLN A CA 1
ATOM 5561 C C . GLN A 1 758 ? -8.053 0.738 -9.108 1.00 84.62 758 GLN A C 1
ATOM 5563 O O . GLN A 1 758 ? -6.867 1.029 -9.006 1.00 84.62 758 GLN A O 1
ATOM 5568 N N . SER A 1 759 ? -8.971 1.187 -8.253 1.00 85.69 759 SER A N 1
ATOM 5569 C CA . SER A 1 759 ? -8.658 2.077 -7.133 1.00 85.69 759 SER A CA 1
ATOM 5570 C C . SER A 1 759 ? -8.697 1.382 -5.771 1.00 85.69 759 SER A C 1
ATOM 5572 O O . SER A 1 759 ? -9.492 0.467 -5.549 1.00 85.69 759 SER A O 1
ATOM 5574 N N . THR A 1 760 ? -7.924 1.899 -4.822 1.00 83.25 760 THR A N 1
ATOM 5575 C CA . THR A 1 760 ? -7.998 1.584 -3.390 1.00 83.25 760 THR A CA 1
ATOM 5576 C C . THR A 1 760 ? -8.034 2.872 -2.564 1.00 83.25 760 THR A C 1
ATOM 5578 O O . THR A 1 760 ? -7.643 3.929 -3.052 1.00 83.25 760 THR A O 1
ATOM 5581 N N . TYR A 1 761 ? -8.518 2.811 -1.325 1.00 80.62 761 TYR A N 1
ATOM 5582 C CA . TYR A 1 761 ? -8.645 3.970 -0.437 1.00 80.62 761 TYR A CA 1
ATOM 5583 C C . TYR A 1 761 ? -7.810 3.751 0.826 1.00 80.62 761 TYR A C 1
ATOM 5585 O O . TYR A 1 761 ? -8.118 2.858 1.615 1.00 80.62 761 TYR A O 1
ATOM 5593 N N . THR A 1 762 ? -6.729 4.520 0.991 1.00 78.56 762 THR A N 1
ATOM 5594 C CA . THR A 1 762 ? -5.755 4.345 2.084 1.00 78.56 762 THR A CA 1
ATOM 5595 C C . THR A 1 762 ? -5.114 5.671 2.501 1.00 78.56 762 THR A C 1
ATOM 5597 O O . THR A 1 762 ? -5.020 6.620 1.720 1.00 78.56 762 THR A O 1
ATOM 5600 N N . CYS A 1 763 ? -4.617 5.719 3.737 1.00 73.06 763 CYS A N 1
ATOM 5601 C CA . CYS A 1 763 ? -3.948 6.879 4.337 1.00 73.06 763 CYS A CA 1
ATOM 5602 C C . CYS A 1 763 ? -2.613 7.279 3.693 1.00 73.06 763 CYS A C 1
ATOM 5604 O O . CYS A 1 763 ? -2.236 8.445 3.705 1.00 73.06 763 CYS A O 1
ATOM 5606 N N . GLY A 1 764 ? -1.897 6.323 3.106 1.00 70.88 764 GLY A N 1
ATOM 5607 C CA . GLY A 1 764 ? -0.660 6.567 2.365 1.00 70.88 764 GLY A CA 1
ATOM 5608 C C . GLY A 1 764 ? -0.642 5.773 1.069 1.00 70.88 764 GLY A C 1
ATOM 5609 O O . GLY A 1 764 ? -1.408 4.815 0.943 1.00 70.88 764 GLY A O 1
ATOM 5610 N N . GLN A 1 765 ? 0.226 6.172 0.135 1.00 78.88 765 GLN A N 1
ATOM 5611 C CA . GLN A 1 765 ? 0.392 5.536 -1.173 1.00 78.88 765 GLN A CA 1
ATOM 5612 C C . GLN A 1 765 ? 0.745 4.050 -1.016 1.00 78.88 765 GLN A C 1
ATOM 5614 O O . GLN A 1 765 ? 1.844 3.727 -0.552 1.00 78.88 765 GLN A O 1
ATOM 5619 N N . PRO A 1 766 ? -0.151 3.123 -1.392 1.00 82.00 766 PRO A N 1
ATOM 5620 C CA . PRO A 1 766 ? 0.173 1.706 -1.428 1.00 82.00 766 PRO A CA 1
ATOM 5621 C C . PRO A 1 766 ? 1.218 1.435 -2.513 1.00 82.00 766 PRO A C 1
ATOM 5623 O O . PRO A 1 766 ? 1.208 2.065 -3.568 1.00 82.00 766 PRO A O 1
ATOM 5626 N N . GLY A 1 767 ? 2.110 0.470 -2.283 1.00 82.06 767 GLY A N 1
ATOM 5627 C CA . GLY A 1 767 ? 3.092 0.076 -3.296 1.00 82.06 767 GLY A CA 1
ATOM 5628 C C . GLY A 1 767 ? 2.409 -0.398 -4.586 1.00 82.06 767 GLY A C 1
ATOM 5629 O O . GLY A 1 767 ? 1.558 -1.286 -4.531 1.00 82.06 767 GLY A O 1
ATOM 5630 N N . GLY A 1 768 ? 2.784 0.190 -5.727 1.00 83.88 768 GLY A N 1
ATOM 5631 C CA . GLY A 1 768 ? 2.181 -0.087 -7.040 1.00 83.88 768 GLY A CA 1
ATOM 5632 C C . GLY A 1 768 ? 0.869 0.659 -7.316 1.00 83.88 768 GLY A C 1
ATOM 5633 O O . GLY A 1 768 ? 0.080 0.206 -8.140 1.00 83.88 768 GLY A O 1
ATOM 5634 N N . TYR A 1 769 ? 0.593 1.745 -6.589 1.00 89.31 769 TYR A N 1
ATOM 5635 C CA . TYR A 1 769 ? -0.535 2.644 -6.834 1.00 89.31 769 TYR A CA 1
ATOM 5636 C C . TYR A 1 769 ? -0.053 4.100 -6.837 1.00 89.31 769 TYR A C 1
ATOM 5638 O O . TYR A 1 769 ? 0.908 4.423 -6.145 1.00 89.31 769 TYR A O 1
ATOM 5646 N N . VAL A 1 770 ? -0.737 4.987 -7.555 1.00 89.44 770 VAL A N 1
ATOM 5647 C CA . VAL A 1 770 ? -0.430 6.419 -7.720 1.00 89.44 770 VAL A CA 1
ATOM 5648 C C . VAL A 1 770 ? -1.693 7.270 -7.557 1.00 89.44 770 VAL A C 1
ATOM 5650 O O . VAL A 1 770 ? -2.808 6.756 -7.562 1.00 89.44 770 VAL A O 1
ATOM 5653 N N . SER A 1 771 ? -1.556 8.578 -7.342 1.00 86.94 771 SER A N 1
ATOM 5654 C CA . SER A 1 771 ? -2.705 9.472 -7.107 1.00 86.94 771 SER A CA 1
ATOM 5655 C C . SER A 1 771 ? -3.399 9.935 -8.394 1.00 86.94 771 SER A C 1
ATOM 5657 O O . SER A 1 771 ? -4.528 10.423 -8.343 1.00 86.94 771 SER A O 1
ATOM 5659 N N . ASN A 1 772 ? -2.741 9.791 -9.546 1.00 86.56 772 ASN A N 1
ATOM 5660 C CA . ASN A 1 772 ? -3.244 10.239 -10.839 1.00 86.56 772 ASN A CA 1
ATOM 5661 C C . ASN A 1 772 ? -3.951 9.093 -11.576 1.00 86.56 772 ASN A C 1
ATOM 5663 O O . ASN A 1 772 ? -3.335 8.075 -11.851 1.00 86.56 772 ASN A O 1
ATOM 5667 N N . ALA A 1 773 ? -5.232 9.263 -11.902 1.00 86.50 773 ALA A N 1
ATOM 5668 C CA . ALA A 1 773 ? -6.093 8.210 -12.457 1.00 86.50 773 ALA A CA 1
ATOM 5669 C C . ALA A 1 773 ? -6.137 8.152 -13.996 1.00 86.50 773 ALA A C 1
ATOM 5671 O O . ALA A 1 773 ? -7.011 7.493 -14.563 1.00 86.50 773 ALA A O 1
ATOM 5672 N N . ASN A 1 774 ? -5.305 8.944 -14.672 1.00 84.94 774 ASN A N 1
ATOM 5673 C CA . ASN A 1 774 ? -5.510 9.281 -16.080 1.00 84.94 774 ASN A CA 1
ATOM 5674 C C . ASN A 1 774 ? -4.757 8.372 -17.059 1.00 84.94 774 ASN A C 1
ATOM 5676 O O . ASN A 1 774 ? -4.450 8.812 -18.160 1.00 84.94 774 ASN A O 1
ATOM 5680 N N . ASP A 1 775 ? -4.486 7.128 -16.682 1.00 86.00 775 ASP A N 1
ATOM 5681 C CA . ASP A 1 775 ? -3.870 6.154 -17.577 1.00 86.00 775 ASP A CA 1
ATOM 5682 C C . ASP A 1 775 ? -4.921 5.493 -18.490 1.00 86.00 775 ASP A C 1
ATOM 5684 O O . ASP A 1 775 ? -5.916 4.920 -18.022 1.00 86.00 775 ASP A O 1
ATOM 5688 N N . CYS A 1 776 ? -4.723 5.595 -19.806 1.00 85.44 776 CYS A N 1
ATOM 5689 C CA . CYS A 1 776 ? -5.589 4.961 -20.794 1.00 85.44 776 CYS A CA 1
ATOM 5690 C C . CYS A 1 776 ? -5.172 3.521 -21.143 1.00 85.44 776 CYS A C 1
ATOM 5692 O O . CYS A 1 776 ? -5.993 2.786 -21.708 1.00 85.44 776 CYS A O 1
ATOM 5694 N N . ASN A 1 777 ? -3.962 3.085 -20.777 1.00 85.62 777 ASN A N 1
ATOM 5695 C CA . ASN A 1 777 ? -3.476 1.720 -20.935 1.00 85.62 777 ASN A CA 1
ATOM 5696 C C . ASN A 1 777 ? -2.420 1.325 -19.878 1.00 85.62 777 ASN A C 1
ATOM 5698 O O . ASN A 1 777 ? -1.239 1.211 -20.186 1.00 85.62 777 ASN A O 1
ATOM 5702 N N . ASP A 1 778 ? -2.930 0.898 -18.722 1.00 84.25 778 ASP A N 1
ATOM 5703 C CA . ASP A 1 778 ? -2.240 0.395 -17.510 1.00 84.25 778 ASP A CA 1
ATOM 5704 C C . ASP A 1 778 ? -1.453 -0.926 -17.671 1.00 84.25 778 ASP A C 1
ATOM 5706 O O . ASP A 1 778 ? -1.281 -1.727 -16.746 1.00 84.25 778 ASP A O 1
ATOM 5710 N N . SER A 1 779 ? -1.053 -1.235 -18.898 1.00 86.62 779 SER A N 1
ATOM 5711 C CA . SER A 1 779 ? -0.168 -2.346 -19.240 1.00 86.62 779 SER A CA 1
ATOM 5712 C C . SER A 1 779 ? 1.002 -1.916 -20.127 1.00 86.62 779 SER A C 1
ATOM 5714 O O . SER A 1 779 ? 1.780 -2.769 -20.567 1.00 86.62 779 SER A O 1
ATOM 5716 N N . SER A 1 780 ? 1.115 -0.620 -20.413 1.00 85.62 780 SER A N 1
ATOM 5717 C CA . SER A 1 780 ? 2.072 -0.007 -21.316 1.00 85.62 780 SER A CA 1
ATOM 5718 C C . SER A 1 780 ? 2.483 1.381 -20.819 1.00 85.62 780 SER A C 1
ATOM 5720 O O . SER A 1 780 ? 1.843 2.373 -21.153 1.00 85.62 780 SER A O 1
ATOM 5722 N N . ALA A 1 781 ? 3.676 1.459 -20.226 1.00 85.06 781 ALA A N 1
ATOM 5723 C CA . ALA A 1 781 ? 4.306 2.701 -19.756 1.00 85.06 781 ALA A CA 1
ATO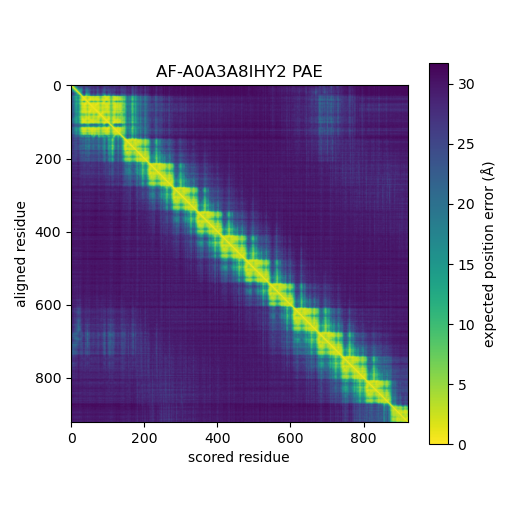M 5724 C C . ALA A 1 781 ? 4.581 3.763 -20.851 1.00 85.06 781 ALA A C 1
ATOM 5726 O O . ALA A 1 781 ? 5.210 4.787 -20.602 1.00 85.06 781 ALA A O 1
ATOM 5727 N N . ALA A 1 782 ? 4.205 3.486 -22.104 1.00 82.50 782 ALA A N 1
ATOM 5728 C CA . ALA A 1 782 ? 4.280 4.402 -23.240 1.00 82.50 782 ALA A CA 1
ATOM 5729 C C . ALA A 1 782 ? 2.919 5.045 -23.575 1.00 82.50 782 ALA A C 1
ATOM 5731 O O . ALA A 1 782 ? 2.782 5.659 -24.635 1.00 82.50 782 ALA A O 1
ATOM 5732 N N . SER A 1 783 ? 1.899 4.840 -22.738 1.00 87.31 783 SER A N 1
ATOM 5733 C CA . SER A 1 783 ? 0.512 5.211 -23.014 1.00 87.31 783 SER A CA 1
ATOM 5734 C C . SER A 1 783 ? -0.105 5.985 -21.847 1.00 87.31 783 SER A C 1
ATOM 5736 O O . SER A 1 783 ? -0.999 5.490 -21.170 1.00 87.31 783 SER A O 1
ATOM 5738 N N . HIS A 1 784 ? 0.350 7.219 -21.641 1.00 84.81 784 HIS A N 1
ATOM 5739 C CA . HIS A 1 784 ? -0.074 8.081 -20.543 1.00 84.81 784 HIS A CA 1
ATOM 5740 C C . HIS A 1 784 ? -0.210 9.552 -20.972 1.00 84.81 784 HIS A C 1
ATOM 5742 O O . HIS A 1 784 ? 0.408 9.991 -21.946 1.00 84.81 784 HIS A O 1
ATOM 5748 N N . PRO A 1 785 ? -0.934 10.391 -20.209 1.00 84.75 785 PRO A N 1
ATOM 5749 C CA . PRO A 1 785 ? -1.025 11.822 -20.466 1.00 84.75 785 PRO A CA 1
ATOM 5750 C C . PRO A 1 785 ? 0.350 12.482 -20.609 1.00 84.75 785 PRO A C 1
ATOM 5752 O O . PRO A 1 785 ? 1.205 12.383 -19.726 1.00 84.75 785 PRO A O 1
ATOM 5755 N N . GLY A 1 786 ? 0.560 13.169 -21.732 1.00 75.75 786 GLY A N 1
ATOM 5756 C CA . GLY A 1 786 ? 1.822 13.846 -22.045 1.00 75.75 786 GLY A CA 1
ATOM 5757 C C . GLY A 1 786 ? 2.911 12.966 -22.670 1.00 75.75 786 GLY A C 1
ATOM 5758 O O . GLY A 1 786 ? 3.993 13.489 -22.937 1.00 75.75 786 GLY A O 1
ATOM 5759 N N . ALA A 1 787 ? 2.654 11.680 -22.935 1.00 81.19 787 ALA A N 1
ATOM 5760 C CA . ALA A 1 787 ? 3.525 10.875 -23.789 1.00 81.19 787 ALA A CA 1
ATOM 5761 C C . ALA A 1 787 ? 3.583 11.453 -25.218 1.00 81.19 787 ALA A C 1
ATOM 5763 O O . ALA A 1 787 ? 2.665 12.141 -25.671 1.00 81.19 787 ALA A O 1
ATOM 5764 N N . ALA A 1 788 ? 4.677 11.199 -25.936 1.00 78.69 788 ALA A N 1
ATOM 5765 C CA . ALA A 1 788 ? 4.765 11.538 -27.354 1.00 78.69 788 ALA A CA 1
ATOM 5766 C C . ALA A 1 788 ? 4.020 10.482 -28.184 1.00 78.69 788 ALA A C 1
ATOM 5768 O O . ALA A 1 788 ? 4.234 9.288 -27.983 1.00 78.69 788 ALA A O 1
ATOM 5769 N N . GLU A 1 789 ? 3.183 10.921 -29.125 1.00 79.06 789 GLU A N 1
ATOM 5770 C CA . GLU A 1 789 ? 2.508 10.016 -30.061 1.00 79.06 789 GLU A CA 1
ATOM 5771 C C . GLU A 1 789 ? 3.521 9.323 -30.974 1.00 79.06 789 GLU A C 1
ATOM 5773 O O . GLU A 1 789 ? 4.467 9.941 -31.480 1.00 79.06 789 GLU A O 1
ATOM 5778 N N . VAL A 1 790 ? 3.283 8.042 -31.236 1.00 77.12 790 VAL A N 1
ATOM 5779 C CA . VAL A 1 790 ? 4.030 7.236 -32.201 1.00 77.12 790 VAL A CA 1
ATOM 5780 C C . VAL A 1 790 ? 3.043 6.550 -33.132 1.00 77.12 790 VAL A C 1
ATOM 5782 O O . VAL A 1 790 ? 1.984 6.146 -32.701 1.00 77.12 790 VAL A O 1
ATOM 5785 N N . CYS A 1 791 ? 3.389 6.416 -34.416 1.00 79.62 791 CYS A N 1
ATOM 5786 C CA . CYS A 1 791 ? 2.500 5.871 -35.450 1.00 79.62 791 CYS A CA 1
ATOM 5787 C C . CYS A 1 791 ? 2.271 4.354 -35.331 1.00 79.62 791 CYS A C 1
ATOM 5789 O O . CYS A 1 791 ? 2.709 3.581 -36.194 1.00 79.62 791 CYS A O 1
ATOM 5791 N N . ASP A 1 792 ? 1.608 3.916 -34.272 1.00 80.31 792 ASP A N 1
ATOM 5792 C CA . ASP A 1 792 ? 1.293 2.518 -33.988 1.00 80.31 792 ASP A CA 1
ATOM 5793 C C . ASP A 1 792 ? -0.222 2.252 -33.902 1.00 80.31 792 ASP A C 1
ATOM 5795 O O . ASP A 1 792 ? -0.640 1.093 -33.785 1.00 80.31 792 ASP A O 1
ATOM 5799 N N . GLY A 1 793 ? -1.049 3.292 -34.074 1.00 79.00 793 GLY A N 1
ATOM 5800 C CA . GLY A 1 793 ? -2.502 3.197 -34.016 1.00 79.00 793 GLY A CA 1
ATOM 5801 C C . GLY A 1 793 ? -3.049 3.118 -32.590 1.00 79.00 793 GLY A C 1
ATOM 5802 O O . GLY A 1 793 ? -4.213 2.734 -32.412 1.00 79.00 793 GLY A O 1
ATOM 5803 N N . VAL A 1 794 ? -2.229 3.446 -31.592 1.00 82.62 794 VAL A N 1
ATOM 5804 C CA . VAL A 1 794 ? -2.593 3.611 -30.185 1.00 82.62 794 VAL A CA 1
ATOM 5805 C C . VAL A 1 794 ? -2.656 5.110 -29.873 1.00 82.62 794 VAL A C 1
ATOM 5807 O O . VAL A 1 794 ? -1.961 5.918 -30.464 1.00 82.62 794 VAL A O 1
ATOM 5810 N N . ASP A 1 795 ? -3.556 5.501 -28.976 1.00 83.50 795 ASP A N 1
ATOM 5811 C CA . ASP A 1 795 ? -3.581 6.856 -28.411 1.00 83.50 795 ASP A CA 1
ATOM 5812 C C . ASP A 1 795 ? -2.592 6.882 -27.240 1.00 83.50 795 ASP A C 1
ATOM 5814 O O . ASP A 1 795 ? -2.927 6.445 -26.136 1.00 83.50 795 ASP A O 1
ATOM 5818 N N . ASN A 1 796 ? -1.342 7.266 -27.503 1.00 85.81 796 ASN A N 1
ATOM 5819 C CA . ASN A 1 796 ? -0.266 7.188 -26.513 1.00 85.81 796 ASN A CA 1
ATOM 5820 C C . ASN A 1 796 ? -0.378 8.276 -25.446 1.00 85.81 796 ASN A C 1
ATOM 5822 O O . ASN A 1 796 ? 0.037 8.064 -24.315 1.00 85.81 796 ASN A O 1
ATOM 5826 N N . ASN A 1 797 ? -0.923 9.440 -25.775 1.00 86.94 797 ASN A N 1
ATOM 5827 C CA . ASN A 1 797 ? -0.996 10.590 -24.886 1.00 86.94 797 ASN A CA 1
ATOM 5828 C C . ASN A 1 797 ? -2.363 10.737 -24.200 1.00 86.94 797 ASN A C 1
ATOM 5830 O O . ASN A 1 797 ? -2.593 11.712 -23.475 1.00 86.94 797 ASN A O 1
ATOM 5834 N N . CYS A 1 798 ? -3.256 9.769 -24.422 1.00 85.69 798 CYS A N 1
ATOM 5835 C CA . CYS A 1 798 ? -4.575 9.660 -23.816 1.00 85.69 798 CYS A CA 1
ATOM 5836 C C . CYS A 1 798 ? -5.467 10.896 -24.047 1.00 85.69 798 CYS A C 1
ATOM 5838 O O . CYS A 1 798 ? -6.278 11.258 -23.184 1.00 85.69 798 CYS A O 1
ATOM 5840 N N . ASN A 1 799 ? -5.328 11.570 -25.194 1.00 85.69 799 ASN A N 1
ATOM 5841 C CA . ASN A 1 799 ? -6.135 12.743 -25.546 1.00 85.69 799 ASN A CA 1
ATOM 5842 C C . ASN A 1 799 ? -7.398 12.396 -26.362 1.00 85.69 799 ASN A C 1
ATOM 5844 O O . ASN A 1 799 ? -8.154 13.301 -26.735 1.00 85.69 799 ASN A O 1
ATOM 5848 N N . TYR A 1 800 ? -7.656 11.103 -26.582 1.00 83.19 800 TYR A N 1
ATOM 5849 C CA . TYR A 1 800 ? -8.732 10.529 -27.394 1.00 83.19 800 TYR A CA 1
ATOM 5850 C C . TYR A 1 800 ? -8.565 10.704 -28.910 1.00 83.19 800 TYR A C 1
ATOM 5852 O O . TYR A 1 800 ? -9.531 10.516 -29.663 1.00 83.19 800 TYR A O 1
ATOM 5860 N N . VAL A 1 801 ? -7.361 11.040 -29.373 1.00 79.44 801 VAL A N 1
ATOM 5861 C CA . VAL A 1 801 ? -7.008 11.204 -30.783 1.00 79.44 801 VAL A CA 1
ATOM 5862 C C . VAL A 1 801 ? -5.753 10.389 -31.087 1.00 79.44 801 VAL A C 1
ATOM 5864 O O . VAL A 1 801 ? -4.637 10.784 -30.787 1.00 79.44 801 VAL A O 1
ATOM 5867 N N . VAL A 1 802 ? -5.968 9.252 -31.743 1.00 78.94 802 VAL A N 1
ATOM 5868 C CA . VAL A 1 802 ? -4.911 8.314 -32.143 1.00 78.94 802 VAL A CA 1
ATOM 5869 C C . VAL A 1 802 ? -3.920 8.968 -33.117 1.00 78.94 802 VAL A C 1
ATOM 5871 O O . VAL A 1 802 ? -4.350 9.517 -34.139 1.00 78.94 802 VAL A O 1
ATOM 5874 N N . ASP A 1 803 ? -2.621 8.846 -32.824 1.00 76.31 803 ASP A N 1
ATOM 5875 C CA . ASP A 1 803 ? -1.466 9.277 -33.625 1.00 76.31 803 ASP A CA 1
ATOM 5876 C C . ASP A 1 803 ? -1.389 10.802 -33.916 1.00 76.31 803 ASP A C 1
ATOM 5878 O O . ASP A 1 803 ? -0.740 11.232 -34.885 1.00 76.31 803 ASP A O 1
ATOM 5882 N N . ASP A 1 804 ? -2.049 11.658 -33.122 1.00 70.69 804 ASP A N 1
ATOM 5883 C CA . ASP A 1 804 ? -2.068 13.110 -33.372 1.00 70.69 804 ASP A CA 1
ATOM 5884 C C . ASP A 1 804 ? -0.729 13.776 -33.017 1.00 70.69 804 ASP A C 1
ATOM 5886 O O . ASP A 1 804 ? -0.386 13.993 -31.858 1.00 70.69 804 ASP A O 1
ATOM 5890 N N . GLY A 1 805 ? 0.047 14.122 -34.044 1.00 67.81 805 GLY A N 1
ATOM 5891 C CA . GLY A 1 805 ? 1.393 14.687 -33.891 1.00 67.81 805 GLY A CA 1
ATOM 5892 C C . GLY A 1 805 ? 2.539 13.697 -34.130 1.00 67.81 805 GLY A C 1
ATOM 5893 O O . GLY A 1 805 ? 3.697 14.104 -34.060 1.00 67.81 805 GLY A O 1
ATOM 5894 N N . ALA A 1 806 ? 2.243 12.440 -34.487 1.00 69.31 806 ALA A N 1
ATOM 5895 C CA . ALA A 1 806 ? 3.240 11.444 -34.907 1.00 69.31 806 ALA A CA 1
ATOM 5896 C C . ALA A 1 806 ? 3.509 11.434 -36.430 1.00 69.31 806 ALA A C 1
ATOM 5898 O O . ALA A 1 806 ? 4.371 10.708 -36.927 1.00 69.31 806 ALA A O 1
ATOM 5899 N N . GLY A 1 807 ? 2.759 12.228 -37.202 1.00 70.00 807 GLY A N 1
ATOM 5900 C CA . GLY A 1 807 ? 2.806 12.248 -38.664 1.00 70.00 807 GLY A CA 1
ATOM 5901 C C . GLY A 1 807 ? 4.008 12.986 -39.267 1.00 70.00 807 GLY A C 1
ATOM 5902 O O . GLY A 1 807 ? 4.736 13.732 -38.615 1.00 70.00 807 GLY A O 1
ATOM 5903 N N . SER A 1 808 ? 4.196 12.818 -40.575 1.00 75.75 808 SER A N 1
ATOM 5904 C CA . SER A 1 808 ? 5.076 13.658 -41.396 1.00 75.75 808 SER A CA 1
ATOM 5905 C C . SER A 1 808 ? 4.246 14.426 -42.422 1.00 75.75 808 SER A C 1
ATOM 5907 O O . SER A 1 808 ? 3.194 13.955 -42.862 1.00 75.75 808 SER A O 1
ATOM 5909 N N . THR A 1 809 ? 4.703 15.615 -42.812 1.00 81.69 809 THR A N 1
ATOM 5910 C CA . THR A 1 809 ? 4.062 16.388 -43.883 1.00 81.69 809 THR A CA 1
ATOM 5911 C C . THR A 1 809 ? 4.460 15.809 -45.240 1.00 81.69 809 THR A C 1
ATOM 5913 O O . THR A 1 809 ? 5.637 15.803 -45.592 1.00 81.69 809 THR A O 1
ATOM 5916 N N . TRP A 1 810 ? 3.477 15.350 -46.010 1.00 84.38 810 TRP A N 1
ATOM 5917 C CA . TRP A 1 810 ? 3.625 14.835 -47.370 1.00 84.38 810 TRP A CA 1
ATOM 5918 C C . TRP A 1 810 ? 3.015 15.815 -48.372 1.00 84.38 810 TRP A C 1
ATOM 5920 O O . TRP A 1 810 ? 1.947 16.374 -48.119 1.00 84.38 810 TRP A O 1
ATOM 5930 N N . TYR A 1 811 ? 3.655 15.998 -49.520 1.00 88.50 811 TYR A N 1
ATOM 5931 C CA . TYR A 1 811 ? 3.280 16.958 -50.560 1.00 88.50 811 TYR A CA 1
ATOM 5932 C C . TYR A 1 811 ? 2.762 16.223 -51.787 1.00 88.50 811 TYR A C 1
ATOM 5934 O O . TYR A 1 811 ? 3.317 15.198 -52.164 1.00 88.50 811 TYR A O 1
ATOM 5942 N N . ARG A 1 812 ? 1.664 16.694 -52.372 1.00 89.69 812 ARG A N 1
ATOM 5943 C CA . ARG A 1 812 ? 1.014 16.034 -53.508 1.00 89.69 812 ARG A CA 1
ATOM 5944 C C . ARG A 1 812 ? 1.946 16.047 -54.723 1.00 89.69 812 ARG A C 1
ATOM 5946 O O . ARG A 1 812 ? 2.539 17.083 -54.983 1.00 89.69 812 ARG A O 1
ATOM 5953 N N . ASP A 1 813 ? 2.044 14.906 -55.396 1.00 88.62 813 ASP A N 1
ATOM 5954 C CA . ASP A 1 813 ? 2.790 14.676 -56.641 1.00 88.62 813 ASP A CA 1
ATOM 5955 C C . ASP A 1 813 ? 1.761 14.233 -57.693 1.00 88.62 813 ASP A C 1
ATOM 5957 O O . ASP A 1 813 ? 1.303 13.081 -57.716 1.00 88.62 813 ASP A O 1
ATOM 5961 N N . SER A 1 814 ? 1.253 15.193 -58.463 1.00 87.75 814 SER A N 1
ATOM 5962 C CA . SER A 1 814 ? 0.109 14.968 -59.350 1.00 87.75 814 SER A CA 1
ATOM 5963 C C . SER A 1 814 ? 0.496 14.422 -60.720 1.00 87.75 814 SER A C 1
ATOM 5965 O O . SER A 1 814 ? -0.369 13.844 -61.390 1.00 87.75 814 SER A O 1
ATOM 5967 N N . ASP A 1 815 ? 1.737 14.620 -61.152 1.00 83.81 815 ASP A N 1
ATOM 5968 C CA . ASP A 1 815 ? 2.244 14.169 -62.449 1.00 83.81 815 ASP A CA 1
ATOM 5969 C C . ASP A 1 815 ? 3.180 12.949 -62.355 1.00 83.81 815 ASP A C 1
ATOM 5971 O O . ASP A 1 815 ? 3.395 12.272 -63.367 1.00 83.81 815 ASP A O 1
ATOM 5975 N N . GLY A 1 816 ? 3.587 12.575 -61.139 1.00 85.38 816 GLY A N 1
ATOM 5976 C CA . GLY A 1 816 ? 4.257 11.328 -60.797 1.00 85.38 816 GLY A CA 1
ATOM 5977 C C . GLY A 1 816 ? 5.768 11.351 -61.005 1.00 85.38 816 GLY A C 1
ATOM 5978 O O . GLY A 1 816 ? 6.341 10.287 -61.269 1.00 85.38 816 GLY A O 1
ATOM 5979 N N . ASP A 1 817 ? 6.402 12.522 -60.960 1.00 84.56 817 ASP A N 1
ATOM 5980 C CA . ASP A 1 817 ? 7.833 12.681 -61.229 1.00 84.56 817 ASP A CA 1
ATOM 5981 C C . ASP A 1 817 ? 8.734 12.529 -59.987 1.00 84.56 817 ASP A C 1
ATOM 5983 O O . ASP A 1 817 ? 9.957 12.392 -60.115 1.00 84.56 817 ASP A O 1
ATOM 5987 N N . GLY A 1 818 ? 8.131 12.438 -58.796 1.00 86.19 818 GLY A N 1
ATOM 5988 C CA . GLY A 1 818 ? 8.822 12.255 -57.523 1.00 86.19 818 GLY A CA 1
ATOM 5989 C C . GLY A 1 818 ? 9.077 13.543 -56.733 1.00 86.19 818 GLY A C 1
ATOM 5990 O O . GLY A 1 818 ? 9.642 13.463 -55.631 1.00 86.19 818 GLY A O 1
ATOM 5991 N N . TYR A 1 819 ? 8.659 14.705 -57.236 1.00 87.62 819 TYR A N 1
ATOM 5992 C CA . TYR A 1 819 ? 8.696 15.982 -56.530 1.00 87.62 819 TYR A CA 1
ATOM 5993 C C . TYR A 1 819 ? 7.284 16.446 -56.163 1.00 87.62 819 TYR A C 1
ATOM 5995 O O . TYR A 1 819 ? 6.309 16.123 -56.824 1.00 87.62 819 TYR A O 1
ATOM 6003 N N . GLY A 1 820 ? 7.151 17.105 -55.010 1.00 87.12 820 GLY A N 1
ATOM 6004 C CA . GLY A 1 820 ? 5.842 17.438 -54.449 1.00 87.12 820 GLY A CA 1
ATOM 6005 C C . GLY A 1 820 ? 5.577 18.936 -54.383 1.00 87.12 820 GLY A C 1
ATOM 6006 O O . GLY A 1 820 ? 6.487 19.745 -54.188 1.00 87.12 820 GLY A O 1
ATOM 6007 N N . ASN A 1 821 ? 4.303 19.313 -54.467 1.00 85.69 821 ASN A N 1
ATOM 6008 C CA . ASN A 1 821 ? 3.858 20.702 -54.400 1.00 85.69 821 ASN A CA 1
ATOM 6009 C C . ASN A 1 821 ? 3.780 21.232 -52.962 1.00 85.69 821 ASN A C 1
ATOM 6011 O O . ASN A 1 821 ? 2.893 20.852 -52.190 1.00 85.69 821 ASN A O 1
ATOM 6015 N N . GLY A 1 822 ? 4.621 22.213 -52.622 1.00 83.25 822 GLY A N 1
ATOM 6016 C CA . GLY A 1 822 ? 4.624 22.864 -51.303 1.00 83.25 822 GLY A CA 1
ATOM 6017 C C . GLY A 1 822 ? 3.303 23.532 -50.882 1.00 83.25 822 GLY A C 1
ATOM 6018 O O . GLY A 1 822 ? 3.082 23.755 -49.693 1.00 83.25 822 GLY A O 1
ATOM 6019 N N . SER A 1 823 ? 2.401 23.826 -51.825 1.00 82.06 823 SER A N 1
ATOM 6020 C CA . SER A 1 823 ? 1.078 24.414 -51.556 1.00 82.06 823 SER A CA 1
ATOM 6021 C C . SER A 1 823 ? -0.039 23.377 -51.368 1.00 82.06 823 SER A C 1
ATOM 6023 O O . SER A 1 823 ? -1.166 23.754 -51.037 1.00 82.06 823 SER A O 1
ATOM 6025 N N . GLN A 1 824 ? 0.233 22.087 -51.592 1.00 84.38 824 GLN A N 1
ATOM 6026 C CA . GLN A 1 824 ? -0.731 20.995 -51.431 1.00 84.38 824 GLN A CA 1
ATOM 6027 C C . GLN A 1 824 ? -0.136 19.882 -50.569 1.00 84.38 824 GLN A C 1
ATOM 6029 O O . GLN A 1 824 ? 0.413 18.911 -51.081 1.00 84.38 824 GLN A O 1
ATOM 6034 N N . SER A 1 825 ? -0.282 20.006 -49.250 1.00 86.00 825 SER A N 1
ATOM 6035 C CA . SER A 1 825 ? 0.252 19.039 -48.291 1.00 86.00 825 SER A CA 1
ATOM 6036 C C . SER A 1 825 ? -0.820 18.360 -47.435 1.00 86.00 825 SER A C 1
ATOM 6038 O O . SER A 1 825 ? -1.957 18.823 -47.318 1.00 86.00 825 SER A O 1
ATOM 6040 N N . THR A 1 826 ? -0.452 17.224 -46.848 1.00 83.50 826 THR A N 1
ATOM 6041 C CA . THR A 1 826 ? -1.224 16.499 -45.835 1.00 83.50 826 THR A CA 1
ATOM 6042 C C . THR A 1 826 ? -0.282 15.965 -44.755 1.00 83.50 826 THR A C 1
ATOM 6044 O O . THR A 1 826 ? 0.895 15.749 -45.027 1.00 83.50 826 THR A O 1
ATOM 6047 N N . TYR A 1 827 ? -0.772 15.776 -43.532 1.00 80.75 827 TYR A N 1
ATOM 6048 C CA . TYR A 1 827 ? 0.030 15.347 -42.386 1.00 80.75 827 TYR A CA 1
ATOM 6049 C C . TYR A 1 827 ? -0.473 13.988 -41.892 1.00 80.75 827 TYR A C 1
ATOM 6051 O O . TYR A 1 827 ? -1.583 13.908 -41.370 1.00 80.75 827 TYR A O 1
ATOM 6059 N N . VAL A 1 828 ? 0.300 12.922 -42.137 1.00 80.12 828 VAL A N 1
ATOM 6060 C CA . VAL A 1 828 ? -0.056 11.529 -41.796 1.00 80.12 828 VAL A CA 1
ATOM 6061 C C . VAL A 1 828 ? 1.190 10.660 -41.557 1.00 80.12 828 VAL A C 1
ATOM 6063 O O . VAL A 1 828 ? 2.293 10.989 -41.998 1.00 80.12 828 VAL A O 1
ATOM 6066 N N . CYS A 1 829 ? 1.003 9.513 -40.904 1.00 73.62 829 CYS A N 1
ATOM 6067 C CA . CYS A 1 829 ? 2.047 8.570 -40.484 1.00 73.62 829 CYS A CA 1
ATOM 6068 C C . CYS A 1 829 ? 2.830 7.848 -41.597 1.00 73.62 829 CYS A C 1
ATOM 6070 O O . CYS A 1 829 ? 3.878 7.263 -41.341 1.00 73.62 829 CYS A O 1
ATOM 6072 N N . GLY A 1 830 ? 2.364 7.876 -42.846 1.00 73.50 830 GLY A N 1
ATOM 6073 C CA . GLY A 1 830 ? 3.054 7.227 -43.961 1.00 73.50 830 GLY A CA 1
ATOM 6074 C C . GLY A 1 830 ? 2.667 7.833 -45.299 1.00 73.50 830 GLY A C 1
ATOM 6075 O O . GLY A 1 830 ? 1.595 8.422 -45.403 1.00 73.50 830 GLY A O 1
ATOM 6076 N N . GLN A 1 831 ? 3.535 7.685 -46.307 1.00 80.19 831 GLN A N 1
ATOM 6077 C CA . GLN A 1 831 ? 3.375 8.293 -47.631 1.00 80.19 831 GLN A CA 1
ATOM 6078 C C . GLN A 1 831 ? 2.000 7.964 -48.235 1.00 80.19 831 GLN A C 1
ATOM 6080 O O . GLN A 1 831 ? 1.775 6.820 -48.650 1.00 80.19 831 GLN A O 1
ATOM 6085 N N . PRO A 1 832 ? 1.071 8.935 -48.317 1.00 83.06 832 PRO A N 1
ATOM 6086 C CA . PRO A 1 832 ? -0.176 8.728 -49.030 1.00 83.06 832 PRO A CA 1
ATOM 6087 C C . PRO A 1 832 ? 0.104 8.473 -50.514 1.00 83.06 832 PRO A C 1
ATOM 6089 O O . PRO A 1 832 ? 1.045 9.008 -51.097 1.00 83.06 832 PRO A O 1
ATOM 6092 N N . SER A 1 833 ? -0.746 7.674 -51.159 1.00 82.62 833 SER A N 1
ATOM 6093 C CA . SER A 1 833 ? -0.631 7.437 -52.601 1.00 82.62 833 SER A CA 1
ATOM 6094 C C . SER A 1 833 ? -0.802 8.750 -53.380 1.00 82.62 833 SER A C 1
ATOM 6096 O O . SER A 1 833 ? -1.805 9.442 -53.199 1.00 82.62 833 SER A O 1
ATOM 6098 N N . GLY A 1 834 ? 0.171 9.079 -54.238 1.00 83.94 834 GLY A N 1
ATOM 6099 C CA . GLY A 1 834 ? 0.211 10.341 -54.994 1.00 83.94 834 GLY A CA 1
ATOM 6100 C C . GLY A 1 834 ? 0.772 11.534 -54.211 1.00 83.94 834 GLY A C 1
ATOM 6101 O O . GLY A 1 834 ? 0.449 12.673 -54.533 1.00 83.94 834 GLY A O 1
ATOM 6102 N N . TYR A 1 835 ? 1.538 11.282 -53.147 1.00 89.50 835 TYR A N 1
ATOM 6103 C CA . TYR A 1 835 ? 2.256 12.295 -52.374 1.00 89.50 835 TYR A CA 1
ATOM 6104 C C . TYR A 1 835 ? 3.710 11.854 -52.164 1.00 89.50 835 TYR A C 1
ATOM 6106 O O . TYR A 1 835 ? 3.974 10.656 -52.135 1.00 89.50 835 TYR A O 1
ATOM 6114 N N . VAL A 1 836 ? 4.639 12.788 -51.971 1.00 88.88 836 VAL A N 1
ATOM 6115 C CA . VAL A 1 836 ? 6.078 12.579 -51.728 1.00 88.88 836 VAL A CA 1
ATOM 6116 C C . VAL A 1 836 ? 6.568 13.467 -50.575 1.00 88.88 836 VAL A C 1
ATOM 6118 O O . VAL A 1 836 ? 5.857 14.356 -50.113 1.00 88.88 836 VAL A O 1
ATOM 6121 N N . SER A 1 837 ? 7.756 13.200 -50.034 1.00 88.56 837 SER A N 1
ATOM 6122 C CA . SER A 1 837 ? 8.255 13.859 -48.812 1.00 88.56 837 SER A CA 1
ATOM 6123 C C . SER A 1 837 ? 8.890 15.236 -49.037 1.00 88.56 837 SER A C 1
ATOM 6125 O O . SER A 1 837 ? 9.188 15.936 -48.071 1.00 88.56 837 SER A O 1
ATOM 6127 N N . ASN A 1 838 ? 9.115 15.636 -50.290 1.00 85.56 838 ASN A N 1
ATOM 6128 C CA . ASN A 1 838 ? 9.742 16.909 -50.640 1.00 85.56 838 ASN A CA 1
ATOM 6129 C C . ASN A 1 838 ? 8.718 17.894 -51.232 1.00 85.56 838 ASN A C 1
ATOM 6131 O O . ASN A 1 838 ? 7.740 17.479 -51.842 1.00 85.56 838 ASN A O 1
ATOM 6135 N N . ALA A 1 839 ? 8.961 19.191 -51.040 1.00 86.62 839 ALA A N 1
ATOM 6136 C CA . ALA A 1 839 ? 8.089 20.292 -51.464 1.00 86.62 839 ALA A CA 1
ATOM 6137 C C . ALA A 1 839 ? 8.682 21.093 -52.637 1.00 86.62 839 ALA A C 1
ATOM 6139 O O . ALA A 1 839 ? 8.528 22.315 -52.695 1.00 86.62 839 ALA A O 1
ATOM 6140 N N . SER A 1 840 ? 9.482 20.440 -53.480 1.00 85.12 840 SER A N 1
ATOM 6141 C CA . SER A 1 840 ? 10.410 21.122 -54.386 1.00 85.12 840 SER A CA 1
ATOM 6142 C C . SER A 1 840 ? 9.909 21.252 -55.824 1.00 85.12 840 SER A C 1
ATOM 6144 O O . SER A 1 840 ? 10.664 21.729 -56.667 1.00 85.12 840 SER A O 1
ATOM 6146 N N . ASP A 1 841 ? 8.667 20.858 -56.101 1.00 83.75 841 ASP A N 1
ATOM 6147 C CA . ASP A 1 841 ? 8.069 20.976 -57.428 1.00 83.75 841 ASP A CA 1
ATOM 6148 C C . ASP A 1 841 ? 7.514 22.391 -57.673 1.00 83.75 841 ASP A C 1
ATOM 6150 O O . ASP A 1 841 ? 6.715 22.913 -56.884 1.00 83.75 841 ASP A O 1
ATOM 6154 N N . CYS A 1 842 ? 7.955 23.023 -58.764 1.00 83.31 842 CYS A N 1
ATOM 6155 C CA . CYS A 1 842 ? 7.497 24.344 -59.176 1.00 83.31 842 CYS A CA 1
ATOM 6156 C C . CYS A 1 842 ? 6.314 24.318 -60.166 1.00 83.31 842 CYS A C 1
ATOM 6158 O O . CYS A 1 842 ? 5.635 25.344 -60.287 1.00 83.31 842 CYS A O 1
ATOM 6160 N N . ASP A 1 843 ? 6.011 23.182 -60.806 1.00 84.00 843 ASP A N 1
ATOM 6161 C CA . ASP A 1 843 ? 4.798 22.948 -61.601 1.00 84.00 843 ASP A CA 1
ATOM 6162 C C . ASP A 1 843 ? 4.350 21.478 -61.523 1.00 84.00 843 ASP A C 1
ATOM 6164 O O . ASP A 1 843 ? 4.541 20.700 -62.453 1.00 84.00 843 ASP A O 1
ATOM 6168 N N . ASP A 1 844 ? 3.613 21.173 -60.452 1.00 80.69 844 ASP A N 1
ATOM 6169 C CA . ASP A 1 844 ? 2.982 19.881 -60.112 1.00 80.69 844 ASP A CA 1
ATOM 6170 C C . ASP A 1 844 ? 1.897 19.412 -61.103 1.00 80.69 844 ASP A C 1
ATOM 6172 O O . ASP A 1 844 ? 0.960 18.694 -60.767 1.00 80.69 844 ASP A O 1
ATOM 6176 N N . SER A 1 845 ? 1.916 19.896 -62.337 1.00 84.12 845 SER A N 1
ATOM 6177 C CA . SER A 1 845 ? 1.096 19.389 -63.432 1.00 84.12 845 SER A CA 1
ATOM 6178 C C . SER A 1 845 ? 1.926 18.950 -64.638 1.00 84.12 845 SER A C 1
ATOM 6180 O O . SER A 1 845 ? 1.353 18.510 -65.646 1.00 84.12 845 SER A O 1
ATOM 6182 N N . ASN A 1 846 ? 3.252 19.065 -64.550 1.00 82.44 846 ASN A N 1
ATOM 6183 C CA . ASN A 1 846 ? 4.194 18.832 -65.624 1.00 82.44 846 ASN A CA 1
ATOM 6184 C C . ASN A 1 846 ? 5.527 18.222 -65.139 1.00 82.44 846 ASN A C 1
ATOM 6186 O O . ASN A 1 846 ? 6.490 18.937 -64.884 1.00 82.44 846 ASN A O 1
ATOM 6190 N N . ALA A 1 847 ? 5.632 16.893 -65.254 1.00 83.81 847 ALA A N 1
ATOM 6191 C CA . ALA A 1 847 ? 6.771 16.056 -64.843 1.00 83.81 847 ALA A CA 1
ATOM 6192 C C . ALA A 1 847 ? 8.146 16.387 -65.475 1.00 83.81 847 ALA A C 1
ATOM 6194 O O . ALA A 1 847 ? 9.121 15.662 -65.294 1.00 83.81 847 ALA A O 1
ATOM 6195 N N . SER A 1 848 ? 8.218 17.399 -66.344 1.00 78.62 848 SER A N 1
ATOM 6196 C CA . SER A 1 848 ? 9.461 17.923 -66.929 1.00 78.62 848 SER A CA 1
ATOM 6197 C C . SER A 1 848 ? 9.916 19.238 -66.281 1.00 78.62 848 SER A C 1
ATOM 6199 O O . SER A 1 848 ? 10.817 19.886 -66.816 1.00 78.62 848 SER A O 1
ATOM 6201 N N . MET A 1 849 ? 9.261 19.666 -65.197 1.00 81.06 849 MET A N 1
ATOM 6202 C CA . MET A 1 849 ? 9.495 20.928 -64.495 1.00 81.06 849 MET A CA 1
ATOM 6203 C C . MET A 1 849 ? 9.768 20.684 -63.007 1.00 81.06 849 MET A C 1
ATOM 6205 O O . MET A 1 849 ? 8.969 21.034 -62.149 1.00 81.06 849 MET A O 1
ATOM 6209 N N . SER A 1 850 ? 10.922 20.089 -62.706 1.00 82.75 850 SER A N 1
ATOM 6210 C CA . SER A 1 850 ? 11.307 19.710 -61.344 1.00 82.75 850 SER A CA 1
ATOM 6211 C C . SER A 1 850 ? 12.824 19.771 -61.119 1.00 82.75 850 SER A C 1
ATOM 6213 O O . SER A 1 850 ? 13.603 19.786 -62.083 1.00 82.75 850 SER A O 1
ATOM 6215 N N . PRO A 1 851 ? 13.295 19.818 -59.858 1.00 82.62 851 PRO A N 1
ATOM 6216 C CA . PRO A 1 851 ? 14.710 19.966 -59.531 1.00 82.62 851 PRO A CA 1
ATOM 6217 C C . PRO A 1 851 ? 15.635 18.977 -60.247 1.00 82.62 851 PRO A C 1
ATOM 6219 O O . PRO A 1 851 ? 15.520 17.764 -60.107 1.00 82.62 851 PRO A O 1
ATOM 6222 N N . GLY A 1 852 ? 16.617 19.507 -60.981 1.00 72.38 852 GLY A N 1
ATOM 6223 C CA . GLY A 1 852 ? 17.608 18.709 -61.715 1.00 72.38 852 GLY A CA 1
ATOM 6224 C C . GLY A 1 852 ? 17.264 18.422 -63.181 1.00 72.38 852 GLY A C 1
ATOM 6225 O O . GLY A 1 852 ? 18.100 17.848 -63.886 1.00 72.38 852 GLY A O 1
ATOM 6226 N N . HIS A 1 853 ? 16.101 18.861 -63.672 1.00 75.38 853 HIS A N 1
ATOM 6227 C CA . HIS A 1 853 ? 15.810 18.874 -65.105 1.00 75.38 853 HIS A CA 1
ATOM 6228 C C . HIS A 1 853 ? 16.737 19.833 -65.877 1.00 75.38 853 HIS A C 1
ATOM 6230 O O . HIS A 1 853 ? 17.346 20.752 -65.330 1.00 75.38 853 HIS A O 1
ATOM 6236 N N . ALA A 1 854 ? 16.911 19.582 -67.177 1.00 70.38 854 ALA A N 1
ATOM 6237 C CA . ALA A 1 854 ? 17.708 20.449 -68.041 1.00 70.38 854 ALA A CA 1
ATOM 6238 C C . ALA A 1 854 ? 16.850 21.615 -68.554 1.00 70.38 854 ALA A C 1
ATOM 6240 O O . ALA A 1 854 ? 15.770 21.384 -69.092 1.00 70.38 854 ALA A O 1
ATOM 6241 N N . GLU A 1 855 ? 17.361 22.843 -68.440 1.00 68.62 855 GLU A N 1
ATOM 6242 C CA . GLU A 1 855 ? 16.689 24.061 -68.913 1.00 68.62 855 GLU A CA 1
ATOM 6243 C C . GLU A 1 855 ? 16.385 24.010 -70.416 1.00 68.62 855 GLU A C 1
ATOM 6245 O O . GLU A 1 855 ? 17.264 23.724 -71.242 1.00 68.62 855 GLU A O 1
ATOM 6250 N N . VAL A 1 856 ? 15.145 24.340 -70.779 1.00 66.00 856 VAL A N 1
ATOM 6251 C CA . VAL A 1 856 ? 14.697 24.481 -72.166 1.00 66.00 856 VAL A CA 1
ATOM 6252 C C . VAL A 1 856 ? 14.476 25.966 -72.445 1.00 66.00 856 VAL A C 1
ATOM 6254 O O . VAL A 1 856 ? 13.932 26.687 -71.626 1.00 66.00 856 VAL A O 1
ATOM 6257 N N . CYS A 1 857 ? 14.899 26.460 -73.615 1.00 65.31 857 CYS A N 1
ATOM 6258 C CA . CYS A 1 857 ? 14.806 27.888 -73.950 1.00 65.31 857 CYS A CA 1
ATOM 6259 C C . CYS A 1 857 ? 13.372 28.369 -74.270 1.00 65.31 857 CYS A C 1
ATOM 6261 O O . CYS A 1 857 ? 13.121 28.858 -75.378 1.00 65.31 857 CYS A O 1
ATOM 6263 N N . ASP A 1 858 ? 12.431 28.218 -73.340 1.00 69.50 858 ASP A N 1
ATOM 6264 C CA . ASP A 1 858 ? 11.017 28.588 -73.473 1.00 69.50 858 ASP A CA 1
ATOM 6265 C C . ASP A 1 858 ? 10.583 29.732 -72.531 1.00 69.50 858 ASP A C 1
ATOM 6267 O O . ASP A 1 858 ? 9.473 30.254 -72.668 1.00 69.50 858 ASP A O 1
ATOM 6271 N N . GLY A 1 859 ? 11.486 30.202 -71.663 1.00 70.69 859 GLY A N 1
ATOM 6272 C CA . GLY A 1 859 ? 11.218 31.284 -70.714 1.00 70.69 859 GLY A CA 1
ATOM 6273 C C . GLY A 1 859 ? 10.572 30.826 -69.405 1.00 70.69 859 GLY A C 1
ATOM 6274 O O . GLY A 1 859 ? 10.124 31.688 -68.645 1.00 70.69 859 GLY A O 1
ATOM 6275 N N . VAL A 1 860 ? 10.524 29.518 -69.154 1.00 75.62 860 VAL A N 1
ATOM 6276 C CA . VAL A 1 860 ? 10.102 28.895 -67.897 1.00 75.62 860 VAL A CA 1
ATOM 6277 C C . VAL A 1 860 ? 11.339 28.351 -67.172 1.00 75.62 860 VAL A C 1
ATOM 6279 O O . VAL A 1 860 ? 12.327 28.013 -67.809 1.00 75.62 860 VAL A O 1
ATOM 6282 N N . ASP A 1 861 ? 11.313 28.349 -65.840 1.00 78.31 861 ASP A N 1
ATOM 6283 C CA . ASP A 1 861 ? 12.349 27.744 -64.991 1.00 78.31 861 ASP A CA 1
ATOM 6284 C C . ASP A 1 861 ? 12.034 26.246 -64.895 1.00 78.31 861 ASP A C 1
ATOM 6286 O O . ASP A 1 861 ? 11.124 25.849 -64.167 1.00 78.31 861 ASP A O 1
ATOM 6290 N N . ASN A 1 862 ? 12.688 25.426 -65.721 1.00 81.25 862 ASN A N 1
ATOM 6291 C CA . ASN A 1 862 ? 12.364 24.001 -65.833 1.00 81.25 862 ASN A CA 1
ATOM 6292 C C . ASN A 1 862 ? 12.999 23.162 -64.721 1.00 81.25 862 ASN A C 1
ATOM 6294 O O . ASN A 1 862 ? 12.614 22.011 -64.541 1.00 81.25 862 ASN A O 1
ATOM 6298 N N . ASN A 1 863 ? 13.993 23.691 -64.012 1.00 82.88 863 ASN A N 1
ATOM 6299 C CA . ASN A 1 863 ? 14.706 22.965 -62.966 1.00 82.88 863 ASN A CA 1
ATOM 6300 C C . ASN A 1 863 ? 14.463 23.523 -61.560 1.00 82.88 863 ASN A C 1
ATOM 6302 O O . ASN A 1 863 ? 15.133 23.103 -60.613 1.00 82.88 863 ASN A O 1
ATOM 6306 N N . CYS A 1 864 ? 13.512 24.448 -61.434 1.00 82.19 864 CYS A N 1
ATOM 6307 C CA . CYS A 1 864 ? 13.035 25.033 -60.190 1.00 82.19 864 CYS A CA 1
ATOM 6308 C C . CYS A 1 864 ? 14.151 25.645 -59.322 1.00 82.19 864 CYS A C 1
ATOM 6310 O O . CYS A 1 864 ? 14.054 25.644 -58.091 1.00 82.19 864 CYS A O 1
ATOM 6312 N N . ASN A 1 865 ? 15.232 26.151 -59.930 1.00 81.69 865 ASN A N 1
ATOM 6313 C CA . ASN A 1 865 ? 16.359 26.740 -59.196 1.00 81.69 865 ASN A CA 1
ATOM 6314 C C . ASN A 1 865 ? 16.215 28.260 -58.970 1.00 81.69 865 ASN A C 1
ATOM 6316 O O . ASN A 1 865 ? 17.098 28.892 -58.378 1.00 81.69 865 ASN A O 1
ATOM 6320 N N . GLY A 1 866 ? 15.099 28.846 -59.411 1.00 78.12 866 GLY A N 1
ATOM 6321 C CA . GLY A 1 866 ? 14.777 30.264 -59.277 1.00 78.12 866 GLY A CA 1
ATOM 6322 C C . GLY A 1 866 ? 15.415 31.146 -60.349 1.00 78.12 866 GLY A C 1
ATOM 6323 O O . GLY A 1 866 ? 15.377 32.377 -60.233 1.00 78.12 866 GLY A O 1
ATOM 6324 N N . GLN A 1 867 ? 16.018 30.546 -61.368 1.00 74.62 867 GLN A N 1
ATOM 6325 C CA . GLN A 1 867 ? 16.633 31.220 -62.494 1.00 74.62 867 GLN A CA 1
ATOM 6326 C C . GLN A 1 867 ? 15.995 30.694 -63.801 1.00 74.62 867 GLN A C 1
ATOM 6328 O O . GLN A 1 867 ? 15.471 29.591 -63.846 1.00 74.62 867 GLN A O 1
ATOM 6333 N N . VAL A 1 868 ? 15.933 31.529 -64.841 1.00 71.38 868 VAL A N 1
ATOM 6334 C CA . VAL A 1 868 ? 15.318 31.166 -66.128 1.00 71.38 868 VAL A CA 1
ATOM 6335 C C . VAL A 1 868 ? 16.377 31.109 -67.231 1.00 71.38 868 VAL A C 1
ATOM 6337 O O . VAL A 1 868 ? 16.829 32.156 -67.710 1.00 71.38 868 VAL A O 1
ATOM 6340 N N . ASN A 1 869 ? 16.633 29.916 -67.784 1.00 66.31 869 ASN A N 1
ATOM 6341 C CA . ASN A 1 869 ? 17.540 29.659 -68.918 1.00 66.31 869 ASN A CA 1
ATOM 6342 C C . ASN A 1 869 ? 19.059 29.797 -68.635 1.00 66.31 869 ASN A C 1
ATOM 6344 O O . ASN A 1 869 ? 19.807 30.379 -69.435 1.00 66.31 869 ASN A O 1
ATOM 6348 N N . GLU A 1 870 ? 19.556 29.251 -67.529 1.00 66.69 870 GLU A N 1
ATOM 6349 C CA . GLU A 1 870 ? 20.963 29.324 -67.115 1.00 66.69 870 GLU A CA 1
ATOM 6350 C C . GLU A 1 870 ? 21.797 28.119 -67.582 1.00 66.69 870 GLU A C 1
ATOM 6352 O O . GLU A 1 870 ? 21.297 27.055 -67.928 1.00 66.69 870 GLU A O 1
ATOM 6357 N N . GLY A 1 871 ? 23.125 28.287 -67.638 1.00 56.78 871 GLY A N 1
ATOM 6358 C CA . GLY A 1 871 ? 24.058 27.215 -68.025 1.00 56.78 871 GLY A CA 1
ATOM 6359 C C . GLY A 1 871 ? 24.478 27.183 -69.501 1.00 56.78 871 GLY A C 1
ATOM 6360 O O . GLY A 1 871 ? 25.355 26.405 -69.866 1.00 56.78 871 GLY A O 1
ATOM 6361 N N . GLY A 1 872 ? 23.962 28.071 -70.355 1.00 54.50 872 GLY A N 1
ATOM 6362 C CA . GLY A 1 872 ? 24.610 28.420 -71.628 1.00 54.50 872 GLY A CA 1
ATOM 6363 C C . GLY A 1 872 ? 24.732 27.312 -72.687 1.00 54.50 872 GLY A C 1
ATOM 6364 O O . GLY A 1 872 ? 25.505 27.479 -73.632 1.00 54.50 872 GLY A O 1
ATOM 6365 N N . VAL A 1 873 ? 23.969 26.219 -72.604 1.00 48.88 873 VAL A N 1
ATOM 6366 C CA . VAL A 1 873 ? 23.855 25.234 -73.696 1.00 48.88 873 VAL A CA 1
ATOM 6367 C C . VAL A 1 873 ? 22.631 25.561 -74.553 1.00 48.88 873 VAL A C 1
ATOM 6369 O O . VAL A 1 873 ? 21.678 24.800 -74.658 1.00 48.88 873 VAL A O 1
ATOM 6372 N N . CYS A 1 874 ? 22.663 26.720 -75.209 1.00 46.00 874 CYS A N 1
ATOM 6373 C CA . CYS A 1 874 ? 21.694 27.041 -76.253 1.00 46.00 874 CYS A CA 1
ATOM 6374 C C . CYS A 1 874 ? 22.148 26.378 -77.560 1.00 46.00 874 CYS A C 1
ATOM 6376 O O . CYS A 1 874 ? 22.882 26.986 -78.343 1.00 46.00 874 CYS A O 1
ATOM 6378 N N . VAL A 1 875 ? 21.737 25.134 -77.816 1.00 45.62 875 VAL A N 1
ATOM 6379 C CA . VAL A 1 875 ? 21.831 24.571 -79.172 1.00 45.62 875 VAL A CA 1
ATOM 6380 C C . VAL A 1 875 ? 20.640 25.120 -79.962 1.00 45.62 875 VAL A C 1
ATOM 6382 O O . VAL A 1 875 ? 19.501 24.791 -79.631 1.00 45.62 875 VAL A O 1
ATOM 6385 N N . PRO A 1 876 ? 20.834 25.977 -80.980 1.00 47.12 876 PRO A N 1
ATOM 6386 C CA . PRO A 1 876 ? 19.706 26.494 -81.735 1.00 47.12 876 PRO A CA 1
ATOM 6387 C C . PRO A 1 876 ? 19.063 25.344 -82.513 1.00 47.12 876 PRO A C 1
ATOM 6389 O O . PRO A 1 876 ? 19.723 24.652 -83.291 1.00 47.12 876 PRO A O 1
ATOM 6392 N N . ALA A 1 877 ? 17.759 25.146 -82.330 1.00 50.69 877 ALA A N 1
ATOM 6393 C CA . ALA A 1 877 ? 16.977 24.254 -83.171 1.00 50.69 877 ALA A CA 1
ATOM 6394 C C . ALA A 1 877 ? 16.908 24.843 -84.594 1.00 50.69 877 ALA A C 1
ATOM 6396 O O . ALA A 1 877 ? 16.031 25.644 -84.911 1.00 50.69 877 ALA A O 1
ATOM 6397 N N . CYS A 1 878 ? 17.847 24.465 -85.466 1.00 58.97 878 CYS A N 1
ATOM 6398 C CA . CYS A 1 878 ? 17.968 24.989 -86.834 1.00 58.97 878 CYS A CA 1
ATOM 6399 C C . CYS A 1 878 ? 16.870 24.511 -87.810 1.00 58.97 878 CYS A C 1
ATOM 6401 O O . CYS A 1 878 ? 17.052 24.614 -89.020 1.00 58.97 878 CYS A O 1
ATOM 6403 N N . GLY A 1 879 ? 15.726 24.002 -87.337 1.00 68.38 879 GLY A N 1
ATOM 6404 C CA . GLY A 1 879 ? 14.631 23.534 -88.195 1.00 68.38 879 GLY A CA 1
ATOM 6405 C C . GLY A 1 879 ? 15.113 22.600 -89.318 1.00 68.38 879 GLY A C 1
ATOM 6406 O O . GLY A 1 879 ? 15.664 21.540 -89.044 1.00 68.38 879 GLY A O 1
ATOM 6407 N N . SER A 1 880 ? 14.919 22.992 -90.585 1.00 61.56 880 SER A N 1
ATOM 6408 C CA . SER A 1 880 ? 15.372 22.251 -91.779 1.00 61.56 880 SER A CA 1
ATOM 6409 C C . SER A 1 880 ? 16.797 22.587 -92.261 1.00 61.56 880 SER A C 1
ATOM 6411 O O . SER A 1 880 ? 17.220 22.081 -93.300 1.00 61.56 880 SER A O 1
ATOM 6413 N N . GLN A 1 881 ? 17.539 23.435 -91.544 1.00 71.12 881 GLN A N 1
ATOM 6414 C CA . GLN A 1 881 ? 18.927 23.812 -91.841 1.00 71.12 881 GLN A CA 1
ATOM 6415 C C . GLN A 1 881 ? 19.917 23.005 -90.988 1.00 71.12 881 GLN A C 1
ATOM 6417 O O . GLN A 1 881 ? 19.580 22.503 -89.918 1.00 71.12 881 GLN A O 1
ATOM 6422 N N . THR A 1 882 ? 21.164 22.879 -91.446 1.00 74.31 882 THR A N 1
ATOM 6423 C CA . THR A 1 882 ? 22.200 22.111 -90.740 1.00 74.31 882 THR A CA 1
ATOM 6424 C C . THR A 1 882 ? 22.990 23.024 -89.802 1.00 74.31 882 THR A C 1
ATOM 6426 O O . THR A 1 882 ? 23.473 24.083 -90.208 1.00 74.31 882 THR A O 1
ATOM 6429 N N . ALA A 1 883 ? 23.136 22.620 -88.539 1.00 70.31 883 ALA A N 1
ATOM 6430 C CA . ALA A 1 883 ? 23.930 23.353 -87.558 1.00 70.31 883 ALA A CA 1
ATOM 6431 C C . ALA A 1 883 ? 25.431 23.168 -87.838 1.00 70.31 883 ALA A C 1
ATOM 6433 O O . ALA A 1 883 ? 25.952 22.056 -87.754 1.00 70.31 883 ALA A O 1
ATOM 6434 N N . CYS A 1 884 ? 26.129 24.259 -88.161 1.00 66.75 884 CYS A N 1
ATOM 6435 C CA . CYS A 1 884 ? 27.569 24.261 -88.410 1.00 66.75 884 CYS A CA 1
ATOM 6436 C C . CYS A 1 884 ? 28.264 25.177 -87.398 1.00 66.75 884 CYS A C 1
ATOM 6438 O O . CYS A 1 884 ? 28.507 26.356 -87.657 1.00 66.75 884 CYS A O 1
ATOM 6440 N N . GLY A 1 885 ? 28.557 24.628 -86.215 1.00 70.56 885 GLY A N 1
ATOM 6441 C CA . GLY A 1 885 ? 28.998 25.405 -85.054 1.00 70.56 885 GLY A CA 1
ATOM 6442 C C . GLY A 1 885 ? 27.841 26.221 -84.469 1.00 70.56 885 GLY A C 1
ATOM 6443 O O . GLY A 1 885 ? 26.740 25.701 -84.321 1.00 70.56 885 GLY A O 1
ATOM 6444 N N . ASN A 1 886 ? 28.066 27.507 -84.189 1.00 66.75 886 ASN A N 1
ATOM 6445 C CA . ASN A 1 886 ? 27.068 28.392 -83.564 1.00 66.75 886 ASN A CA 1
ATOM 6446 C C . ASN A 1 886 ? 26.170 29.129 -84.586 1.00 66.75 886 ASN A C 1
ATOM 6448 O O . ASN A 1 886 ? 25.587 30.161 -84.259 1.00 66.75 886 ASN A O 1
ATOM 6452 N N . VAL A 1 887 ? 26.097 28.658 -85.840 1.00 66.38 887 VAL A N 1
ATOM 6453 C CA . VAL A 1 887 ? 25.317 29.283 -86.925 1.00 66.38 887 VAL A CA 1
ATOM 6454 C C . VAL A 1 887 ? 24.561 28.207 -87.717 1.00 66.38 887 VAL A C 1
ATOM 6456 O O . VAL A 1 887 ? 25.138 27.184 -88.092 1.00 66.38 887 VAL A O 1
ATOM 6459 N N . CYS A 1 888 ? 23.276 28.443 -87.996 1.00 74.56 888 CYS A N 1
ATOM 6460 C CA . CYS A 1 888 ? 22.474 27.601 -88.888 1.00 74.56 888 CYS A CA 1
ATOM 6461 C C . CYS A 1 888 ? 22.803 27.934 -90.349 1.00 74.56 888 CYS A C 1
ATOM 6463 O O . CYS A 1 888 ? 22.703 29.096 -90.752 1.00 74.56 888 CYS A O 1
ATOM 6465 N N . VAL A 1 889 ? 23.192 26.935 -91.144 1.00 75.75 889 VAL A N 1
ATOM 6466 C CA . VAL A 1 889 ? 23.494 27.110 -92.573 1.00 75.75 889 VAL A CA 1
ATOM 6467 C C . VAL A 1 889 ? 22.715 26.112 -93.421 1.00 75.75 889 VAL A C 1
ATOM 6469 O O . VAL A 1 889 ? 22.498 24.960 -93.042 1.00 75.75 889 VAL A O 1
ATOM 6472 N N . ASP A 1 890 ? 22.269 26.562 -94.590 1.00 80.62 890 ASP A N 1
ATOM 6473 C CA . ASP A 1 890 ? 21.535 25.724 -95.531 1.00 80.62 890 ASP A CA 1
ATOM 6474 C C . ASP A 1 890 ? 22.511 24.957 -96.430 1.00 80.62 890 ASP A C 1
ATOM 6476 O O . ASP A 1 890 ? 22.989 25.459 -97.448 1.00 80.62 890 ASP A O 1
ATOM 6480 N N . THR A 1 891 ? 22.794 23.711 -96.058 1.00 82.88 891 THR A N 1
ATOM 6481 C CA . THR A 1 891 ? 23.712 22.836 -96.799 1.00 82.88 891 THR A CA 1
ATOM 6482 C C . THR A 1 891 ? 23.172 22.401 -98.162 1.00 82.88 891 THR A C 1
ATOM 6484 O O . THR A 1 891 ? 23.923 21.807 -98.936 1.00 82.88 891 THR A O 1
ATOM 6487 N N . SER A 1 892 ? 21.913 22.718 -98.494 1.00 81.25 892 SER A N 1
ATOM 6488 C CA . SER A 1 892 ? 21.318 22.409 -99.796 1.00 81.25 892 SER A CA 1
ATOM 6489 C C . SER A 1 892 ? 21.617 23.457 -100.875 1.00 81.25 892 SER A C 1
ATOM 6491 O O . SER A 1 892 ? 21.568 23.132 -102.063 1.00 81.25 892 SER A O 1
ATOM 6493 N N . SER A 1 893 ? 21.950 24.693 -100.483 1.00 81.56 893 SER A N 1
ATOM 6494 C CA . SER A 1 893 ? 22.109 25.826 -101.406 1.00 81.56 893 SER A CA 1
ATOM 6495 C C . SER A 1 893 ? 23.339 26.710 -101.145 1.00 81.56 893 SER A C 1
ATOM 6497 O O . SER A 1 893 ? 23.750 27.476 -102.024 1.00 81.56 893 SER A O 1
ATOM 6499 N N . ASP A 1 894 ? 23.980 26.585 -99.979 1.00 82.31 894 ASP A N 1
ATOM 6500 C CA . ASP A 1 894 ? 25.145 27.384 -99.599 1.00 82.31 894 ASP A CA 1
ATOM 6501 C C . ASP A 1 894 ? 26.427 26.914 -100.309 1.00 82.31 894 ASP A C 1
ATOM 6503 O O . ASP A 1 894 ? 26.876 25.774 -100.190 1.00 82.31 894 ASP A O 1
ATOM 6507 N N . PHE A 1 895 ? 27.070 27.829 -101.037 1.00 83.00 895 PHE A N 1
ATOM 6508 C CA . PHE A 1 895 ? 28.278 27.554 -101.821 1.00 83.00 895 PHE A CA 1
ATOM 6509 C C . PHE A 1 895 ? 29.504 27.141 -100.983 1.00 83.00 895 PHE A C 1
ATOM 6511 O O . PHE A 1 895 ? 30.391 26.448 -101.489 1.00 83.00 895 PHE A O 1
ATOM 6518 N N . ASN A 1 896 ? 29.600 27.587 -99.728 1.00 83.06 896 ASN A N 1
ATOM 6519 C CA . ASN A 1 896 ? 30.724 27.294 -98.838 1.00 83.06 896 ASN A CA 1
ATOM 6520 C C . ASN A 1 896 ? 30.467 26.086 -97.918 1.00 83.06 896 ASN A C 1
ATOM 6522 O O . ASN A 1 896 ? 31.398 25.662 -97.235 1.00 83.06 896 ASN A O 1
ATOM 6526 N N . ASN A 1 897 ? 29.245 25.543 -97.905 1.00 82.06 897 ASN A N 1
ATOM 6527 C CA . ASN A 1 897 ? 28.809 24.470 -97.005 1.00 82.06 897 ASN A CA 1
ATOM 6528 C C . ASN A 1 897 ? 27.947 23.416 -97.733 1.00 82.06 897 ASN A C 1
ATOM 6530 O O . ASN A 1 897 ? 26.991 22.880 -97.177 1.00 82.06 897 ASN A O 1
ATOM 6534 N N . CYS A 1 898 ? 28.256 23.138 -98.998 1.00 85.00 898 CYS A N 1
ATOM 6535 C CA . CYS A 1 898 ? 27.442 22.306 -99.869 1.00 85.00 898 CYS A CA 1
ATOM 6536 C C . CYS A 1 898 ? 27.518 20.822 -99.496 1.00 85.00 898 CYS A C 1
ATOM 6538 O O . CYS A 1 898 ? 28.583 20.207 -99.582 1.00 85.00 898 CYS A O 1
ATOM 6540 N N . GLY A 1 899 ? 26.389 20.256 -99.067 1.00 80.62 899 GLY A N 1
ATOM 6541 C CA . GLY A 1 899 ? 26.291 18.874 -98.585 1.00 80.62 899 GLY A CA 1
ATOM 6542 C C . GLY A 1 899 ? 26.863 18.648 -97.181 1.00 80.62 899 GLY A C 1
ATOM 6543 O O . GLY A 1 899 ? 26.803 17.532 -96.670 1.00 80.62 899 GLY A O 1
ATOM 6544 N N . GLY A 1 900 ? 27.405 19.688 -96.535 1.00 81.69 900 GLY A N 1
ATOM 6545 C CA . GLY A 1 900 ? 27.931 19.614 -95.175 1.00 81.69 900 GLY A CA 1
ATOM 6546 C C . GLY A 1 900 ? 28.780 20.823 -94.774 1.00 81.69 900 GLY A C 1
ATOM 6547 O O . GLY A 1 900 ? 29.288 21.571 -95.610 1.00 81.69 900 GLY A O 1
ATOM 6548 N N . CYS A 1 901 ? 28.950 21.008 -93.466 1.00 81.06 901 CYS A N 1
ATOM 6549 C CA . CYS A 1 901 ? 29.674 22.135 -92.877 1.00 81.06 901 CYS A CA 1
ATOM 6550 C C . CYS A 1 901 ? 31.111 22.260 -93.413 1.00 81.06 901 CYS A C 1
ATOM 6552 O O . CYS A 1 901 ? 31.911 21.337 -93.275 1.00 81.06 901 CYS A O 1
ATOM 6554 N N . GLY A 1 902 ? 31.453 23.411 -94.002 1.00 77.06 902 GLY A N 1
ATOM 6555 C CA . GLY A 1 902 ? 32.790 23.704 -94.533 1.00 77.06 902 GLY A CA 1
ATOM 6556 C C . GLY A 1 902 ? 33.129 23.063 -95.888 1.00 77.06 902 GLY A C 1
ATOM 6557 O O . GLY A 1 902 ? 34.247 23.248 -96.380 1.00 77.06 902 GLY A O 1
ATOM 6558 N N . LEU A 1 903 ? 32.199 22.334 -96.517 1.00 78.94 903 LEU A N 1
ATOM 6559 C CA . LEU A 1 903 ? 32.386 21.750 -97.847 1.00 78.94 903 LEU A CA 1
ATOM 6560 C C . LEU A 1 903 ? 32.099 22.783 -98.943 1.00 78.94 903 LEU A C 1
ATOM 6562 O O . LEU A 1 903 ? 30.980 22.962 -99.413 1.00 78.94 903 LEU A O 1
ATOM 6566 N N . LYS A 1 904 ? 33.147 23.488 -99.365 1.00 85.25 904 LYS A N 1
ATOM 6567 C CA . LYS A 1 904 ? 33.059 24.540 -100.382 1.00 85.25 904 LYS A CA 1
ATOM 6568 C C . LYS A 1 904 ? 33.133 23.989 -101.806 1.00 85.25 904 LYS A C 1
ATOM 6570 O O . LYS A 1 904 ? 34.028 23.205 -102.124 1.00 85.25 904 LYS A O 1
ATOM 6575 N N . CYS A 1 905 ? 32.271 24.479 -102.699 1.00 82.06 905 CYS A N 1
ATOM 6576 C CA . CYS A 1 905 ? 32.346 24.105 -104.108 1.00 82.06 905 CYS A CA 1
ATOM 6577 C C . CYS A 1 905 ? 33.655 24.594 -104.769 1.00 82.06 905 CYS A C 1
ATOM 6579 O O . CYS A 1 905 ? 34.153 25.678 -104.446 1.00 82.06 905 CYS A O 1
ATOM 6581 N N . PRO A 1 906 ? 34.235 23.830 -105.720 1.00 81.62 906 PRO A N 1
ATOM 6582 C CA . PRO A 1 906 ? 35.636 23.996 -106.128 1.00 81.62 906 PRO A CA 1
ATOM 6583 C C . PRO A 1 906 ? 35.998 25.379 -106.690 1.00 81.62 906 PRO A C 1
ATOM 6585 O O . PRO A 1 906 ? 37.142 25.816 -106.568 1.00 81.62 906 PRO A O 1
ATOM 6588 N N . ASN A 1 907 ? 35.054 26.061 -107.347 1.00 82.25 907 ASN A N 1
ATOM 6589 C CA . ASN A 1 907 ? 35.178 27.447 -107.806 1.00 82.25 907 ASN A CA 1
ATOM 6590 C C . ASN A 1 907 ? 33.807 28.008 -108.228 1.00 82.25 907 ASN A C 1
ATOM 6592 O O . ASN A 1 907 ? 32.814 27.289 -108.259 1.00 82.25 907 ASN A O 1
ATOM 6596 N N . TRP A 1 908 ? 33.775 29.291 -108.597 1.00 78.00 908 TRP A N 1
ATOM 6597 C CA . TRP A 1 908 ? 32.569 30.043 -108.971 1.00 78.00 908 TRP A CA 1
ATOM 6598 C C . TRP A 1 908 ? 31.806 29.510 -110.198 1.00 78.00 908 TRP A C 1
ATOM 6600 O O . TRP A 1 908 ? 30.728 30.016 -110.486 1.00 78.00 908 TRP A O 1
ATOM 6610 N N . LYS A 1 909 ? 32.336 28.517 -110.930 1.00 80.31 909 LYS A N 1
ATOM 6611 C CA . LYS A 1 909 ? 31.602 27.830 -112.008 1.00 80.31 909 LYS A CA 1
ATOM 6612 C C . LYS A 1 909 ? 30.702 26.697 -111.506 1.00 80.31 909 LYS A C 1
ATOM 6614 O O . LYS A 1 909 ? 30.120 25.992 -112.320 1.00 80.31 909 LYS A O 1
ATOM 6619 N N . PHE A 1 910 ? 30.622 26.486 -110.196 1.00 84.38 910 PHE A N 1
ATOM 6620 C CA . PHE A 1 910 ? 29.753 25.492 -109.577 1.00 84.38 910 PHE A CA 1
ATOM 6621 C C . PHE A 1 910 ? 28.777 26.180 -108.620 1.00 84.38 910 PHE A C 1
ATOM 6623 O O . PHE A 1 910 ? 29.161 27.137 -107.947 1.00 84.38 910 PHE A O 1
ATOM 6630 N N . GLN A 1 911 ? 27.544 25.686 -108.531 1.00 86.50 911 GLN A N 1
ATOM 6631 C CA . GLN A 1 911 ? 26.587 26.088 -107.497 1.00 86.50 911 GLN A CA 1
ATOM 6632 C C . GLN A 1 911 ? 26.189 24.866 -106.667 1.00 86.50 911 GLN A C 1
ATOM 6634 O O . GLN A 1 911 ? 26.186 23.745 -107.171 1.00 86.50 911 GLN A O 1
ATOM 6639 N N . CYS A 1 912 ? 25.873 25.092 -105.393 1.00 82.81 912 CYS A N 1
ATOM 6640 C CA . CYS A 1 912 ? 25.258 24.072 -104.562 1.00 82.81 912 CYS A CA 1
ATOM 6641 C C . CYS A 1 912 ? 23.768 23.943 -104.892 1.00 82.81 912 CYS A C 1
ATOM 6643 O O . CYS A 1 912 ? 23.035 24.931 -104.800 1.00 82.81 912 CYS A O 1
ATOM 6645 N N . ILE A 1 913 ? 23.345 22.749 -105.299 1.00 83.19 913 ILE A N 1
ATOM 6646 C CA . ILE A 1 913 ? 21.948 22.411 -105.577 1.00 83.19 913 ILE A CA 1
ATOM 6647 C C . ILE A 1 913 ? 21.661 21.087 -104.871 1.00 83.19 913 ILE A C 1
ATOM 6649 O O . ILE A 1 913 ? 22.352 20.100 -105.108 1.00 83.19 913 ILE A O 1
ATOM 6653 N N . GLU A 1 914 ? 20.687 21.091 -103.960 1.00 84.56 914 GLU A N 1
ATOM 6654 C CA . GLU A 1 914 ? 20.289 19.928 -103.150 1.00 84.56 914 GLU A CA 1
ATOM 6655 C C . GLU A 1 914 ? 21.471 19.227 -102.442 1.00 84.56 914 GLU A C 1
ATOM 6657 O O . GLU A 1 914 ? 21.468 18.018 -102.225 1.00 84.56 914 GLU A O 1
ATOM 6662 N N . GLY A 1 915 ? 22.499 19.993 -102.063 1.00 81.81 915 GLY A N 1
ATOM 6663 C CA . GLY A 1 915 ? 23.660 19.483 -101.327 1.00 81.81 915 GLY A CA 1
ATOM 6664 C C . GLY A 1 915 ? 24.771 18.875 -102.186 1.00 81.81 915 GLY A C 1
ATOM 6665 O O . GLY A 1 915 ? 25.701 18.285 -101.638 1.00 81.81 915 GLY A O 1
ATOM 6666 N N . ALA A 1 916 ? 24.729 19.044 -103.512 1.00 85.50 916 ALA A N 1
ATOM 6667 C CA . ALA A 1 916 ? 25.813 18.673 -104.420 1.00 85.50 916 ALA A CA 1
ATOM 6668 C C . ALA A 1 916 ? 26.312 19.874 -105.243 1.00 85.50 916 ALA A C 1
ATOM 6670 O O . ALA A 1 916 ? 25.541 20.736 -105.666 1.00 85.50 916 ALA A O 1
ATOM 6671 N N . CYS A 1 917 ? 27.625 19.934 -105.489 1.00 87.44 917 CYS A N 1
ATOM 6672 C CA . CYS A 1 917 ? 28.222 20.967 -106.337 1.00 87.44 917 CYS A CA 1
ATOM 6673 C C . CYS A 1 917 ? 28.027 20.621 -107.815 1.00 87.44 917 CYS A C 1
ATOM 6675 O O . CYS A 1 917 ? 28.764 19.801 -108.370 1.00 87.44 917 CYS A O 1
ATOM 6677 N N . GLU A 1 918 ? 27.083 21.288 -108.468 1.00 85.50 918 GLU A N 1
ATOM 6678 C CA . GLU A 1 918 ? 26.798 21.098 -109.888 1.00 85.50 918 GLU A CA 1
ATOM 6679 C C . GLU A 1 918 ? 27.476 22.163 -110.753 1.00 85.50 918 GLU A C 1
ATOM 6681 O O . GLU A 1 918 ? 27.578 23.331 -110.372 1.00 85.50 918 GLU A O 1
ATOM 6686 N N . TYR A 1 919 ? 27.976 21.756 -111.925 1.00 82.00 919 TYR A N 1
ATOM 6687 C CA . TYR A 1 919 ? 28.660 22.651 -112.859 1.00 82.00 919 TYR A CA 1
ATOM 6688 C C . TYR A 1 919 ? 27.659 23.514 -113.623 1.00 82.00 919 TYR A C 1
ATOM 6690 O O . TYR A 1 919 ? 26.764 22.995 -114.290 1.00 82.00 919 TYR A O 1
ATOM 6698 N N . MET A 1 920 ? 27.866 24.826 -113.595 1.00 73.62 920 MET A N 1
ATOM 6699 C CA . MET A 1 920 ? 27.126 25.775 -114.413 1.00 73.62 920 MET A CA 1
ATOM 6700 C C . MET A 1 920 ? 27.843 25.962 -115.759 1.00 73.62 920 MET A C 1
ATOM 6702 O O . MET A 1 920 ? 29.009 26.372 -115.755 1.00 73.62 920 MET A O 1
ATOM 6706 N N . PRO A 1 921 ? 27.197 25.641 -116.897 1.00 63.31 921 PRO A N 1
ATOM 6707 C CA . PRO A 1 921 ? 27.801 25.779 -118.221 1.00 63.31 921 PRO A CA 1
ATOM 6708 C C . PRO A 1 921 ? 28.136 27.223 -118.617 1.00 63.31 921 PRO A C 1
ATOM 6710 O O . PRO A 1 921 ? 27.387 28.151 -118.235 1.00 63.31 921 PRO A O 1
#

Radius of gyration: 63.84 Å; Cα contacts (8 Å, |Δi|>4): 2122; chains: 1; bounding box: 120×109×190 Å

Secondary structure (DSSP, 8-state):
-----------S-S-PPPSSS---S--SEEEEEE-SSEEEEEESSSSBEEEEEE--TTSTT-SS----EEEEEE-EEEETTTTEEEE--SEEEEEE-SSEEEEEE---TTSTTSPEEEEEE--TTSTT-SSS---EEEEEEPS---PEEEEE-SS-SS---TTSEEEESS--TTEES----S-TT-TTSSTTPPP-SSSS-SS-SS-SSTTT-EEEEE-SSSSS--EEEEEEEESS--TTEES--B-S-TT-TTS-TTPPP-SSSS-SSSSS-SSTTTSEEEEE-SSSSS--BTTSEEEESS--TTEES--B-S-TT-TT-STTPPP-SSSS-TTSSS-SSTT-SEEEEE-SSSSS--EEEEEEEESS--TTEES----S-TT-TTS-TTPPP-SSSS-SS-SS-SSTT---EEEE-SSSSS--BTTSEEE-SS--TTEES--B-S-TT-TTSSTT----SSS--TTSSS---TT--EEEEE-SSSSS--BTTSEEEESSPPTTEES--B-S-TT-TTSSTT----SSSS-TTSSS------EEEEE-SS-SS--BTTSEEEESS--TTEES--B-S-TT-TT-STTPPP-TTSS-TTSSS--STT---EEEEE-SSSSS--EEEEEEEESSPPTTEES----S-TT-TT-STTSPP-SSSS-SSSSS-SSTT-SEEEEE-SS-SS--BTTSEEEESS--TTEES--B-S-TT-TT-STTPPP-SSSS-TTSSS-SSTTTSEEEEE-SSSSS--EEEEEEEESS--TTEES--B-S-TT-TT-STTPPP-SSSS-SSSSS-TTTT--EEEEE-SSSSS--EEEEEEEESS--TTEES--B-S-TT-TTSSTTPPP-TTSS-SS-SS-SS-S-------TTSEE-SSSEE-TTT-TTSTTSTT---SSTTEEEETTEEEEP-